Protein AF-0000000066376634 (afdb_homodimer)

pLDDT: mean 77.82, std 20.07, range [22.31, 98.0]

Nearest PDB structures (foldseek):
  7l1k-assembly1_B  TM=1.961E-01  e=8.638E+00  Schizosaccharomyces pombe 972h-
  8hmc-assembly1_C  TM=1.431E-01  e=2.488E+00  Tetrahymena thermophila

Organism: Candida albicans (strain SC5314 / ATCC MYA-2876) (NCBI:txid237561)

Secondary structure (DSSP, 8-state):
-HHHHHHHHHHHHHHHHHHHHHHGGGS----------------------GGG--HHHHHHHHHHHHHHHHHHHHHHHT-GGGHHHHHHHHHHHHHHHHHTTTTTS---HHHHHHHHHHHHHSSS--HHHHHHHHHHHHHTTTTS-TTTTS----HHHHHHHHHHHHHHHHHHHHHHHHTT---SS-GGG--PPPPPSEEEETTEEEE-HHHHHHHHHHHHHHHHHHHHHHHH-TT-SS--HHHHHHHHHHHHHHHHHHHHHHHHHHHHHHH-THHHHHHTT-HHHHHHHHHHHHHHHHHHHHHHHHHHHHHHHHSPP--SS--SHHHHHHHH-----------TT--TT-GGGGT----S-TTHHHHHHHHHS-GGGG--S--TT--TT-TTT-HHHHHHHHHHHHHHHT-HHHHGGGHHHHGGG--HHHHHHHHHHHHHHHHHT---HHHHHHHHHHHHHHHHHHHHHHTTSHHHHHHHHHHHHHHHHHHHHTTHHHHHHHH-SS-------S---S--HHHHHHHHHHHHH------TT--HHHHHHHHHHHHHHHHHH--/-HHHHHHHHHHHHHHHHHHHHHHHTTS-----S----------------GGG--HHHHHHHHHHHHHHHHHHHHHHHT-GGGHHHHHHHHHHHHHHHHHTTTTTS---HHHHHHHHHHHHHSSS--HHHHHHHHHHHHHTTTTS-TTTTS----HHHHHHHHHHHHHHHHHHHHHHHHTT---SS-GGG--PPPPPSEEEETTEEEE-HHHHHHHHHHHHHHHHHHHHHHHH-TT-SS--HHHHHHHHHHHHHHHHHHHHHHHHHHHHHHH-THHHHHTTT-HHHHHHHHHHHHHHHHHHHHHHHHHHHHHHHHSPP--SS--SHHHHHHHH-----------TT--TT-GGGGT----S-TTHHHHHHHHHS-GGGG-SS--TT--TT-TTT-HHHHHHHHHHHHHHHT-HHHHGGGHHHHGGG--HHHHHHHHHHHHHHHHHT---HHHHHHHHHHHHHHHHHHHHHHTTSHHHHHHHHHHHHHHHHHHHHTTHHHHHHHH-SS-------S---S--HHHHHHHHHHHHH-----STT--HHHHHHHHHHHHHHHHHH--

Radius of gyration: 34.03 Å; Cα contacts (8 Å, |Δi|>4): 1156; chains: 2; bounding box: 101×104×86 Å

Solvent-accessible surface area (backbone atoms only — not comparable to full-atom values): 63041 Å² total; per-residue (Å²): 106,69,58,55,50,54,52,50,52,49,50,51,52,52,51,51,50,53,55,57,54,62,68,63,55,84,59,90,71,81,69,70,87,60,83,82,72,77,88,82,79,82,85,71,72,78,68,85,64,79,88,72,65,60,60,66,63,48,47,34,46,49,27,29,51,50,28,43,52,47,48,34,49,27,50,43,64,70,42,74,78,49,51,60,56,38,49,50,24,50,52,52,39,51,51,47,37,56,74,44,39,64,86,67,36,78,86,52,64,53,57,52,48,23,52,50,44,46,40,68,56,39,79,69,38,53,55,56,56,44,36,33,50,53,51,53,37,46,73,58,41,44,40,30,18,41,49,82,70,38,60,51,76,53,64,69,51,40,40,49,46,27,45,53,38,49,51,51,53,34,51,35,23,50,22,14,46,39,47,61,31,43,44,73,69,58,80,84,52,32,51,51,56,81,57,74,38,63,41,78,56,94,88,37,82,40,79,39,64,67,48,47,49,46,50,51,50,46,54,46,28,55,50,46,28,53,52,31,30,55,61,42,25,39,65,34,78,56,81,47,70,68,56,51,50,50,52,47,49,51,52,52,52,48,50,52,49,50,50,50,52,52,49,50,52,49,53,50,54,66,68,40,66,45,48,59,58,56,32,66,76,47,32,66,57,54,51,46,49,54,51,44,44,57,48,53,53,52,37,47,52,31,48,53,52,51,52,51,49,50,49,60,29,41,22,80,72,81,59,87,82,64,75,71,46,68,75,45,39,65,68,61,50,68,65,67,69,70,75,71,72,62,69,78,85,60,52,75,80,50,55,53,83,65,54,76,46,76,44,72,76,49,52,54,27,34,58,52,35,58,67,68,43,59,68,58,50,68,56,81,82,66,66,86,73,62,41,94,81,40,81,56,56,29,56,53,58,32,49,53,49,34,51,52,38,52,59,62,60,60,33,64,81,81,35,20,79,48,38,50,65,51,63,70,66,65,60,60,65,54,49,51,50,49,52,51,51,50,52,49,30,56,74,69,68,73,67,49,58,68,55,51,49,52,50,52,52,49,51,51,54,50,49,48,53,50,47,71,71,39,44,84,39,77,83,38,28,61,61,52,51,52,50,50,51,50,51,52,38,49,39,58,73,64,39,43,66,56,56,36,45,73,71,44,79,77,78,86,76,82,80,77,76,68,72,78,59,88,59,48,64,68,55,45,50,52,48,52,52,48,54,63,70,60,63,75,75,81,51,83,75,56,46,43,40,54,53,50,49,49,51,34,50,53,43,48,52,51,53,70,67,53,126,107,68,58,53,50,52,50,50,51,50,50,50,53,51,50,52,50,49,54,55,48,61,66,58,54,82,60,71,82,75,72,72,86,66,85,81,76,79,78,87,82,76,80,70,70,78,68,84,63,79,88,74,63,59,60,67,66,47,45,35,45,48,28,28,52,51,28,42,53,47,47,33,48,27,50,42,64,69,44,73,78,48,53,61,54,39,51,50,25,50,52,52,38,52,50,47,38,57,73,44,40,65,84,68,36,79,84,52,67,55,56,51,49,23,53,49,43,47,41,67,55,38,78,68,38,54,56,57,57,43,35,33,49,52,51,52,38,46,72,59,41,42,40,29,18,40,50,82,69,39,60,51,78,56,63,68,52,40,40,50,47,28,44,51,37,50,52,52,51,34,50,35,24,50,21,15,47,39,48,61,32,44,44,72,70,58,80,84,52,32,50,51,57,80,56,75,38,64,41,77,55,94,86,36,81,38,80,39,64,68,48,46,50,46,51,53,50,46,55,44,28,55,50,46,29,53,52,31,31,54,62,41,26,41,66,32,79,56,81,49,71,68,57,52,49,49,52,46,49,51,51,52,52,48,51,51,49,50,50,51,52,52,50,50,51,49,50,51,55,65,68,38,64,44,49,59,58,59,31,66,76,48,34,66,57,53,51,46,48,53,52,45,44,57,50,53,53,53,37,48,52,31,48,54,51,50,52,51,49,49,48,61,30,41,20,80,71,82,59,87,81,64,76,71,45,67,75,48,38,66,69,60,52,68,68,66,70,68,76,68,71,62,67,77,86,57,52,77,78,51,54,54,86,67,50,78,44,73,47,75,76,50,51,54,27,34,57,52,35,59,67,67,43,61,67,58,50,69,55,83,81,62,67,87,74,60,42,94,82,41,80,55,55,29,56,51,59,31,50,53,48,34,51,51,38,51,60,62,59,63,34,67,82,80,36,20,80,48,38,52,65,51,63,71,66,66,62,60,66,56,51,52,50,50,51,50,52,51,52,49,30,58,74,70,68,72,67,51,57,69,56,49,50,52,51,50,53,48,51,50,53,50,49,48,53,49,47,72,72,40,43,84,39,77,83,39,28,60,62,49,50,52,50,50,50,50,51,51,39,51,39,59,73,65,39,43,67,57,54,37,46,72,69,46,80,76,80,86,77,80,80,77,76,66,74,77,61,87,58,48,64,69,54,44,50,51,49,52,53,48,52,63,70,60,62,72,74,80,50,80,75,56,46,43,40,53,52,52,50,49,51,34,50,53,43,48,53,50,51,71,68,51,125

Sequence (1126 aa):
MKEFLVQHKLYWEIKSRRDSTTADLNNPRVESPGSSHHSGDGGNEPMPSDSNFNYIQFYTLYLPILYASTISEFEEYDNLLLNQEIHKYLMGFKICKKYYNFPEGIKTIPLLLGNVIIQSTSPNPSTMEMAQIIRYAKFLHFHKDPWITLRIKDPEIIKFRRLLWWVIFGLDALSSHNFCLPPNCRSDDFNVLMPDEEEFIGGEKKLNVSIVSMNIKFGYDILLSEIVYHLHNGLCVNINCHQINQLKQSILSYQEQIKKYISKMDKYFQSKQIFADTLNHSPIQLLNVVNFVKIHSWSFLDRALMLLHKKILLGTPKNHNHNDEIENEIVQLGLKEPVMQIRANENPLSLCKFEDTYGQILEANIITNFNNSSISLLKFGDFENFSYGDLANNLIPSILHNFNDFLLYNDFIKFGKFNWFIKRTIPIDSVILLMIIISVKFKYQFITTEELSTYKNLINSVMYIINRKWFKNEKYKRMLSLTNMTWEYLLKKFDVNDVIAFDVKNSEGAKDLVSVNIMDTSQLKEKILYDLRHNFIDVVDYCSFYSSLENLLNELIKYIESKMKEFLVQHKLYWEIKSRRDSTTADLNNPRVESPGSSHHSGDGGNEPMPSDSNFNYIQFYTLYLPILYASTISEFEEYDNLLLNQEIHKYLMGFKICKKYYNFPEGIKTIPLLLGNVIIQSTSPNPSTMEMAQIIRYAKFLHFHKDPWITLRIKDPEIIKFRRLLWWVIFGLDALSSHNFCLPPNCRSDDFNVLMPDEEEFIGGEKKLNVSIVSMNIKFGYDILLSEIVYHLHNGLCVNINCHQINQLKQSILSYQEQIKKYISKMDKYFQSKQIFADTLNHSPIQLLNVVNFVKIHSWSFLDRALMLLHKKILLGTPKNHNHNDEIENEIVQLGLKEPVMQIRANENPLSLCKFEDTYGQILEANIITNFNNSSISLLKFGDFENFSYGDLANNLIPSILHNFNDFLLYNDFIKFGKFNWFIKRTIPIDSVILLMIIISVKFKYQFITTEELSTYKNLINSVMYIINRKWFKNEKYKRMLSLTNMTWEYLLKKFDVNDVIAFDVKNSEGAKDLVSVNIMDTSQLKEKILYDLRHNFIDVVDYCSFYSSLENLLNELIKYIESK

Foldseek 3Di:
DVVLVVLVVVVVVVVVVVVVVVVPPVPPPPDDPDDPDDDDDDDPPPDPDPVPRPVLLSLLQVLLVQLLVLLLVCLLPVDPVSVVVNVVSVVSNVVSCVVQVPPVGDQDVSNLVSLLSNQLLDLARDLVVLLRSLVSLVVVPLLEQCCPGVNDDDLVVNQVSLLSNLSSLLSQLLNCLLFLHQGPDAPVSGDYDQHDQWDQDPNDTDGNVVSLLVVLSSLLSNLSNLLSNLRRPPVHLADDPVNLLVSLVSLVVSVVVLVVSLVVVVVRCVPDCVCVVVVVPPSLLVVLVSVLSNLVSLLSSLVSLQSSVQRNQLHDDPDVPDPPVVVVCVVPPPVPPPPCPVPPPADPVPPVVVVPPPPDQSLLSNLVCLLVDDPQQLDDDPLVPEDSSDNSHNNVVSLLSSLVSLLVCLPSVRNSSCSSPCSSSQVLVSLLSVLSSVLSCVVVVNDDLVNLVSNVLSSQSSLVSCCVSPCVPPLCVLLSVLSLLLVVLSCQVSVSVCSNCVVCVDDPDRPPPRPPPPDHNVRSLVVSVVSLVPVPCPDDSNGNSSNSSSVNSVSSSVVSVVD/DVVLVVLVVVVVVVVVVVVVVVVPPVPPPVDDPPDPDPDDDDPPPPDPDPVPRDVLLSLLQVLLVQLLVLLLVCLLVVDPVSVVVNVVSVVSNVVSCVVQVPPVGDQDVSNLVSLLSNQLLDLARDLVVLLRSLVSLVVVPLLEQCCPGVNDDPLVVNQVSLLSNLSSLLSQLLNCLLFLHQGPDAPVSGDYDQHDQWDQDPNDTDGNVVSLLVVLSSLLSNLSNLLSNQRRPPVHLADDPVNLLVSLVSLVVSVVVLVVSLVVVVVRCVPDCVCVVVVVPPSLLVVLVNVLSNLVSLLSSLVSLLSSVQRNQLHDDPDVPDPPVVVVCVVPPPPPPPPCPVPPPDDPVPPVVVVPPPPDQSLLSNLVCLLVDDPQQLDDDPLVPEDSSDNSHHNVVSLLSSLVSLLVCLPSVRNSSCSSNCSSSQVLVSLLSVLSSVLSCVVVVNADLVNLVSNVLSSQSSLVSCCVSPCVPPLCVLLSVLSLLLVVLSCQVSVSVVSNCVVCVDDPDRPPPDPPPPDHNVRSLVVSVVSLVPVPCPDDSNGNNSNSSSVNSVSSSVVSPVD

Structure (mmCIF, N/CA/C/O backbone):
data_AF-0000000066376634-model_v1
#
loop_
_entity.id
_entity.type
_entity.pdbx_description
1 polymer 'Transcription factor domain-containing protein'
#
loop_
_atom_site.group_PDB
_atom_site.id
_atom_site.type_symbol
_atom_site.label_atom_id
_atom_site.label_alt_id
_atom_site.label_comp_id
_atom_site.label_asym_id
_atom_site.label_entity_id
_atom_site.label_seq_id
_atom_site.pdbx_PDB_ins_code
_atom_site.Cartn_x
_atom_site.Cartn_y
_atom_site.Cartn_z
_atom_site.occupancy
_atom_site.B_iso_or_equiv
_atom_site.auth_seq_id
_atom_site.auth_comp_id
_atom_site.auth_asym_id
_atom_site.auth_atom_id
_atom_site.pdbx_PDB_model_num
ATOM 1 N N . MET A 1 1 ? -26.656 -9.32 -9.172 1 67.06 1 MET A N 1
ATOM 2 C CA . MET A 1 1 ? -26.75 -9.875 -10.516 1 67.06 1 MET A CA 1
ATOM 3 C C . MET A 1 1 ? -28.156 -9.719 -11.078 1 67.06 1 MET A C 1
ATOM 5 O O . MET A 1 1 ? -28.344 -9.258 -12.203 1 67.06 1 MET A O 1
ATOM 9 N N . LYS A 1 2 ? -29.078 -9.922 -10.188 1 65.69 2 LYS A N 1
ATOM 10 C CA . LYS A 1 2 ? -30.453 -9.844 -10.664 1 65.69 2 LYS A CA 1
ATOM 11 C C . LYS A 1 2 ? -30.812 -8.414 -11.062 1 65.69 2 LYS A C 1
ATOM 13 O O . LYS A 1 2 ? -31.391 -8.195 -12.133 1 65.69 2 LYS A O 1
ATOM 18 N N . GLU A 1 3 ? -30.359 -7.488 -10.203 1 71.31 3 GLU A N 1
ATOM 19 C CA . GLU A 1 3 ? -30.656 -6.09 -10.492 1 71.31 3 GLU A CA 1
ATOM 20 C C . GLU A 1 3 ? -29.938 -5.617 -11.75 1 71.31 3 GLU A C 1
ATOM 22 O O . GLU A 1 3 ? -30.5 -4.863 -12.547 1 71.31 3 GLU A O 1
ATOM 27 N N . PHE A 1 4 ? -28.844 -6.125 -11.938 1 73.94 4 PHE A N 1
ATOM 28 C CA . PHE A 1 4 ? -28.078 -5.77 -13.125 1 73.94 4 PHE A CA 1
ATOM 29 C C . PHE A 1 4 ? -28.734 -6.328 -14.383 1 73.94 4 PHE A C 1
ATOM 31 O O . PHE A 1 4 ? -28.781 -5.656 -15.414 1 73.94 4 PHE A O 1
ATOM 38 N N . LEU A 1 5 ? -29.297 -7.492 -14.219 1 76.31 5 LEU A N 1
ATOM 39 C CA . LEU A 1 5 ? -29.922 -8.133 -15.367 1 76.31 5 LEU A CA 1
ATOM 40 C C . LEU A 1 5 ? -31.188 -7.371 -15.789 1 76.31 5 LEU A C 1
ATOM 42 O O . LEU A 1 5 ? -31.484 -7.293 -16.984 1 76.31 5 LEU A O 1
ATOM 46 N N . VAL A 1 6 ? -31.75 -6.828 -14.805 1 78.88 6 VAL A N 1
ATOM 47 C CA . VAL A 1 6 ? -32.938 -6.02 -15.109 1 78.88 6 VAL A CA 1
ATOM 48 C C . VAL A 1 6 ? -32.5 -4.773 -15.891 1 78.88 6 VAL A C 1
ATOM 50 O O . VAL A 1 6 ? -33.156 -4.414 -16.875 1 78.88 6 VAL A O 1
ATOM 53 N N . GLN A 1 7 ? -31.406 -4.195 -15.43 1 79.12 7 GLN A N 1
ATOM 54 C CA . GLN A 1 7 ? -30.906 -3.008 -16.109 1 79.12 7 GLN A CA 1
ATOM 55 C C . GLN A 1 7 ? -30.359 -3.355 -17.5 1 79.12 7 GLN A C 1
ATOM 57 O O . GLN A 1 7 ? -30.484 -2.559 -18.438 1 79.12 7 GLN A O 1
ATOM 62 N N . HIS A 1 8 ? -29.875 -4.48 -17.594 1 82.56 8 HIS A N 1
ATOM 63 C CA . HIS A 1 8 ? -29.391 -4.969 -18.875 1 82.56 8 HIS A CA 1
ATOM 64 C C . HIS A 1 8 ? -30.531 -5.121 -19.875 1 82.56 8 HIS A C 1
ATOM 66 O O . HIS A 1 8 ? -30.391 -4.711 -21.031 1 82.56 8 HIS A O 1
ATOM 72 N N . LYS A 1 9 ? -31.609 -5.645 -19.406 1 83.06 9 LYS A N 1
ATOM 73 C CA . LYS A 1 9 ? -32.781 -5.785 -20.266 1 83.06 9 LYS A CA 1
ATOM 74 C C . LYS A 1 9 ? -33.312 -4.426 -20.688 1 83.06 9 LYS A C 1
ATOM 76 O O . LYS A 1 9 ? -33.656 -4.23 -21.859 1 83.06 9 LYS A O 1
ATOM 81 N N . LEU A 1 10 ? -33.312 -3.598 -19.75 1 82.25 10 LEU A N 1
ATOM 82 C CA . LEU A 1 10 ? -33.781 -2.248 -20.031 1 82.25 10 LEU A CA 1
ATOM 83 C C . LEU A 1 10 ? -32.906 -1.566 -21.062 1 82.25 10 LEU A C 1
ATOM 85 O O . LEU A 1 10 ? -33.406 -0.879 -21.953 1 82.25 10 LEU A O 1
ATOM 89 N N . TYR A 1 11 ? -31.656 -1.751 -20.922 1 82.81 11 TYR A N 1
ATOM 90 C CA . TYR A 1 11 ? -30.688 -1.174 -21.859 1 82.81 11 TYR A CA 1
ATOM 91 C C . TYR A 1 11 ? -30.938 -1.661 -23.281 1 82.81 11 TYR A C 1
ATOM 93 O O . TYR A 1 11 ? -30.953 -0.867 -24.219 1 82.81 11 TYR A O 1
ATOM 101 N N . TRP A 1 12 ? -31.203 -2.867 -23.391 1 83 12 TRP A N 1
ATOM 102 C CA . TRP A 1 12 ? -31.391 -3.428 -24.719 1 83 12 TRP A CA 1
ATOM 103 C C . TRP A 1 12 ? -32.75 -3.041 -25.297 1 83 12 TRP A C 1
ATOM 105 O O . TRP A 1 12 ? -32.906 -2.887 -26.5 1 83 12 TRP A O 1
ATOM 115 N N . GLU A 1 13 ? -33.719 -2.867 -24.422 1 83.25 13 GLU A N 1
ATOM 116 C CA . GLU A 1 13 ? -35 -2.357 -24.859 1 83.25 13 GLU A CA 1
ATOM 117 C C . GLU A 1 13 ? -34.875 -0.93 -25.391 1 83.25 13 GLU A C 1
ATOM 119 O O . GLU A 1 13 ? -35.469 -0.597 -26.438 1 83.25 13 GLU A O 1
ATOM 124 N N . ILE A 1 14 ? -34.125 -0.195 -24.656 1 79.88 14 ILE A N 1
ATOM 125 C CA . ILE A 1 14 ? -33.906 1.19 -25.062 1 79.88 14 ILE A CA 1
ATOM 126 C C . ILE A 1 14 ? -33.125 1.231 -26.391 1 79.88 14 ILE A C 1
ATOM 128 O O . ILE A 1 14 ? -33.5 1.977 -27.297 1 79.88 14 ILE A O 1
ATOM 132 N N . LYS A 1 15 ? -32.125 0.464 -26.484 1 78.06 15 LYS A N 1
ATOM 133 C CA . LYS A 1 15 ? -31.297 0.432 -27.688 1 78.06 15 LYS A CA 1
ATOM 134 C C . LYS A 1 15 ? -32.094 -0.049 -28.906 1 78.06 15 LYS A C 1
ATOM 136 O O . LYS A 1 15 ? -31.969 0.506 -30 1 78.06 15 LYS A O 1
ATOM 141 N N . SER A 1 16 ? -32.938 -0.997 -28.75 1 79.56 16 SER A N 1
ATOM 142 C CA . SER A 1 16 ? -33.75 -1.521 -29.828 1 79.56 16 SER A CA 1
ATOM 143 C C . SER A 1 16 ? -34.781 -0.493 -30.297 1 79.56 16 SER A C 1
ATOM 145 O O . SER A 1 16 ? -35.062 -0.375 -31.5 1 79.56 16 SER A O 1
ATOM 147 N N . ARG A 1 17 ? -35.25 0.253 -29.438 1 75 17 ARG A N 1
ATOM 148 C CA . ARG A 1 17 ? -36.219 1.298 -29.766 1 75 17 ARG A CA 1
ATOM 149 C C . ARG A 1 17 ? -35.562 2.422 -30.547 1 75 17 ARG A C 1
ATOM 151 O O . ARG A 1 17 ? -36.125 2.936 -31.516 1 75 17 ARG A O 1
ATOM 158 N N . ARG A 1 18 ? -34.375 2.74 -30.094 1 71.44 18 ARG A N 1
ATOM 159 C CA . ARG A 1 18 ? -33.625 3.799 -30.766 1 71.44 18 ARG A CA 1
ATOM 160 C C . ARG A 1 18 ? -33.219 3.375 -32.188 1 71.44 18 ARG A C 1
ATOM 162 O O . ARG A 1 18 ? -33.281 4.172 -33.125 1 71.44 18 ARG A O 1
ATOM 169 N N . ASP A 1 19 ? -32.875 2.217 -32.312 1 68.38 19 ASP A N 1
ATOM 170 C CA . ASP A 1 19 ? -32.5 1.703 -33.625 1 68.38 19 ASP A CA 1
ATOM 171 C C . ASP A 1 19 ? -33.688 1.574 -34.531 1 68.38 19 ASP A C 1
ATOM 173 O O . ASP A 1 19 ? -33.594 1.804 -35.75 1 68.38 19 ASP A O 1
ATOM 177 N N . SER A 1 20 ? -34.781 1.311 -34.094 1 66.38 20 SER A N 1
ATOM 178 C CA . SER A 1 20 ? -36 1.213 -34.875 1 66.38 20 SER A CA 1
ATOM 179 C C . SER A 1 20 ? -36.5 2.592 -35.312 1 66.38 20 SER A C 1
ATOM 181 O O . SER A 1 20 ? -37 2.762 -36.406 1 66.38 20 SER A O 1
ATOM 183 N N . THR A 1 21 ? -36.281 3.533 -34.469 1 56.38 21 THR A N 1
ATOM 184 C CA . THR A 1 21 ? -36.688 4.883 -34.812 1 56.38 21 THR A CA 1
ATOM 185 C C . THR A 1 21 ? -35.75 5.488 -35.844 1 56.38 21 THR A C 1
ATOM 187 O O . THR A 1 21 ? -36.156 6.27 -36.688 1 56.38 21 THR A O 1
ATOM 190 N N . THR A 1 22 ? -34.531 5.277 -35.781 1 49.19 22 THR A N 1
ATOM 191 C CA . THR A 1 22 ? -33.594 5.828 -36.75 1 49.19 22 THR A CA 1
ATOM 192 C C . THR A 1 22 ? -33.719 5.125 -38.094 1 49.19 22 THR A C 1
ATOM 194 O O . THR A 1 22 ? -33.219 5.621 -39.094 1 49.19 22 THR A O 1
ATOM 197 N N . ALA A 1 23 ? -34.375 4.066 -38.375 1 46.25 23 ALA A N 1
ATOM 198 C CA . ALA A 1 23 ? -34.656 3.516 -39.719 1 46.25 23 ALA A CA 1
ATOM 199 C C . ALA A 1 23 ? -35.719 4.32 -40.438 1 46.25 23 ALA A C 1
ATOM 201 O O . ALA A 1 23 ? -35.719 4.41 -41.656 1 46.25 23 ALA A O 1
ATOM 202 N N . ASP A 1 24 ? -36.75 4.938 -39.844 1 38.94 24 ASP A N 1
ATOM 203 C CA . ASP A 1 24 ? -37.781 5.695 -40.531 1 38.94 24 ASP A CA 1
ATOM 204 C C . ASP A 1 24 ? -37.281 7.094 -40.906 1 38.94 24 ASP A C 1
ATOM 206 O O . ASP A 1 24 ? -38 7.867 -41.531 1 38.94 24 ASP A O 1
ATOM 210 N N . LEU A 1 25 ? -36.281 7.711 -40.281 1 36.47 25 LEU A N 1
ATOM 211 C CA . LEU A 1 25 ? -35.875 9.062 -40.625 1 36.47 25 LEU A CA 1
ATOM 212 C C . LEU A 1 25 ? -35.156 9.102 -41.969 1 36.47 25 LEU A C 1
ATOM 214 O O . LEU A 1 25 ? -34.562 10.109 -42.312 1 36.47 25 LEU A O 1
ATOM 218 N N . ASN A 1 26 ? -35.375 8.406 -42.969 1 36.31 26 ASN A N 1
ATOM 219 C CA . ASN A 1 26 ? -35.156 9 -44.25 1 36.31 26 ASN A CA 1
ATOM 220 C C . ASN A 1 26 ? -36.125 10.141 -44.562 1 36.31 26 ASN A C 1
ATOM 222 O O . ASN A 1 26 ? -36.094 10.734 -45.625 1 36.31 26 ASN A O 1
ATOM 226 N N . ASN A 1 27 ? -37.469 10.336 -44.094 1 31.19 27 ASN A N 1
ATOM 227 C CA . ASN A 1 27 ? -38.281 11.555 -44.094 1 31.19 27 ASN A CA 1
ATOM 228 C C . ASN A 1 27 ? -37.969 12.43 -42.875 1 31.19 27 ASN A C 1
ATOM 230 O O . ASN A 1 27 ? -37.938 11.938 -41.75 1 31.19 27 ASN A O 1
ATOM 234 N N . PRO A 1 28 ? -37.531 13.883 -42.969 1 30.42 28 PRO A N 1
ATOM 235 C CA . PRO A 1 28 ? -37.188 14.898 -41.969 1 30.42 28 PRO A CA 1
ATOM 236 C C . PRO A 1 28 ? -38.312 15.141 -40.969 1 30.42 28 PRO A C 1
ATOM 238 O O . PRO A 1 28 ? -39.438 15.531 -41.375 1 30.42 28 PRO A O 1
ATOM 241 N N . ARG A 1 29 ? -38.375 14.484 -39.844 1 28.27 29 ARG A N 1
ATOM 242 C CA . ARG A 1 29 ? -39.219 14.609 -38.656 1 28.27 29 ARG A CA 1
ATOM 243 C C . ARG A 1 29 ? -39.031 15.984 -38 1 28.27 29 ARG A C 1
ATOM 245 O O . ARG A 1 29 ? -39.5 16.219 -36.875 1 28.27 29 ARG A O 1
ATOM 252 N N . VAL A 1 30 ? -38.625 17.172 -38.594 1 28.95 30 VAL A N 1
ATOM 253 C CA . VAL A 1 30 ? -38.312 18.266 -37.688 1 28.95 30 VAL A CA 1
ATOM 254 C C . VAL A 1 30 ? -39.594 18.812 -37.062 1 28.95 30 VAL A C 1
ATOM 256 O O . VAL A 1 30 ? -40.438 19.406 -37.781 1 28.95 30 VAL A O 1
ATOM 259 N N . GLU A 1 31 ? -40.219 18.062 -36.25 1 24.77 31 GLU A N 1
ATOM 260 C CA . GLU A 1 31 ? -41.438 18.578 -35.625 1 24.77 31 GLU A CA 1
ATOM 261 C C . GLU A 1 31 ? -41.156 19.906 -34.906 1 24.77 31 GLU A C 1
ATOM 263 O O . GLU A 1 31 ? -40.062 20.109 -34.375 1 24.77 31 GLU A O 1
ATOM 268 N N . SER A 1 32 ? -41.844 20.797 -35.281 1 24.27 32 SER A N 1
ATOM 269 C CA . SER A 1 32 ? -42.062 22.125 -34.719 1 24.27 32 SER A CA 1
ATOM 270 C C . SER A 1 32 ? -42.438 22.031 -33.219 1 24.27 32 SER A C 1
ATOM 272 O O . SER A 1 32 ? -43.281 21.203 -32.844 1 24.27 32 SER A O 1
ATOM 274 N N . PRO A 1 33 ? -41.531 22.266 -32.281 1 24.59 33 PRO A N 1
ATOM 275 C CA . PRO A 1 33 ? -41.875 22.281 -30.859 1 24.59 33 PRO A CA 1
ATOM 276 C C . PRO A 1 33 ? -43.25 22.922 -30.594 1 24.59 33 PRO A C 1
ATOM 278 O O . PRO A 1 33 ? -43.5 23.406 -29.484 1 24.59 33 PRO A O 1
ATOM 281 N N . GLY A 1 34 ? -44.094 22.703 -31.609 1 22.42 34 GLY A N 1
ATOM 282 C CA . GLY A 1 34 ? -45.312 23.375 -31.219 1 22.42 34 GLY A CA 1
ATOM 283 C C . GLY A 1 34 ? -45.875 22.891 -29.891 1 22.42 34 GLY A C 1
ATOM 284 O O . GLY A 1 34 ? -45.344 21.969 -29.281 1 22.42 34 GLY A O 1
ATOM 285 N N . SER A 1 35 ? -47.25 22.891 -29.766 1 22.39 35 SER A N 1
ATOM 286 C CA . SER A 1 35 ? -48.281 23.109 -28.766 1 22.39 35 SER A CA 1
ATOM 287 C C . SER A 1 35 ? -48.594 21.828 -28 1 22.39 35 SER A C 1
ATOM 289 O O . SER A 1 35 ? -49.188 20.906 -28.562 1 22.39 35 SER A O 1
ATOM 291 N N . SER A 1 36 ? -47.656 21.297 -27.188 1 24.22 36 SER A N 1
ATOM 292 C CA . SER A 1 36 ? -48 20.25 -26.234 1 24.22 36 SER A CA 1
ATOM 293 C C . SER A 1 36 ? -49.25 20.625 -25.438 1 24.22 36 SER A C 1
ATOM 295 O O . SER A 1 36 ? -49.156 21.406 -24.484 1 24.22 36 SER A O 1
ATOM 297 N N . HIS A 1 37 ? -50.406 20.656 -26.016 1 22.31 37 HIS A N 1
ATOM 298 C CA . HIS A 1 37 ? -51.562 20.656 -25.156 1 22.31 37 HIS A CA 1
ATOM 299 C C . HIS A 1 37 ? -51.688 19.359 -24.375 1 22.31 37 HIS A C 1
ATOM 301 O O . HIS A 1 37 ? -51.25 18.312 -24.828 1 22.31 37 HIS A O 1
ATOM 307 N N . HIS A 1 38 ? -52.156 19.359 -23.031 1 23.55 38 HIS A N 1
ATOM 308 C CA . HIS A 1 38 ? -52.438 18.688 -21.766 1 23.55 38 HIS A CA 1
ATOM 309 C C . HIS A 1 38 ? -53.438 17.547 -21.953 1 23.55 38 HIS A C 1
ATOM 311 O O . HIS A 1 38 ? -53.969 17.031 -20.969 1 23.55 38 HIS A O 1
ATOM 317 N N . SER A 1 39 ? -53.688 16.969 -23.109 1 24.22 39 SER A N 1
ATOM 318 C CA . SER A 1 39 ? -54.938 16.266 -22.828 1 24.22 39 SER A CA 1
ATOM 319 C C . SER A 1 39 ? -54.719 15.125 -21.844 1 24.22 39 SER A C 1
ATOM 321 O O . SER A 1 39 ? -53.656 14.5 -21.828 1 24.22 39 SER A O 1
ATOM 323 N N . GLY A 1 40 ? -55.594 14.844 -20.828 1 24.86 40 GLY A N 1
ATOM 324 C CA . GLY A 1 40 ? -55.938 14.195 -19.562 1 24.86 40 GLY A CA 1
ATOM 325 C C . GLY A 1 40 ? -55.719 12.695 -19.594 1 24.86 40 GLY A C 1
ATOM 326 O O . GLY A 1 40 ? -55.125 12.133 -18.672 1 24.86 40 GLY A O 1
ATOM 327 N N . ASP A 1 41 ? -56.625 11.781 -20.062 1 26.2 41 ASP A N 1
ATOM 328 C CA . ASP A 1 41 ? -57.344 10.734 -19.359 1 26.2 41 ASP A CA 1
ATOM 329 C C . ASP A 1 41 ? -56.562 9.414 -19.375 1 26.2 41 ASP A C 1
ATOM 331 O O . ASP A 1 41 ? -56.719 8.594 -18.469 1 26.2 41 ASP A O 1
ATOM 335 N N . GLY A 1 42 ? -56.375 8.688 -20.516 1 28.84 42 GLY A N 1
ATOM 336 C CA . GLY A 1 42 ? -56.312 7.234 -20.5 1 28.84 42 GLY A CA 1
ATOM 337 C C . GLY A 1 42 ? -55.031 6.695 -19.891 1 28.84 42 GLY A C 1
ATOM 338 O O . GLY A 1 42 ? -54.062 7.43 -19.734 1 28.84 42 GLY A O 1
ATOM 339 N N . GLY A 1 43 ? -55 5.469 -19.156 1 32.38 43 GLY A N 1
ATOM 340 C CA . GLY A 1 43 ? -54.25 4.668 -18.203 1 32.38 43 GLY A CA 1
ATOM 341 C C . GLY A 1 43 ? -52.812 4.387 -18.656 1 32.38 43 GLY A C 1
ATOM 342 O O . GLY A 1 43 ? -52.188 3.438 -18.188 1 32.38 43 GLY A O 1
ATOM 343 N N . ASN A 1 44 ? -52.344 4.891 -19.75 1 30.75 44 ASN A N 1
ATOM 344 C CA . ASN A 1 44 ? -51.062 4.418 -20.266 1 30.75 44 ASN A CA 1
ATOM 345 C C . ASN A 1 44 ? -49.938 4.656 -19.25 1 30.75 44 ASN A C 1
ATOM 347 O O . ASN A 1 44 ? -49.719 5.789 -18.828 1 30.75 44 ASN A O 1
ATOM 351 N N . GLU A 1 45 ? -49.656 3.566 -18.406 1 35.81 45 GLU A N 1
ATOM 352 C CA . GLU A 1 45 ? -48.5 3.605 -17.516 1 35.81 45 GLU A CA 1
ATOM 353 C C . GLU A 1 45 ? -47.344 4.344 -18.172 1 35.81 45 GLU A C 1
ATOM 355 O O . GLU A 1 45 ? -47.062 4.137 -19.359 1 35.81 45 GLU A O 1
ATOM 360 N N . PRO A 1 46 ? -46.969 5.512 -17.797 1 37.56 46 PRO A N 1
ATOM 361 C CA . PRO A 1 46 ? -45.875 6.297 -18.359 1 37.56 46 PRO A CA 1
ATOM 362 C C . PRO A 1 46 ? -44.625 5.445 -18.688 1 37.56 46 PRO A C 1
ATOM 364 O O . PRO A 1 46 ? -44.219 4.605 -17.875 1 37.56 46 PRO A O 1
ATOM 367 N N . MET A 1 47 ? -44.406 4.949 -19.922 1 40.19 47 MET A N 1
ATOM 368 C CA . MET A 1 47 ? -43.219 4.363 -20.516 1 40.19 47 MET A CA 1
ATOM 369 C C . MET A 1 47 ? -41.969 4.926 -19.875 1 40.19 47 MET A C 1
ATOM 371 O O . MET A 1 47 ? -41.844 6.137 -19.688 1 40.19 47 MET A O 1
ATOM 375 N N . PRO A 1 48 ? -41.219 4.141 -18.984 1 43.16 48 PRO A N 1
ATOM 376 C CA . PRO A 1 48 ? -40 4.668 -18.422 1 43.16 48 PRO A CA 1
ATOM 377 C C . PRO A 1 48 ? -39.219 5.535 -19.406 1 43.16 48 PRO A C 1
ATOM 379 O O . PRO A 1 48 ? -38.906 5.102 -20.516 1 43.16 48 PRO A O 1
ATOM 382 N N . SER A 1 49 ? -39.375 6.707 -19.641 1 44.44 49 SER A N 1
ATOM 383 C CA . SER A 1 49 ? -38.688 7.734 -20.422 1 44.44 49 SER A CA 1
ATOM 384 C C . SER A 1 49 ? -37.188 7.539 -20.406 1 44.44 49 SER A C 1
ATOM 386 O O . SER A 1 49 ? -36.625 7.094 -19.406 1 44.44 49 SER A O 1
ATOM 388 N N . ASP A 1 50 ? -36.406 7.258 -21.656 1 51.66 50 ASP A N 1
ATOM 389 C CA . ASP A 1 50 ? -35 7.285 -22.031 1 51.66 50 ASP A CA 1
ATOM 390 C C . ASP A 1 50 ? -34.188 8.164 -21.078 1 51.66 50 ASP A C 1
ATOM 392 O O . ASP A 1 50 ? -33.031 7.871 -20.797 1 51.66 50 ASP A O 1
ATOM 396 N N . SER A 1 51 ? -34.719 9.281 -20.688 1 53.81 51 SER A N 1
ATOM 397 C CA . SER A 1 51 ? -34 10.422 -20.125 1 53.81 51 SER A CA 1
ATOM 398 C C . SER A 1 51 ? -33.375 10.07 -18.781 1 53.81 51 SER A C 1
ATOM 400 O O . SER A 1 51 ? -32.438 10.727 -18.344 1 53.81 51 SER A O 1
ATOM 402 N N . ASN A 1 52 ? -33.688 8.867 -18.188 1 60.69 52 ASN A N 1
ATOM 403 C CA . ASN A 1 52 ? -33.25 8.734 -16.812 1 60.69 52 ASN A CA 1
ATOM 404 C C . ASN A 1 52 ? -32.25 7.578 -16.656 1 60.69 52 ASN A C 1
ATOM 406 O O . ASN A 1 52 ? -31.969 7.148 -15.539 1 60.69 52 ASN A O 1
ATOM 410 N N . PHE A 1 53 ? -31.844 7.02 -17.859 1 73.81 53 PHE A N 1
ATOM 411 C CA . PHE A 1 53 ? -30.953 5.883 -17.703 1 73.81 53 PHE A CA 1
ATOM 412 C C . PHE A 1 53 ? -29.516 6.359 -17.484 1 73.81 53 PHE A C 1
ATOM 414 O O . PHE A 1 53 ? -29 7.152 -18.266 1 73.81 53 PHE A O 1
ATOM 421 N N . ASN A 1 54 ? -28.891 5.957 -16.469 1 78.62 54 ASN A N 1
ATOM 422 C CA . ASN A 1 54 ? -27.516 6.332 -16.172 1 78.62 54 ASN A CA 1
ATOM 423 C C . ASN A 1 54 ? -26.516 5.441 -16.922 1 78.62 54 ASN A C 1
ATOM 425 O O . ASN A 1 54 ? -25.984 4.488 -16.344 1 78.62 54 ASN A O 1
ATOM 429 N N . TYR A 1 55 ? -26.266 5.812 -18.172 1 81.94 55 TYR A N 1
ATOM 430 C CA . TYR A 1 55 ? -25.438 5.035 -19.078 1 81.94 55 TYR A CA 1
ATOM 431 C C . TYR A 1 55 ? -24.047 4.816 -18.5 1 81.94 55 TYR A C 1
ATOM 433 O O . TYR A 1 55 ? -23.5 3.713 -18.562 1 81.94 55 TYR A O 1
ATOM 441 N N . ILE A 1 56 ? -23.531 5.766 -17.922 1 83.31 56 ILE A N 1
ATOM 442 C CA . ILE A 1 56 ? -22.156 5.676 -17.438 1 83.31 56 ILE A CA 1
ATOM 443 C C . ILE A 1 56 ? -22.078 4.68 -16.297 1 83.31 56 ILE A C 1
ATOM 445 O O . ILE A 1 56 ? -21.141 3.875 -16.219 1 83.31 56 ILE A O 1
ATOM 449 N N . GLN A 1 57 ? -22.984 4.742 -15.516 1 82.69 57 GLN A N 1
ATOM 450 C CA . GLN A 1 57 ? -23.016 3.805 -14.398 1 82.69 57 GLN A CA 1
ATOM 451 C C . GLN A 1 57 ? -23.234 2.373 -14.883 1 82.69 57 GLN A C 1
ATOM 453 O O . GLN A 1 57 ? -22.609 1.438 -14.367 1 82.69 57 GLN A O 1
ATOM 458 N N . PHE A 1 58 ? -24.047 2.264 -15.805 1 86.38 58 PHE A N 1
ATOM 459 C CA . PHE A 1 58 ? -24.312 0.943 -16.359 1 86.38 58 PHE A CA 1
ATOM 460 C C . PHE A 1 58 ? -23.062 0.37 -17 1 86.38 58 PHE A C 1
ATOM 462 O O . PHE A 1 58 ? -22.688 -0.773 -16.734 1 86.38 58 PHE A O 1
ATOM 469 N N . TYR A 1 59 ? -22.406 1.182 -17.797 1 89.88 59 TYR A N 1
ATOM 470 C CA . TYR A 1 59 ? -21.234 0.711 -18.531 1 89.88 59 TYR A CA 1
ATOM 471 C C . TYR A 1 59 ? -20.109 0.37 -17.562 1 89.88 59 TYR A C 1
ATOM 473 O O . TYR A 1 59 ? -19.297 -0.529 -17.828 1 89.88 59 TYR A O 1
ATOM 481 N N . THR A 1 60 ? -20.047 0.963 -16.453 1 90.44 60 THR A N 1
ATOM 482 C CA . THR A 1 60 ? -19 0.76 -15.461 1 90.44 60 THR A CA 1
ATOM 483 C C . THR A 1 60 ? -19.031 -0.67 -14.93 1 90.44 60 THR A C 1
ATOM 485 O O . THR A 1 60 ? -18 -1.228 -14.578 1 90.44 60 THR A O 1
ATOM 488 N N . LEU A 1 61 ? -20.172 -1.296 -15.023 1 90.56 61 LEU A N 1
ATOM 489 C CA . LEU A 1 61 ? -20.266 -2.68 -14.578 1 90.56 61 LEU A CA 1
ATOM 490 C C . LEU A 1 61 ? -20.406 -3.627 -15.766 1 90.56 61 LEU A C 1
ATOM 492 O O . LEU A 1 61 ? -19.859 -4.727 -15.75 1 90.56 61 LEU A O 1
ATOM 496 N N . TYR A 1 62 ? -21.078 -3.148 -16.703 1 91.5 62 TYR A N 1
ATOM 497 C CA . TYR A 1 62 ? -21.406 -3.973 -17.859 1 91.5 62 TYR A CA 1
ATOM 498 C C . TYR A 1 62 ? -20.125 -4.426 -18.562 1 91.5 62 TYR A C 1
ATOM 500 O O . TYR A 1 62 ? -19.969 -5.613 -18.875 1 91.5 62 TYR A O 1
ATOM 508 N N . LEU A 1 63 ? -19.25 -3.541 -18.812 1 94.56 63 LEU A N 1
ATOM 509 C CA . LEU A 1 63 ? -18.078 -3.834 -19.609 1 94.56 63 LEU A CA 1
ATOM 510 C C . LEU A 1 63 ? -17.141 -4.801 -18.875 1 94.56 63 LEU A C 1
ATOM 512 O O . LEU A 1 63 ? -16.703 -5.793 -19.453 1 94.56 63 LEU A O 1
ATOM 516 N N . PRO A 1 64 ? -16.875 -4.625 -17.625 1 94.75 64 PRO A N 1
ATOM 517 C CA . PRO A 1 64 ? -16.062 -5.609 -16.906 1 94.75 64 PRO A CA 1
ATOM 518 C C . PRO A 1 64 ? -16.719 -6.984 -16.844 1 94.75 64 PRO A C 1
ATOM 520 O O . PRO A 1 64 ? -16.031 -8.008 -16.922 1 94.75 64 PRO A O 1
ATOM 523 N N . ILE A 1 65 ? -17.969 -7 -16.688 1 93 65 ILE A N 1
ATOM 524 C CA . ILE A 1 65 ? -18.672 -8.281 -16.625 1 93 65 ILE A CA 1
ATOM 525 C C . ILE A 1 65 ? -18.547 -9 -17.969 1 93 65 ILE A C 1
ATOM 527 O O . ILE A 1 65 ? -18.281 -10.203 -18 1 93 65 ILE A O 1
ATOM 531 N N . LEU A 1 66 ? -18.734 -8.25 -19 1 93.38 66 LEU A N 1
ATOM 532 C CA . LEU A 1 66 ? -18.562 -8.852 -20.328 1 93.38 66 LEU A CA 1
ATOM 533 C C . LEU A 1 66 ? -17.125 -9.297 -20.531 1 93.38 66 LEU A C 1
ATOM 535 O O . LEU A 1 66 ? -16.875 -10.344 -21.141 1 93.38 66 LEU A O 1
ATOM 539 N N . TYR A 1 67 ? -16.219 -8.5 -20.125 1 94.31 67 TYR A N 1
ATOM 540 C CA . TYR A 1 67 ? -14.812 -8.859 -20.203 1 94.31 67 TYR A CA 1
ATOM 541 C C . TYR A 1 67 ? -14.555 -10.188 -19.5 1 94.31 67 TYR A C 1
ATOM 543 O O . TYR A 1 67 ? -13.969 -11.102 -20.078 1 94.31 67 TYR A O 1
ATOM 551 N N . ALA A 1 68 ? -15.055 -10.328 -18.297 1 93.12 68 ALA A N 1
ATOM 552 C CA . ALA A 1 68 ? -14.844 -11.531 -17.5 1 93.12 68 ALA A CA 1
ATOM 553 C C . ALA A 1 68 ? -15.516 -12.742 -18.141 1 93.12 68 ALA A C 1
ATOM 555 O O . ALA A 1 68 ? -14.953 -13.836 -18.156 1 93.12 68 ALA A O 1
ATOM 556 N N . SER A 1 69 ? -16.688 -12.5 -18.625 1 91.31 69 SER A N 1
ATOM 557 C CA . SER A 1 69 ? -17.406 -13.578 -19.281 1 91.31 69 SER A CA 1
ATOM 558 C C . SER A 1 69 ? -16.672 -14.07 -20.531 1 91.31 69 SER A C 1
ATOM 560 O O . SER A 1 69 ? -16.609 -15.273 -20.781 1 91.31 69 SER A O 1
ATOM 562 N N . THR A 1 70 ? -16.156 -13.141 -21.25 1 91.94 70 THR A N 1
ATOM 563 C CA . THR A 1 70 ? -15.438 -13.492 -22.469 1 91.94 70 THR A CA 1
ATOM 564 C C . THR A 1 70 ? -14.133 -14.211 -22.156 1 91.94 70 THR A C 1
ATOM 566 O O . THR A 1 70 ? -13.75 -15.156 -22.844 1 91.94 70 THR A O 1
ATOM 569 N N . ILE A 1 71 ? -13.453 -13.82 -21.156 1 89.62 71 ILE A N 1
ATOM 570 C CA . ILE A 1 71 ? -12.219 -14.477 -20.734 1 89.62 71 ILE A CA 1
ATOM 571 C C . ILE A 1 71 ? -12.523 -15.906 -20.297 1 89.62 71 ILE A C 1
ATOM 573 O O . ILE A 1 71 ? -11.766 -16.828 -20.594 1 89.62 71 ILE A O 1
ATOM 577 N N . SER A 1 72 ? -13.57 -16.062 -19.547 1 87.25 72 SER A N 1
ATOM 578 C CA . SER A 1 72 ? -13.961 -17.391 -19.109 1 87.25 72 SER A CA 1
ATOM 579 C C . SER A 1 72 ? -14.211 -18.312 -20.312 1 87.25 72 SER A C 1
ATOM 581 O O . SER A 1 72 ? -13.773 -19.469 -20.312 1 87.25 72 SER A O 1
ATOM 583 N N . GLU A 1 73 ? -14.859 -17.734 -21.266 1 87.75 73 GLU A N 1
ATOM 584 C CA . GLU A 1 73 ? -15.125 -18.516 -22.469 1 87.75 73 GLU A CA 1
ATOM 585 C C . GLU A 1 73 ? -13.836 -18.797 -23.25 1 87.75 73 GLU A C 1
ATOM 587 O O . GLU A 1 73 ? -13.656 -19.891 -23.781 1 87.75 73 GLU A O 1
ATOM 592 N N . PHE A 1 74 ? -13.031 -17.828 -23.312 1 85.62 74 PHE A N 1
ATOM 593 C CA . PHE A 1 74 ? -11.742 -17.969 -23.984 1 85.62 74 PHE A CA 1
ATOM 594 C C . PHE A 1 74 ? -10.93 -19.094 -23.359 1 85.62 74 PHE A C 1
ATOM 596 O O . PHE A 1 74 ? -10.375 -19.938 -24.078 1 85.62 74 PHE A O 1
ATOM 603 N N . GLU A 1 75 ? -10.883 -19.172 -22.062 1 82.38 75 GLU A N 1
ATOM 604 C CA . GLU A 1 75 ? -10.078 -20.172 -21.359 1 82.38 75 GLU A CA 1
ATOM 605 C C . GLU A 1 75 ? -10.727 -21.547 -21.422 1 82.38 75 GLU A C 1
ATOM 607 O O . GLU A 1 75 ? -10.031 -22.578 -21.406 1 82.38 75 GLU A O 1
ATOM 612 N N . GLU A 1 76 ? -12.008 -21.516 -21.5 1 82.31 76 GLU A N 1
ATOM 613 C CA . GLU A 1 76 ? -12.719 -22.781 -21.562 1 82.31 76 GLU A CA 1
ATOM 614 C C . GLU A 1 76 ? -12.539 -23.438 -22.938 1 82.31 76 GLU A C 1
ATOM 616 O O . GLU A 1 76 ? -12.312 -24.656 -23.016 1 82.31 76 GLU A O 1
ATOM 621 N N . TYR A 1 77 ? -12.539 -22.625 -23.953 1 79.25 77 TYR A N 1
ATOM 622 C CA . TYR A 1 77 ? -12.578 -23.203 -25.297 1 79.25 77 TYR A CA 1
ATOM 623 C C . TYR A 1 77 ? -11.328 -22.828 -26.094 1 79.25 77 TYR A C 1
ATOM 625 O O . TYR A 1 77 ? -11.164 -23.266 -27.234 1 79.25 77 TYR A O 1
ATOM 633 N N . ASP A 1 78 ? -10.398 -22.125 -25.531 1 76.88 78 ASP A N 1
ATOM 634 C CA . ASP A 1 78 ? -9.188 -21.672 -26.203 1 76.88 78 ASP A CA 1
ATOM 635 C C . ASP A 1 78 ? -9.508 -21.016 -27.547 1 76.88 78 ASP A C 1
ATOM 637 O O . ASP A 1 78 ? -8.945 -21.375 -28.578 1 76.88 78 ASP A O 1
ATOM 641 N N . ASN A 1 79 ? -10.5 -20.156 -27.531 1 79.06 79 ASN A N 1
ATOM 642 C CA . ASN A 1 79 ? -10.969 -19.484 -28.734 1 79.06 79 ASN A CA 1
ATOM 643 C C . ASN A 1 79 ? -10.25 -18.156 -28.953 1 79.06 79 ASN A C 1
ATOM 645 O O . ASN A 1 79 ? -10.688 -17.125 -28.438 1 79.06 79 ASN A O 1
ATOM 649 N N . LEU A 1 80 ? -9.352 -18.047 -29.828 1 78.62 80 LEU A N 1
ATOM 650 C CA . LEU A 1 80 ? -8.5 -16.875 -30.062 1 78.62 80 LEU A CA 1
ATOM 651 C C . LEU A 1 80 ? -9.297 -15.75 -30.703 1 78.62 80 LEU A C 1
ATOM 653 O O . LEU A 1 80 ? -8.875 -14.594 -30.656 1 78.62 80 LEU A O 1
ATOM 657 N N . LEU A 1 81 ? -10.422 -16.078 -31.234 1 82.31 81 LEU A N 1
ATOM 658 C CA . LEU A 1 81 ? -11.242 -15.062 -31.891 1 82.31 81 LEU A CA 1
ATOM 659 C C . LEU A 1 81 ? -11.812 -14.07 -30.891 1 82.31 81 LEU A C 1
ATOM 661 O O . LEU A 1 81 ? -12.172 -12.945 -31.25 1 82.31 81 LEU A O 1
ATOM 665 N N . LEU A 1 82 ? -11.781 -14.5 -29.672 1 89.31 82 LEU A N 1
ATOM 666 C CA . LEU A 1 82 ? -12.398 -13.68 -28.625 1 89.31 82 LEU A CA 1
ATOM 667 C C . LEU A 1 82 ? -11.438 -12.602 -28.141 1 89.31 82 LEU A C 1
ATOM 669 O O . LEU A 1 82 ? -11.812 -11.727 -27.359 1 89.31 82 LEU A O 1
ATOM 673 N N . ASN A 1 83 ? -10.25 -12.539 -28.656 1 86.44 83 ASN A N 1
ATOM 674 C CA . ASN A 1 83 ? -9.25 -11.562 -28.234 1 86.44 83 ASN A CA 1
ATOM 675 C C . ASN A 1 83 ? -9.68 -10.141 -28.562 1 86.44 83 ASN A C 1
ATOM 677 O O . ASN A 1 83 ? -9.422 -9.211 -27.797 1 86.44 83 ASN A O 1
ATOM 681 N N . GLN A 1 84 ? -10.289 -10.039 -29.672 1 90.75 84 GLN A N 1
ATOM 682 C CA . GLN A 1 84 ? -10.742 -8.711 -30.078 1 90.75 84 GLN A CA 1
ATOM 683 C C . GLN A 1 84 ? -11.82 -8.188 -29.141 1 90.75 84 GLN A C 1
ATOM 685 O O . GLN A 1 84 ? -11.82 -7.008 -28.781 1 90.75 84 GLN A O 1
ATOM 690 N N . GLU A 1 85 ? -12.719 -9.086 -28.828 1 92.06 85 GLU A N 1
ATOM 691 C CA . GLU A 1 85 ? -13.773 -8.695 -27.906 1 92.06 85 GLU A CA 1
ATOM 692 C C . GLU A 1 85 ? -13.211 -8.359 -26.516 1 92.06 85 GLU A C 1
ATOM 694 O O . GLU A 1 85 ? -13.648 -7.406 -25.875 1 92.06 85 GLU A O 1
ATOM 699 N N . ILE A 1 86 ? -12.328 -9.141 -26.125 1 91.69 86 ILE A N 1
ATOM 700 C CA . ILE A 1 86 ? -11.68 -8.906 -24.844 1 91.69 86 ILE A CA 1
ATOM 701 C C . ILE A 1 86 ? -11.062 -7.504 -24.828 1 91.69 86 ILE A C 1
ATOM 703 O O . ILE A 1 86 ? -11.281 -6.734 -23.891 1 91.69 86 ILE A O 1
ATOM 707 N N . HIS A 1 87 ? -10.398 -7.215 -25.875 1 91.56 87 HIS A N 1
ATOM 708 C CA . HIS A 1 87 ? -9.758 -5.91 -25.984 1 91.56 87 HIS A CA 1
ATOM 709 C C . HIS A 1 87 ? -10.789 -4.789 -26.031 1 91.56 87 HIS A C 1
ATOM 711 O O . HIS A 1 87 ? -10.586 -3.729 -25.438 1 91.56 87 HIS A O 1
ATOM 717 N N . LYS A 1 88 ? -11.844 -5.035 -26.703 1 94.44 88 LYS A N 1
ATOM 718 C CA . LYS A 1 88 ? -12.914 -4.047 -26.828 1 94.44 88 LYS A CA 1
ATOM 719 C C . LYS A 1 88 ? -13.508 -3.703 -25.453 1 94.44 88 LYS A C 1
ATOM 721 O O . LYS A 1 88 ? -13.688 -2.527 -25.141 1 94.44 88 LYS A O 1
ATOM 726 N N . TYR A 1 89 ? -13.797 -4.684 -24.719 1 94.69 89 TYR A N 1
ATOM 727 C CA . TYR A 1 89 ? -14.406 -4.461 -23.406 1 94.69 89 TYR A CA 1
ATOM 728 C C . TYR A 1 89 ? -13.43 -3.803 -22.453 1 94.69 89 TYR A C 1
ATOM 730 O O . TYR A 1 89 ? -13.805 -2.93 -21.672 1 94.69 89 TYR A O 1
ATOM 738 N N . LEU A 1 90 ? -12.195 -4.16 -22.547 1 93.69 90 LEU A N 1
ATOM 739 C CA . LEU A 1 90 ? -11.172 -3.555 -21.703 1 93.69 90 LEU A CA 1
ATOM 740 C C . LEU A 1 90 ? -11 -2.076 -22.031 1 93.69 90 LEU A C 1
ATOM 742 O O . LEU A 1 90 ? -10.922 -1.239 -21.125 1 93.69 90 LEU A O 1
ATOM 746 N N . MET A 1 91 ? -10.984 -1.758 -23.281 1 94.06 91 MET A N 1
ATOM 747 C CA . MET A 1 91 ? -10.844 -0.372 -23.703 1 94.06 91 MET A CA 1
ATOM 748 C C . MET A 1 91 ? -12.062 0.45 -23.312 1 94.06 91 MET A C 1
ATOM 750 O O . MET A 1 91 ? -11.938 1.616 -22.938 1 94.06 91 MET A O 1
ATOM 754 N N . GLY A 1 92 ? -13.195 -0.173 -23.516 1 94.5 92 GLY A N 1
ATOM 755 C CA . GLY A 1 92 ? -14.406 0.498 -23.062 1 94.5 92 GLY A CA 1
ATOM 756 C C . GLY A 1 92 ? -14.375 0.866 -21.594 1 94.5 92 GLY A C 1
ATOM 757 O O . GLY A 1 92 ? -14.758 1.977 -21.219 1 94.5 92 GLY A O 1
ATOM 758 N N . PHE A 1 93 ? -13.875 -0.029 -20.797 1 94.62 93 PHE A N 1
ATOM 759 C CA . PHE A 1 93 ? -13.805 0.244 -19.375 1 94.62 93 PHE A CA 1
ATOM 760 C C . PHE A 1 93 ? -12.766 1.323 -19.078 1 94.62 93 PHE A C 1
ATOM 762 O O . PHE A 1 93 ? -12.953 2.137 -18.172 1 94.62 93 PHE A O 1
ATOM 769 N N . LYS A 1 94 ? -11.742 1.322 -19.781 1 92.19 94 LYS A N 1
ATOM 770 C CA . LYS A 1 94 ? -10.734 2.367 -19.625 1 92.19 94 LYS A CA 1
ATOM 771 C C . LYS A 1 94 ? -11.328 3.748 -19.891 1 92.19 94 LYS A C 1
ATOM 773 O O . LYS A 1 94 ? -10.961 4.723 -19.219 1 92.19 94 LYS A O 1
ATOM 778 N N . ILE A 1 95 ? -12.188 3.807 -20.781 1 92.75 95 ILE A N 1
ATOM 779 C CA . ILE A 1 95 ? -12.875 5.062 -21.078 1 92.75 95 ILE A CA 1
ATOM 780 C C . ILE A 1 95 ? -13.75 5.465 -19.891 1 92.75 95 ILE A C 1
ATOM 782 O O . ILE A 1 95 ? -13.812 6.641 -19.516 1 92.75 95 ILE A O 1
ATOM 786 N N . CYS A 1 96 ? -14.43 4.492 -19.297 1 92.06 96 CYS A N 1
ATOM 787 C CA . CYS A 1 96 ? -15.219 4.766 -18.094 1 92.06 96 CYS A CA 1
ATOM 788 C C . CYS A 1 96 ? -14.344 5.305 -16.984 1 92.06 96 CYS A C 1
ATOM 790 O O . CYS A 1 96 ? -14.719 6.258 -16.297 1 92.06 96 CYS A O 1
ATOM 792 N N . LYS A 1 97 ? -13.195 4.715 -16.797 1 91.75 97 LYS A N 1
ATOM 793 C CA . LYS A 1 97 ? -12.258 5.16 -15.773 1 91.75 97 LYS A CA 1
ATOM 794 C C . LYS A 1 97 ? -11.844 6.613 -16 1 91.75 97 LYS A C 1
ATOM 796 O O . LYS A 1 97 ? -11.773 7.402 -15.055 1 91.75 97 LYS A O 1
ATOM 801 N N . LYS A 1 98 ? -11.617 6.918 -17.234 1 87.81 98 LYS A N 1
ATOM 802 C CA . LYS A 1 98 ? -11.219 8.281 -17.578 1 87.81 98 LYS A CA 1
ATOM 803 C C . LYS A 1 98 ? -12.336 9.273 -17.281 1 87.81 98 LYS A C 1
ATOM 805 O O . LYS A 1 98 ? -12.078 10.391 -16.828 1 87.81 98 LYS A O 1
ATOM 810 N N . TYR A 1 99 ? -13.531 8.836 -17.578 1 87.44 99 TYR A N 1
ATOM 811 C CA . TYR A 1 99 ? -14.688 9.68 -17.312 1 87.44 99 TYR A CA 1
ATOM 812 C C . TYR A 1 99 ? -14.773 10.047 -15.844 1 87.44 99 TYR A C 1
ATOM 814 O O . TYR A 1 99 ? -15.078 11.195 -15.5 1 87.44 99 TYR A O 1
ATOM 822 N N . TYR A 1 100 ? -14.492 9.094 -15.008 1 85.75 100 TYR A N 1
ATOM 823 C CA . TYR A 1 100 ? -14.562 9.32 -13.57 1 85.75 100 TYR A CA 1
ATOM 824 C C . TYR A 1 100 ? -13.25 9.898 -13.047 1 85.75 100 TYR A C 1
ATOM 826 O O . TYR A 1 100 ? -13.094 10.102 -11.836 1 85.75 100 TYR A O 1
ATOM 834 N N . ASN A 1 101 ? -12.242 10.109 -13.867 1 84.06 101 ASN A N 1
ATOM 835 C CA . ASN A 1 101 ? -10.914 10.562 -13.469 1 84.06 101 ASN A CA 1
ATOM 836 C C . ASN A 1 101 ? -10.297 9.633 -12.43 1 84.06 101 ASN A C 1
ATOM 838 O O . ASN A 1 101 ? -9.805 10.086 -11.391 1 84.06 101 ASN A O 1
ATOM 842 N N . PHE A 1 102 ? -10.516 8.344 -12.742 1 84.06 102 PHE A N 1
ATOM 843 C CA . PHE A 1 102 ? -9.938 7.344 -11.852 1 84.06 102 PHE A CA 1
ATOM 844 C C . PHE A 1 102 ? -8.422 7.469 -11.812 1 84.06 102 PHE A C 1
ATOM 846 O O . PHE A 1 102 ? -7.773 7.594 -12.852 1 84.06 102 PHE A O 1
ATOM 853 N N . PRO A 1 103 ? -7.781 7.48 -10.578 1 81.75 103 PRO A N 1
ATOM 854 C CA . PRO A 1 103 ? -8.359 7.207 -9.258 1 81.75 103 PRO A CA 1
ATOM 855 C C . PRO A 1 103 ? -8.57 8.477 -8.438 1 81.75 103 PRO A C 1
ATOM 857 O O . PRO A 1 103 ? -8.992 8.398 -7.281 1 81.75 103 PRO A O 1
ATOM 860 N N . GLU A 1 104 ? -8.32 9.578 -9.008 1 77.81 104 GLU A N 1
ATOM 861 C CA . GLU A 1 104 ? -8.312 10.82 -8.234 1 77.81 104 GLU A CA 1
ATOM 862 C C . GLU A 1 104 ? -9.727 11.383 -8.102 1 77.81 104 GLU A C 1
ATOM 864 O O . GLU A 1 104 ? -10.016 12.125 -7.156 1 77.81 104 GLU A O 1
ATOM 869 N N . GLY A 1 105 ? -10.594 10.977 -9.016 1 77.88 105 GLY A N 1
ATOM 870 C CA . GLY A 1 105 ? -11.93 11.547 -9.023 1 77.88 105 GLY A CA 1
ATOM 871 C C . GLY A 1 105 ? -12.82 10.992 -7.926 1 77.88 105 GLY A C 1
ATOM 872 O O . GLY A 1 105 ? -12.336 10.57 -6.875 1 77.88 105 GLY A O 1
ATOM 873 N N . ILE A 1 106 ? -14.031 11.125 -8.18 1 75.44 106 ILE A N 1
ATOM 874 C CA . ILE A 1 106 ? -15.016 10.648 -7.207 1 75.44 106 ILE A CA 1
ATOM 875 C C . ILE A 1 106 ? -14.898 9.141 -7.047 1 75.44 106 ILE A C 1
ATOM 877 O O . ILE A 1 106 ? -14.828 8.406 -8.039 1 75.44 106 ILE A O 1
ATOM 881 N N . LYS A 1 107 ? -14.859 8.82 -5.832 1 81.06 107 LYS A N 1
ATOM 882 C CA . LYS A 1 107 ? -14.719 7.395 -5.539 1 81.06 107 LYS A CA 1
ATOM 883 C C . LYS A 1 107 ? -16.094 6.727 -5.406 1 81.06 107 LYS A C 1
ATOM 885 O O . LYS A 1 107 ? -16.938 7.195 -4.645 1 81.06 107 LYS A O 1
ATOM 890 N N . THR A 1 108 ? -16.297 5.676 -6.246 1 83.5 108 THR A N 1
ATOM 891 C CA . THR A 1 108 ? -17.562 4.957 -6.234 1 83.5 108 THR A CA 1
ATOM 892 C C . THR A 1 108 ? -17.328 3.449 -6.168 1 83.5 108 THR A C 1
ATOM 894 O O . THR A 1 108 ? -16.312 2.951 -6.652 1 83.5 108 THR A O 1
ATOM 897 N N . ILE A 1 109 ? -18.234 2.736 -5.613 1 88.81 109 ILE A N 1
ATOM 898 C CA . ILE A 1 109 ? -18.109 1.297 -5.414 1 88.81 109 ILE A CA 1
ATOM 899 C C . ILE A 1 109 ? -18.172 0.582 -6.762 1 88.81 109 ILE A C 1
ATOM 901 O O . ILE A 1 109 ? -17.422 -0.365 -7.008 1 88.81 109 ILE A O 1
ATOM 905 N N . PRO A 1 110 ? -19.062 1.043 -7.746 1 87.44 110 PRO A N 1
ATOM 906 C CA . PRO A 1 110 ? -19.078 0.364 -9.039 1 87.44 110 PRO A CA 1
ATOM 907 C C . PRO A 1 110 ? -17.75 0.439 -9.773 1 87.44 110 PRO A C 1
ATOM 909 O O . PRO A 1 110 ? -17.328 -0.529 -10.422 1 87.44 110 PRO A O 1
ATOM 912 N N . LEU A 1 111 ? -17.156 1.523 -9.641 1 90.44 111 LEU A N 1
ATOM 913 C CA . LEU A 1 111 ? -15.859 1.677 -10.281 1 90.44 111 LEU A CA 1
ATOM 914 C C . LEU A 1 111 ? -14.828 0.758 -9.633 1 90.44 111 LEU A C 1
ATOM 916 O O . LEU A 1 111 ? -14.008 0.147 -10.328 1 90.44 111 LEU A O 1
ATOM 920 N N . LEU A 1 112 ? -14.828 0.685 -8.328 1 93.38 112 LEU A N 1
ATOM 921 C CA . LEU A 1 112 ? -13.961 -0.245 -7.617 1 93.38 112 LEU A CA 1
ATOM 922 C C . LEU A 1 112 ? -14.234 -1.683 -8.047 1 93.38 112 LEU A C 1
ATOM 924 O O . LEU A 1 112 ? -13.305 -2.422 -8.375 1 93.38 112 LEU A O 1
ATOM 928 N N . LEU A 1 113 ? -15.484 -2.021 -8.062 1 93.69 113 LEU A N 1
ATOM 929 C CA . LEU A 1 113 ? -15.883 -3.379 -8.422 1 93.69 113 LEU A CA 1
ATOM 930 C C . LEU A 1 113 ? -15.453 -3.719 -9.844 1 93.69 113 LEU A C 1
ATOM 932 O O . LEU A 1 113 ? -14.953 -4.816 -10.102 1 93.69 113 LEU A O 1
ATOM 936 N N . GLY A 1 114 ? -15.703 -2.785 -10.727 1 93.81 114 GLY A N 1
ATOM 937 C CA . GLY A 1 114 ? -15.273 -3.008 -12.094 1 93.81 114 GLY A CA 1
ATOM 938 C C . GLY A 1 114 ? -13.789 -3.305 -12.211 1 93.81 114 GLY A C 1
ATOM 939 O O . GLY A 1 114 ? -13.383 -4.227 -12.922 1 93.81 114 GLY A O 1
ATOM 940 N N . ASN A 1 115 ? -12.969 -2.547 -11.523 1 95.38 115 ASN A N 1
ATOM 941 C CA . ASN A 1 115 ? -11.531 -2.77 -11.531 1 95.38 115 ASN A CA 1
ATOM 942 C C . ASN A 1 115 ? -11.172 -4.137 -10.953 1 95.38 115 ASN A C 1
ATOM 944 O O . ASN A 1 115 ? -10.289 -4.824 -11.477 1 95.38 115 ASN A O 1
ATOM 948 N N . VAL A 1 116 ? -11.82 -4.531 -9.93 1 96.56 116 VAL A N 1
ATOM 949 C CA . VAL A 1 116 ? -11.539 -5.797 -9.258 1 96.56 116 VAL A CA 1
ATOM 950 C C . VAL A 1 116 ? -11.906 -6.961 -10.172 1 96.56 116 VAL A C 1
ATOM 952 O O . VAL A 1 116 ? -11.18 -7.957 -10.242 1 96.56 116 VAL A O 1
ATOM 955 N N . ILE A 1 117 ? -13 -6.809 -10.867 1 95.31 117 ILE A N 1
ATOM 956 C CA . ILE A 1 117 ? -13.422 -7.855 -11.789 1 95.31 117 ILE A CA 1
ATOM 957 C C . ILE A 1 117 ? -12.367 -8.039 -12.883 1 95.31 117 ILE A C 1
ATOM 959 O O . ILE A 1 117 ? -11.984 -9.172 -13.195 1 95.31 117 ILE A O 1
ATOM 963 N N . ILE A 1 118 ? -11.891 -7.004 -13.367 1 94.56 118 ILE A N 1
ATOM 964 C CA . ILE A 1 118 ? -10.891 -7.07 -14.422 1 94.56 118 ILE A CA 1
ATOM 965 C C . ILE A 1 118 ? -9.625 -7.742 -13.891 1 94.56 118 ILE A C 1
ATOM 967 O O . ILE A 1 118 ? -9.086 -8.656 -14.523 1 94.56 118 ILE A O 1
ATOM 971 N N . GLN A 1 119 ? -9.164 -7.344 -12.758 1 93.5 119 GLN A N 1
ATOM 972 C CA . GLN A 1 119 ? -7.941 -7.895 -12.188 1 93.5 119 GLN A CA 1
ATOM 973 C C . GLN A 1 119 ? -8.133 -9.352 -11.781 1 93.5 119 GLN A C 1
ATOM 975 O O . GLN A 1 119 ? -7.191 -10.148 -11.844 1 93.5 119 GLN A O 1
ATOM 980 N N . SER A 1 120 ? -9.305 -9.688 -11.398 1 92.5 120 SER A N 1
ATOM 981 C CA . SER A 1 120 ? -9.602 -11.047 -10.969 1 92.5 120 SER A CA 1
ATOM 982 C C . SER A 1 120 ? -9.523 -12.031 -12.133 1 92.5 120 SER A C 1
ATOM 984 O O . SER A 1 120 ? -9.328 -13.227 -11.93 1 92.5 120 SER A O 1
ATOM 986 N N . THR A 1 121 ? -9.703 -11.516 -13.273 1 89 121 THR A N 1
ATOM 987 C CA . THR A 1 121 ? -9.734 -12.414 -14.43 1 89 121 THR A CA 1
ATOM 988 C C . THR A 1 121 ? -8.406 -12.367 -15.188 1 89 121 THR A C 1
ATOM 990 O O . THR A 1 121 ? -8.172 -13.18 -16.078 1 89 121 THR A O 1
ATOM 993 N N . SER A 1 122 ? -7.566 -11.445 -14.797 1 79.75 122 SER A N 1
ATOM 994 C CA . SER A 1 122 ? -6.242 -11.367 -15.406 1 79.75 122 SER A CA 1
ATOM 995 C C . SER A 1 122 ? -5.32 -12.453 -14.867 1 79.75 122 SER A C 1
ATOM 997 O O . SER A 1 122 ? -5.352 -12.773 -13.68 1 79.75 122 SER A O 1
ATOM 999 N N . PRO A 1 123 ? -4.605 -13.062 -15.797 1 72.88 123 PRO A N 1
ATOM 1000 C CA . PRO A 1 123 ? -3.646 -14.062 -15.32 1 72.88 123 PRO A CA 1
ATOM 1001 C C . PRO A 1 123 ? -2.6 -13.469 -14.375 1 72.88 123 PRO A C 1
ATOM 1003 O O . PRO A 1 123 ? -2.143 -14.141 -13.453 1 72.88 123 PRO A O 1
ATOM 1006 N N . ASN A 1 124 ? -2.248 -12.25 -14.695 1 78.62 124 ASN A N 1
ATOM 1007 C CA . ASN A 1 124 ? -1.287 -11.531 -13.867 1 78.62 124 ASN A CA 1
ATOM 1008 C C . ASN A 1 124 ? -1.808 -10.148 -13.469 1 78.62 124 ASN A C 1
ATOM 1010 O O . ASN A 1 124 ? -1.499 -9.156 -14.125 1 78.62 124 ASN A O 1
ATOM 1014 N N . PRO A 1 125 ? -2.484 -10.188 -12.414 1 87.12 125 PRO A N 1
ATOM 1015 C CA . PRO A 1 125 ? -2.963 -8.875 -11.977 1 87.12 125 PRO A CA 1
ATOM 1016 C C . PRO A 1 125 ? -1.837 -7.852 -11.828 1 87.12 125 PRO A C 1
ATOM 1018 O O . PRO A 1 125 ? -0.742 -8.195 -11.383 1 87.12 125 PRO A O 1
ATOM 1021 N N . SER A 1 126 ? -2.062 -6.672 -12.242 1 87.62 126 SER A N 1
ATOM 1022 C CA . SER A 1 126 ? -1.071 -5.605 -12.172 1 87.62 126 SER A CA 1
ATOM 1023 C C . SER A 1 126 ? -0.782 -5.215 -10.727 1 87.62 126 SER A C 1
ATOM 1025 O O . SER A 1 126 ? -1.694 -4.844 -9.984 1 87.62 126 SER A O 1
ATOM 1027 N N . THR A 1 127 ? 0.442 -5.273 -10.445 1 88.69 127 THR A N 1
ATOM 1028 C CA . THR A 1 127 ? 0.806 -4.945 -9.07 1 88.69 127 THR A CA 1
ATOM 1029 C C . THR A 1 127 ? 0.594 -3.459 -8.797 1 88.69 127 THR A C 1
ATOM 1031 O O . THR A 1 127 ? 0.23 -3.072 -7.684 1 88.69 127 THR A O 1
ATOM 1034 N N . MET A 1 128 ? 0.818 -2.605 -9.812 1 91.19 128 MET A N 1
ATOM 1035 C CA . MET A 1 128 ? 0.644 -1.164 -9.648 1 91.19 128 MET A CA 1
ATOM 1036 C C . MET A 1 128 ? -0.832 -0.809 -9.5 1 91.19 128 MET A C 1
ATOM 1038 O O . MET A 1 128 ? -1.194 0.023 -8.672 1 91.19 128 MET A O 1
ATOM 1042 N N . GLU A 1 129 ? -1.635 -1.449 -10.266 1 91.5 129 GLU A N 1
ATOM 1043 C CA . GLU A 1 129 ? -3.07 -1.195 -10.164 1 91.5 129 GLU A CA 1
ATOM 1044 C C . GLU A 1 129 ? -3.625 -1.684 -8.828 1 91.5 129 GLU A C 1
ATOM 1046 O O . GLU A 1 129 ? -4.531 -1.065 -8.266 1 91.5 129 GLU A O 1
ATOM 1051 N N . MET A 1 130 ? -3.066 -2.795 -8.445 1 94.94 130 MET A N 1
ATOM 1052 C CA . MET A 1 130 ? -3.549 -3.336 -7.176 1 94.94 130 MET A CA 1
ATOM 1053 C C . MET A 1 130 ? -3.25 -2.377 -6.027 1 94.94 130 MET A C 1
ATOM 1055 O O . MET A 1 130 ? -4.035 -2.268 -5.086 1 94.94 130 MET A O 1
ATOM 1059 N N . ALA A 1 131 ? -2.102 -1.716 -6.086 1 95.31 131 ALA A N 1
ATOM 1060 C CA . ALA A 1 131 ? -1.794 -0.721 -5.062 1 95.31 131 ALA A CA 1
ATOM 1061 C C . ALA A 1 131 ? -2.863 0.366 -5.012 1 95.31 131 ALA A C 1
ATOM 1063 O O . ALA A 1 131 ? -3.291 0.777 -3.932 1 95.31 131 ALA A O 1
ATOM 1064 N N . GLN A 1 132 ? -3.311 0.756 -6.102 1 94.44 132 GLN A N 1
ATOM 1065 C CA . GLN A 1 132 ? -4.344 1.784 -6.184 1 94.44 132 GLN A CA 1
ATOM 1066 C C . GLN A 1 132 ? -5.695 1.243 -5.73 1 94.44 132 GLN A C 1
ATOM 1068 O O . GLN A 1 132 ? -6.445 1.935 -5.039 1 94.44 132 GLN A O 1
ATOM 1073 N N . ILE A 1 133 ? -5.984 0.07 -6.184 1 96.25 133 ILE A N 1
ATOM 1074 C CA . ILE A 1 133 ? -7.266 -0.544 -5.848 1 96.25 133 ILE A CA 1
ATOM 1075 C C . ILE A 1 133 ? -7.387 -0.689 -4.332 1 96.25 133 ILE A C 1
ATOM 1077 O O . ILE A 1 133 ? -8.43 -0.384 -3.754 1 96.25 133 ILE A O 1
ATOM 1081 N N . ILE A 1 134 ? -6.344 -1.11 -3.705 1 96.38 134 ILE A N 1
ATOM 1082 C CA . ILE A 1 134 ? -6.375 -1.306 -2.26 1 96.38 134 ILE A CA 1
ATOM 1083 C C . ILE A 1 134 ? -6.559 0.039 -1.562 1 96.38 134 ILE A C 1
ATOM 1085 O O . ILE A 1 134 ? -7.336 0.15 -0.61 1 96.38 134 ILE A O 1
ATOM 1089 N N . ARG A 1 135 ? -5.809 1.026 -2.035 1 94.75 135 ARG A N 1
ATOM 1090 C CA . ARG A 1 135 ? -5.941 2.355 -1.448 1 94.75 135 ARG A CA 1
ATOM 1091 C C . ARG A 1 135 ? -7.352 2.904 -1.647 1 94.75 135 ARG A C 1
ATOM 1093 O O . ARG A 1 135 ? -7.926 3.5 -0.734 1 94.75 135 ARG A O 1
ATOM 1100 N N . TYR A 1 136 ? -7.883 2.699 -2.822 1 93.19 136 TYR A N 1
ATOM 1101 C CA . TYR A 1 136 ? -9.25 3.092 -3.158 1 93.19 136 TYR A CA 1
ATOM 1102 C C . TYR A 1 136 ? -10.258 2.398 -2.248 1 93.19 136 TYR A C 1
ATOM 1104 O O . TYR A 1 136 ? -11.18 3.033 -1.739 1 93.19 136 TYR A O 1
ATOM 1112 N N . ALA A 1 137 ? -10.07 1.141 -2.055 1 94.31 137 ALA A N 1
ATOM 1113 C CA . ALA A 1 137 ? -10.945 0.365 -1.184 1 94.31 137 ALA A CA 1
ATOM 1114 C C . ALA A 1 137 ? -10.891 0.875 0.254 1 94.31 137 ALA A C 1
ATOM 1116 O O . ALA A 1 137 ? -11.914 0.964 0.932 1 94.31 137 ALA A O 1
ATOM 1117 N N . LYS A 1 138 ? -9.688 1.211 0.765 1 91.56 138 LYS A N 1
ATOM 1118 C CA . LYS A 1 138 ? -9.547 1.743 2.117 1 91.56 138 LYS A CA 1
ATOM 1119 C C . LYS A 1 138 ? -10.234 3.1 2.252 1 91.56 138 LYS A C 1
ATOM 1121 O O . LYS A 1 138 ? -10.797 3.412 3.301 1 91.56 138 LYS A O 1
ATOM 1126 N N . PHE A 1 139 ? -10.125 3.84 1.185 1 88.5 139 PHE A N 1
ATOM 1127 C CA . PHE A 1 139 ? -10.805 5.129 1.187 1 88.5 139 PHE A CA 1
ATOM 1128 C C . PHE A 1 139 ? -12.305 4.949 1.375 1 88.5 139 PHE A C 1
ATOM 1130 O O . PHE A 1 139 ? -12.953 5.75 2.053 1 88.5 139 PHE A O 1
ATOM 1137 N N . LEU A 1 140 ? -12.828 3.918 0.796 1 87.38 140 LEU A N 1
ATOM 1138 C CA . LEU A 1 140 ? -14.25 3.609 0.911 1 87.38 140 LEU A CA 1
ATOM 1139 C C . LEU A 1 140 ? -14.523 2.762 2.148 1 87.38 140 LEU A C 1
ATOM 1141 O O . LEU A 1 140 ? -15.602 2.178 2.281 1 87.38 140 LEU A O 1
ATOM 1145 N N . HIS A 1 141 ? -13.555 2.488 2.998 1 88.19 141 HIS A N 1
ATOM 1146 C CA . HIS A 1 141 ? -13.633 1.873 4.32 1 88.19 141 HIS A CA 1
ATOM 1147 C C . HIS A 1 141 ? -13.898 0.376 4.215 1 88.19 141 HIS A C 1
ATOM 1149 O O . HIS A 1 141 ? -14.562 -0.199 5.082 1 88.19 141 HIS A O 1
ATOM 1155 N N . PHE A 1 142 ? -13.453 -0.193 3.141 1 92.25 142 PHE A N 1
ATOM 1156 C CA . PHE A 1 142 ? -13.641 -1.629 2.979 1 92.25 142 PHE A CA 1
ATOM 1157 C C . PHE A 1 142 ? -12.742 -2.408 3.926 1 92.25 142 PHE A C 1
ATOM 1159 O O . PHE A 1 142 ? -12.961 -3.6 4.16 1 92.25 142 PHE A O 1
ATOM 1166 N N . HIS A 1 143 ? -11.703 -1.796 4.496 1 91.62 143 HIS A N 1
ATOM 1167 C CA . HIS A 1 143 ? -10.773 -2.465 5.406 1 91.62 143 HIS A CA 1
ATOM 1168 C C . HIS A 1 143 ? -11.359 -2.549 6.812 1 91.62 143 HIS A C 1
ATOM 1170 O O . HIS A 1 143 ? -10.742 -3.133 7.707 1 91.62 143 HIS A O 1
ATOM 1176 N N . LYS A 1 144 ? -12.477 -1.981 6.977 1 88.69 144 LYS A N 1
ATOM 1177 C CA . LYS A 1 144 ? -13.227 -2.045 8.234 1 88.69 144 LYS A CA 1
ATOM 1178 C C . LYS A 1 144 ? -14.438 -2.959 8.102 1 88.69 144 LYS A C 1
ATOM 1180 O O . LYS A 1 144 ? -15.203 -2.854 7.145 1 88.69 144 LYS A O 1
ATOM 1185 N N . ASP A 1 145 ? -14.609 -3.818 9.086 1 90.31 145 ASP A N 1
ATOM 1186 C CA . ASP A 1 145 ? -15.742 -4.73 9.008 1 90.31 145 ASP A CA 1
ATOM 1187 C C . ASP A 1 145 ? -17.062 -3.959 9.016 1 90.31 145 ASP A C 1
ATOM 1189 O O . ASP A 1 145 ? -17.266 -3.08 9.859 1 90.31 145 ASP A O 1
ATOM 1193 N N . PRO A 1 146 ? -17.875 -4.258 8.102 1 87.75 146 PRO A N 1
ATOM 1194 C CA . PRO A 1 146 ? -19.109 -3.488 7.973 1 87.75 146 PRO A CA 1
ATOM 1195 C C . PRO A 1 146 ? -20.016 -3.623 9.195 1 87.75 146 PRO A C 1
ATOM 1197 O O . PRO A 1 146 ? -20.703 -2.668 9.562 1 87.75 146 PRO A O 1
ATOM 1200 N N . TRP A 1 147 ? -20.016 -4.742 9.812 1 84.94 147 TRP A N 1
ATOM 1201 C CA . TRP A 1 147 ? -20.891 -4.965 10.953 1 84.94 147 TRP A CA 1
ATOM 1202 C C . TRP A 1 147 ? -20.234 -4.5 12.25 1 84.94 147 TRP A C 1
ATOM 1204 O O . TRP A 1 147 ? -20.844 -3.762 13.031 1 84.94 147 TRP A O 1
ATOM 1214 N N . ILE A 1 148 ? -19.062 -4.84 12.469 1 80.75 148 ILE A N 1
ATOM 1215 C CA . ILE A 1 148 ? -18.375 -4.637 13.742 1 80.75 148 ILE A CA 1
ATOM 1216 C C . ILE A 1 148 ? -17.969 -3.17 13.875 1 80.75 148 ILE A C 1
ATOM 1218 O O . ILE A 1 148 ? -18.25 -2.535 14.898 1 80.75 148 ILE A O 1
ATOM 1222 N N . THR A 1 149 ? -17.375 -2.652 12.875 1 78.44 149 THR A N 1
ATOM 1223 C CA . THR A 1 149 ? -16.766 -1.327 12.977 1 78.44 149 THR A CA 1
ATOM 1224 C C . THR A 1 149 ? -17.703 -0.264 12.406 1 78.44 149 THR A C 1
ATOM 1226 O O . THR A 1 149 ? -17.906 0.787 13.023 1 78.44 149 THR A O 1
ATOM 1229 N N . LEU A 1 150 ? -18.266 -0.566 11.234 1 78.38 150 LEU A N 1
ATOM 1230 C CA . LEU A 1 150 ? -19.078 0.446 10.57 1 78.38 150 LEU A CA 1
ATOM 1231 C C . LEU A 1 150 ? -20.531 0.381 11.047 1 78.38 150 LEU A C 1
ATOM 1233 O O . LEU A 1 150 ? -21.312 1.289 10.773 1 78.38 150 LEU A O 1
ATOM 1237 N N . ARG A 1 151 ? -20.953 -0.756 11.633 1 77.75 151 ARG A N 1
ATOM 1238 C CA . ARG A 1 151 ? -22.266 -0.945 12.25 1 77.75 151 ARG A CA 1
ATOM 1239 C C . ARG A 1 151 ? -23.359 -0.954 11.203 1 77.75 151 ARG A C 1
ATOM 1241 O O . ARG A 1 151 ? -24.422 -0.365 11.406 1 77.75 151 ARG A O 1
ATOM 1248 N N . ILE A 1 152 ? -23.016 -1.527 10.117 1 79.69 152 ILE A N 1
ATOM 1249 C CA . ILE A 1 152 ? -24 -1.774 9.07 1 79.69 152 ILE A CA 1
ATOM 1250 C C . ILE A 1 152 ? -24.859 -2.99 9.445 1 79.69 152 ILE A C 1
ATOM 1252 O O . ILE A 1 152 ? -24.328 -3.994 9.93 1 79.69 152 ILE A O 1
ATOM 1256 N N . LYS A 1 153 ? -26.141 -2.877 9.195 1 78.19 153 LYS A N 1
ATOM 1257 C CA . LYS A 1 153 ? -27.031 -3.941 9.664 1 78.19 153 LYS A CA 1
ATOM 1258 C C . LYS A 1 153 ? -27.562 -4.766 8.492 1 78.19 153 LYS A C 1
ATOM 1260 O O . LYS A 1 153 ? -27.969 -5.914 8.664 1 78.19 153 LYS A O 1
ATOM 1265 N N . ASP A 1 154 ? -27.609 -4.219 7.344 1 81.44 154 ASP A N 1
ATOM 1266 C CA . ASP A 1 154 ? -28.125 -4.941 6.184 1 81.44 154 ASP A CA 1
ATOM 1267 C C . ASP A 1 154 ? -27.203 -6.109 5.812 1 81.44 154 ASP A C 1
ATOM 1269 O O . ASP A 1 154 ? -26.062 -5.902 5.387 1 81.44 154 ASP A O 1
ATOM 1273 N N . PRO A 1 155 ? -27.688 -7.328 5.926 1 82.94 155 PRO A N 1
ATOM 1274 C CA . PRO A 1 155 ? -26.844 -8.508 5.684 1 82.94 155 PRO A CA 1
ATOM 1275 C C . PRO A 1 155 ? -26.312 -8.562 4.254 1 82.94 155 PRO A C 1
ATOM 1277 O O . PRO A 1 155 ? -25.219 -9.078 4.02 1 82.94 155 PRO A O 1
ATOM 1280 N N . GLU A 1 156 ? -27.078 -8.102 3.324 1 82.25 156 GLU A N 1
ATOM 1281 C CA . GLU A 1 156 ? -26.625 -8.117 1.936 1 82.25 156 GLU A CA 1
ATOM 1282 C C . GLU A 1 156 ? -25.422 -7.195 1.731 1 82.25 156 GLU A C 1
ATOM 1284 O O . GLU A 1 156 ? -24.484 -7.535 1.007 1 82.25 156 GLU A O 1
ATOM 1289 N N . ILE A 1 157 ? -25.5 -6.07 2.402 1 85.38 157 ILE A N 1
ATOM 1290 C CA . ILE A 1 157 ? -24.406 -5.113 2.311 1 85.38 157 ILE A CA 1
ATOM 1291 C C . ILE A 1 157 ? -23.172 -5.672 3.023 1 85.38 157 ILE A C 1
ATOM 1293 O O . ILE A 1 157 ? -22.047 -5.551 2.527 1 85.38 157 ILE A O 1
ATOM 1297 N N . ILE A 1 158 ? -23.391 -6.281 4.164 1 88.5 158 ILE A N 1
ATOM 1298 C CA . ILE A 1 158 ? -22.312 -6.871 4.938 1 88.5 158 ILE A CA 1
ATOM 1299 C C . ILE A 1 158 ? -21.609 -7.938 4.102 1 88.5 158 ILE A C 1
ATOM 1301 O O . ILE A 1 158 ? -20.375 -7.926 3.98 1 88.5 158 ILE A O 1
ATOM 1305 N N . LYS A 1 159 ? -22.406 -8.773 3.479 1 89.75 159 LYS A N 1
ATOM 1306 C CA . LYS A 1 159 ? -21.859 -9.859 2.67 1 89.75 159 LYS A CA 1
ATOM 1307 C C . LYS A 1 159 ? -21.094 -9.32 1.473 1 89.75 159 LYS A C 1
ATOM 1309 O O . LYS A 1 159 ? -19.984 -9.781 1.178 1 89.75 159 LYS A O 1
ATOM 1314 N N . PHE A 1 160 ? -21.641 -8.383 0.843 1 90.25 160 PHE A N 1
ATOM 1315 C CA . PHE A 1 160 ? -21.031 -7.805 -0.342 1 90.25 160 PHE A CA 1
ATOM 1316 C C . PHE A 1 160 ? -19.688 -7.176 0.005 1 90.25 160 PHE A C 1
ATOM 1318 O O . PHE A 1 160 ? -18.688 -7.414 -0.679 1 90.25 160 PHE A O 1
ATOM 1325 N N . ARG A 1 161 ? -19.656 -6.375 1.032 1 92.88 161 ARG A N 1
ATOM 1326 C CA . ARG A 1 161 ? -18.453 -5.652 1.412 1 92.88 161 ARG A CA 1
ATOM 1327 C C . ARG A 1 161 ? -17.359 -6.617 1.867 1 92.88 161 ARG A C 1
ATOM 1329 O O . ARG A 1 161 ? -16.188 -6.441 1.52 1 92.88 161 ARG A O 1
ATOM 1336 N N . ARG A 1 162 ? -17.766 -7.594 2.619 1 94.88 162 ARG A N 1
ATOM 1337 C CA . ARG A 1 162 ? -16.781 -8.578 3.061 1 94.88 162 ARG A CA 1
ATOM 1338 C C . ARG A 1 162 ? -16.188 -9.336 1.874 1 94.88 162 ARG A C 1
ATOM 1340 O O . ARG A 1 162 ? -14.977 -9.492 1.774 1 94.88 162 ARG A O 1
ATOM 1347 N N . LEU A 1 163 ? -17.062 -9.734 0.955 1 96.38 163 LEU A N 1
ATOM 1348 C CA . LEU A 1 163 ? -16.609 -10.5 -0.207 1 96.38 163 LEU A CA 1
ATOM 1349 C C . LEU A 1 163 ? -15.656 -9.68 -1.063 1 96.38 163 LEU A C 1
ATOM 1351 O O . LEU A 1 163 ? -14.594 -10.172 -1.457 1 96.38 163 LEU A O 1
ATOM 1355 N N . LEU A 1 164 ? -16.016 -8.508 -1.304 1 95.88 164 LEU A N 1
ATOM 1356 C CA . LEU A 1 164 ? -15.203 -7.664 -2.162 1 95.88 164 LEU A CA 1
ATOM 1357 C C . LEU A 1 164 ? -13.844 -7.398 -1.526 1 95.88 164 LEU A C 1
ATOM 1359 O O . LEU A 1 164 ? -12.812 -7.457 -2.205 1 95.88 164 LEU A O 1
ATOM 1363 N N . TRP A 1 165 ? -13.797 -7.117 -0.25 1 96.75 165 TRP A N 1
ATOM 1364 C CA . TRP A 1 165 ? -12.539 -6.855 0.431 1 96.75 165 TRP A CA 1
ATOM 1365 C C . TRP A 1 165 ? -11.617 -8.07 0.35 1 96.75 165 TRP A C 1
ATOM 1367 O O . TRP A 1 165 ? -10.43 -7.938 0.027 1 96.75 165 TRP A O 1
ATOM 1377 N N . TRP A 1 166 ? -12.156 -9.18 0.611 1 97.94 166 TRP A N 1
ATOM 1378 C CA . TRP A 1 166 ? -11.328 -10.383 0.65 1 97.94 166 TRP A CA 1
ATOM 1379 C C . TRP A 1 166 ? -10.812 -10.727 -0.74 1 97.94 166 TRP A C 1
ATOM 1381 O O . TRP A 1 166 ? -9.695 -11.25 -0.884 1 97.94 166 TRP A O 1
ATOM 1391 N N . VAL A 1 167 ? -11.617 -10.477 -1.756 1 97.5 167 VAL A N 1
ATOM 1392 C CA . VAL A 1 167 ? -11.133 -10.672 -3.119 1 97.5 167 VAL A CA 1
ATOM 1393 C C . VAL A 1 167 ? -9.969 -9.727 -3.398 1 97.5 167 VAL A C 1
ATOM 1395 O O . VAL A 1 167 ? -8.953 -10.133 -3.967 1 97.5 167 VAL A O 1
ATOM 1398 N N . ILE A 1 168 ? -10.094 -8.531 -2.969 1 98 168 ILE A N 1
ATOM 1399 C CA . ILE A 1 168 ? -9.039 -7.543 -3.16 1 98 168 ILE A CA 1
ATOM 1400 C C . ILE A 1 168 ? -7.777 -7.98 -2.422 1 98 168 ILE A C 1
ATOM 1402 O O . ILE A 1 168 ? -6.676 -7.926 -2.975 1 98 168 ILE A O 1
ATOM 1406 N N . PHE A 1 169 ? -7.965 -8.469 -1.175 1 97.62 169 PHE A N 1
ATOM 1407 C CA . PHE A 1 169 ? -6.848 -8.945 -0.371 1 97.62 169 PHE A CA 1
ATOM 1408 C C . PHE A 1 169 ? -6.145 -10.109 -1.058 1 97.62 169 PHE A C 1
ATOM 1410 O O . PHE A 1 169 ? -4.91 -10.156 -1.099 1 97.62 169 PHE A O 1
ATOM 1417 N N . GLY A 1 170 ? -6.91 -10.945 -1.61 1 96.5 170 GLY A N 1
ATOM 1418 C CA . GLY A 1 170 ? -6.348 -12.086 -2.316 1 96.5 170 GLY A CA 1
ATOM 1419 C C . GLY A 1 170 ? -5.578 -11.688 -3.566 1 96.5 170 GLY A C 1
ATOM 1420 O O . GLY A 1 170 ? -4.512 -12.242 -3.844 1 96.5 170 GLY A O 1
ATOM 1421 N N . LEU A 1 171 ? -6.109 -10.812 -4.293 1 96.44 171 LEU A N 1
ATOM 1422 C CA . LEU A 1 171 ? -5.441 -10.328 -5.5 1 96.44 171 LEU A CA 1
ATOM 1423 C C . LEU A 1 171 ? -4.125 -9.641 -5.156 1 96.44 171 LEU A C 1
ATOM 1425 O O . LEU A 1 171 ? -3.152 -9.742 -5.906 1 96.44 171 LEU A O 1
ATOM 1429 N N . ASP A 1 172 ? -4.102 -8.977 -4.059 1 96.38 172 ASP A N 1
ATOM 1430 C CA . ASP A 1 172 ? -2.873 -8.328 -3.602 1 96.38 172 ASP A CA 1
ATOM 1431 C C . ASP A 1 172 ? -1.793 -9.359 -3.289 1 96.38 172 ASP A C 1
ATOM 1433 O O . ASP A 1 172 ? -0.632 -9.188 -3.664 1 96.38 172 ASP A O 1
ATOM 1437 N N . ALA A 1 173 ? -2.176 -10.352 -2.578 1 95 173 ALA A N 1
ATOM 1438 C CA . ALA A 1 173 ? -1.231 -11.414 -2.246 1 95 173 ALA A CA 1
ATOM 1439 C C . ALA A 1 173 ? -0.682 -12.07 -3.51 1 95 173 ALA A C 1
ATOM 1441 O O . ALA A 1 173 ? 0.526 -12.289 -3.627 1 95 173 ALA A O 1
ATOM 1442 N N . LEU A 1 174 ? -1.57 -12.297 -4.406 1 93.94 174 LEU A N 1
ATOM 1443 C CA . LEU A 1 174 ? -1.191 -12.961 -5.648 1 93.94 174 LEU A CA 1
ATOM 1444 C C . LEU A 1 174 ? -0.256 -12.086 -6.473 1 93.94 174 LEU A C 1
ATOM 1446 O O . LEU A 1 174 ? 0.777 -12.555 -6.957 1 93.94 174 LEU A O 1
ATOM 1450 N N . SER A 1 175 ? -0.641 -10.867 -6.684 1 93.25 175 SER A N 1
ATOM 1451 C CA . SER A 1 175 ? 0.187 -9.969 -7.48 1 93.25 175 SER A CA 1
ATOM 1452 C C . SER A 1 175 ? 1.544 -9.734 -6.82 1 93.25 175 SER A C 1
ATOM 1454 O O . SER A 1 175 ? 2.562 -9.625 -7.508 1 93.25 175 SER A O 1
ATOM 1456 N N . SER A 1 176 ? 1.535 -9.625 -5.547 1 93.12 176 SER A N 1
ATOM 1457 C CA . SER A 1 176 ? 2.789 -9.461 -4.816 1 93.12 176 SER A CA 1
ATOM 1458 C C . SER A 1 176 ? 3.697 -10.672 -4.996 1 93.12 176 SER A C 1
ATOM 1460 O O . SER A 1 176 ? 4.906 -10.531 -5.176 1 93.12 176 SER A O 1
ATOM 1462 N N . HIS A 1 177 ? 3.168 -11.812 -4.938 1 91.25 177 HIS A N 1
ATOM 1463 C CA . HIS A 1 177 ? 3.932 -13.031 -5.195 1 91.25 177 HIS A CA 1
ATOM 1464 C C . HIS A 1 177 ? 4.504 -13.031 -6.609 1 91.25 177 HIS A C 1
ATOM 1466 O O . HIS A 1 177 ? 5.691 -13.297 -6.801 1 91.25 177 HIS A O 1
ATOM 1472 N N . ASN A 1 178 ? 3.633 -12.742 -7.555 1 88.94 178 ASN A N 1
ATOM 1473 C CA . ASN A 1 178 ? 4.016 -12.805 -8.961 1 88.94 178 ASN A CA 1
ATOM 1474 C C . ASN A 1 178 ? 5.125 -11.805 -9.281 1 88.94 178 ASN A C 1
ATOM 1476 O O . ASN A 1 178 ? 5.945 -12.055 -10.172 1 88.94 178 ASN A O 1
ATOM 1480 N N . PHE A 1 179 ? 5.172 -10.797 -8.547 1 88.62 179 PHE A N 1
ATOM 1481 C CA . PHE A 1 179 ? 6.152 -9.766 -8.867 1 88.62 179 PHE A CA 1
ATOM 1482 C C . PHE A 1 179 ? 7.234 -9.695 -7.797 1 88.62 179 PHE A C 1
ATOM 1484 O O . PHE A 1 179 ? 8.039 -8.758 -7.785 1 88.62 179 PHE A O 1
ATOM 1491 N N . CYS A 1 180 ? 7.211 -10.617 -6.922 1 88.38 180 CYS A N 1
ATOM 1492 C CA . CYS A 1 180 ? 8.227 -10.758 -5.883 1 88.38 180 CYS A CA 1
ATOM 1493 C C . CYS A 1 180 ? 8.328 -9.484 -5.055 1 88.38 180 CYS A C 1
ATOM 1495 O O . CYS A 1 180 ? 9.422 -8.938 -4.883 1 88.38 180 CYS A O 1
ATOM 1497 N N . LEU A 1 181 ? 7.219 -9.047 -4.602 1 90.44 181 LEU A N 1
ATOM 1498 C CA . LEU A 1 181 ? 7.117 -7.848 -3.777 1 90.44 181 LEU A CA 1
ATOM 1499 C C . LEU A 1 181 ? 6.379 -8.141 -2.475 1 90.44 181 LEU A C 1
ATOM 1501 O O . LEU A 1 181 ? 5.617 -9.109 -2.395 1 90.44 181 LEU A O 1
ATOM 1505 N N . PRO A 1 182 ? 6.695 -7.395 -1.428 1 91.44 182 PRO A N 1
ATOM 1506 C CA . PRO A 1 182 ? 5.852 -7.551 -0.239 1 91.44 182 PRO A CA 1
ATOM 1507 C C . PRO A 1 182 ? 4.406 -7.129 -0.483 1 91.44 182 PRO A C 1
ATOM 1509 O O . PRO A 1 182 ? 4.141 -6.277 -1.335 1 91.44 182 PRO A O 1
ATOM 1512 N N . PRO A 1 183 ? 3.496 -7.719 0.227 1 94 183 PRO A N 1
ATOM 1513 C CA . PRO A 1 183 ? 2.096 -7.324 0.05 1 94 183 PRO A CA 1
ATOM 1514 C C . PRO A 1 183 ? 1.834 -5.879 0.46 1 94 183 PRO A C 1
ATOM 1516 O O . PRO A 1 183 ? 2.557 -5.328 1.296 1 94 183 PRO A O 1
ATOM 1519 N N . ASN A 1 184 ? 0.82 -5.266 -0.168 1 93.12 184 ASN A N 1
ATOM 1520 C CA . ASN A 1 184 ? 0.404 -3.916 0.195 1 93.12 184 ASN A CA 1
ATOM 1521 C C . ASN A 1 184 ? -0.387 -3.904 1.5 1 93.12 184 ASN A C 1
ATOM 1523 O O . ASN A 1 184 ? -0.414 -2.896 2.207 1 93.12 184 ASN A O 1
ATOM 1527 N N . CYS A 1 185 ? -1.058 -4.941 1.707 1 93.19 185 CYS A N 1
ATOM 1528 C CA . CYS A 1 185 ? -1.906 -5.066 2.887 1 93.19 185 CYS A CA 1
ATOM 1529 C C . CYS A 1 185 ? -1.658 -6.391 3.602 1 93.19 185 CYS A C 1
ATOM 1531 O O . CYS A 1 185 ? -1.623 -7.445 2.967 1 93.19 185 CYS A O 1
ATOM 1533 N N . ARG A 1 186 ? -1.496 -6.289 4.945 1 89.38 186 ARG A N 1
ATOM 1534 C CA . ARG A 1 186 ? -1.32 -7.488 5.754 1 89.38 186 ARG A CA 1
ATOM 1535 C C . ARG A 1 186 ? -2.592 -7.82 6.527 1 89.38 186 ARG A C 1
ATOM 1537 O O . ARG A 1 186 ? -3.49 -6.98 6.641 1 89.38 186 ARG A O 1
ATOM 1544 N N . SER A 1 187 ? -2.598 -8.992 7.027 1 87.44 187 SER A N 1
ATOM 1545 C CA . SER A 1 187 ? -3.803 -9.461 7.703 1 87.44 187 SER A CA 1
ATOM 1546 C C . SER A 1 187 ? -4.047 -8.688 8.992 1 87.44 187 SER A C 1
ATOM 1548 O O . SER A 1 187 ? -5.184 -8.602 9.469 1 87.44 187 SER A O 1
ATOM 1550 N N . ASP A 1 188 ? -3.051 -8.086 9.492 1 81.31 188 ASP A N 1
ATOM 1551 C CA . ASP A 1 188 ? -3.199 -7.328 10.734 1 81.31 188 ASP A CA 1
ATOM 1552 C C . ASP A 1 188 ? -3.58 -5.879 10.453 1 81.31 188 ASP A C 1
ATOM 1554 O O . ASP A 1 188 ? -3.719 -5.078 11.375 1 81.31 188 ASP A O 1
ATOM 1558 N N . ASP A 1 189 ? -3.836 -5.566 9.25 1 86.25 189 ASP A N 1
ATOM 1559 C CA . ASP A 1 189 ? -4.145 -4.191 8.883 1 86.25 189 ASP A CA 1
ATOM 1560 C C . ASP A 1 189 ? -5.652 -3.959 8.828 1 86.25 189 ASP A C 1
ATOM 1562 O O . ASP A 1 189 ? -6.105 -2.826 8.648 1 86.25 189 ASP A O 1
ATOM 1566 N N . PHE A 1 190 ? -6.422 -5.008 8.914 1 90.38 190 PHE A N 1
ATOM 1567 C CA . PHE A 1 190 ? -7.871 -4.871 8.805 1 90.38 190 PHE A CA 1
ATOM 1568 C C . PHE A 1 190 ? -8.578 -5.852 9.734 1 90.38 190 PHE A C 1
ATOM 1570 O O . PHE A 1 190 ? -7.953 -6.777 10.258 1 90.38 190 PHE A O 1
ATOM 1577 N N . ASN A 1 191 ? -9.828 -5.676 9.969 1 89.38 191 ASN A N 1
ATOM 1578 C CA . ASN A 1 191 ? -10.578 -6.555 10.859 1 89.38 191 ASN A CA 1
ATOM 1579 C C . ASN A 1 191 ? -11.805 -7.137 10.164 1 89.38 191 ASN A C 1
ATOM 1581 O O . ASN A 1 191 ? -12.789 -7.484 10.82 1 89.38 191 ASN A O 1
ATOM 1585 N N . VAL A 1 192 ? -11.82 -7.156 8.898 1 94.38 192 VAL A N 1
ATOM 1586 C CA . VAL A 1 192 ? -12.961 -7.637 8.125 1 94.38 192 VAL A CA 1
ATOM 1587 C C . VAL A 1 192 ? -13.062 -9.156 8.242 1 94.38 192 VAL A C 1
ATOM 1589 O O . VAL A 1 192 ? -12.109 -9.875 7.926 1 94.38 192 VAL A O 1
ATOM 1592 N N . LEU A 1 193 ? -14.18 -9.602 8.656 1 94.19 193 LEU A N 1
ATOM 1593 C CA . LEU A 1 193 ? -14.406 -11.039 8.766 1 94.19 193 LEU A CA 1
ATOM 1594 C C . LEU A 1 193 ? -14.688 -11.648 7.398 1 94.19 193 LEU A C 1
ATOM 1596 O O . LEU A 1 193 ? -15.117 -10.953 6.477 1 94.19 193 LEU A O 1
ATOM 1600 N N . MET A 1 194 ? -14.406 -12.969 7.297 1 95.62 194 MET A N 1
ATOM 1601 C CA . MET A 1 194 ? -14.781 -13.672 6.078 1 95.62 194 MET A CA 1
ATOM 1602 C C . MET A 1 194 ? -16.297 -13.734 5.93 1 95.62 194 MET A C 1
ATOM 1604 O O . MET A 1 194 ? -17.031 -13.711 6.922 1 95.62 194 MET A O 1
ATOM 1608 N N . PRO A 1 195 ? -16.734 -13.742 4.691 1 94.5 195 PRO A N 1
ATOM 1609 C CA . PRO A 1 195 ? -18.188 -13.812 4.488 1 94.5 195 PRO A CA 1
ATOM 1610 C C . PRO A 1 195 ? -18.797 -15.094 5.043 1 94.5 195 PRO A C 1
ATOM 1612 O O . PRO A 1 195 ? -18.172 -16.156 5.008 1 94.5 195 PRO A O 1
ATOM 1615 N N . ASP A 1 196 ? -20.047 -14.922 5.453 1 91.19 196 ASP A N 1
ATOM 1616 C CA . ASP A 1 196 ? -20.781 -16.078 5.965 1 91.19 196 ASP A CA 1
ATOM 1617 C C . ASP A 1 196 ? -21.188 -17.016 4.828 1 91.19 196 ASP A C 1
ATOM 1619 O O . ASP A 1 196 ? -21.688 -16.562 3.797 1 91.19 196 ASP A O 1
ATOM 1623 N N . GLU A 1 197 ? -20.969 -18.266 5.055 1 91.19 197 GLU A N 1
ATOM 1624 C CA . GLU A 1 197 ? -21.25 -19.25 4.008 1 91.19 197 GLU A CA 1
ATOM 1625 C C . GLU A 1 197 ? -22.703 -19.734 4.055 1 91.19 197 GLU A C 1
ATOM 1627 O O . GLU A 1 197 ? -23.188 -20.344 3.107 1 91.19 197 GLU A O 1
ATOM 1632 N N . GLU A 1 198 ? -23.312 -19.422 5.137 1 88 198 GLU A N 1
ATOM 1633 C CA . GLU A 1 198 ? -24.719 -19.812 5.242 1 88 198 GLU A CA 1
ATOM 1634 C C . GLU A 1 198 ? -25.641 -18.625 4.977 1 88 198 GLU A C 1
ATOM 1636 O O . GLU A 1 198 ? -25.375 -17.5 5.43 1 88 198 GLU A O 1
ATOM 1641 N N . GLU A 1 199 ? -26.562 -18.875 4.133 1 80.12 199 GLU A N 1
ATOM 1642 C CA . GLU A 1 199 ? -27.531 -17.844 3.785 1 80.12 199 GLU A CA 1
ATOM 1643 C C . GLU A 1 199 ? -28.953 -18.297 4.125 1 80.12 199 GLU A C 1
ATOM 1645 O O . GLU A 1 199 ? -29.266 -19.484 4.051 1 80.12 199 GLU A O 1
ATOM 1650 N N . PHE A 1 200 ? -29.672 -17.312 4.578 1 76.62 200 PHE A N 1
ATOM 1651 C CA . PHE A 1 200 ? -31.062 -17.609 4.848 1 76.62 200 PHE A CA 1
ATOM 1652 C C . PHE A 1 200 ? -31.922 -17.391 3.6 1 76.62 200 PHE A C 1
ATOM 1654 O O . PHE A 1 200 ? -32.094 -16.25 3.154 1 76.62 200 PHE A O 1
ATOM 1661 N N . ILE A 1 201 ? -32.25 -18.375 2.99 1 67.44 201 ILE A N 1
ATOM 1662 C CA . ILE A 1 201 ? -33.125 -18.297 1.831 1 67.44 201 ILE A CA 1
ATOM 1663 C C . ILE A 1 201 ? -34.469 -18.953 2.16 1 67.44 201 ILE A C 1
ATOM 1665 O O . ILE A 1 201 ? -34.5 -20.156 2.457 1 67.44 201 ILE A O 1
ATOM 1669 N N . GLY A 1 202 ? -35.594 -18.219 2.01 1 65.81 202 GLY A N 1
ATOM 1670 C CA . GLY A 1 202 ? -36.906 -18.766 2.242 1 65.81 202 GLY A CA 1
ATOM 1671 C C . GLY A 1 202 ? -37.094 -19.328 3.639 1 65.81 202 GLY A C 1
ATOM 1672 O O . GLY A 1 202 ? -37.75 -20.344 3.822 1 65.81 202 GLY A O 1
ATOM 1673 N N . GLY A 1 203 ? -36.344 -18.734 4.566 1 69.69 203 GLY A N 1
ATOM 1674 C CA . GLY A 1 203 ? -36.531 -19.156 5.949 1 69.69 203 GLY A CA 1
ATOM 1675 C C . GLY A 1 203 ? -35.625 -20.297 6.352 1 69.69 203 GLY A C 1
ATOM 1676 O O . GLY A 1 203 ? -35.562 -20.656 7.527 1 69.69 203 GLY A O 1
ATOM 1677 N N . GLU A 1 204 ? -34.969 -20.906 5.375 1 76 204 GLU A N 1
ATOM 1678 C CA . GLU A 1 204 ? -34.062 -22.016 5.684 1 76 204 GLU A CA 1
ATOM 1679 C C . GLU A 1 204 ? -32.594 -21.625 5.484 1 76 204 GLU A C 1
ATOM 1681 O O . GLU A 1 204 ? -32.281 -20.812 4.605 1 76 204 GLU A O 1
ATOM 1686 N N . LYS A 1 205 ? -31.844 -22.203 6.301 1 80.44 205 LYS A N 1
ATOM 1687 C CA . LYS A 1 205 ? -30.406 -21.984 6.191 1 80.44 205 LYS A CA 1
ATOM 1688 C C . LYS A 1 205 ? -29.797 -22.875 5.121 1 80.44 205 LYS A C 1
ATOM 1690 O O . LYS A 1 205 ? -29.938 -24.094 5.168 1 80.44 205 LYS A O 1
ATOM 1695 N N . LYS A 1 206 ? -29.312 -22.312 4.098 1 83.81 206 LYS A N 1
ATOM 1696 C CA . LYS A 1 206 ? -28.688 -23.047 3.008 1 83.81 206 LYS A CA 1
ATOM 1697 C C . LYS A 1 206 ? -27.203 -22.703 2.908 1 83.81 206 LYS A C 1
ATOM 1699 O O . LYS A 1 206 ? -26.797 -21.562 3.135 1 83.81 206 LYS A O 1
ATOM 1704 N N . LEU A 1 207 ? -26.469 -23.781 2.561 1 88.44 207 LEU A N 1
ATOM 1705 C CA . LEU A 1 207 ? -25.031 -23.609 2.398 1 88.44 207 LEU A CA 1
ATOM 1706 C C . LEU A 1 207 ? -24.703 -23.125 0.996 1 88.44 207 LEU A C 1
ATOM 1708 O O . LEU A 1 207 ? -25.172 -23.688 0.005 1 88.44 207 LEU A O 1
ATOM 1712 N N . ASN A 1 208 ? -24.016 -22.047 0.897 1 88.94 208 ASN A N 1
ATOM 1713 C CA . ASN A 1 208 ? -23.531 -21.531 -0.377 1 88.94 208 ASN A CA 1
ATOM 1714 C C . ASN A 1 208 ? -22.141 -22.062 -0.705 1 88.94 208 ASN A C 1
ATOM 1716 O O . ASN A 1 208 ? -21.141 -21.562 -0.198 1 88.94 208 ASN A O 1
ATOM 1720 N N . VAL A 1 209 ? -22.047 -22.984 -1.609 1 87.19 209 VAL A N 1
ATOM 1721 C CA . VAL A 1 209 ? -20.812 -23.688 -1.935 1 87.19 209 VAL A CA 1
ATOM 1722 C C . VAL A 1 209 ? -19.797 -22.719 -2.523 1 87.19 209 VAL A C 1
ATOM 1724 O O . VAL A 1 209 ? -18.594 -22.875 -2.301 1 87.19 209 VAL A O 1
ATOM 1727 N N . SER A 1 210 ? -20.25 -21.781 -3.277 1 87.5 210 SER A N 1
ATOM 1728 C CA . SER A 1 210 ? -19.344 -20.797 -3.863 1 87.5 210 SER A CA 1
ATOM 1729 C C . SER A 1 210 ? -18.625 -20 -2.783 1 87.5 210 SER A C 1
ATOM 1731 O O . SER A 1 210 ? -17.438 -19.719 -2.902 1 87.5 210 SER A O 1
ATOM 1733 N N . ILE A 1 211 ? -19.328 -19.688 -1.749 1 92.56 211 ILE A N 1
ATOM 1734 C CA . ILE A 1 211 ? -18.734 -18.906 -0.671 1 92.56 211 ILE A CA 1
ATOM 1735 C C . ILE A 1 211 ? -17.766 -19.781 0.123 1 92.56 211 ILE A C 1
ATOM 1737 O O . ILE A 1 211 ? -16.719 -19.312 0.563 1 92.56 211 ILE A O 1
ATOM 1741 N N . VAL A 1 212 ? -18.188 -21.016 0.269 1 93.56 212 VAL A N 1
ATOM 1742 C CA . VAL A 1 212 ? -17.297 -21.953 0.938 1 93.56 212 VAL A CA 1
ATOM 1743 C C . VAL A 1 212 ? -15.977 -22.047 0.171 1 93.56 212 VAL A C 1
ATOM 1745 O O . VAL A 1 212 ? -14.898 -21.984 0.768 1 93.56 212 VAL A O 1
ATOM 1748 N N . SER A 1 213 ? -16.094 -22.219 -1.161 1 92.88 213 SER A N 1
ATOM 1749 C CA . SER A 1 213 ? -14.906 -22.281 -2.004 1 92.88 213 SER A CA 1
ATOM 1750 C C . SER A 1 213 ? -14.055 -21.031 -1.87 1 92.88 213 SER A C 1
ATOM 1752 O O . SER A 1 213 ? -12.828 -21.109 -1.771 1 92.88 213 SER A O 1
ATOM 1754 N N . MET A 1 214 ? -14.703 -19.938 -1.827 1 94.69 214 MET A N 1
ATOM 1755 C CA . MET A 1 214 ? -13.992 -18.672 -1.713 1 94.69 214 MET A CA 1
ATOM 1756 C C . MET A 1 214 ? -13.328 -18.547 -0.346 1 94.69 214 MET A C 1
ATOM 1758 O O . MET A 1 214 ? -12.203 -18.047 -0.241 1 94.69 214 MET A O 1
ATOM 1762 N N . ASN A 1 215 ? -14 -18.938 0.667 1 96.38 215 ASN A N 1
ATOM 1763 C CA . ASN A 1 215 ? -13.422 -18.859 2.006 1 96.38 215 ASN A CA 1
ATOM 1764 C C . ASN A 1 215 ? -12.18 -19.734 2.131 1 96.38 215 ASN A C 1
ATOM 1766 O O . ASN A 1 215 ? -11.219 -19.375 2.816 1 96.38 215 ASN A O 1
ATOM 1770 N N . ILE A 1 216 ? -12.219 -20.875 1.491 1 95.81 216 ILE A N 1
ATOM 1771 C CA . ILE A 1 216 ? -11.031 -21.719 1.459 1 95.81 216 ILE A CA 1
ATOM 1772 C C . ILE A 1 216 ? -9.891 -20.984 0.762 1 95.81 216 ILE A C 1
ATOM 1774 O O . ILE A 1 216 ? -8.766 -20.953 1.264 1 95.81 216 ILE A O 1
ATOM 1778 N N . LYS A 1 217 ? -10.227 -20.422 -0.331 1 95.62 217 LYS A N 1
ATOM 1779 C CA . LYS A 1 217 ? -9.227 -19.641 -1.062 1 95.62 217 LYS A CA 1
ATOM 1780 C C . LYS A 1 217 ? -8.727 -18.469 -0.229 1 95.62 217 LYS A C 1
ATOM 1782 O O . LYS A 1 217 ? -7.535 -18.156 -0.232 1 95.62 217 LYS A O 1
ATOM 1787 N N . PHE A 1 218 ? -9.625 -17.812 0.492 1 97.06 218 PHE A N 1
ATOM 1788 C CA . PHE A 1 218 ? -9.242 -16.672 1.331 1 97.06 218 PHE A CA 1
ATOM 1789 C C . PHE A 1 218 ? -8.281 -17.125 2.432 1 97.06 218 PHE A C 1
ATOM 1791 O O . PHE A 1 218 ? -7.367 -16.391 2.801 1 97.06 218 PHE A O 1
ATOM 1798 N N . GLY A 1 219 ? -8.523 -18.312 2.949 1 96.44 219 GLY A N 1
ATOM 1799 C CA . GLY A 1 219 ? -7.566 -18.859 3.898 1 96.44 219 GLY A CA 1
ATOM 1800 C C . GLY A 1 219 ? -6.172 -19.016 3.322 1 96.44 219 GLY A C 1
ATOM 1801 O O . GLY A 1 219 ? -5.184 -18.703 3.988 1 96.44 219 GLY A O 1
ATOM 1802 N N . TYR A 1 220 ? -6.102 -19.5 2.119 1 96.12 220 TYR A N 1
ATOM 1803 C CA . TYR A 1 220 ? -4.82 -19.609 1.431 1 96.12 220 TYR A CA 1
ATOM 1804 C C . TYR A 1 220 ? -4.211 -18.234 1.2 1 96.12 220 TYR A C 1
ATOM 1806 O O . TYR A 1 220 ? -2.996 -18.047 1.328 1 96.12 220 TYR A O 1
ATOM 1814 N N . ASP A 1 221 ? -5.09 -17.281 0.839 1 96.56 221 ASP A N 1
ATOM 1815 C CA . ASP A 1 221 ? -4.605 -15.938 0.562 1 96.56 221 ASP A CA 1
ATOM 1816 C C . ASP A 1 221 ? -3.939 -15.328 1.794 1 96.56 221 ASP A C 1
ATOM 1818 O O . ASP A 1 221 ? -2.963 -14.586 1.674 1 96.56 221 ASP A O 1
ATOM 1822 N N . ILE A 1 222 ? -4.418 -15.602 2.953 1 96.94 222 ILE A N 1
ATOM 1823 C CA . ILE A 1 222 ? -3.811 -15.133 4.191 1 96.94 222 ILE A CA 1
ATOM 1824 C C . ILE A 1 222 ? -2.408 -15.719 4.336 1 96.94 222 ILE A C 1
ATOM 1826 O O . ILE A 1 222 ? -1.454 -15 4.637 1 96.94 222 ILE A O 1
ATOM 1830 N N . LEU A 1 223 ? -2.293 -16.938 4.066 1 95.62 223 LEU A N 1
ATOM 1831 C CA . LEU A 1 223 ? -1.009 -17.625 4.164 1 95.62 223 LEU A CA 1
ATOM 1832 C C . LEU A 1 223 ? -0.029 -17.094 3.123 1 95.62 223 LEU A C 1
ATOM 1834 O O . LEU A 1 223 ? 1.141 -16.859 3.43 1 95.62 223 LEU A O 1
ATOM 1838 N N . LEU A 1 224 ? -0.575 -17.031 1.953 1 95.69 224 LEU A N 1
ATOM 1839 C CA . LEU A 1 224 ? 0.26 -16.531 0.866 1 95.69 224 LEU A CA 1
ATOM 1840 C C . LEU A 1 224 ? 0.802 -15.141 1.19 1 95.69 224 LEU A C 1
ATOM 1842 O O . LEU A 1 224 ? 1.988 -14.867 0.991 1 95.69 224 LEU A O 1
ATOM 1846 N N . SER A 1 225 ? -0.066 -14.312 1.66 1 95.62 225 SER A N 1
ATOM 1847 C CA . SER A 1 225 ? 0.339 -12.961 2.02 1 95.62 225 SER A CA 1
ATOM 1848 C C . SER A 1 225 ? 1.438 -12.977 3.076 1 95.62 225 SER A C 1
ATOM 1850 O O . SER A 1 225 ? 2.41 -12.227 2.979 1 95.62 225 SER A O 1
ATOM 1852 N N . GLU A 1 226 ? 1.355 -13.789 4.027 1 93.56 226 GLU A N 1
ATOM 1853 C CA . GLU A 1 226 ? 2.338 -13.883 5.102 1 93.56 226 GLU A CA 1
ATOM 1854 C C . GLU A 1 226 ? 3.674 -14.414 4.582 1 93.56 226 GLU A C 1
ATOM 1856 O O . GLU A 1 226 ? 4.734 -13.891 4.93 1 93.56 226 GLU A O 1
ATOM 1861 N N . ILE A 1 227 ? 3.615 -15.414 3.816 1 92.81 227 ILE A N 1
ATOM 1862 C CA . ILE A 1 227 ? 4.836 -16.031 3.303 1 92.81 227 ILE A CA 1
ATOM 1863 C C . ILE A 1 227 ? 5.551 -15.047 2.375 1 92.81 227 ILE A C 1
ATOM 1865 O O . ILE A 1 227 ? 6.77 -14.875 2.463 1 92.81 227 ILE A O 1
ATOM 1869 N N . VAL A 1 228 ? 4.762 -14.453 1.503 1 91.5 228 VAL A N 1
ATOM 1870 C CA . VAL A 1 228 ? 5.328 -13.508 0.55 1 91.5 228 VAL A CA 1
ATOM 1871 C C . VAL A 1 228 ? 5.949 -12.328 1.301 1 91.5 228 VAL A C 1
ATOM 1873 O O . VAL A 1 228 ? 6.973 -11.789 0.879 1 91.5 228 VAL A O 1
ATOM 1876 N N . TYR A 1 229 ? 5.316 -11.945 2.389 1 91.19 229 TYR A N 1
ATOM 1877 C CA . TYR A 1 229 ? 5.883 -10.906 3.234 1 91.19 229 TYR A CA 1
ATOM 1878 C C . TYR A 1 229 ? 7.277 -11.289 3.711 1 91.19 229 TYR A C 1
ATOM 1880 O O . TYR A 1 229 ? 8.211 -10.484 3.643 1 91.19 229 TYR A O 1
ATOM 1888 N N . HIS A 1 230 ? 7.48 -12.461 4.109 1 86.44 230 HIS A N 1
ATOM 1889 C CA . HIS A 1 230 ? 8.766 -12.914 4.621 1 86.44 230 HIS A CA 1
ATOM 1890 C C . HIS A 1 230 ? 9.773 -13.109 3.492 1 86.44 230 HIS A C 1
ATOM 1892 O O . HIS A 1 230 ? 10.984 -12.992 3.705 1 86.44 230 HIS A O 1
ATOM 1898 N N . LEU A 1 231 ? 9.25 -13.375 2.373 1 82.88 231 LEU A N 1
ATOM 1899 C CA . LEU A 1 231 ? 10.117 -13.609 1.226 1 82.88 231 LEU A CA 1
ATOM 1900 C C . LEU A 1 231 ? 10.703 -12.305 0.706 1 82.88 231 LEU A C 1
ATOM 1902 O O . LEU A 1 231 ? 11.859 -12.266 0.274 1 82.88 231 LEU A O 1
ATOM 1906 N N . HIS A 1 232 ? 9.93 -11.25 0.818 1 80.56 232 HIS A N 1
ATOM 1907 C CA . HIS A 1 232 ? 10.32 -10.109 -0.009 1 80.56 232 HIS A CA 1
ATOM 1908 C C . HIS A 1 232 ? 10.43 -8.836 0.821 1 80.56 232 HIS A C 1
ATOM 1910 O O . HIS A 1 232 ? 10.859 -7.797 0.317 1 80.56 232 HIS A O 1
ATOM 1916 N N . ASN A 1 233 ? 10.109 -9 2.1 1 81.12 233 ASN A N 1
ATOM 1917 C CA . ASN A 1 233 ? 10.273 -7.832 2.957 1 81.12 233 ASN A CA 1
ATOM 1918 C C . ASN A 1 233 ? 11.75 -7.508 3.186 1 81.12 233 ASN A C 1
ATOM 1920 O O . ASN A 1 233 ? 12.594 -8.398 3.15 1 81.12 233 ASN A O 1
ATOM 1924 N N . GLY A 1 234 ? 12.047 -6.312 3.289 1 66.56 234 GLY A N 1
ATOM 1925 C CA . GLY A 1 234 ? 13.43 -5.867 3.439 1 66.56 234 GLY A CA 1
ATOM 1926 C C . GLY A 1 234 ? 14.062 -6.336 4.734 1 66.56 234 GLY A C 1
ATOM 1927 O O . GLY A 1 234 ? 15.289 -6.375 4.852 1 66.56 234 GLY A O 1
ATOM 1928 N N . LEU A 1 235 ? 13.297 -6.609 5.664 1 60.38 235 LEU A N 1
ATOM 1929 C CA . LEU A 1 235 ? 13.812 -6.922 6.992 1 60.38 235 LEU A CA 1
ATOM 1930 C C . LEU A 1 235 ? 14.406 -8.328 7.027 1 60.38 235 LEU A C 1
ATOM 1932 O O . LEU A 1 235 ? 15.273 -8.617 7.855 1 60.38 235 LEU A O 1
ATOM 1936 N N . CYS A 1 236 ? 13.883 -9.094 6.156 1 63.81 236 CYS A N 1
ATOM 1937 C CA . CYS A 1 236 ? 14.195 -10.484 6.441 1 63.81 236 CYS A CA 1
ATOM 1938 C C . CYS A 1 236 ? 15.062 -11.086 5.34 1 63.81 236 CYS A C 1
ATOM 1940 O O . CYS A 1 236 ? 14.57 -11.383 4.25 1 63.81 236 CYS A O 1
ATOM 1942 N N . VAL A 1 237 ? 16.312 -10.969 5.625 1 63.56 237 VAL A N 1
ATOM 1943 C CA . VAL A 1 237 ? 17.156 -11.719 4.699 1 63.56 237 VAL A CA 1
ATOM 1944 C C . VAL A 1 237 ? 17 -13.211 4.957 1 63.56 237 VAL A C 1
ATOM 1946 O O . VAL A 1 237 ? 16.75 -13.984 4.027 1 63.56 237 VAL A O 1
ATOM 1949 N N . ASN A 1 238 ? 17.031 -13.539 6.27 1 72 238 ASN A N 1
ATOM 1950 C CA . ASN A 1 238 ? 16.844 -14.93 6.656 1 72 238 ASN A CA 1
ATOM 1951 C C . ASN A 1 238 ? 15.641 -15.094 7.586 1 72 238 ASN A C 1
ATOM 1953 O O . ASN A 1 238 ? 15.336 -14.203 8.383 1 72 238 ASN A O 1
ATOM 1957 N N . ILE A 1 239 ? 14.969 -16.156 7.328 1 81.94 239 ILE A N 1
ATOM 1958 C CA . ILE A 1 239 ? 13.836 -16.469 8.188 1 81.94 239 ILE A CA 1
ATOM 1959 C C . ILE A 1 239 ? 14.32 -17.219 9.422 1 81.94 239 ILE A C 1
ATOM 1961 O O . ILE A 1 239 ? 15.141 -18.141 9.32 1 81.94 239 ILE A O 1
ATOM 1965 N N . ASN A 1 240 ? 13.906 -16.766 10.555 1 83.5 240 ASN A N 1
ATOM 1966 C CA . ASN A 1 240 ? 14.352 -17.422 11.789 1 83.5 240 ASN A CA 1
ATOM 1967 C C . ASN A 1 240 ? 13.461 -18.609 12.148 1 83.5 240 ASN A C 1
ATOM 1969 O O . ASN A 1 240 ? 12.422 -18.812 11.523 1 83.5 240 ASN A O 1
ATOM 1973 N N . CYS A 1 241 ? 13.938 -19.391 13.062 1 86.81 241 CYS A N 1
ATOM 1974 C CA . CYS A 1 241 ? 13.258 -20.609 13.453 1 86.81 241 CYS A CA 1
ATOM 1975 C C . CYS A 1 241 ? 11.875 -20.312 14.023 1 86.81 241 CYS A C 1
ATOM 1977 O O . CYS A 1 241 ? 10.922 -21.062 13.797 1 86.81 241 CYS A O 1
ATOM 1979 N N . HIS A 1 242 ? 11.797 -19.25 14.727 1 89.5 242 HIS A N 1
ATOM 1980 C CA . HIS A 1 242 ? 10.508 -18.875 15.297 1 89.5 242 HIS A CA 1
ATOM 1981 C C . HIS A 1 242 ? 9.492 -18.531 14.203 1 89.5 242 HIS A C 1
ATOM 1983 O O . HIS A 1 242 ? 8.336 -18.953 14.273 1 89.5 242 HIS A O 1
ATOM 1989 N N . GLN A 1 243 ? 9.992 -17.844 13.266 1 88.06 243 GLN A N 1
ATOM 1990 C CA . GLN A 1 243 ? 9.125 -17.484 12.148 1 88.06 243 GLN A CA 1
ATOM 1991 C C . GLN A 1 243 ? 8.719 -18.703 11.344 1 88.06 243 GLN A C 1
ATOM 1993 O O . GLN A 1 243 ? 7.578 -18.797 10.875 1 88.06 243 GLN A O 1
ATOM 1998 N N . ILE A 1 244 ? 9.617 -19.594 11.148 1 91.94 244 ILE A N 1
ATOM 1999 C CA . ILE A 1 244 ? 9.336 -20.844 10.445 1 91.94 244 ILE A CA 1
ATOM 2000 C C . ILE A 1 244 ? 8.25 -21.625 11.188 1 91.94 244 ILE A C 1
ATOM 2002 O O . ILE A 1 244 ? 7.305 -22.125 10.57 1 91.94 244 ILE A O 1
ATOM 2006 N N . ASN A 1 245 ? 8.406 -21.641 12.445 1 92.94 245 ASN A N 1
ATOM 2007 C CA . ASN A 1 245 ? 7.426 -22.375 13.25 1 92.94 245 ASN A CA 1
ATOM 2008 C C . ASN A 1 245 ? 6.059 -21.703 13.211 1 92.94 245 ASN A C 1
ATOM 2010 O O . ASN A 1 245 ? 5.027 -22.375 13.211 1 92.94 245 ASN A O 1
ATOM 2014 N N . GLN A 1 246 ? 6.094 -20.453 13.211 1 93 246 GLN A N 1
ATOM 2015 C CA . GLN A 1 246 ? 4.832 -19.719 13.117 1 93 246 GLN A CA 1
ATOM 2016 C C . GLN A 1 246 ? 4.137 -20 11.781 1 93 246 GLN A C 1
ATOM 2018 O O . GLN A 1 246 ? 2.922 -20.219 11.742 1 93 246 GLN A O 1
ATOM 2023 N N . LEU A 1 247 ? 4.875 -20 10.734 1 93.38 247 LEU A N 1
ATOM 2024 C CA . LEU A 1 247 ? 4.309 -20.266 9.414 1 93.38 247 LEU A CA 1
ATOM 2025 C C . LEU A 1 247 ? 3.83 -21.719 9.32 1 93.38 247 LEU A C 1
ATOM 2027 O O . LEU A 1 247 ? 2.783 -21.984 8.727 1 93.38 247 LEU A O 1
ATOM 2031 N N . LYS A 1 248 ? 4.605 -22.578 9.922 1 95.19 248 LYS A N 1
ATOM 2032 C CA . LYS A 1 248 ? 4.199 -23.984 9.969 1 95.19 248 LYS A CA 1
ATOM 2033 C C . LYS A 1 248 ? 2.871 -24.141 10.703 1 95.19 248 LYS A C 1
ATOM 2035 O O . LYS A 1 248 ? 1.981 -24.859 10.242 1 95.19 248 LYS A O 1
ATOM 2040 N N . GLN A 1 249 ? 2.779 -23.469 11.781 1 94.62 249 GLN A N 1
ATOM 2041 C CA . GLN A 1 249 ? 1.539 -23.531 12.547 1 94.62 249 GLN A CA 1
ATOM 2042 C C . GLN A 1 249 ? 0.371 -22.953 11.758 1 94.62 249 GLN A C 1
ATOM 2044 O O . GLN A 1 249 ? -0.749 -23.453 11.828 1 94.62 249 GLN A O 1
ATOM 2049 N N . SER A 1 250 ? 0.629 -21.922 11.062 1 95.81 250 SER A N 1
ATOM 2050 C CA . SER A 1 250 ? -0.41 -21.312 10.227 1 95.81 250 SER A CA 1
ATOM 2051 C C . SER A 1 250 ? -0.856 -22.281 9.133 1 95.81 250 SER A C 1
ATOM 2053 O O . SER A 1 250 ? -2.041 -22.344 8.797 1 95.81 250 SER A O 1
ATOM 2055 N N . ILE A 1 251 ? 0.032 -23.016 8.555 1 96.56 251 ILE A N 1
ATOM 2056 C CA . ILE A 1 251 ? -0.284 -23.984 7.516 1 96.56 251 ILE A CA 1
ATOM 2057 C C . ILE A 1 251 ? -1.119 -25.125 8.109 1 96.56 251 ILE A C 1
ATOM 2059 O O . ILE A 1 251 ? -2.107 -25.547 7.508 1 96.56 251 ILE A O 1
ATOM 2063 N N . LEU A 1 252 ? -0.753 -25.516 9.32 1 96.75 252 LEU A N 1
ATOM 2064 C CA . LEU A 1 252 ? -1.507 -26.578 9.984 1 96.75 252 LEU A CA 1
ATOM 2065 C C . LEU A 1 252 ? -2.912 -26.109 10.336 1 96.75 252 LEU A C 1
ATOM 2067 O O . LEU A 1 252 ? -3.877 -26.859 10.211 1 96.75 252 LEU A O 1
ATOM 2071 N N . SER A 1 253 ? -2.969 -24.891 10.805 1 96.44 253 SER A N 1
ATOM 2072 C CA . SER A 1 253 ? -4.281 -24.328 11.094 1 96.44 253 SER A CA 1
ATOM 2073 C C . SER A 1 253 ? -5.137 -24.25 9.828 1 96.44 253 SER A C 1
ATOM 2075 O O . SER A 1 253 ? -6.344 -24.5 9.875 1 96.44 253 SER A O 1
ATOM 2077 N N . TYR A 1 254 ? -4.582 -23.906 8.766 1 96.75 254 TYR A N 1
ATOM 2078 C CA . TYR A 1 254 ? -5.277 -23.844 7.488 1 96.75 254 TYR A CA 1
ATOM 2079 C C . TYR A 1 254 ? -5.727 -25.219 7.039 1 96.75 254 TYR A C 1
ATOM 2081 O O . TYR A 1 254 ? -6.82 -25.391 6.492 1 96.75 254 TYR A O 1
ATOM 2089 N N . GLN A 1 255 ? -4.922 -26.188 7.262 1 96.88 255 GLN A N 1
ATOM 2090 C CA . GLN A 1 255 ? -5.301 -27.562 6.961 1 96.88 255 GLN A CA 1
ATOM 2091 C C . GLN A 1 255 ? -6.57 -27.969 7.711 1 96.88 255 GLN A C 1
ATOM 2093 O O . GLN A 1 255 ? -7.473 -28.578 7.133 1 96.88 255 GLN A O 1
ATOM 2098 N N . GLU A 1 256 ? -6.547 -27.609 8.953 1 96.62 256 GLU A N 1
ATOM 2099 C CA . GLU A 1 256 ? -7.727 -27.922 9.766 1 96.62 256 GLU A CA 1
ATOM 2100 C C . GLU A 1 256 ? -8.961 -27.188 9.242 1 96.62 256 GLU A C 1
ATOM 2102 O O . GLU A 1 256 ? -10.062 -27.719 9.266 1 96.62 256 GLU A O 1
ATOM 2107 N N . GLN A 1 257 ? -8.766 -25.984 8.836 1 95.88 257 GLN A N 1
ATOM 2108 C CA . GLN A 1 257 ? -9.859 -25.203 8.281 1 95.88 257 GLN A CA 1
ATOM 2109 C C . GLN A 1 257 ? -10.414 -25.859 7.012 1 95.88 257 GLN A C 1
ATOM 2111 O O . GLN A 1 257 ? -11.625 -25.906 6.809 1 95.88 257 GLN A O 1
ATOM 2116 N N . ILE A 1 258 ? -9.562 -26.312 6.145 1 96.44 258 ILE A N 1
ATOM 2117 C CA . ILE A 1 258 ? -9.977 -26.969 4.918 1 96.44 258 ILE A CA 1
ATOM 2118 C C . ILE A 1 258 ? -10.805 -28.219 5.262 1 96.44 258 ILE A C 1
ATOM 2120 O O . ILE A 1 258 ? -11.875 -28.422 4.688 1 96.44 258 ILE A O 1
ATOM 2124 N N . LYS A 1 259 ? -10.328 -28.984 6.25 1 96.12 259 LYS A N 1
ATOM 2125 C CA . LYS A 1 259 ? -11.047 -30.188 6.664 1 96.12 259 LYS A CA 1
ATOM 2126 C C . LYS A 1 259 ? -12.438 -29.844 7.18 1 96.12 259 LYS A C 1
ATOM 2128 O O . LYS A 1 259 ? -13.406 -30.547 6.879 1 96.12 259 LYS A O 1
ATOM 2133 N N . LYS A 1 260 ? -12.492 -28.828 7.902 1 95.81 260 LYS A N 1
ATOM 2134 C CA . LYS A 1 260 ? -13.773 -28.391 8.445 1 95.81 260 LYS A CA 1
ATOM 2135 C C . LYS A 1 260 ? -14.734 -28 7.328 1 95.81 260 LYS A C 1
ATOM 2137 O O . LYS A 1 260 ? -15.914 -28.359 7.363 1 95.81 260 LYS A O 1
ATOM 2142 N N . TYR A 1 261 ? -14.305 -27.266 6.336 1 94.88 261 TYR A N 1
ATOM 2143 C CA . TYR A 1 261 ? -15.148 -26.844 5.227 1 94.88 261 TYR A CA 1
ATOM 2144 C C . TYR A 1 261 ? -15.586 -28.031 4.383 1 94.88 261 TYR A C 1
ATOM 2146 O O . TYR A 1 261 ? -16.734 -28.094 3.939 1 94.88 261 TYR A O 1
ATOM 2154 N N . ILE A 1 262 ? -14.656 -28.922 4.141 1 94 262 ILE A N 1
ATOM 2155 C CA . ILE A 1 262 ? -14.984 -30.094 3.35 1 94 262 ILE A CA 1
ATOM 2156 C C . ILE A 1 262 ? -16.016 -30.953 4.09 1 94 262 ILE A C 1
ATOM 2158 O O . ILE A 1 262 ? -16.969 -31.438 3.49 1 94 262 ILE A O 1
ATOM 2162 N N . SER A 1 263 ? -15.789 -31.094 5.422 1 93.44 263 SER A N 1
ATOM 2163 C CA . SER A 1 263 ? -16.75 -31.844 6.23 1 93.44 263 SER A CA 1
ATOM 2164 C C . SER A 1 263 ? -18.125 -31.188 6.207 1 93.44 263 SER A C 1
ATOM 2166 O O . SER A 1 263 ? -19.141 -31.875 6.164 1 93.44 263 SER A O 1
ATOM 2168 N N . LYS A 1 264 ? -18.125 -29.938 6.301 1 90.75 264 LYS A N 1
ATOM 2169 C CA . LYS A 1 264 ? -19.375 -29.188 6.25 1 90.75 264 LYS A CA 1
ATOM 2170 C C . LYS A 1 264 ? -20.094 -29.391 4.918 1 90.75 264 LYS A C 1
ATOM 2172 O O . LYS A 1 264 ? -21.312 -29.547 4.883 1 90.75 264 LYS A O 1
ATOM 2177 N N . MET A 1 265 ? -19.359 -29.359 3.836 1 89.25 265 MET A N 1
ATOM 2178 C CA . MET A 1 265 ? -19.922 -29.578 2.508 1 89.25 265 MET A CA 1
ATOM 2179 C C . MET A 1 265 ? -20.469 -31 2.375 1 89.25 265 MET A C 1
ATOM 2181 O O . MET A 1 265 ? -21.562 -31.203 1.842 1 89.25 265 MET A O 1
ATOM 2185 N N . ASP A 1 266 ? -19.688 -31.953 2.943 1 87.88 266 ASP A N 1
ATOM 2186 C CA . ASP A 1 266 ? -20.109 -33.344 2.859 1 87.88 266 ASP A CA 1
ATOM 2187 C C . ASP A 1 266 ? -21.391 -33.594 3.66 1 87.88 266 ASP A C 1
ATOM 2189 O O . ASP A 1 266 ? -22.297 -34.25 3.189 1 87.88 266 ASP A O 1
ATOM 2193 N N . LYS A 1 267 ? -21.422 -33.062 4.848 1 86.88 267 LYS A N 1
ATOM 2194 C CA . LYS A 1 267 ? -22.625 -33.188 5.684 1 86.88 267 LYS A CA 1
ATOM 2195 C C . LYS A 1 267 ? -23.828 -32.531 5.02 1 86.88 267 LYS A C 1
ATOM 2197 O O . LYS A 1 267 ? -24.938 -33.062 5.094 1 86.88 267 LYS A O 1
ATOM 2202 N N . TYR A 1 268 ? -23.609 -31.406 4.441 1 84.62 268 TYR A N 1
ATOM 2203 C CA . TYR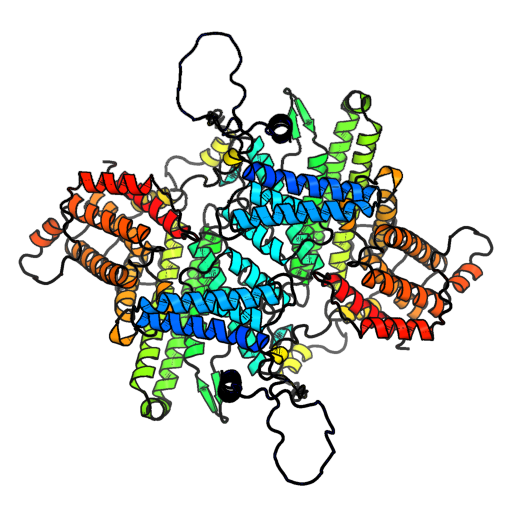 A 1 268 ? -24.672 -30.688 3.766 1 84.62 268 TYR A CA 1
ATOM 2204 C C . TYR A 1 268 ? -25.234 -31.5 2.602 1 84.62 268 TYR A C 1
ATOM 2206 O O . TYR A 1 268 ? -26.438 -31.578 2.42 1 84.62 268 TYR A O 1
ATOM 2214 N N . PHE A 1 269 ? -24.453 -32.156 1.826 1 81.88 269 PHE A N 1
ATOM 2215 C CA . PHE A 1 269 ? -24.906 -32.844 0.633 1 81.88 269 PHE A CA 1
ATOM 2216 C C . PHE A 1 269 ? -25.344 -34.281 0.979 1 81.88 269 PHE A C 1
ATOM 2218 O O . PHE A 1 269 ? -26.078 -34.906 0.219 1 81.88 269 PHE A O 1
ATOM 2225 N N . GLN A 1 270 ? -24.859 -34.781 2.172 1 77 270 GLN A N 1
ATOM 2226 C CA . GLN A 1 270 ? -25.375 -36.062 2.625 1 77 270 GLN A CA 1
ATOM 2227 C C . GLN A 1 270 ? -26.781 -35.938 3.191 1 77 270 GLN A C 1
ATOM 2229 O O . GLN A 1 270 ? -27.609 -36.844 3.051 1 77 270 GLN A O 1
ATOM 2234 N N . SER A 1 271 ? -26.891 -35.062 4.168 1 65.62 271 SER A N 1
ATOM 2235 C CA . SER A 1 271 ? -28.203 -34.906 4.797 1 65.62 271 SER A CA 1
ATOM 2236 C C . SER A 1 271 ? -29.25 -34.438 3.787 1 65.62 271 SER A C 1
ATOM 2238 O O . SER A 1 271 ? -30.422 -34.781 3.902 1 65.62 271 SER A O 1
ATOM 2240 N N . LYS A 1 272 ? -29 -33.281 3.199 1 53.59 272 LYS A N 1
ATOM 2241 C CA . LYS A 1 272 ? -30.062 -32.594 2.477 1 53.59 272 LYS A CA 1
ATOM 2242 C C . LYS A 1 272 ? -30.5 -33.375 1.252 1 53.59 272 LYS A C 1
ATOM 2244 O O . LYS A 1 272 ? -29.672 -33.906 0.52 1 53.59 272 LYS A O 1
ATOM 2249 N N . GLN A 1 273 ? -31.688 -33.75 1.206 1 51.78 273 GLN A N 1
ATOM 2250 C CA . GLN A 1 273 ? -32.594 -33.938 0.085 1 51.78 273 GLN A CA 1
ATOM 2251 C C . GLN A 1 273 ? -32.219 -33.031 -1.085 1 51.78 273 GLN A C 1
ATOM 2253 O O . GLN A 1 273 ? -32.875 -33.094 -2.137 1 51.78 273 GLN A O 1
ATOM 2258 N N . ILE A 1 274 ? -31.562 -32.156 -0.847 1 51.5 274 ILE A N 1
ATOM 2259 C CA . ILE A 1 274 ? -31.172 -31.062 -1.751 1 51.5 274 ILE A CA 1
ATOM 2260 C C . ILE A 1 274 ? -30.391 -31.625 -2.936 1 51.5 274 ILE A C 1
ATOM 2262 O O . ILE A 1 274 ? -30.516 -31.141 -4.059 1 51.5 274 ILE A O 1
ATOM 2266 N N . PHE A 1 275 ? -29.391 -32.688 -2.596 1 50.06 275 PHE A N 1
ATOM 2267 C CA . PHE A 1 275 ? -28.812 -33.375 -3.742 1 50.06 275 PHE A CA 1
ATOM 2268 C C . PHE A 1 275 ? -29.906 -33.812 -4.703 1 50.06 275 PHE A C 1
ATOM 2270 O O . PHE A 1 275 ? -29.766 -33.719 -5.922 1 50.06 275 PHE A O 1
ATOM 2277 N N . ALA A 1 276 ? -30.844 -34.344 -4.066 1 49.16 276 ALA A N 1
ATOM 2278 C CA . ALA A 1 276 ? -31.969 -34.781 -4.887 1 49.16 276 ALA A CA 1
ATOM 2279 C C . ALA A 1 276 ? -32.594 -33.594 -5.617 1 49.16 276 ALA A C 1
ATOM 2281 O O . ALA A 1 276 ? -32.938 -33.688 -6.805 1 49.16 276 ALA A O 1
ATOM 2282 N N . ASP A 1 277 ? -32.906 -32.594 -4.918 1 49.09 277 ASP A N 1
ATOM 2283 C CA . ASP A 1 277 ? -33.594 -31.469 -5.531 1 49.09 277 ASP A CA 1
ATOM 2284 C C . ASP A 1 277 ? -32.656 -30.641 -6.418 1 49.09 277 ASP A C 1
ATOM 2286 O O . ASP A 1 277 ? -33.062 -30.203 -7.496 1 49.09 277 ASP A O 1
ATOM 2290 N N . THR A 1 278 ? -31.5 -30.297 -5.922 1 51.16 278 THR A N 1
ATOM 2291 C CA . THR A 1 278 ? -30.516 -29.578 -6.727 1 51.16 278 THR A CA 1
ATOM 2292 C C . THR A 1 278 ? -30 -30.453 -7.859 1 51.16 278 THR A C 1
ATOM 2294 O O . THR A 1 278 ? -29.641 -29.969 -8.93 1 51.16 278 THR A O 1
ATOM 2297 N N . LEU A 1 279 ? -29.969 -31.844 -7.57 1 48.91 279 LEU A N 1
ATOM 2298 C CA . LEU A 1 279 ? -29.656 -32.875 -8.555 1 48.91 279 LEU A CA 1
ATOM 2299 C C . LEU A 1 279 ? -30.688 -32.906 -9.672 1 48.91 279 LEU A C 1
ATOM 2301 O O . LEU A 1 279 ? -30.438 -33.438 -10.75 1 48.91 279 LEU A O 1
ATOM 2305 N N . ASN A 1 280 ? -31.797 -32.562 -9.297 1 50.28 280 ASN A N 1
ATOM 2306 C CA . ASN A 1 280 ? -32.812 -32.688 -10.352 1 50.28 280 ASN A CA 1
ATOM 2307 C C . ASN A 1 280 ? -32.5 -31.734 -11.516 1 50.28 280 ASN A C 1
ATOM 2309 O O . ASN A 1 280 ? -32.969 -31.969 -12.633 1 50.28 280 ASN A O 1
ATOM 2313 N N . HIS A 1 281 ? -31.797 -30.625 -11.359 1 52.28 281 HIS A N 1
ATOM 2314 C CA . HIS A 1 281 ? -31.672 -29.844 -12.586 1 52.28 281 HIS A CA 1
ATOM 2315 C C . HIS A 1 281 ? -30.266 -29.969 -13.18 1 52.28 281 HIS A C 1
ATOM 2317 O O . HIS A 1 281 ? -30.109 -30.078 -14.398 1 52.28 281 HIS A O 1
ATOM 2323 N N . SER A 1 282 ? -29.172 -30.031 -12.453 1 61 282 SER A N 1
ATOM 2324 C CA . SER A 1 282 ? -27.844 -30.25 -13.023 1 61 282 SER A CA 1
ATOM 2325 C C . SER A 1 282 ? -26.891 -30.844 -11.992 1 61 282 SER A C 1
ATOM 2327 O O . SER A 1 282 ? -25.891 -30.203 -11.625 1 61 282 SER A O 1
ATOM 2329 N N . PRO A 1 283 ? -27.344 -32 -11.523 1 63.81 283 PRO A N 1
ATOM 2330 C CA . PRO A 1 283 ? -26.625 -32.625 -10.422 1 63.81 283 PRO A CA 1
ATOM 2331 C C . PRO A 1 283 ? -25.141 -32.875 -10.758 1 63.81 283 PRO A C 1
ATOM 2333 O O . PRO A 1 283 ? -24.281 -32.688 -9.906 1 63.81 283 PRO A O 1
ATOM 2336 N N . ILE A 1 284 ? -24.953 -33.125 -11.961 1 73.31 284 ILE A N 1
ATOM 2337 C CA . ILE A 1 284 ? -23.594 -33.5 -12.352 1 73.31 284 ILE A CA 1
ATOM 2338 C C . ILE A 1 284 ? -22.688 -32.281 -12.258 1 73.31 284 ILE A C 1
ATOM 2340 O O . ILE A 1 284 ? -21.547 -32.375 -11.82 1 73.31 284 ILE A O 1
ATOM 2344 N N . GLN A 1 285 ? -23.312 -31.172 -12.5 1 76.31 285 GLN A N 1
ATOM 2345 C CA . GLN A 1 285 ? -22.516 -29.953 -12.477 1 76.31 285 GLN A CA 1
ATOM 2346 C C . GLN A 1 285 ? -22.141 -29.578 -11.047 1 76.31 285 GLN A C 1
ATOM 2348 O O . GLN A 1 285 ? -21.016 -29.156 -10.781 1 76.31 285 GLN A O 1
ATOM 2353 N N . LEU A 1 286 ? -23.062 -29.719 -10.227 1 77.62 286 LEU A N 1
ATOM 2354 C CA . LEU A 1 286 ? -22.797 -29.391 -8.836 1 77.62 286 LEU A CA 1
ATOM 2355 C C . LEU A 1 286 ? -21.781 -30.344 -8.234 1 77.62 286 LEU A C 1
ATOM 2357 O O . LEU A 1 286 ? -20.906 -29.938 -7.457 1 77.62 286 LEU A O 1
ATOM 2361 N N . LEU A 1 287 ? -21.938 -31.609 -8.617 1 78.25 287 LEU A N 1
ATOM 2362 C CA . LEU A 1 287 ? -20.984 -32.594 -8.125 1 78.25 287 LEU A CA 1
ATOM 2363 C C . LEU A 1 287 ? -19.578 -32.281 -8.641 1 78.25 287 LEU A C 1
ATOM 2365 O O . LEU A 1 287 ? -18.594 -32.469 -7.918 1 78.25 287 LEU A O 1
ATOM 2369 N N . ASN A 1 288 ? -19.547 -31.828 -9.82 1 81.81 288 ASN A N 1
ATOM 2370 C CA . ASN A 1 288 ? -18.266 -31.453 -10.391 1 81.81 288 ASN A CA 1
ATOM 2371 C C . ASN A 1 288 ? -17.641 -30.266 -9.648 1 81.81 288 ASN A C 1
ATOM 2373 O O . ASN A 1 288 ? -16.438 -30.219 -9.422 1 81.81 288 ASN A O 1
ATOM 2377 N N . VAL A 1 289 ? -18.5 -29.406 -9.289 1 83.44 289 VAL A N 1
ATOM 2378 C CA . VAL A 1 289 ? -18.016 -28.219 -8.578 1 83.44 289 VAL A CA 1
ATOM 2379 C C . VAL A 1 289 ? -17.5 -28.625 -7.203 1 83.44 289 VAL A C 1
ATOM 2381 O O . VAL A 1 289 ? -16.438 -28.172 -6.777 1 83.44 289 VAL A O 1
ATOM 2384 N N . VAL A 1 290 ? -18.234 -29.453 -6.559 1 85.75 290 VAL A N 1
ATOM 2385 C CA . VAL A 1 290 ? -17.844 -29.891 -5.219 1 85.75 290 VAL A CA 1
ATOM 2386 C C . VAL A 1 290 ? -16.531 -30.656 -5.285 1 85.75 290 VAL A C 1
ATOM 2388 O O . VAL A 1 290 ? -15.641 -30.438 -4.461 1 85.75 290 VAL A O 1
ATOM 2391 N N . ASN A 1 291 ? -16.438 -31.516 -6.25 1 85.56 291 ASN A N 1
ATOM 2392 C CA . ASN A 1 291 ? -15.211 -32.281 -6.418 1 85.56 291 ASN A CA 1
ATOM 2393 C C . ASN A 1 291 ? -14.031 -31.375 -6.762 1 85.56 291 ASN A C 1
ATOM 2395 O O . ASN A 1 291 ? -12.922 -31.578 -6.27 1 85.56 291 ASN A O 1
ATOM 2399 N N . PHE A 1 292 ? -14.305 -30.453 -7.605 1 89 292 PHE A N 1
ATOM 2400 C CA . PHE A 1 292 ? -13.266 -29.484 -7.957 1 89 292 PHE A CA 1
ATOM 2401 C C . PHE A 1 292 ? -12.781 -28.734 -6.723 1 89 292 PHE A C 1
ATOM 2403 O O . PHE A 1 292 ? -11.57 -28.594 -6.516 1 89 292 PHE A O 1
ATOM 2410 N N . VAL A 1 293 ? -13.711 -28.328 -5.922 1 89.75 293 VAL A N 1
ATOM 2411 C CA . VAL A 1 293 ? -13.375 -27.562 -4.73 1 89.75 293 VAL A CA 1
ATOM 2412 C C . VAL A 1 293 ? -12.547 -28.422 -3.773 1 89.75 293 VAL A C 1
ATOM 2414 O O . VAL A 1 293 ? -11.562 -27.953 -3.203 1 89.75 293 VAL A O 1
ATOM 2417 N N . LYS A 1 294 ? -12.906 -29.625 -3.633 1 89.69 294 LYS A N 1
ATOM 2418 C CA . LYS A 1 294 ? -12.195 -30.516 -2.721 1 89.69 294 LYS A CA 1
ATOM 2419 C C . LYS A 1 294 ? -10.75 -30.734 -3.172 1 89.69 294 LYS A C 1
ATOM 2421 O O . LYS A 1 294 ? -9.82 -30.562 -2.383 1 89.69 294 LYS A O 1
ATOM 2426 N N . ILE A 1 295 ? -10.562 -31 -4.414 1 88.12 295 ILE A N 1
ATOM 2427 C CA . ILE A 1 295 ? -9.234 -31.281 -4.945 1 88.12 295 ILE A CA 1
ATOM 2428 C C . ILE A 1 295 ? -8.383 -30.016 -4.922 1 88.12 295 ILE A C 1
ATOM 2430 O O . ILE A 1 295 ? -7.227 -30.047 -4.504 1 88.12 295 ILE A O 1
ATOM 2434 N N . HIS A 1 296 ? -8.969 -29 -5.324 1 89.88 296 HIS A N 1
ATOM 2435 C CA . HIS A 1 296 ? -8.227 -27.75 -5.438 1 89.88 296 HIS A CA 1
ATOM 2436 C C . HIS A 1 296 ? -7.852 -27.203 -4.062 1 89.88 296 HIS A C 1
ATOM 2438 O O . HIS A 1 296 ? -6.828 -26.531 -3.914 1 89.88 296 HIS A O 1
ATOM 2444 N N . SER A 1 297 ? -8.625 -27.469 -3.043 1 92.25 297 SER A N 1
ATOM 2445 C CA . SER A 1 297 ? -8.344 -27.016 -1.687 1 92.25 297 SER A CA 1
ATOM 2446 C C . SER A 1 297 ? -7.027 -27.578 -1.172 1 92.25 297 SER A C 1
ATOM 2448 O O . SER A 1 297 ? -6.23 -26.859 -0.566 1 92.25 297 SER A O 1
ATOM 2450 N N . TRP A 1 298 ? -6.766 -28.766 -1.5 1 91.5 298 TRP A N 1
ATOM 2451 C CA . TRP A 1 298 ? -5.543 -29.406 -1.031 1 91.5 298 TRP A CA 1
ATOM 2452 C C . TRP A 1 298 ? -4.328 -28.859 -1.778 1 91.5 298 TRP A C 1
ATOM 2454 O O . TRP A 1 298 ? -3.232 -28.781 -1.218 1 91.5 298 TRP A O 1
ATOM 2464 N N . SER A 1 299 ? -4.551 -28.547 -2.988 1 92.38 299 SER A N 1
ATOM 2465 C CA . SER A 1 299 ? -3.453 -27.984 -3.775 1 92.38 299 SER A CA 1
ATOM 2466 C C . SER A 1 299 ? -2.949 -26.688 -3.174 1 92.38 299 SER A C 1
ATOM 2468 O O . SER A 1 299 ? -1.756 -26.375 -3.248 1 92.38 299 SER A O 1
ATOM 2470 N N . PHE A 1 300 ? -3.846 -25.922 -2.539 1 93.62 300 PHE A N 1
ATOM 2471 C CA . PHE A 1 300 ? -3.447 -24.672 -1.885 1 93.62 300 PHE A CA 1
ATOM 2472 C C . PHE A 1 300 ? -2.504 -24.953 -0.722 1 93.62 300 PHE A C 1
ATOM 2474 O O . PHE A 1 300 ? -1.548 -24.219 -0.497 1 93.62 300 PHE A O 1
ATOM 2481 N N . LEU A 1 301 ? -2.822 -25.984 -0.071 1 93.88 301 LEU A N 1
ATOM 2482 C CA . LEU A 1 301 ? -2.002 -26.375 1.073 1 93.88 301 LEU A CA 1
ATOM 2483 C C . LEU A 1 301 ? -0.603 -26.781 0.627 1 93.88 301 LEU A C 1
ATOM 2485 O O . LEU A 1 301 ? 0.39 -26.375 1.231 1 93.88 301 LEU A O 1
ATOM 2489 N N . ASP A 1 302 ? -0.543 -27.562 -0.356 1 93.75 302 ASP A N 1
ATOM 2490 C CA . ASP A 1 302 ? 0.745 -27.969 -0.904 1 93.75 302 ASP A CA 1
ATOM 2491 C C . ASP A 1 302 ? 1.555 -26.766 -1.377 1 93.75 302 ASP A C 1
ATOM 2493 O O . ASP A 1 302 ? 2.764 -26.703 -1.148 1 93.75 302 ASP A O 1
ATOM 2497 N N . ARG A 1 303 ? 0.876 -25.906 -2.004 1 93.12 303 ARG A N 1
ATOM 2498 C CA . ARG A 1 303 ? 1.558 -24.719 -2.51 1 93.12 303 ARG A CA 1
ATOM 2499 C C . ARG A 1 303 ? 2.123 -23.875 -1.366 1 93.12 303 ARG A C 1
ATOM 2501 O O . ARG A 1 303 ? 3.244 -23.375 -1.455 1 93.12 303 ARG A O 1
ATOM 2508 N N . ALA A 1 304 ? 1.37 -23.688 -0.37 1 94.31 304 ALA A N 1
ATOM 2509 C CA . ALA A 1 304 ? 1.848 -22.938 0.791 1 94.31 304 ALA A CA 1
ATOM 2510 C C . ALA A 1 304 ? 3.092 -23.594 1.389 1 94.31 304 ALA A C 1
ATOM 2512 O O . ALA A 1 304 ? 4.051 -22.906 1.744 1 94.31 304 ALA A O 1
ATOM 2513 N N . LEU A 1 305 ? 3.057 -24.859 1.464 1 94.25 305 LEU A N 1
ATOM 2514 C CA . LEU A 1 305 ? 4.191 -25.609 2.012 1 94.25 305 LEU A CA 1
ATOM 2515 C C . LEU A 1 305 ? 5.422 -25.438 1.125 1 94.25 305 LEU A C 1
ATOM 2517 O O . LEU A 1 305 ? 6.531 -25.234 1.624 1 94.25 305 LEU A O 1
ATOM 2521 N N . MET A 1 306 ? 5.234 -25.547 -0.097 1 91.81 306 MET A N 1
ATOM 2522 C CA . MET A 1 306 ? 6.34 -25.406 -1.04 1 91.81 306 MET A CA 1
ATOM 2523 C C . MET A 1 306 ? 6.957 -24.016 -0.954 1 91.81 306 MET A C 1
ATOM 2525 O O . MET A 1 306 ? 8.18 -23.859 -1.018 1 91.81 306 MET A O 1
ATOM 2529 N N . LEU A 1 307 ? 6.145 -23.031 -0.804 1 91.88 307 LEU A N 1
ATOM 2530 C CA . LEU A 1 307 ? 6.641 -21.656 -0.689 1 91.88 307 LEU A CA 1
ATOM 2531 C C . LEU A 1 307 ? 7.434 -21.469 0.603 1 91.88 307 LEU A C 1
ATOM 2533 O O . LEU A 1 307 ? 8.422 -20.734 0.631 1 91.88 307 LEU A O 1
ATOM 2537 N N . LEU A 1 308 ? 6.973 -22.094 1.614 1 92.81 308 LEU A N 1
ATOM 2538 C CA . LEU A 1 308 ? 7.734 -22.062 2.859 1 92.81 308 LEU A CA 1
ATOM 2539 C C . LEU A 1 308 ? 9.109 -22.688 2.674 1 92.81 308 LEU A C 1
ATOM 2541 O O . LEU A 1 308 ? 10.117 -22.109 3.094 1 92.81 308 LEU A O 1
ATOM 2545 N N . HIS A 1 309 ? 9.156 -23.812 2.039 1 90.44 309 HIS A N 1
ATOM 2546 C CA . HIS A 1 309 ? 10.438 -24.469 1.767 1 90.44 309 HIS A CA 1
ATOM 2547 C C . HIS A 1 309 ? 11.336 -23.578 0.907 1 90.44 309 HIS A C 1
ATOM 2549 O O . HIS A 1 309 ? 12.539 -23.5 1.135 1 90.44 309 HIS A O 1
ATOM 2555 N N . LYS A 1 310 ? 10.703 -23 -0.049 1 87.75 310 LYS A N 1
ATOM 2556 C CA . LYS A 1 310 ? 11.477 -22.094 -0.888 1 87.75 310 LYS A CA 1
ATOM 2557 C C . LYS A 1 310 ? 12.133 -21 -0.051 1 87.75 310 LYS A C 1
ATOM 2559 O O . LYS A 1 310 ? 13.297 -20.672 -0.266 1 87.75 310 LYS A O 1
ATOM 2564 N N . LYS A 1 311 ? 11.383 -20.453 0.831 1 87.94 311 LYS A N 1
ATOM 2565 C CA . LYS A 1 311 ? 11.938 -19.406 1.69 1 87.94 311 LYS A CA 1
ATOM 2566 C C . LYS A 1 311 ? 13.094 -19.938 2.531 1 87.94 311 LYS A C 1
ATOM 2568 O O . LYS A 1 311 ? 14.117 -19.266 2.693 1 87.94 311 LYS A O 1
ATOM 2573 N N . ILE A 1 312 ? 12.938 -21.109 3.047 1 85.12 312 ILE A N 1
ATOM 2574 C CA . ILE A 1 312 ? 13.977 -21.719 3.869 1 85.12 312 ILE A CA 1
ATOM 2575 C C . ILE A 1 312 ? 15.227 -21.953 3.025 1 85.12 312 ILE A C 1
ATOM 2577 O O . ILE A 1 312 ? 16.344 -21.625 3.447 1 85.12 312 ILE A O 1
ATOM 2581 N N . LEU A 1 313 ? 15.008 -22.359 1.852 1 85.5 313 LEU A N 1
ATOM 2582 C CA . LEU A 1 313 ? 16.109 -22.719 0.97 1 85.5 313 LEU A CA 1
ATOM 2583 C C . LEU A 1 313 ? 16.812 -21.484 0.419 1 85.5 313 LEU A C 1
ATOM 2585 O O . LEU A 1 313 ? 17.969 -21.547 0.01 1 85.5 313 LEU A O 1
ATOM 2589 N N . LEU A 1 314 ? 16.156 -20.438 0.416 1 83.62 314 LEU A N 1
ATOM 2590 C CA . LEU A 1 314 ? 16.719 -19.188 -0.054 1 83.62 314 LEU A CA 1
ATOM 2591 C C . LEU A 1 314 ? 17.688 -18.609 0.974 1 83.62 314 LEU A C 1
ATOM 2593 O O . LEU A 1 314 ? 18.5 -17.734 0.652 1 83.62 314 LEU A O 1
ATOM 2597 N N . GLY A 1 315 ? 17.609 -19.125 2.168 1 80.5 315 GLY A N 1
ATOM 2598 C CA . GLY A 1 315 ? 18.453 -18.609 3.229 1 80.5 315 GLY A CA 1
ATOM 2599 C C . GLY A 1 315 ? 19.938 -18.859 2.973 1 80.5 315 GLY A C 1
ATOM 2600 O O . GLY A 1 315 ? 20.297 -19.734 2.184 1 80.5 315 GLY A O 1
ATOM 2601 N N . THR A 1 316 ? 20.75 -18.125 3.59 1 77.62 316 THR A N 1
ATOM 2602 C CA . THR A 1 316 ? 22.188 -18.266 3.459 1 77.62 316 THR A CA 1
ATOM 2603 C C . THR A 1 316 ? 22.656 -19.609 4.016 1 77.62 316 THR A C 1
ATOM 2605 O O . THR A 1 316 ? 22.266 -20 5.121 1 77.62 316 THR A O 1
ATOM 2608 N N . PRO A 1 317 ? 23.375 -20.375 3.168 1 77.06 317 PRO A N 1
ATOM 2609 C CA . PRO A 1 317 ? 23.844 -21.688 3.621 1 77.06 317 PRO A CA 1
ATOM 2610 C C . PRO A 1 317 ? 24.766 -21.609 4.844 1 77.06 317 PRO A C 1
ATOM 2612 O O . PRO A 1 317 ? 25.547 -20.656 4.965 1 77.06 317 PRO A O 1
ATOM 2615 N N . LYS A 1 318 ? 24.594 -22.266 6.055 1 61.72 318 LYS A N 1
ATOM 2616 C CA . LYS A 1 318 ? 25.422 -22.312 7.254 1 61.72 318 LYS A CA 1
ATOM 2617 C C . LYS A 1 318 ? 26.75 -22.984 6.98 1 61.72 318 LYS A C 1
ATOM 2619 O O . LYS A 1 318 ? 26.781 -24.141 6.523 1 61.72 318 LYS A O 1
ATOM 2624 N N . ASN A 1 319 ? 27.797 -22.484 6.496 1 51.34 319 ASN A N 1
ATOM 2625 C CA . ASN A 1 319 ? 29.094 -23.156 6.477 1 51.34 319 ASN A CA 1
ATOM 2626 C C . ASN A 1 319 ? 29.469 -23.703 7.852 1 51.34 319 ASN A C 1
ATOM 2628 O O . ASN A 1 319 ? 29.422 -22.969 8.844 1 51.34 319 ASN A O 1
ATOM 2632 N N . HIS A 1 320 ? 29.484 -25.031 8.227 1 42.34 320 HIS A N 1
ATOM 2633 C CA . HIS A 1 320 ? 30.078 -25.609 9.43 1 42.34 320 HIS A CA 1
ATOM 2634 C C . HIS A 1 320 ? 31.328 -24.828 9.859 1 42.34 320 HIS A C 1
ATOM 2636 O O . HIS A 1 320 ? 31.781 -24.969 11 1 42.34 320 HIS A O 1
ATOM 2642 N N . ASN A 1 321 ? 32.562 -24.766 9.164 1 37.06 321 ASN A N 1
ATOM 2643 C CA . ASN A 1 321 ? 33.75 -24.141 9.734 1 37.06 321 ASN A CA 1
ATOM 2644 C C . ASN A 1 321 ? 33.531 -22.656 10.023 1 37.06 321 ASN A C 1
ATOM 2646 O O . ASN A 1 321 ? 34.406 -22 10.578 1 37.06 321 ASN A O 1
ATOM 2650 N N . HIS A 1 322 ? 33.094 -21.891 9.07 1 35.69 322 HIS A N 1
ATOM 2651 C CA . HIS A 1 322 ? 33.281 -20.453 9.227 1 35.69 322 HIS A CA 1
ATOM 2652 C C . HIS A 1 322 ? 32.219 -19.859 10.156 1 35.69 322 HIS A C 1
ATOM 2654 O O . HIS A 1 322 ? 31.016 -19.938 9.859 1 35.69 322 HIS A O 1
ATOM 2660 N N . ASN A 1 323 ? 32.406 -19.891 11.516 1 33.06 323 ASN A N 1
ATOM 2661 C CA . ASN A 1 323 ? 31.797 -19.094 12.578 1 33.06 323 ASN A CA 1
ATOM 2662 C C . ASN A 1 323 ? 31.203 -17.797 12.047 1 33.06 323 ASN A C 1
ATOM 2664 O O . ASN A 1 323 ? 31.359 -17.484 10.867 1 33.06 323 ASN A O 1
ATOM 2668 N N . ASP A 1 324 ? 31.625 -16.547 12.945 1 35 324 ASP A N 1
ATOM 2669 C CA . ASP A 1 324 ? 31.438 -15.156 13.359 1 35 324 ASP A CA 1
ATOM 2670 C C . ASP A 1 324 ? 31.734 -14.195 12.203 1 35 324 ASP A C 1
ATOM 2672 O O . ASP A 1 324 ? 31.688 -12.977 12.383 1 35 324 ASP A O 1
ATOM 2676 N N . GLU A 1 325 ? 32.438 -14.586 11.188 1 32.69 325 GLU A N 1
ATOM 2677 C CA . GLU A 1 325 ? 33.156 -13.578 10.406 1 32.69 325 GLU A CA 1
ATOM 2678 C C . GLU A 1 325 ? 32.188 -12.781 9.516 1 32.69 325 GLU A C 1
ATOM 2680 O O . GLU A 1 325 ? 32.594 -11.773 8.93 1 32.69 325 GLU A O 1
ATOM 2685 N N . ILE A 1 326 ? 31.156 -13.312 9.234 1 35.66 326 ILE A N 1
ATOM 2686 C CA . ILE A 1 326 ? 30.391 -12.461 8.32 1 35.66 326 ILE A CA 1
ATOM 2687 C C . ILE A 1 326 ? 29.812 -11.273 9.086 1 35.66 326 ILE A C 1
ATOM 2689 O O . ILE A 1 326 ? 29.547 -10.227 8.5 1 35.66 326 ILE A O 1
ATOM 2693 N N . GLU A 1 327 ? 29.516 -11.477 10.367 1 35.91 327 GLU A N 1
ATOM 2694 C CA . GLU A 1 327 ? 29.25 -10.25 11.109 1 35.91 327 GLU A CA 1
ATOM 2695 C C . GLU A 1 327 ? 30.484 -9.352 11.156 1 35.91 327 GLU A C 1
ATOM 2697 O O . GLU A 1 327 ? 30.375 -8.133 11.102 1 35.91 327 GLU A O 1
ATOM 2702 N N . ASN A 1 328 ? 31.734 -9.922 11.375 1 33.47 328 ASN A N 1
ATOM 2703 C CA . ASN A 1 328 ? 33.031 -9.227 11.461 1 33.47 328 ASN A CA 1
ATOM 2704 C C . ASN A 1 328 ? 33.562 -8.859 10.078 1 33.47 328 ASN A C 1
ATOM 2706 O O . ASN A 1 328 ? 34.375 -7.957 9.945 1 33.47 328 ASN A O 1
ATOM 2710 N N . GLU A 1 329 ? 33.562 -9.719 9.117 1 32.69 329 GLU A N 1
ATOM 2711 C CA . GLU A 1 329 ? 34.062 -9.328 7.801 1 32.69 329 GLU A CA 1
ATOM 2712 C C . GLU A 1 329 ? 33.188 -8.234 7.191 1 32.69 329 GLU A C 1
ATOM 2714 O O . GLU A 1 329 ? 33.656 -7.465 6.348 1 32.69 329 GLU A O 1
ATOM 2719 N N . ILE A 1 330 ? 32.031 -8.133 7.508 1 33 330 ILE A N 1
ATOM 2720 C CA . ILE A 1 330 ? 31.359 -6.922 7.078 1 33 330 ILE A CA 1
ATOM 2721 C C . ILE A 1 330 ? 32.031 -5.699 7.684 1 33 330 ILE A C 1
ATOM 2723 O O . ILE A 1 330 ? 32.125 -4.652 7.039 1 33 330 ILE A O 1
ATOM 2727 N N . VAL A 1 331 ? 32.562 -5.734 8.93 1 31.2 331 VAL A N 1
ATOM 2728 C CA . VAL A 1 331 ? 33.375 -4.668 9.477 1 31.2 331 VAL A CA 1
ATOM 2729 C C . VAL A 1 331 ? 34.75 -4.668 8.766 1 31.2 331 VAL A C 1
ATOM 2731 O O . VAL A 1 331 ? 35.281 -3.605 8.453 1 31.2 331 VAL A O 1
ATOM 2734 N N . GLN A 1 332 ? 35.594 -5.797 8.812 1 29.25 332 GLN A N 1
ATOM 2735 C CA . GLN A 1 332 ? 37 -5.77 8.367 1 29.25 332 GLN A CA 1
ATOM 2736 C C . GLN A 1 332 ? 37.062 -5.867 6.848 1 29.25 332 GLN A C 1
ATOM 2738 O O . GLN A 1 332 ? 38.156 -5.859 6.281 1 29.25 332 GLN A O 1
ATOM 2743 N N . LEU A 1 333 ? 36.344 -6.73 6.199 1 27.3 333 LEU A N 1
ATOM 2744 C CA . LEU A 1 333 ? 36.688 -6.586 4.789 1 27.3 333 LEU A CA 1
ATOM 2745 C C . LEU A 1 333 ? 36.656 -5.117 4.375 1 27.3 333 LEU A C 1
ATOM 2747 O O . LEU A 1 333 ? 35.688 -4.418 4.57 1 27.3 333 LEU A O 1
ATOM 2751 N N . GLY A 1 334 ? 37.719 -4.434 4.609 1 25.58 334 GLY A N 1
ATOM 2752 C CA . GLY A 1 334 ? 38.25 -3.404 3.734 1 25.58 334 GLY A CA 1
ATOM 2753 C C . GLY A 1 334 ? 37.719 -3.484 2.316 1 25.58 334 GLY A C 1
ATOM 2754 O O . GLY A 1 334 ? 38.344 -4.062 1.437 1 25.58 334 GLY A O 1
ATOM 2755 N N . LEU A 1 335 ? 36.625 -3.947 2.277 1 27.52 335 LEU A N 1
ATOM 2756 C CA . LEU A 1 335 ? 36.094 -4.098 0.933 1 27.52 335 LEU A CA 1
ATOM 2757 C C . LEU A 1 335 ? 36.781 -3.168 -0.047 1 27.52 335 LEU A C 1
ATOM 2759 O O . LEU A 1 335 ? 36.812 -1.951 0.153 1 27.52 335 LEU A O 1
ATOM 2763 N N . LYS A 1 336 ? 37.781 -3.721 -0.599 1 27 336 LYS A N 1
ATOM 2764 C CA . LYS A 1 336 ? 38.375 -3.09 -1.789 1 27 336 LYS A CA 1
ATOM 2765 C C . LYS A 1 336 ? 37.281 -2.381 -2.6 1 27 336 LYS A C 1
ATOM 2767 O O . LYS A 1 336 ? 36.125 -2.779 -2.57 1 27 336 LYS A O 1
ATOM 2772 N N . GLU A 1 337 ? 37.562 -1.279 -2.963 1 25.38 337 GLU A N 1
ATOM 2773 C CA . GLU A 1 337 ? 36.875 -0.294 -3.789 1 25.38 337 GLU A CA 1
ATOM 2774 C C . GLU A 1 337 ? 36.125 -0.966 -4.926 1 25.38 337 GLU A C 1
ATOM 2776 O O . GLU A 1 337 ? 36.719 -1.695 -5.73 1 25.38 337 GLU A O 1
ATOM 2781 N N . PRO A 1 338 ? 35.094 -1.693 -4.57 1 28.77 338 PRO A N 1
ATOM 2782 C CA . PRO A 1 338 ? 34.625 -2.209 -5.859 1 28.77 338 PRO A CA 1
ATOM 2783 C C . PRO A 1 338 ? 35 -1.304 -7.027 1 28.77 338 PRO A C 1
ATOM 2785 O O . PRO A 1 338 ? 35.031 -0.079 -6.887 1 28.77 338 PRO A O 1
ATOM 2788 N N . VAL A 1 339 ? 35.812 -1.788 -7.801 1 25.78 339 VAL A N 1
ATOM 2789 C CA . VAL A 1 339 ? 36.156 -1.092 -9.039 1 25.78 339 VAL A CA 1
ATOM 2790 C C . VAL A 1 339 ? 34.875 -0.522 -9.672 1 25.78 339 VAL A C 1
ATOM 2792 O O . VAL A 1 339 ? 33.906 -1.25 -9.898 1 25.78 339 VAL A O 1
ATOM 2795 N N . MET A 1 340 ? 34.656 0.647 -9.367 1 28.73 340 MET A N 1
ATOM 2796 C CA . MET A 1 340 ? 33.781 1.556 -10.125 1 28.73 340 MET A CA 1
ATOM 2797 C C . MET A 1 340 ? 33.75 1.175 -11.602 1 28.73 340 MET A C 1
ATOM 2799 O O . MET A 1 340 ? 34.719 1.439 -12.328 1 28.73 340 MET A O 1
ATOM 2803 N N . GLN A 1 341 ? 33.531 -0.018 -11.922 1 28.17 341 GLN A N 1
ATOM 2804 C CA . GLN A 1 341 ? 33.469 0.045 -13.383 1 28.17 341 GLN A CA 1
ATOM 2805 C C . GLN A 1 341 ? 32.5 1.139 -13.836 1 28.17 341 GLN A C 1
ATOM 2807 O O . GLN A 1 341 ? 31.297 1.045 -13.609 1 28.17 341 GLN A O 1
ATOM 2812 N N . ILE A 1 342 ? 32.938 2.23 -13.727 1 29.58 342 ILE A N 1
ATOM 2813 C CA . ILE A 1 342 ? 32.438 3.365 -14.484 1 29.58 342 ILE A CA 1
ATOM 2814 C C . ILE A 1 342 ? 31.922 2.891 -15.836 1 29.58 342 ILE A C 1
ATOM 2816 O O . ILE A 1 342 ? 32.688 2.424 -16.672 1 29.58 342 ILE A O 1
ATOM 2820 N N . ARG A 1 343 ? 30.859 2.258 -15.883 1 34.72 343 ARG A N 1
ATOM 2821 C CA . ARG A 1 343 ? 30.391 2.18 -17.266 1 34.72 343 ARG A CA 1
ATOM 2822 C C . ARG A 1 343 ? 30.656 3.484 -18 1 34.72 343 ARG A C 1
ATOM 2824 O O . ARG A 1 343 ? 30.219 4.551 -17.562 1 34.72 343 ARG A O 1
ATOM 2831 N N . ALA A 1 344 ? 31.547 3.627 -18.641 1 34.16 344 ALA A N 1
ATOM 2832 C CA . ALA A 1 344 ? 32.125 4.668 -19.484 1 34.16 344 ALA A CA 1
ATOM 2833 C C . ALA A 1 344 ? 31.031 5.57 -20.062 1 34.16 344 ALA A C 1
ATOM 2835 O O . ALA A 1 344 ? 31.203 6.789 -20.141 1 34.16 344 ALA A O 1
ATOM 2836 N N . ASN A 1 345 ? 30.172 5.008 -20.875 1 36.38 345 ASN A N 1
ATOM 2837 C CA . ASN A 1 345 ? 29.438 5.855 -21.812 1 36.38 345 ASN A CA 1
ATOM 2838 C C . ASN A 1 345 ? 28.141 6.352 -21.203 1 36.38 345 ASN A C 1
ATOM 2840 O O . ASN A 1 345 ? 27.094 6.305 -21.859 1 36.38 345 ASN A O 1
ATOM 2844 N N . GLU A 1 346 ? 28.031 6.348 -19.859 1 43.31 346 GLU A N 1
ATOM 2845 C CA . GLU A 1 346 ? 26.734 6.5 -19.219 1 43.31 346 GLU A CA 1
ATOM 2846 C C . GLU A 1 346 ? 26.203 7.93 -19.344 1 43.31 346 GLU A C 1
ATOM 2848 O O . GLU A 1 346 ? 26.953 8.891 -19.156 1 43.31 346 GLU A O 1
ATOM 2853 N N . ASN A 1 347 ? 25.219 8.086 -20.078 1 47.5 347 ASN A N 1
ATOM 2854 C CA . ASN A 1 347 ? 24.5 9.352 -20.156 1 47.5 347 ASN A CA 1
ATOM 2855 C C . ASN A 1 347 ? 24.312 9.969 -18.766 1 47.5 347 ASN A C 1
ATOM 2857 O O . ASN A 1 347 ? 23.906 9.289 -17.828 1 47.5 347 ASN A O 1
ATOM 2861 N N . PRO A 1 348 ? 25.125 11 -18.531 1 47.81 348 PRO A N 1
ATOM 2862 C CA . PRO A 1 348 ? 25.125 11.695 -17.234 1 47.81 348 PRO A CA 1
ATOM 2863 C C . PRO A 1 348 ? 23.734 11.781 -16.625 1 47.81 348 PRO A C 1
ATOM 2865 O O . PRO A 1 348 ? 23.594 11.945 -15.406 1 47.81 348 PRO A O 1
ATOM 2868 N N . LEU A 1 349 ? 22.812 11.688 -17.562 1 49.44 349 LEU A N 1
ATOM 2869 C CA . LEU A 1 349 ? 21.453 11.773 -17.031 1 49.44 349 LEU A CA 1
ATOM 2870 C C . LEU A 1 349 ? 20.969 10.406 -16.562 1 49.44 349 LEU A C 1
ATOM 2872 O O . LEU A 1 349 ? 19.969 10.312 -15.852 1 49.44 349 LEU A O 1
ATOM 2876 N N . SER A 1 350 ? 21.781 9.445 -16.969 1 53 350 SER A N 1
ATOM 2877 C CA . SER A 1 350 ? 21.344 8.094 -16.672 1 53 350 SER A CA 1
ATOM 2878 C C . SER A 1 350 ? 21.547 7.766 -15.188 1 53 350 SER A C 1
ATOM 2880 O O . SER A 1 350 ? 22.609 8.016 -14.633 1 53 350 SER A O 1
ATOM 2882 N N . LEU A 1 351 ? 20.578 7.941 -14.492 1 54.47 351 LEU A N 1
ATOM 2883 C CA . LEU A 1 351 ? 20.672 7.469 -13.109 1 54.47 351 LEU A CA 1
ATOM 2884 C C . LEU A 1 351 ? 20.828 5.953 -13.07 1 54.47 351 LEU A C 1
ATOM 2886 O O . LEU A 1 351 ? 20.469 5.312 -12.078 1 54.47 351 LEU A O 1
ATOM 2890 N N . CYS A 1 352 ? 21.359 5.441 -14.227 1 54.66 352 CYS A N 1
ATOM 2891 C CA . CYS A 1 352 ? 21.5 4 -14.406 1 54.66 352 CYS A CA 1
ATOM 2892 C C . CYS A 1 352 ? 22.328 3.393 -13.281 1 54.66 352 CYS A C 1
ATOM 2894 O O . CYS A 1 352 ? 22.078 2.256 -12.867 1 54.66 352 CYS A O 1
ATOM 2896 N N . LYS A 1 353 ? 23.312 4.262 -12.906 1 58.59 353 LYS A N 1
ATOM 2897 C CA . LYS A 1 353 ? 24.156 3.736 -11.836 1 58.59 353 LYS A CA 1
ATOM 2898 C C . LYS A 1 353 ? 23.344 3.414 -10.594 1 58.59 353 LYS A C 1
ATOM 2900 O O . LYS A 1 353 ? 23.734 2.568 -9.781 1 58.59 353 LYS A O 1
ATOM 2905 N N . PHE A 1 354 ? 22.281 4.121 -10.562 1 56.94 354 PHE A N 1
ATOM 2906 C CA . PHE A 1 354 ? 21.453 3.932 -9.391 1 56.94 354 PHE A CA 1
ATOM 2907 C C . PHE A 1 354 ? 20.438 2.807 -9.609 1 56.94 354 PHE A C 1
ATOM 2909 O O . PHE A 1 354 ? 19.75 2.398 -8.688 1 56.94 354 PHE A O 1
ATOM 2916 N N . GLU A 1 355 ? 20.359 2.348 -10.891 1 55.91 355 GLU A N 1
ATOM 2917 C CA . GLU A 1 355 ? 19.375 1.329 -11.273 1 55.91 355 GLU A CA 1
ATOM 2918 C C . GLU A 1 355 ? 19.859 -0.068 -10.898 1 55.91 355 GLU A C 1
ATOM 2920 O O . GLU A 1 355 ? 19.062 -0.983 -10.711 1 55.91 355 GLU A O 1
ATOM 2925 N N . ASP A 1 356 ? 21.125 -0.428 -10.875 1 51.66 356 ASP A N 1
ATOM 2926 C CA . ASP A 1 356 ? 21.625 -1.786 -10.695 1 51.66 356 ASP A CA 1
ATOM 2927 C C . ASP A 1 356 ? 21.109 -2.391 -9.391 1 51.66 356 ASP A C 1
ATOM 2929 O O . ASP A 1 356 ? 21.859 -2.473 -8.406 1 51.66 356 ASP A O 1
ATOM 2933 N N . THR A 1 357 ? 19.922 -2.225 -9.273 1 50.47 357 THR A N 1
ATOM 2934 C CA . THR A 1 357 ? 19.312 -2.422 -7.965 1 50.47 357 THR A CA 1
ATOM 2935 C C . THR A 1 357 ? 19.125 -3.908 -7.672 1 50.47 357 THR A C 1
ATOM 2937 O O . THR A 1 357 ? 18.562 -4.277 -6.641 1 50.47 357 THR A O 1
ATOM 2940 N N . TYR A 1 358 ? 19.328 -4.859 -8.664 1 50.72 358 TYR A N 1
ATOM 2941 C CA . TYR A 1 358 ? 18.781 -6.152 -8.273 1 50.72 358 TYR A CA 1
ATOM 2942 C C . TYR A 1 358 ? 19.75 -6.902 -7.371 1 50.72 358 TYR A C 1
ATOM 2944 O O . TYR A 1 358 ? 19.422 -7.973 -6.848 1 50.72 358 TYR A O 1
ATOM 2952 N N . GLY A 1 359 ? 20.594 -6.258 -6.773 1 52.19 359 GLY A N 1
ATOM 2953 C CA . GLY A 1 359 ? 21.453 -6.867 -5.777 1 52.19 359 GLY A CA 1
ATOM 2954 C C . GLY A 1 359 ? 21.859 -8.289 -6.133 1 52.19 359 GLY A C 1
ATOM 2955 O O . GLY A 1 359 ? 21.891 -8.656 -7.309 1 52.19 359 GLY A O 1
ATOM 2956 N N . GLN A 1 360 ? 22.297 -9.094 -5.16 1 58.44 360 GLN A N 1
ATOM 2957 C CA . GLN A 1 360 ? 22.75 -10.477 -5.254 1 58.44 360 GLN A CA 1
ATOM 2958 C C . GLN A 1 360 ? 21.594 -11.422 -5.52 1 58.44 360 GLN A C 1
ATOM 2960 O O . GLN A 1 360 ? 20.484 -11.227 -4.992 1 58.44 360 GLN A O 1
ATOM 2965 N N . ILE A 1 361 ? 21.812 -12.297 -6.469 1 63.12 361 ILE A N 1
ATOM 2966 C CA . ILE A 1 361 ? 20.859 -13.336 -6.828 1 63.12 361 ILE A CA 1
ATOM 2967 C C . ILE A 1 361 ? 20.812 -14.383 -5.715 1 63.12 361 ILE A C 1
ATOM 2969 O O . ILE A 1 361 ? 21.766 -15.133 -5.504 1 63.12 361 ILE A O 1
ATOM 2973 N N . LEU A 1 362 ? 19.75 -14.453 -5.02 1 73.62 362 LEU A N 1
ATOM 2974 C CA . LEU A 1 362 ? 19.609 -15.344 -3.869 1 73.62 362 LEU A CA 1
ATOM 2975 C C . LEU A 1 362 ? 19.172 -16.734 -4.309 1 73.62 362 LEU A C 1
ATOM 2977 O O . LEU A 1 362 ? 19.281 -17.688 -3.537 1 73.62 362 LEU A O 1
ATOM 2981 N N . GLU A 1 363 ? 18.891 -16.859 -5.535 1 80.5 363 GLU A N 1
ATOM 2982 C CA . GLU A 1 363 ? 18.359 -18.125 -6.016 1 80.5 363 GLU A CA 1
ATOM 2983 C C . GLU A 1 363 ? 19.453 -19.203 -6.059 1 80.5 363 GLU A C 1
ATOM 2985 O O . GLU A 1 363 ? 19.156 -20.391 -6.016 1 80.5 363 GLU A O 1
ATOM 2990 N N . ALA A 1 364 ? 20.625 -18.75 -6.07 1 79.81 364 ALA A N 1
ATOM 2991 C CA . ALA A 1 364 ? 21.75 -19.70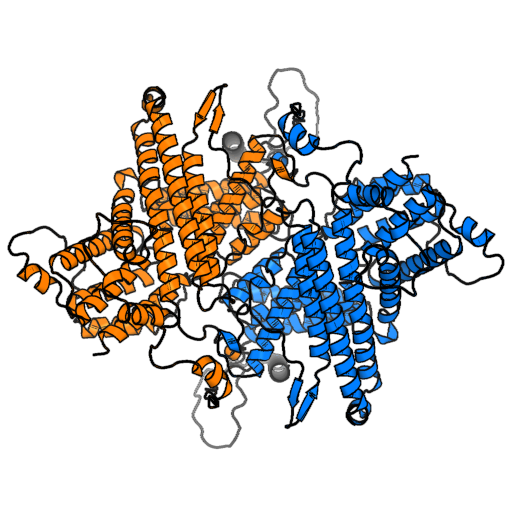3 -6.039 1 79.81 364 ALA A CA 1
ATOM 2992 C C . ALA A 1 364 ? 21.781 -20.453 -4.715 1 79.81 364 ALA A C 1
ATOM 2994 O O . ALA A 1 364 ? 22.234 -21.609 -4.664 1 79.81 364 ALA A O 1
ATOM 2995 N N . ASN A 1 365 ? 21.266 -19.891 -3.736 1 84.69 365 ASN A N 1
ATOM 2996 C CA . ASN A 1 365 ? 21.25 -20.5 -2.412 1 84.69 365 ASN A CA 1
ATOM 2997 C C . ASN A 1 365 ? 20.359 -21.734 -2.375 1 84.69 365 ASN A C 1
ATOM 2999 O O . ASN A 1 365 ? 20.609 -22.656 -1.601 1 84.69 365 ASN A O 1
ATOM 3003 N N . ILE A 1 366 ? 19.406 -21.734 -3.176 1 86.44 366 ILE A N 1
ATOM 3004 C CA . ILE A 1 366 ? 18.484 -22.859 -3.184 1 86.44 366 ILE A CA 1
ATOM 3005 C C . ILE A 1 366 ? 19.219 -24.141 -3.584 1 86.44 366 ILE A C 1
ATOM 3007 O O . ILE A 1 366 ? 19.109 -25.156 -2.908 1 86.44 366 ILE A O 1
ATOM 3011 N N . ILE A 1 367 ? 19.969 -24.031 -4.547 1 87.31 367 ILE A N 1
ATOM 3012 C CA . ILE A 1 367 ? 20.703 -25.203 -5.039 1 87.31 367 ILE A CA 1
ATOM 3013 C C . ILE A 1 367 ? 21.766 -25.609 -4.031 1 87.31 367 ILE A C 1
ATOM 3015 O O . ILE A 1 367 ? 21.938 -26.797 -3.729 1 87.31 367 ILE A O 1
ATOM 3019 N N . THR A 1 368 ? 22.406 -24.594 -3.494 1 86.31 368 THR A N 1
ATOM 3020 C CA . THR A 1 368 ? 23.453 -24.875 -2.512 1 86.31 368 THR A CA 1
ATOM 3021 C C . THR A 1 368 ? 22.859 -25.531 -1.271 1 86.31 368 THR A C 1
ATOM 3023 O O . THR A 1 368 ? 23.453 -26.469 -0.721 1 86.31 368 THR A O 1
ATOM 3026 N N . ASN A 1 369 ? 21.797 -25.109 -0.917 1 87.19 369 ASN A N 1
ATOM 3027 C CA . ASN A 1 369 ? 21.156 -25.641 0.282 1 87.19 369 ASN A CA 1
ATOM 3028 C C . ASN A 1 369 ? 20.609 -27.047 0.036 1 87.19 369 ASN A C 1
ATOM 3030 O O . ASN A 1 369 ? 20.609 -27.891 0.938 1 87.19 369 ASN A O 1
ATOM 3034 N N . PHE A 1 370 ? 20.156 -27.328 -1.112 1 86.25 370 PHE A N 1
ATOM 3035 C CA . PHE A 1 370 ? 19.766 -28.688 -1.455 1 86.25 370 PHE A CA 1
ATOM 3036 C C . PHE A 1 370 ? 20.969 -29.609 -1.467 1 86.25 370 PHE A C 1
ATOM 3038 O O . PHE A 1 370 ? 20.891 -30.75 -0.998 1 86.25 370 PHE A O 1
ATOM 3045 N N . ASN A 1 371 ? 21.969 -29.047 -1.978 1 81.75 371 ASN A N 1
ATOM 3046 C CA . ASN A 1 371 ? 23.203 -29.828 -2.053 1 81.75 371 ASN A CA 1
ATOM 3047 C C . ASN A 1 371 ? 23.734 -30.188 -0.666 1 81.75 371 ASN A C 1
ATOM 3049 O O . ASN A 1 371 ? 24.281 -31.266 -0.468 1 81.75 371 ASN A O 1
ATOM 3053 N N . ASN A 1 372 ? 23.453 -29.234 0.237 1 80.38 372 ASN A N 1
ATOM 3054 C CA . ASN A 1 372 ? 23.969 -29.438 1.59 1 80.38 372 ASN A CA 1
ATOM 3055 C C . ASN A 1 372 ? 22.938 -30.141 2.473 1 80.38 372 ASN A C 1
ATOM 3057 O O . ASN A 1 372 ? 23.234 -30.5 3.615 1 80.38 372 ASN A O 1
ATOM 3061 N N . SER A 1 373 ? 21.812 -30.25 1.978 1 75.44 373 SER A N 1
ATOM 3062 C CA . SER A 1 373 ? 20.734 -30.797 2.789 1 75.44 373 SER A CA 1
ATOM 3063 C C . SER A 1 373 ? 20.938 -32.281 3.066 1 75.44 373 SER A C 1
ATOM 3065 O O . SER A 1 373 ? 21.688 -32.938 2.357 1 75.44 373 SER A O 1
ATOM 3067 N N . SER A 1 374 ? 20.359 -32.562 4.164 1 64.25 374 SER A N 1
ATOM 3068 C CA . SER A 1 374 ? 20.375 -33.969 4.551 1 64.25 374 SER A CA 1
ATOM 3069 C C . SER A 1 374 ? 19.578 -34.812 3.572 1 64.25 374 SER A C 1
ATOM 3071 O O . SER A 1 374 ? 18.625 -34.344 2.945 1 64.25 374 SER A O 1
ATOM 3073 N N . ILE A 1 375 ? 20.016 -35.906 3.447 1 64.88 375 ILE A N 1
ATOM 3074 C CA . ILE A 1 375 ? 19.406 -36.906 2.574 1 64.88 375 ILE A CA 1
ATOM 3075 C C . ILE A 1 375 ? 17.938 -37.094 2.936 1 64.88 375 ILE A C 1
ATOM 3077 O O . ILE A 1 375 ? 17.109 -37.375 2.072 1 64.88 375 ILE A O 1
ATOM 3081 N N . SER A 1 376 ? 17.641 -36.719 4.133 1 64.62 376 SER A N 1
ATOM 3082 C CA . SER A 1 376 ? 16.281 -36.938 4.598 1 64.62 376 SER A CA 1
ATOM 3083 C C . SER A 1 376 ? 15.281 -36.031 3.881 1 64.62 376 SER A C 1
ATOM 3085 O O . SER A 1 376 ? 14.156 -36.438 3.586 1 64.62 376 SER A O 1
ATOM 3087 N N . LEU A 1 377 ? 15.617 -34.906 3.438 1 75.44 377 LEU A N 1
ATOM 3088 C CA . LEU A 1 377 ? 14.75 -33.969 2.748 1 75.44 377 LEU A CA 1
ATOM 3089 C C . LEU A 1 377 ? 14.438 -34.438 1.333 1 75.44 377 LEU A C 1
ATOM 3091 O O . LEU A 1 377 ? 13.398 -34.094 0.765 1 75.44 377 LEU A O 1
ATOM 3095 N N . LEU A 1 378 ? 15.289 -35.375 0.931 1 78.12 378 LEU A N 1
ATOM 3096 C CA . LEU A 1 378 ? 15.188 -35.75 -0.469 1 78.12 378 LEU A CA 1
ATOM 3097 C C . LEU A 1 378 ? 14.734 -37.219 -0.592 1 78.12 378 LEU A C 1
ATOM 3099 O O . LEU A 1 378 ? 14.797 -37.781 -1.675 1 78.12 378 LEU A O 1
ATOM 3103 N N . LYS A 1 379 ? 14.266 -37.688 0.516 1 76.56 379 LYS A N 1
ATOM 3104 C CA . LYS A 1 379 ? 13.891 -39.094 0.529 1 76.56 379 LYS A CA 1
ATOM 3105 C C . LYS A 1 379 ? 12.594 -39.312 -0.237 1 76.56 379 LYS A C 1
ATOM 3107 O O . LYS A 1 379 ? 11.633 -38.562 -0.078 1 76.56 379 LYS A O 1
ATOM 3112 N N . PHE A 1 380 ? 12.727 -40.375 -1.173 1 78.88 380 PHE A N 1
ATOM 3113 C CA . PHE A 1 380 ? 11.562 -40.875 -1.911 1 78.88 380 PHE A CA 1
ATOM 3114 C C . PHE A 1 380 ? 10.875 -42 -1.17 1 78.88 380 PHE A C 1
ATOM 3116 O O . PHE A 1 380 ? 11.547 -42.938 -0.691 1 78.88 380 PHE A O 1
ATOM 3123 N N . GLY A 1 381 ? 9.648 -42.219 -0.842 1 65.75 381 GLY A N 1
ATOM 3124 C CA . GLY A 1 381 ? 8.984 -43.469 -0.446 1 65.75 381 GLY A CA 1
ATOM 3125 C C . GLY A 1 381 ? 8.375 -43.375 0.941 1 65.75 381 GLY A C 1
ATOM 3126 O O . GLY A 1 381 ? 7.734 -44.344 1.394 1 65.75 381 GLY A O 1
ATOM 3127 N N . ASP A 1 382 ? 8.516 -42.438 1.698 1 64.38 382 ASP A N 1
ATOM 3128 C CA . ASP A 1 382 ? 7.914 -42.438 3.027 1 64.38 382 ASP A CA 1
ATOM 3129 C C . ASP A 1 382 ? 6.637 -41.594 3.047 1 64.38 382 ASP A C 1
ATOM 3131 O O . ASP A 1 382 ? 6.5 -40.688 3.855 1 64.38 382 ASP A O 1
ATOM 3135 N N . PHE A 1 383 ? 5.703 -42.188 2.197 1 70.69 383 PHE A N 1
ATOM 3136 C CA . PHE A 1 383 ? 4.484 -41.406 1.971 1 70.69 383 PHE A CA 1
ATOM 3137 C C . PHE A 1 383 ? 3.455 -41.688 3.059 1 70.69 383 PHE A C 1
ATOM 3139 O O . PHE A 1 383 ? 2.555 -40.875 3.297 1 70.69 383 PHE A O 1
ATOM 3146 N N . GLU A 1 384 ? 3.674 -42.844 3.707 1 68.69 384 GLU A N 1
ATOM 3147 C CA . GLU A 1 384 ? 2.723 -43.25 4.742 1 68.69 384 GLU A CA 1
ATOM 3148 C C . GLU A 1 384 ? 2.824 -42.344 5.965 1 68.69 384 GLU A C 1
ATOM 3150 O O . GLU A 1 384 ? 1.827 -42.094 6.645 1 68.69 384 GLU A O 1
ATOM 3155 N N . ASN A 1 385 ? 3.914 -41.844 6.133 1 75.94 385 ASN A N 1
ATOM 3156 C CA . ASN A 1 385 ? 4.094 -41 7.312 1 75.94 385 ASN A CA 1
ATOM 3157 C C . ASN A 1 385 ? 4.133 -39.531 6.945 1 75.94 385 ASN A C 1
ATOM 3159 O O . ASN A 1 385 ? 4.816 -38.719 7.598 1 75.94 385 ASN A O 1
ATOM 3163 N N . PHE A 1 386 ? 3.307 -39.219 6.027 1 84.25 386 PHE A N 1
ATOM 3164 C CA . PHE A 1 386 ? 3.311 -37.812 5.562 1 84.25 386 PHE A CA 1
ATOM 3165 C C . PHE A 1 386 ? 2.527 -36.938 6.52 1 84.25 386 PHE A C 1
ATOM 3167 O O . PHE A 1 386 ? 1.451 -37.312 6.988 1 84.25 386 PHE A O 1
ATOM 3174 N N . SER A 1 387 ? 3.178 -35.906 6.949 1 87.38 387 SER A N 1
ATOM 3175 C CA . SER A 1 387 ? 2.521 -34.844 7.707 1 87.38 387 SER A CA 1
ATOM 3176 C C . SER A 1 387 ? 2.957 -33.469 7.219 1 87.38 387 SER A C 1
ATOM 3178 O O . SER A 1 387 ? 4.129 -33.25 6.898 1 87.38 387 SER A O 1
ATOM 3180 N N . TYR A 1 388 ? 1.997 -32.594 7.164 1 90.31 388 TYR A N 1
ATOM 3181 C CA . TYR A 1 388 ? 2.32 -31.219 6.746 1 90.31 388 TYR A CA 1
ATOM 3182 C C . TYR A 1 388 ? 3.168 -30.516 7.797 1 90.31 388 TYR A C 1
ATOM 3184 O O . TYR A 1 388 ? 3.807 -29.5 7.504 1 90.31 388 TYR A O 1
ATOM 3192 N N . GLY A 1 389 ? 3.221 -31.062 8.992 1 89.06 389 GLY A N 1
ATOM 3193 C CA . GLY A 1 389 ? 3.969 -30.453 10.07 1 89.06 389 GLY A CA 1
ATOM 3194 C C . GLY A 1 389 ? 5.422 -30.891 10.125 1 89.06 389 GLY A C 1
ATOM 3195 O O . GLY A 1 389 ? 6.242 -30.25 10.789 1 89.06 389 GLY A O 1
ATOM 3196 N N . ASP A 1 390 ? 5.746 -31.891 9.344 1 88.75 390 ASP A N 1
ATOM 3197 C CA . ASP A 1 390 ? 7.113 -32.375 9.359 1 88.75 390 ASP A CA 1
ATOM 3198 C C . ASP A 1 390 ? 7.914 -31.828 8.18 1 88.75 390 ASP A C 1
ATOM 3200 O O . ASP A 1 390 ? 7.961 -32.438 7.113 1 88.75 390 ASP A O 1
ATOM 3204 N N . LEU A 1 391 ? 8.68 -30.859 8.414 1 89 391 LEU A N 1
ATOM 3205 C CA . LEU A 1 391 ? 9.391 -30.141 7.359 1 89 391 LEU A CA 1
ATOM 3206 C C . LEU A 1 391 ? 10.578 -30.953 6.855 1 89 391 LEU A C 1
ATOM 3208 O O . LEU A 1 391 ? 11.141 -30.656 5.801 1 89 391 LEU A O 1
ATOM 3212 N N . ALA A 1 392 ? 10.898 -31.969 7.5 1 83.31 392 ALA A N 1
ATOM 3213 C CA . ALA A 1 392 ? 12.055 -32.781 7.105 1 83.31 392 ALA A CA 1
ATOM 3214 C C . ALA A 1 392 ? 11.688 -33.75 5.992 1 83.31 392 ALA A C 1
ATOM 3216 O O . ALA A 1 392 ? 12.562 -34.188 5.234 1 83.31 392 ALA A O 1
ATOM 3217 N N . ASN A 1 393 ? 10.391 -34 5.863 1 85.44 393 ASN A N 1
ATOM 3218 C CA . ASN A 1 393 ? 10.055 -35.062 4.934 1 85.44 393 ASN A CA 1
ATOM 3219 C C . ASN A 1 393 ? 8.844 -34.719 4.082 1 85.44 393 ASN A C 1
ATOM 3221 O O . ASN A 1 393 ? 8.312 -35.562 3.363 1 85.44 393 ASN A O 1
ATOM 3225 N N . ASN A 1 394 ? 8.469 -33.562 4.078 1 89.25 394 ASN A N 1
ATOM 3226 C CA . ASN A 1 394 ? 7.184 -33.312 3.439 1 89.25 394 ASN A CA 1
ATOM 3227 C C . ASN A 1 394 ? 7.352 -32.562 2.117 1 89.25 394 ASN A C 1
ATOM 3229 O O . ASN A 1 394 ? 6.375 -32.312 1.408 1 89.25 394 ASN A O 1
ATOM 3233 N N . LEU A 1 395 ? 8.539 -32.25 1.717 1 89 395 LEU A N 1
ATOM 3234 C CA . LEU A 1 395 ? 8.742 -31.469 0.505 1 89 395 LEU A CA 1
ATOM 3235 C C . LEU A 1 395 ? 8.367 -32.281 -0.735 1 89 395 LEU A C 1
ATOM 3237 O O . LEU A 1 395 ? 7.504 -31.859 -1.512 1 89 395 LEU A O 1
ATOM 3241 N N . ILE A 1 396 ? 8.977 -33.438 -0.931 1 89.69 396 ILE A N 1
ATOM 3242 C CA . ILE A 1 396 ? 8.789 -34.219 -2.141 1 89.69 396 ILE A CA 1
ATOM 3243 C C . ILE A 1 396 ? 7.352 -34.719 -2.203 1 89.69 396 ILE A C 1
ATOM 3245 O O . ILE A 1 396 ? 6.672 -34.562 -3.221 1 89.69 396 ILE A O 1
ATOM 3249 N N . PRO A 1 397 ? 6.887 -35.281 -1.083 1 90.25 397 PRO A N 1
ATOM 3250 C CA . PRO A 1 397 ? 5.488 -35.719 -1.143 1 90.25 397 PRO A CA 1
ATOM 3251 C C . PRO A 1 397 ? 4.535 -34.562 -1.499 1 90.25 397 PRO A C 1
ATOM 3253 O O . PRO A 1 397 ? 3.559 -34.781 -2.223 1 90.25 397 PRO A O 1
ATOM 3256 N N . SER A 1 398 ? 4.777 -33.438 -1.012 1 91.5 398 SER A N 1
ATOM 3257 C CA . SER A 1 398 ? 3.908 -32.312 -1.311 1 91.5 398 SER A CA 1
ATOM 3258 C C . SER A 1 398 ? 3.994 -31.922 -2.783 1 91.5 398 SER A C 1
ATOM 3260 O O . SER A 1 398 ? 2.99 -31.531 -3.389 1 91.5 398 SER A O 1
ATOM 3262 N N . ILE A 1 399 ? 5.145 -31.969 -3.344 1 92.31 399 ILE A N 1
ATOM 3263 C CA . ILE A 1 399 ? 5.324 -31.656 -4.762 1 92.31 399 ILE A CA 1
ATOM 3264 C C . ILE A 1 399 ? 4.551 -32.688 -5.605 1 92.31 399 ILE A C 1
ATOM 3266 O O . ILE A 1 399 ? 3.832 -32.281 -6.531 1 92.31 399 ILE A O 1
ATOM 3270 N N . LEU A 1 400 ? 4.695 -33.906 -5.227 1 92.38 400 LEU A N 1
ATOM 3271 C CA . LEU A 1 400 ? 4.031 -34.969 -5.98 1 92.38 400 LEU A CA 1
ATOM 3272 C C . LEU A 1 400 ? 2.518 -34.875 -5.852 1 92.38 400 LEU A C 1
ATOM 3274 O O . LEU A 1 400 ? 1.793 -35.031 -6.836 1 92.38 400 LEU A O 1
ATOM 3278 N N . HIS A 1 401 ? 2.135 -34.625 -4.668 1 91.81 401 HIS A N 1
ATOM 3279 C CA . HIS A 1 401 ? 0.705 -34.438 -4.445 1 91.81 401 HIS A CA 1
ATOM 3280 C C . HIS A 1 401 ? 0.177 -33.219 -5.23 1 91.81 401 HIS A C 1
ATOM 3282 O O . HIS A 1 401 ? -0.914 -33.281 -5.801 1 91.81 401 HIS A O 1
ATOM 3288 N N . ASN A 1 402 ? 0.878 -32.188 -5.238 1 92.5 402 ASN A N 1
ATOM 3289 C CA . ASN A 1 402 ? 0.501 -31 -5.996 1 92.5 402 ASN A CA 1
ATOM 3290 C C . ASN A 1 402 ? 0.376 -31.297 -7.488 1 92.5 402 ASN A C 1
ATOM 3292 O O . ASN A 1 402 ? -0.55 -30.812 -8.148 1 92.5 402 ASN A O 1
ATOM 3296 N N . PHE A 1 403 ? 1.291 -32.062 -8.008 1 93.94 403 PHE A N 1
ATOM 3297 C CA . PHE A 1 403 ? 1.247 -32.469 -9.414 1 93.94 403 PHE A CA 1
ATOM 3298 C C . PHE A 1 403 ? 0.019 -33.312 -9.703 1 93.94 403 PHE A C 1
ATOM 3300 O O . PHE A 1 403 ? -0.669 -33.094 -10.703 1 93.94 403 PHE A O 1
ATOM 3307 N N . ASN A 1 404 ? -0.162 -34.219 -8.805 1 91.62 404 ASN A N 1
ATOM 3308 C CA . ASN A 1 404 ? -1.322 -35.062 -8.977 1 91.62 404 ASN A CA 1
ATOM 3309 C C . ASN A 1 404 ? -2.623 -34.281 -8.977 1 91.62 404 ASN A C 1
ATOM 3311 O O . ASN A 1 404 ? -3.494 -34.5 -9.82 1 91.62 404 ASN A O 1
ATOM 3315 N N . ASP A 1 405 ? -2.752 -33.438 -8.047 1 91 405 ASP A N 1
ATOM 3316 C CA . ASP A 1 405 ? -3.951 -32.594 -7.969 1 91 405 ASP A CA 1
ATOM 3317 C C . ASP A 1 405 ? -4.094 -31.734 -9.211 1 91 405 ASP A C 1
ATOM 3319 O O . ASP A 1 405 ? -5.199 -31.562 -9.727 1 91 405 ASP A O 1
ATOM 3323 N N . PHE A 1 406 ? -3.029 -31.188 -9.648 1 91.5 406 PHE A N 1
ATOM 3324 C CA . PHE A 1 406 ? -3.043 -30.359 -10.852 1 91.5 406 PHE A CA 1
ATOM 3325 C C . PHE A 1 406 ? -3.57 -31.156 -12.039 1 91.5 406 PHE A C 1
ATOM 3327 O O . PHE A 1 406 ? -4.359 -30.625 -12.836 1 91.5 406 PHE A O 1
ATOM 3334 N N . LEU A 1 407 ? -3.158 -32.375 -12.172 1 89.94 407 LEU A N 1
ATOM 3335 C CA . LEU A 1 407 ? -3.605 -33.219 -13.273 1 89.94 407 LEU A CA 1
ATOM 3336 C C . LEU A 1 407 ? -5.086 -33.562 -13.141 1 89.94 407 LEU A C 1
ATOM 3338 O O . LEU A 1 407 ? -5.805 -33.625 -14.141 1 89.94 407 LEU A O 1
ATOM 3342 N N . LEU A 1 408 ? -5.523 -33.656 -11.93 1 87.88 408 LEU A N 1
ATOM 3343 C CA . LEU A 1 408 ? -6.91 -34.031 -11.688 1 87.88 408 LEU A CA 1
ATOM 3344 C C . LEU A 1 408 ? -7.852 -32.875 -12 1 87.88 408 LEU A C 1
ATOM 3346 O O . LEU A 1 408 ? -8.898 -33.062 -12.633 1 87.88 408 LEU A O 1
ATOM 3350 N N . TYR A 1 409 ? -7.48 -31.672 -11.609 1 84.19 409 TYR A N 1
ATOM 3351 C CA . TYR A 1 409 ? -8.445 -30.594 -11.797 1 84.19 409 TYR A CA 1
ATOM 3352 C C . TYR A 1 409 ? -8.25 -29.906 -13.141 1 84.19 409 TYR A C 1
ATOM 3354 O O . TYR A 1 409 ? -8.961 -28.969 -13.469 1 84.19 409 TYR A O 1
ATOM 3362 N N . ASN A 1 410 ? -7.359 -30.297 -13.883 1 81.94 410 ASN A N 1
ATOM 3363 C CA . ASN A 1 410 ? -7.203 -29.75 -15.234 1 81.94 410 ASN A CA 1
ATOM 3364 C C . ASN A 1 410 ? -7.715 -30.719 -16.297 1 81.94 410 ASN A C 1
ATOM 3366 O O . ASN A 1 410 ? -7.188 -30.766 -17.406 1 81.94 410 ASN A O 1
ATOM 3370 N N . ASP A 1 411 ? -8.68 -31.406 -15.859 1 77.25 411 ASP A N 1
ATOM 3371 C CA . ASP A 1 411 ? -9.445 -32.188 -16.828 1 77.25 411 ASP A CA 1
ATOM 3372 C C . ASP A 1 411 ? -10.266 -31.281 -17.75 1 77.25 411 ASP A C 1
ATOM 3374 O O . ASP A 1 411 ? -11.18 -30.594 -17.281 1 77.25 411 ASP A O 1
ATOM 3378 N N . PHE A 1 412 ? -10 -31.266 -18.969 1 70.19 412 PHE A N 1
ATOM 3379 C CA . PHE A 1 412 ? -10.539 -30.328 -19.938 1 70.19 412 PHE A CA 1
ATOM 3380 C C . PHE A 1 412 ? -12.055 -30.453 -20.047 1 70.19 412 PHE A C 1
ATOM 3382 O O . PHE A 1 412 ? -12.758 -29.469 -20.25 1 70.19 412 PHE A O 1
ATOM 3389 N N . ILE A 1 413 ? -12.531 -31.562 -19.891 1 72.94 413 ILE A N 1
ATOM 3390 C CA . ILE A 1 413 ? -13.945 -31.828 -20.109 1 72.94 413 ILE A CA 1
ATOM 3391 C C . ILE A 1 413 ? -14.734 -31.5 -18.859 1 72.94 413 ILE A C 1
ATOM 3393 O O . ILE A 1 413 ? -15.734 -30.781 -18.906 1 72.94 413 ILE A O 1
ATOM 3397 N N . LYS A 1 414 ? -14.211 -31.844 -17.828 1 75.62 414 LYS A N 1
ATOM 3398 C CA . LYS A 1 414 ? -14.984 -31.75 -16.594 1 75.62 414 LYS A CA 1
ATOM 3399 C C . LYS A 1 414 ? -14.867 -30.359 -15.977 1 75.62 414 LYS A C 1
ATOM 3401 O O . LYS A 1 414 ? -15.836 -29.828 -15.438 1 75.62 414 LYS A O 1
ATOM 3406 N N . PHE A 1 415 ? -13.68 -29.781 -16.125 1 79.88 415 PHE A N 1
ATOM 3407 C CA . PHE A 1 415 ? -13.453 -28.594 -15.312 1 79.88 415 PHE A CA 1
ATOM 3408 C C . PHE A 1 415 ? -13.031 -27.406 -16.188 1 79.88 415 PHE A C 1
ATOM 3410 O O . PHE A 1 415 ? -12.461 -26.438 -15.688 1 79.88 415 PHE A O 1
ATOM 3417 N N . GLY A 1 416 ? -13.328 -27.422 -17.422 1 76.38 416 GLY A N 1
ATOM 3418 C CA . GLY A 1 416 ? -12.938 -26.359 -18.344 1 76.38 416 GLY A CA 1
ATOM 3419 C C . GLY A 1 416 ? -13.469 -25 -17.953 1 76.38 416 GLY A C 1
ATOM 3420 O O . GLY A 1 416 ? -12.812 -23.984 -18.188 1 76.38 416 GLY A O 1
ATOM 3421 N N . LYS A 1 417 ? -14.594 -25 -17.281 1 78.5 417 LYS A N 1
ATOM 3422 C CA . LYS A 1 417 ? -15.242 -23.75 -16.891 1 78.5 417 LYS A CA 1
ATOM 3423 C C . LYS A 1 417 ? -14.43 -23.016 -15.82 1 78.5 417 LYS A C 1
ATOM 3425 O O . LYS A 1 417 ? -14.602 -21.812 -15.617 1 78.5 417 LYS A O 1
ATOM 3430 N N . PHE A 1 418 ? -13.555 -23.734 -15.195 1 80.88 418 PHE A N 1
ATOM 3431 C CA . PHE A 1 418 ? -12.805 -23.141 -14.094 1 80.88 418 PHE A CA 1
ATOM 3432 C C . PHE A 1 418 ? -11.391 -22.781 -14.523 1 80.88 418 PHE A C 1
ATOM 3434 O O . PHE A 1 418 ? -10.586 -22.328 -13.719 1 80.88 418 PHE A O 1
ATOM 3441 N N . ASN A 1 419 ? -11.117 -22.859 -15.805 1 78.12 419 ASN A N 1
ATOM 3442 C CA . ASN A 1 419 ? -9.766 -22.641 -16.297 1 78.12 419 ASN A CA 1
ATOM 3443 C C . ASN A 1 419 ? -9.297 -21.219 -16.062 1 78.12 419 ASN A C 1
ATOM 3445 O O . ASN A 1 419 ? -8.109 -20.969 -15.852 1 78.12 419 ASN A O 1
ATOM 3449 N N . TRP A 1 420 ? -10.219 -20.344 -16.062 1 79.25 420 TRP A N 1
ATOM 3450 C CA . TRP A 1 420 ? -9.844 -18.938 -15.844 1 79.25 420 TRP A CA 1
ATOM 3451 C C . TRP A 1 420 ? -9.289 -18.734 -14.445 1 79.25 420 TRP A C 1
ATOM 3453 O O . TRP A 1 420 ? -8.484 -17.828 -14.219 1 79.25 420 TRP A O 1
ATOM 3463 N N . PHE A 1 421 ? -9.617 -19.547 -13.594 1 79.62 421 PHE A N 1
ATOM 3464 C CA . PHE A 1 421 ? -9.219 -19.438 -12.195 1 79.62 421 PHE A CA 1
ATOM 3465 C C . PHE A 1 421 ? -7.953 -20.234 -11.922 1 79.62 421 PHE A C 1
ATOM 3467 O O . PHE A 1 421 ? -7.094 -19.797 -11.156 1 79.62 421 PHE A O 1
ATOM 3474 N N . ILE A 1 422 ? -7.738 -21.297 -12.609 1 79.56 422 ILE A N 1
ATOM 3475 C CA . ILE A 1 422 ? -6.668 -22.25 -12.328 1 79.56 422 ILE A CA 1
ATOM 3476 C C . ILE A 1 422 ? -5.348 -21.719 -12.875 1 79.56 422 ILE A C 1
ATOM 3478 O O . ILE A 1 422 ? -4.273 -22.125 -12.43 1 79.56 422 ILE A O 1
ATOM 3482 N N . LYS A 1 423 ? -5.363 -20.812 -13.773 1 76.94 423 LYS A N 1
ATOM 3483 C CA . LYS A 1 423 ? -4.152 -20.297 -14.398 1 76.94 423 LYS A CA 1
ATOM 3484 C C . LYS A 1 423 ? -3.264 -19.594 -13.375 1 76.94 423 LYS A C 1
ATOM 3486 O O . LYS A 1 423 ? -2.066 -19.422 -13.609 1 76.94 423 LYS A O 1
ATOM 3491 N N . ARG A 1 424 ? -3.729 -19.375 -12.258 1 77.06 424 ARG A N 1
ATOM 3492 C CA . ARG A 1 424 ? -3.002 -18.656 -11.211 1 77.06 424 ARG A CA 1
ATOM 3493 C C . ARG A 1 424 ? -2.203 -19.625 -10.344 1 77.06 424 ARG A C 1
ATOM 3495 O O . ARG A 1 424 ? -1.369 -19.203 -9.539 1 77.06 424 ARG A O 1
ATOM 3502 N N . THR A 1 425 ? -2.406 -20.875 -10.516 1 77 425 THR A N 1
ATOM 3503 C CA . THR A 1 425 ? -1.769 -21.875 -9.656 1 77 425 THR A CA 1
ATOM 3504 C C . THR A 1 425 ? -0.957 -22.859 -10.484 1 77 425 THR A C 1
ATOM 3506 O O . THR A 1 425 ? -0.862 -24.047 -10.133 1 77 425 THR A O 1
ATOM 3509 N N . ILE A 1 426 ? -0.389 -22.328 -11.594 1 84.38 426 ILE A N 1
ATOM 3510 C CA . ILE A 1 426 ? 0.453 -23.203 -12.406 1 84.38 426 ILE A CA 1
ATOM 3511 C C . ILE A 1 426 ? 1.715 -23.562 -11.633 1 84.38 426 ILE A C 1
ATOM 3513 O O . ILE A 1 426 ? 2.428 -22.688 -11.141 1 84.38 426 ILE A O 1
ATOM 3517 N N . PRO A 1 427 ? 2 -24.797 -11.531 1 91.38 427 PRO A N 1
ATOM 3518 C CA . PRO A 1 427 ? 3.104 -25.219 -10.656 1 91.38 427 PRO A CA 1
ATOM 3519 C C . PRO A 1 427 ? 4.445 -25.266 -11.383 1 91.38 427 PRO A C 1
ATOM 3521 O O . PRO A 1 427 ? 5.203 -26.219 -11.227 1 91.38 427 PRO A O 1
ATOM 3524 N N . ILE A 1 428 ? 4.836 -24.297 -12.094 1 91.12 428 ILE A N 1
ATOM 3525 C CA . ILE A 1 428 ? 6.102 -24.266 -12.812 1 91.12 428 ILE A CA 1
ATOM 3526 C C . ILE A 1 428 ? 7.262 -24.25 -11.82 1 91.12 428 ILE A C 1
ATOM 3528 O O . ILE A 1 428 ? 8.312 -24.828 -12.07 1 91.12 428 ILE A O 1
ATOM 3532 N N . ASP A 1 429 ? 7.086 -23.609 -10.789 1 91.75 429 ASP A N 1
ATOM 3533 C CA . ASP A 1 429 ? 8.117 -23.547 -9.758 1 91.75 429 ASP A CA 1
ATOM 3534 C C . ASP A 1 429 ? 8.391 -24.922 -9.156 1 91.75 429 ASP A C 1
ATOM 3536 O O . ASP A 1 429 ? 9.539 -25.281 -8.922 1 91.75 429 ASP A O 1
ATOM 3540 N N . SER A 1 430 ? 7.34 -25.672 -8.984 1 92.88 430 SER A N 1
ATOM 3541 C CA . SER A 1 430 ? 7.496 -27.031 -8.453 1 92.88 430 SER A CA 1
ATOM 3542 C C . SER A 1 430 ? 8.219 -27.922 -9.445 1 92.88 430 SER A C 1
ATOM 3544 O O . SER A 1 430 ? 8.992 -28.797 -9.047 1 92.88 430 SER A O 1
ATOM 3546 N N . VAL A 1 431 ? 7.957 -27.703 -10.648 1 95.62 431 VAL A N 1
ATOM 3547 C CA . VAL A 1 431 ? 8.641 -28.469 -11.688 1 95.62 431 VAL A CA 1
ATOM 3548 C C . VAL A 1 431 ? 10.141 -28.172 -11.633 1 95.62 431 VAL A C 1
ATOM 3550 O O . VAL A 1 431 ? 10.953 -29.109 -11.648 1 95.62 431 VAL A O 1
ATOM 3553 N N . ILE A 1 432 ? 10.422 -26.984 -11.547 1 94.81 432 ILE A N 1
ATOM 3554 C CA . ILE A 1 432 ? 11.828 -26.578 -11.531 1 94.81 432 ILE A CA 1
ATOM 3555 C C . ILE A 1 432 ? 12.492 -27.078 -10.25 1 94.81 432 ILE A C 1
ATOM 3557 O O . ILE A 1 432 ? 13.641 -27.531 -10.273 1 94.81 432 ILE A O 1
ATOM 3561 N N . LEU A 1 433 ? 11.805 -27.031 -9.211 1 92.94 433 LEU A N 1
ATOM 3562 C CA . LEU A 1 433 ? 12.344 -27.562 -7.961 1 92.94 433 LEU A CA 1
ATOM 3563 C C . LEU A 1 433 ? 12.625 -29.047 -8.07 1 92.94 433 LEU A C 1
ATOM 3565 O O . LEU A 1 433 ? 13.633 -29.531 -7.559 1 92.94 433 LEU A O 1
ATOM 3569 N N . LEU A 1 434 ? 11.719 -29.734 -8.664 1 94 434 LEU A N 1
ATOM 3570 C CA . LEU A 1 434 ? 11.922 -31.172 -8.836 1 94 434 LEU A CA 1
ATOM 3571 C C . LEU A 1 434 ? 13.109 -31.438 -9.758 1 94 434 LEU A C 1
ATOM 3573 O O . LEU A 1 434 ? 13.852 -32.406 -9.555 1 94 434 LEU A O 1
ATOM 3577 N N . MET A 1 435 ? 13.359 -30.594 -10.734 1 94.81 435 MET A N 1
ATOM 3578 C CA . MET A 1 435 ? 14.539 -30.703 -11.594 1 94.81 435 MET A CA 1
ATOM 3579 C C . MET A 1 435 ? 15.82 -30.547 -10.781 1 94.81 435 MET A C 1
ATOM 3581 O O . MET A 1 435 ? 16.797 -31.266 -11.016 1 94.81 435 MET A O 1
ATOM 3585 N N . ILE A 1 436 ? 15.758 -29.625 -9.891 1 93.06 436 ILE A N 1
ATOM 3586 C CA . ILE A 1 436 ? 16.922 -29.391 -9.031 1 93.06 436 ILE A CA 1
ATOM 3587 C C . ILE A 1 436 ? 17.156 -30.625 -8.156 1 93.06 436 ILE A C 1
ATOM 3589 O O . ILE A 1 436 ? 18.297 -31.094 -8.023 1 93.06 436 ILE A O 1
ATOM 3593 N N . ILE A 1 437 ? 16.125 -31.141 -7.574 1 91.88 437 ILE A N 1
ATOM 3594 C CA . ILE A 1 437 ? 16.219 -32.312 -6.707 1 91.88 437 ILE A CA 1
ATOM 3595 C C . ILE A 1 437 ? 16.781 -33.5 -7.492 1 91.88 437 ILE A C 1
ATOM 3597 O O . ILE A 1 437 ? 17.688 -34.188 -7.012 1 91.88 437 ILE A O 1
ATOM 3601 N N . ILE A 1 438 ? 16.328 -33.656 -8.688 1 92.94 438 ILE A N 1
ATOM 3602 C CA . ILE A 1 438 ? 16.812 -34.75 -9.547 1 92.94 438 ILE A CA 1
ATOM 3603 C C . ILE A 1 438 ? 18.312 -34.562 -9.82 1 92.94 438 ILE A C 1
ATOM 3605 O O . ILE A 1 438 ? 19.094 -35.5 -9.711 1 92.94 438 ILE A O 1
ATOM 3609 N N . SER A 1 439 ? 18.719 -33.375 -10.109 1 92.56 439 SER A N 1
ATOM 3610 C CA . SER A 1 439 ? 20.109 -33.094 -10.414 1 92.56 439 SER A CA 1
ATOM 3611 C C . SER A 1 439 ? 21.016 -33.344 -9.211 1 92.56 439 SER A C 1
ATOM 3613 O O . SER A 1 439 ? 22.109 -33.906 -9.352 1 92.56 439 SER A O 1
ATOM 3615 N N . VAL A 1 440 ? 20.516 -33 -8.094 1 90.38 440 VAL A N 1
ATOM 3616 C CA . VAL A 1 440 ? 21.297 -33.219 -6.871 1 90.38 440 VAL A CA 1
ATOM 3617 C C . VAL A 1 440 ? 21.391 -34.719 -6.586 1 90.38 440 VAL A C 1
ATOM 3619 O O . VAL A 1 440 ? 22.469 -35.188 -6.219 1 90.38 440 VAL A O 1
ATOM 3622 N N . LYS A 1 441 ? 20.359 -35.375 -6.762 1 89.81 441 LYS A N 1
ATOM 3623 C CA . LYS A 1 441 ? 20.344 -36.812 -6.492 1 89.81 441 LYS A CA 1
ATOM 3624 C C . LYS A 1 441 ? 21.234 -37.562 -7.488 1 89.81 441 LYS A C 1
ATOM 3626 O O . LYS A 1 441 ? 21.844 -38.594 -7.145 1 89.81 441 LYS A O 1
ATOM 3631 N N . PHE A 1 442 ? 21.297 -37.188 -8.672 1 89.56 442 PHE A N 1
ATOM 3632 C CA . PHE A 1 442 ? 22.203 -37.781 -9.656 1 89.56 442 PHE A CA 1
ATOM 3633 C C . PHE A 1 442 ? 23.656 -37.531 -9.281 1 89.56 442 PHE A C 1
ATOM 3635 O O . PHE A 1 442 ? 24.5 -38.406 -9.461 1 89.56 442 PHE A O 1
ATOM 3642 N N . LYS A 1 443 ? 23.875 -36.344 -8.828 1 86.38 443 LYS A N 1
ATOM 3643 C CA . LYS A 1 443 ? 25.25 -36.031 -8.438 1 86.38 443 LYS A CA 1
ATOM 3644 C C . LYS A 1 443 ? 25.734 -36.938 -7.328 1 86.38 443 LYS A C 1
ATOM 3646 O O . LYS A 1 443 ? 26.891 -37.375 -7.324 1 86.38 443 LYS A O 1
ATOM 3651 N N . TYR A 1 444 ? 24.828 -37.312 -6.406 1 85.69 444 TYR A N 1
ATOM 3652 C CA . TYR A 1 444 ? 25.219 -38.125 -5.273 1 85.69 444 TYR A CA 1
ATOM 3653 C C . TYR A 1 444 ? 24.859 -39.594 -5.52 1 85.69 444 TYR A C 1
ATOM 3655 O O . TYR A 1 444 ? 25.062 -40.438 -4.648 1 85.69 444 TYR A O 1
ATOM 3663 N N . GLN A 1 445 ? 24.297 -39.969 -6.617 1 84.62 445 GLN A N 1
ATOM 3664 C CA . GLN A 1 445 ? 24.031 -41.312 -7.098 1 84.62 445 GLN A CA 1
ATOM 3665 C C . GLN A 1 445 ? 23.094 -42.062 -6.148 1 84.62 445 GLN A C 1
ATOM 3667 O O . GLN A 1 445 ? 23.344 -43.219 -5.797 1 84.62 445 GLN A O 1
ATOM 3672 N N . PHE A 1 446 ? 22 -41.406 -5.703 1 83.19 446 PHE A N 1
ATOM 3673 C CA . PHE A 1 446 ? 21.078 -42.125 -4.828 1 83.19 446 PHE A CA 1
ATOM 3674 C C . PHE A 1 446 ? 19.656 -42.062 -5.379 1 83.19 446 PHE A C 1
ATOM 3676 O O . PHE A 1 446 ? 18.703 -42.312 -4.645 1 83.19 446 PHE A O 1
ATOM 3683 N N . ILE A 1 447 ? 19.516 -41.812 -6.648 1 88.75 447 ILE A N 1
ATOM 3684 C CA . ILE A 1 447 ? 18.188 -41.844 -7.273 1 88.75 447 ILE A CA 1
ATOM 3685 C C . ILE A 1 447 ? 17.891 -43.219 -7.812 1 88.75 447 ILE A C 1
ATOM 3687 O O . ILE A 1 447 ? 18.734 -43.844 -8.477 1 88.75 447 ILE A O 1
ATOM 3691 N N . THR A 1 448 ? 16.766 -43.75 -7.41 1 87.62 448 THR A N 1
ATOM 3692 C CA . THR A 1 448 ? 16.359 -45.062 -7.891 1 87.62 448 THR A CA 1
ATOM 3693 C C . THR A 1 448 ? 15.633 -44.969 -9.234 1 87.62 448 THR A C 1
ATOM 3695 O O . THR A 1 448 ? 15.109 -43.906 -9.57 1 87.62 448 THR A O 1
ATOM 3698 N N . THR A 1 449 ? 15.625 -46.031 -9.938 1 88.19 449 THR A N 1
ATOM 3699 C CA . THR A 1 449 ? 14.984 -46.062 -11.25 1 88.19 449 THR A CA 1
ATOM 3700 C C . THR A 1 449 ? 13.484 -45.844 -11.117 1 88.19 449 THR A C 1
ATOM 3702 O O . THR A 1 449 ? 12.867 -45.188 -11.969 1 88.19 449 THR A O 1
ATOM 3705 N N . GLU A 1 450 ? 12.883 -46.406 -10.102 1 87 450 GLU A N 1
ATOM 3706 C CA . GLU A 1 450 ? 11.453 -46.219 -9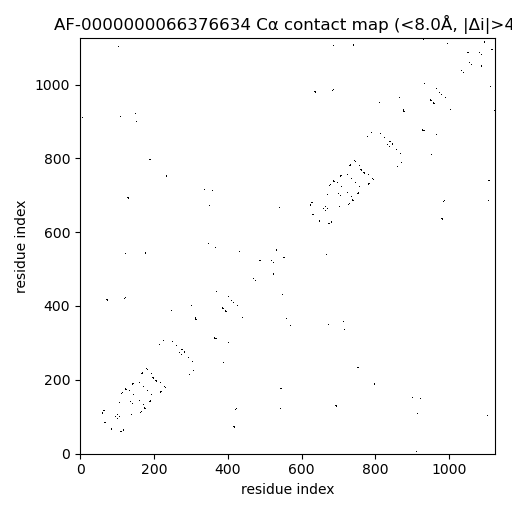.875 1 87 450 GLU A CA 1
ATOM 3707 C C . GLU A 1 450 ? 11.117 -44.781 -9.602 1 87 450 GLU A C 1
ATOM 3709 O O . GLU A 1 450 ? 10.148 -44.219 -10.141 1 87 450 GLU A O 1
ATOM 3714 N N . GLU A 1 451 ? 11.922 -44.25 -8.797 1 90.25 451 GLU A N 1
ATOM 3715 C CA . GLU A 1 451 ? 11.758 -42.812 -8.461 1 90.25 451 GLU A CA 1
ATOM 3716 C C . GLU A 1 451 ? 11.906 -41.938 -9.695 1 90.25 451 GLU A C 1
ATOM 3718 O O . GLU A 1 451 ? 11.086 -41.062 -9.93 1 90.25 451 GLU A O 1
ATOM 3723 N N . LEU A 1 452 ? 12.906 -42.188 -10.422 1 91.81 452 LEU A N 1
ATOM 3724 C CA . LEU A 1 452 ? 13.188 -41.375 -11.617 1 91.81 452 LEU A CA 1
ATOM 3725 C C . LEU A 1 452 ? 12.062 -41.531 -12.641 1 91.81 452 LEU A C 1
ATOM 3727 O O . LEU A 1 452 ? 11.68 -40.562 -13.289 1 91.81 452 LEU A O 1
ATOM 3731 N N . SER A 1 453 ? 11.578 -42.75 -12.766 1 91.31 453 SER A N 1
ATOM 3732 C CA . SER A 1 453 ? 10.477 -42.969 -13.695 1 91.31 453 SER A CA 1
ATOM 3733 C C . SER A 1 453 ? 9.227 -42.219 -13.266 1 91.31 453 SER A C 1
ATOM 3735 O O . SER A 1 453 ? 8.539 -41.625 -14.109 1 91.31 453 SER A O 1
ATOM 3737 N N . THR A 1 454 ? 8.953 -42.219 -12.016 1 91.44 454 THR A N 1
ATOM 3738 C CA . THR A 1 454 ? 7.793 -41.5 -11.484 1 91.44 454 THR A CA 1
ATOM 3739 C C . THR A 1 454 ? 7.938 -40 -11.719 1 91.44 454 THR A C 1
ATOM 3741 O O . THR A 1 454 ? 7 -39.344 -12.172 1 91.44 454 THR A O 1
ATOM 3744 N N . TYR A 1 455 ? 9.141 -39.469 -11.383 1 93.69 455 TYR A N 1
ATOM 3745 C CA . TYR A 1 455 ? 9.383 -38.031 -11.57 1 93.69 455 TYR A CA 1
ATOM 3746 C C . TYR A 1 455 ? 9.227 -37.656 -13.039 1 93.69 455 TYR A C 1
ATOM 3748 O O . TYR A 1 455 ? 8.555 -36.656 -13.352 1 93.69 455 TYR A O 1
ATOM 3756 N N . LYS A 1 456 ? 9.805 -38.375 -13.859 1 93.94 456 LYS A N 1
ATOM 3757 C CA . LYS A 1 456 ? 9.766 -38.094 -15.289 1 93.94 456 LYS A CA 1
ATOM 3758 C C . LYS A 1 456 ? 8.328 -38.094 -15.805 1 93.94 456 LYS A C 1
ATOM 3760 O O . LYS A 1 456 ? 7.926 -37.156 -16.516 1 93.94 456 LYS A O 1
ATOM 3765 N N . ASN A 1 457 ? 7.582 -39.125 -15.445 1 92.88 457 ASN A N 1
ATOM 3766 C CA . ASN A 1 457 ? 6.203 -39.219 -15.914 1 92.88 457 ASN A CA 1
ATOM 3767 C C . ASN A 1 457 ? 5.355 -38.062 -15.422 1 92.88 457 ASN A C 1
ATOM 3769 O O . ASN A 1 457 ? 4.543 -37.531 -16.172 1 92.88 457 ASN A O 1
ATOM 3773 N N . LEU A 1 458 ? 5.562 -37.719 -14.242 1 93.44 458 LEU A N 1
ATOM 3774 C CA . LEU A 1 458 ? 4.781 -36.656 -13.664 1 93.44 458 LEU A CA 1
ATOM 3775 C C . LEU A 1 458 ? 5.156 -35.312 -14.289 1 93.44 458 LEU A C 1
ATOM 3777 O O . LEU A 1 458 ? 4.277 -34.5 -14.633 1 93.44 458 LEU A O 1
ATOM 3781 N N . ILE A 1 459 ? 6.426 -35 -14.398 1 95 459 ILE A N 1
ATOM 3782 C CA . ILE A 1 459 ? 6.863 -33.75 -15.008 1 95 459 ILE A CA 1
ATOM 3783 C C . ILE A 1 459 ? 6.344 -33.656 -16.438 1 95 459 ILE A C 1
ATOM 3785 O O . ILE A 1 459 ? 5.816 -32.625 -16.859 1 95 459 ILE A O 1
ATOM 3789 N N . ASN A 1 460 ? 6.441 -34.75 -17.156 1 94.75 460 ASN A N 1
ATOM 3790 C CA . ASN A 1 460 ? 5.977 -34.781 -18.531 1 94.75 460 ASN A CA 1
ATOM 3791 C C . ASN A 1 460 ? 4.473 -34.5 -18.625 1 94.75 460 ASN A C 1
ATOM 3793 O O . ASN A 1 460 ? 4.023 -33.75 -19.484 1 94.75 460 ASN A O 1
ATOM 3797 N N . SER A 1 461 ? 3.773 -35.188 -17.766 1 94.19 461 SER A N 1
ATOM 3798 C CA . SER A 1 461 ? 2.324 -35.031 -17.781 1 94.19 461 SER A CA 1
ATOM 3799 C C . SER A 1 461 ? 1.938 -33.594 -17.422 1 94.19 461 SER A C 1
ATOM 3801 O O . SER A 1 461 ? 1.063 -33 -18.062 1 94.19 461 SER A O 1
ATOM 3803 N N . VAL A 1 462 ? 2.555 -33.031 -16.438 1 94.25 462 VAL A N 1
ATOM 3804 C CA . VAL A 1 462 ? 2.264 -31.688 -15.984 1 94.25 462 VAL A CA 1
ATOM 3805 C C . VAL A 1 462 ? 2.66 -30.688 -17.078 1 94.25 462 VAL A C 1
ATOM 3807 O O . VAL A 1 462 ? 1.88 -29.797 -17.422 1 94.25 462 VAL A O 1
ATOM 3810 N N . MET A 1 463 ? 3.826 -30.797 -17.609 1 94.5 463 MET A N 1
ATOM 3811 C CA . MET A 1 463 ? 4.309 -29.891 -18.641 1 94.5 463 MET A CA 1
ATOM 3812 C C . MET A 1 463 ? 3.451 -29.969 -19.906 1 94.5 463 MET A C 1
ATOM 3814 O O . MET A 1 463 ? 3.246 -28.969 -20.594 1 94.5 463 MET A O 1
ATOM 3818 N N . TYR A 1 464 ? 2.953 -31.172 -20.141 1 92.69 464 TYR A N 1
ATOM 3819 C CA . TYR A 1 464 ? 2.068 -31.328 -21.281 1 92.69 464 TYR A CA 1
ATOM 3820 C C . TYR A 1 464 ? 0.828 -30.453 -21.141 1 92.69 464 TYR A C 1
ATOM 3822 O O . TYR A 1 464 ? 0.46 -29.734 -22.078 1 92.69 464 TYR A O 1
ATOM 3830 N N . ILE A 1 465 ? 0.238 -30.547 -20.016 1 89.56 465 ILE A N 1
ATOM 3831 C CA . ILE A 1 465 ? -0.975 -29.781 -19.766 1 89.56 465 ILE A CA 1
ATOM 3832 C C . ILE A 1 465 ? -0.652 -28.281 -19.781 1 89.56 465 ILE A C 1
ATOM 3834 O O . ILE A 1 465 ? -1.377 -27.484 -20.391 1 89.56 465 ILE A O 1
ATOM 3838 N N . ILE A 1 466 ? 0.419 -27.859 -19.188 1 90.38 466 ILE A N 1
ATOM 3839 C CA . ILE A 1 466 ? 0.795 -26.453 -19.078 1 90.38 466 ILE A CA 1
ATOM 3840 C C . ILE A 1 466 ? 1.075 -25.891 -20.484 1 90.38 466 ILE A C 1
ATOM 3842 O O . ILE A 1 466 ? 0.608 -24.812 -20.828 1 90.38 466 ILE A O 1
ATOM 3846 N N . ASN A 1 467 ? 1.775 -26.641 -21.25 1 90.12 467 ASN A N 1
ATOM 3847 C CA . ASN A 1 467 ? 2.123 -26.188 -22.594 1 90.12 467 ASN A CA 1
ATOM 3848 C C . ASN A 1 467 ? 0.894 -26.109 -23.484 1 90.12 467 ASN A C 1
ATOM 3850 O O . ASN A 1 467 ? 0.764 -25.172 -24.297 1 90.12 467 ASN A O 1
ATOM 3854 N N . ARG A 1 468 ? 0.074 -27.031 -23.344 1 85.12 468 ARG A N 1
ATOM 3855 C CA . ARG A 1 468 ? -1.13 -27.062 -24.172 1 85.12 468 ARG A CA 1
ATOM 3856 C C . ARG A 1 468 ? -2.023 -25.859 -23.859 1 85.12 468 ARG A C 1
ATOM 3858 O O . ARG A 1 468 ? -2.584 -25.25 -24.766 1 85.12 468 ARG A O 1
ATOM 3865 N N . LYS A 1 469 ? -2.08 -25.547 -22.719 1 81.75 469 LYS A N 1
ATOM 3866 C CA . LYS A 1 469 ? -3.045 -24.531 -22.297 1 81.75 469 LYS A CA 1
ATOM 3867 C C . LYS A 1 469 ? -2.434 -23.141 -22.359 1 81.75 469 LYS A C 1
ATOM 3869 O O . LYS A 1 469 ? -3.111 -22.172 -22.719 1 81.75 469 LYS A O 1
ATOM 3874 N N . TRP A 1 470 ? -1.14 -22.953 -22.047 1 81.88 470 TRP A N 1
ATOM 3875 C CA . TRP A 1 470 ? -0.678 -21.609 -21.75 1 81.88 470 TRP A CA 1
ATOM 3876 C C . TRP A 1 470 ? 0.551 -21.25 -22.578 1 81.88 470 TRP A C 1
ATOM 3878 O O . TRP A 1 470 ? 1.035 -20.125 -22.531 1 81.88 470 TRP A O 1
ATOM 3888 N N . PHE A 1 471 ? 1.012 -22.078 -23.406 1 84.75 471 PHE A N 1
ATOM 3889 C CA . PHE A 1 471 ? 2.205 -21.781 -24.188 1 84.75 471 PHE A CA 1
ATOM 3890 C C . PHE A 1 471 ? 1.929 -20.688 -25.203 1 84.75 471 PHE A C 1
ATOM 3892 O O . PHE A 1 471 ? 2.84 -19.969 -25.609 1 84.75 471 PHE A O 1
ATOM 3899 N N . LYS A 1 472 ? 0.728 -20.547 -25.562 1 77.19 472 LYS A N 1
ATOM 3900 C CA . LYS A 1 472 ? 0.38 -19.562 -26.578 1 77.19 472 LYS A CA 1
ATOM 3901 C C . LYS A 1 472 ? 0.35 -18.156 -26 1 77.19 472 LYS A C 1
ATOM 3903 O O . LYS A 1 472 ? 0.399 -17.172 -26.75 1 77.19 472 LYS A O 1
ATOM 3908 N N . ASN A 1 473 ? 0.277 -18.094 -24.734 1 76.75 473 ASN A N 1
ATOM 3909 C CA . ASN A 1 473 ? 0.257 -16.797 -24.062 1 76.75 473 ASN A CA 1
ATOM 3910 C C . ASN A 1 473 ? 1.661 -16.219 -23.922 1 76.75 473 ASN A C 1
ATOM 3912 O O . ASN A 1 473 ? 2.543 -16.844 -23.344 1 76.75 473 ASN A O 1
ATOM 3916 N N . GLU A 1 474 ? 1.835 -15.031 -24.438 1 74.12 474 GLU A N 1
ATOM 3917 C CA . GLU A 1 474 ? 3.148 -14.398 -24.5 1 74.12 474 GLU A CA 1
ATOM 3918 C C . GLU A 1 474 ? 3.721 -14.188 -23.094 1 74.12 474 GLU A C 1
ATOM 3920 O O . GLU A 1 474 ? 4.941 -14.219 -22.906 1 74.12 474 GLU A O 1
ATOM 3925 N N . LYS A 1 475 ? 2.928 -14.156 -22.188 1 75.44 475 LYS A N 1
ATOM 3926 C CA . LYS A 1 475 ? 3.381 -13.891 -20.828 1 75.44 475 LYS A CA 1
ATOM 3927 C C . LYS A 1 475 ? 4.031 -15.125 -20.219 1 75.44 475 LYS A C 1
ATOM 3929 O O . LYS A 1 475 ? 4.809 -15.016 -19.266 1 75.44 475 LYS A O 1
ATOM 3934 N N . TYR A 1 476 ? 3.736 -16.312 -20.781 1 81.44 476 TYR A N 1
ATOM 3935 C CA . TYR A 1 476 ? 4.254 -17.547 -20.234 1 81.44 476 TYR A CA 1
ATOM 3936 C C . TYR A 1 476 ? 5.254 -18.203 -21.172 1 81.44 476 TYR A C 1
ATOM 3938 O O . TYR A 1 476 ? 6.035 -19.062 -20.781 1 81.44 476 TYR A O 1
ATOM 3946 N N . LYS A 1 477 ? 5.227 -17.781 -22.344 1 84.69 477 LYS A N 1
ATOM 3947 C CA . LYS A 1 477 ? 5.922 -18.484 -23.422 1 84.69 477 LYS A CA 1
ATOM 3948 C C . LYS A 1 477 ? 7.414 -18.594 -23.125 1 84.69 477 LYS A C 1
ATOM 3950 O O . LYS A 1 477 ? 8.016 -19.656 -23.297 1 84.69 477 LYS A O 1
ATOM 3955 N N . ARG A 1 478 ? 7.957 -17.594 -22.719 1 87.31 478 ARG A N 1
ATOM 3956 C CA . ARG A 1 478 ? 9.398 -17.609 -22.484 1 87.31 478 ARG A CA 1
ATOM 3957 C C . ARG A 1 478 ? 9.766 -18.562 -21.359 1 87.31 478 ARG A C 1
ATOM 3959 O O . ARG A 1 478 ? 10.641 -19.422 -21.516 1 87.31 478 ARG A O 1
ATOM 3966 N N . MET A 1 479 ? 9.125 -18.406 -20.297 1 89.25 479 MET A N 1
ATOM 3967 C CA . MET A 1 479 ? 9.422 -19.234 -19.141 1 89.25 479 MET A CA 1
ATOM 3968 C C . MET A 1 479 ? 9.141 -20.703 -19.438 1 89.25 479 MET A C 1
ATOM 3970 O O . MET A 1 479 ? 9.906 -21.594 -19.031 1 89.25 479 MET A O 1
ATOM 3974 N N . LEU A 1 480 ? 8.109 -20.938 -20.156 1 91.31 480 LEU A N 1
ATOM 3975 C CA . LEU A 1 480 ? 7.762 -22.312 -20.5 1 91.31 480 LEU A CA 1
ATOM 3976 C C . LEU A 1 480 ? 8.758 -22.906 -21.484 1 91.31 480 LEU A C 1
ATOM 3978 O O . LEU A 1 480 ? 9.141 -24.078 -21.375 1 91.31 480 LEU A O 1
ATOM 3982 N N . SER A 1 481 ? 9.172 -22.078 -22.391 1 91.75 481 SER A N 1
ATOM 3983 C CA . SER A 1 481 ? 10.18 -22.531 -23.344 1 91.75 481 SER A CA 1
ATOM 3984 C C . SER A 1 481 ? 11.484 -22.891 -22.641 1 91.75 481 SER A C 1
ATOM 3986 O O . SER A 1 481 ? 12.078 -23.938 -22.922 1 91.75 481 SER A O 1
ATOM 3988 N N . LEU A 1 482 ? 11.883 -22.031 -21.781 1 92.62 482 LEU A N 1
ATOM 3989 C CA . LEU A 1 482 ? 13.117 -22.266 -21.047 1 92.62 482 LEU A CA 1
ATOM 3990 C C . LEU A 1 482 ? 13.008 -23.5 -20.172 1 92.62 482 LEU A C 1
ATOM 3992 O O . LEU A 1 482 ? 13.953 -24.297 -20.062 1 92.62 482 LEU A O 1
ATOM 3996 N N . THR A 1 483 ? 11.891 -23.672 -19.562 1 94.88 483 THR A N 1
ATOM 3997 C CA . THR A 1 483 ? 11.672 -24.828 -18.703 1 94.88 483 THR A CA 1
ATOM 3998 C C . THR A 1 483 ? 11.672 -26.125 -19.516 1 94.88 483 THR A C 1
ATOM 4000 O O . THR A 1 483 ? 12.266 -27.125 -19.109 1 94.88 483 THR A O 1
ATOM 4003 N N . ASN A 1 484 ? 11.016 -26.062 -20.625 1 94.94 484 ASN A N 1
ATOM 4004 C CA . ASN A 1 484 ? 10.992 -27.219 -21.516 1 94.94 484 ASN A CA 1
ATOM 4005 C C . ASN A 1 484 ? 12.391 -27.594 -22 1 94.94 484 ASN A C 1
ATOM 4007 O O . ASN A 1 484 ? 12.758 -28.781 -21.969 1 94.94 484 ASN A O 1
ATOM 4011 N N . MET A 1 485 ? 13.109 -26.641 -22.406 1 94.69 485 MET A N 1
ATOM 4012 C CA . MET A 1 485 ? 14.453 -26.891 -22.906 1 94.69 485 MET A CA 1
ATOM 4013 C C . MET A 1 485 ? 15.352 -27.422 -21.797 1 94.69 485 MET A C 1
ATOM 4015 O O . MET A 1 485 ? 16.172 -28.297 -22.016 1 94.69 485 MET A O 1
ATOM 4019 N N . THR A 1 486 ? 15.211 -26.859 -20.688 1 96 486 THR A N 1
ATOM 4020 C CA . THR A 1 486 ? 16.016 -27.312 -19.562 1 96 486 THR A CA 1
ATOM 4021 C C . THR A 1 486 ? 15.68 -28.75 -19.203 1 96 486 THR A C 1
ATOM 4023 O O . THR A 1 486 ? 16.562 -29.547 -18.891 1 96 486 THR A O 1
ATOM 4026 N N . TRP A 1 487 ? 14.438 -29.078 -19.219 1 95.44 487 TRP A N 1
ATOM 4027 C CA . TRP A 1 487 ? 14.016 -30.453 -18.922 1 95.44 487 TRP A CA 1
ATOM 4028 C C . TRP A 1 487 ? 14.578 -31.422 -19.969 1 95.44 487 TRP A C 1
ATOM 4030 O O . TRP A 1 487 ? 15.078 -32.5 -19.609 1 95.44 487 TRP A O 1
ATOM 4040 N N . GLU A 1 488 ? 14.516 -31.031 -21.188 1 94.44 488 GLU A N 1
ATOM 4041 C CA . GLU A 1 488 ? 15.102 -31.844 -22.25 1 94.44 488 GLU A CA 1
ATOM 4042 C C . GLU A 1 488 ? 16.609 -32 -22.047 1 94.44 488 GLU A C 1
ATOM 4044 O O . GLU A 1 488 ? 17.141 -33.094 -22.25 1 94.44 488 GLU A O 1
ATOM 4049 N N . TYR A 1 489 ? 17.203 -31 -21.719 1 94.31 489 TYR A N 1
ATOM 4050 C CA . TYR A 1 489 ? 18.641 -31.031 -21.438 1 94.31 489 TYR A CA 1
ATOM 4051 C C . TYR A 1 489 ? 18.953 -32.031 -20.328 1 94.31 489 TYR A C 1
ATOM 4053 O O . TYR A 1 489 ? 19.891 -32.812 -20.438 1 94.31 489 TYR A O 1
ATOM 4061 N N . LEU A 1 490 ? 18.172 -32 -19.297 1 94 490 LEU A N 1
ATOM 4062 C CA . LEU A 1 490 ? 18.391 -32.906 -18.156 1 94 490 LEU A CA 1
ATOM 4063 C C . LEU A 1 490 ? 18.172 -34.344 -18.562 1 94 490 LEU A C 1
ATOM 4065 O O . LEU A 1 490 ? 18.938 -35.219 -18.141 1 94 490 LEU A O 1
ATOM 4069 N N . LEU A 1 491 ? 17.203 -34.594 -19.375 1 93.06 491 LEU A N 1
ATOM 4070 C CA . LEU A 1 491 ? 16.922 -35.969 -19.828 1 93.06 491 LEU A CA 1
ATOM 4071 C C . LEU A 1 491 ? 18.078 -36.5 -20.641 1 93.06 491 LEU A C 1
ATOM 4073 O O . LEU A 1 491 ? 18.453 -37.688 -20.5 1 93.06 491 LEU A O 1
ATOM 4077 N N . LYS A 1 492 ? 18.656 -35.656 -21.422 1 90.69 492 LYS A N 1
ATOM 4078 C CA . LYS A 1 492 ? 19.766 -36.062 -22.281 1 90.69 492 LYS A CA 1
ATOM 4079 C C . LYS A 1 492 ? 21.062 -36.188 -21.484 1 90.69 492 LYS A C 1
ATOM 4081 O O . LYS A 1 492 ? 21.828 -37.125 -21.672 1 90.69 492 LYS A O 1
ATOM 4086 N N . LYS A 1 493 ? 21.266 -35.219 -20.672 1 90.5 493 LYS A N 1
ATOM 4087 C CA . LYS A 1 493 ? 22.5 -35.156 -19.906 1 90.5 493 LYS A CA 1
ATOM 4088 C C . LYS A 1 493 ? 22.641 -36.375 -19 1 90.5 493 LYS A C 1
ATOM 4090 O O . LYS A 1 493 ? 23.734 -36.906 -18.859 1 90.5 493 LYS A O 1
ATOM 4095 N N . PHE A 1 494 ? 21.578 -36.812 -18.391 1 88.94 494 PHE A N 1
ATOM 4096 C CA . PHE A 1 494 ? 21.641 -37.906 -17.438 1 88.94 494 PHE A CA 1
ATOM 4097 C C . PHE A 1 494 ? 21.188 -39.219 -18.078 1 88.94 494 PHE A C 1
ATOM 4099 O O . PHE A 1 494 ? 21.031 -40.219 -17.391 1 88.94 494 PHE A O 1
ATOM 4106 N N . ASP A 1 495 ? 20.953 -39.188 -19.375 1 85.5 495 ASP A N 1
ATOM 4107 C CA . ASP A 1 495 ? 20.516 -40.344 -20.125 1 85.5 495 ASP A CA 1
ATOM 4108 C C . ASP A 1 495 ? 19.344 -41.031 -19.422 1 85.5 495 ASP A C 1
ATOM 4110 O O . ASP A 1 495 ? 19.406 -42.25 -19.156 1 85.5 495 ASP A O 1
ATOM 4114 N N . VAL A 1 496 ? 18.422 -40.312 -19.047 1 83.69 496 VAL A N 1
ATOM 4115 C CA . VAL A 1 496 ? 17.328 -40.781 -18.203 1 83.69 496 VAL A CA 1
ATOM 4116 C C . VAL A 1 496 ? 16.547 -41.875 -18.922 1 83.69 496 VAL A C 1
ATOM 4118 O O . VAL A 1 496 ? 16.109 -42.844 -18.297 1 83.69 496 VAL A O 1
ATOM 4121 N N . ASN A 1 497 ? 16.328 -41.781 -20.219 1 80.12 497 ASN A N 1
ATOM 4122 C CA . ASN A 1 497 ? 15.602 -42.781 -20.953 1 80.12 497 ASN A CA 1
ATOM 4123 C C . ASN A 1 497 ? 16.328 -44.125 -20.938 1 80.12 497 ASN A C 1
ATOM 4125 O O . ASN A 1 497 ? 15.711 -45.188 -20.812 1 80.12 497 ASN A O 1
ATOM 4129 N N . ASP A 1 498 ? 17.578 -44 -20.953 1 73.25 498 ASP A N 1
ATOM 4130 C CA . ASP A 1 498 ? 18.375 -45.219 -20.938 1 73.25 498 ASP A CA 1
ATOM 4131 C C . ASP A 1 498 ? 18.422 -45.844 -19.531 1 73.25 498 ASP A C 1
ATOM 4133 O O . ASP A 1 498 ? 18.391 -47.062 -19.391 1 73.25 498 ASP A O 1
ATOM 4137 N N . VAL A 1 499 ? 18.406 -45 -18.641 1 73.44 499 VAL A N 1
ATOM 4138 C CA . VAL A 1 499 ? 18.453 -45.438 -17.266 1 73.44 499 VAL A CA 1
ATOM 4139 C C . VAL A 1 499 ? 17.156 -46.156 -16.906 1 73.44 499 VAL A C 1
ATOM 4141 O O . VAL A 1 499 ? 17.172 -47.188 -16.234 1 73.44 499 VAL A O 1
ATOM 4144 N N . ILE A 1 500 ? 16.078 -45.656 -17.422 1 75.56 500 ILE A N 1
ATOM 4145 C CA . ILE A 1 500 ? 14.773 -46.25 -17.125 1 75.56 500 ILE A CA 1
ATOM 4146 C C . ILE A 1 500 ? 14.57 -47.5 -17.953 1 75.56 500 ILE A C 1
ATOM 4148 O O . ILE A 1 500 ? 14.023 -48.5 -17.453 1 75.56 500 ILE A O 1
ATOM 4152 N N . ALA A 1 501 ? 14.859 -47.469 -19.266 1 67.06 501 ALA A N 1
ATOM 4153 C CA . ALA A 1 501 ? 14.711 -48.594 -20.156 1 67.06 501 ALA A CA 1
ATOM 4154 C C . ALA A 1 501 ? 15.547 -49.781 -19.656 1 67.06 501 ALA A C 1
ATOM 4156 O O . ALA A 1 501 ? 15.141 -50.938 -19.781 1 67.06 501 ALA A O 1
ATOM 4157 N N . PHE A 1 502 ? 16.641 -49.469 -19.188 1 53.19 502 PHE A N 1
ATOM 4158 C CA . PHE A 1 502 ? 17.484 -50.562 -18.719 1 53.19 502 PHE A CA 1
ATOM 4159 C C . PHE A 1 502 ? 16.797 -51.344 -17.609 1 53.19 502 PHE A C 1
ATOM 4161 O O . PHE A 1 502 ? 16.953 -52.562 -17.516 1 53.19 502 PHE A O 1
ATOM 4168 N N . ASP A 1 503 ? 16 -50.531 -16.891 1 51.78 503 ASP A N 1
ATOM 4169 C CA . ASP A 1 503 ? 15.32 -51.25 -15.812 1 51.78 503 ASP A CA 1
ATOM 4170 C C . ASP A 1 503 ? 13.938 -51.719 -16.25 1 51.78 503 ASP A C 1
ATOM 4172 O O . ASP A 1 503 ? 13.344 -52.594 -15.617 1 51.78 503 ASP A O 1
ATOM 4176 N N . VAL A 1 504 ? 13.25 -50.844 -17.125 1 48.28 504 VAL A N 1
ATOM 4177 C CA . VAL A 1 504 ? 11.906 -51.219 -17.562 1 48.28 504 VAL A CA 1
ATOM 4178 C C . VAL A 1 504 ? 12 -52.125 -18.797 1 48.28 504 VAL A C 1
ATOM 4180 O O . VAL A 1 504 ? 12.203 -51.656 -19.906 1 48.28 504 VAL A O 1
ATOM 4183 N N . LYS A 1 505 ? 12.57 -53.156 -19.125 1 45.25 505 LYS A N 1
ATOM 4184 C CA . LYS A 1 505 ? 12.203 -54.094 -20.203 1 45.25 505 LYS A CA 1
ATOM 4185 C C . LYS A 1 505 ? 10.688 -54.125 -20.391 1 45.25 505 LYS A C 1
ATOM 4187 O O . LYS A 1 505 ? 10.203 -54.562 -21.438 1 45.25 505 LYS A O 1
ATOM 4192 N N . ASN A 1 506 ? 9.766 -54.219 -19.438 1 33.81 506 ASN A N 1
ATOM 4193 C CA . ASN A 1 506 ? 8.391 -54.594 -19.734 1 33.81 506 ASN A CA 1
ATOM 4194 C C . ASN A 1 506 ? 7.527 -53.375 -20.047 1 33.81 506 ASN A C 1
ATOM 4196 O O . ASN A 1 506 ? 6.328 -53.5 -20.281 1 33.81 506 ASN A O 1
ATOM 4200 N N . SER A 1 507 ? 7.461 -52.156 -19.406 1 34.22 507 SER A N 1
ATOM 4201 C CA . SER A 1 507 ? 6.219 -51.375 -19.469 1 34.22 507 SER A CA 1
ATOM 4202 C C . SER A 1 507 ? 6.258 -50.375 -20.609 1 34.22 507 SER A C 1
ATOM 4204 O O . SER A 1 507 ? 7.238 -49.625 -20.75 1 34.22 507 SER A O 1
ATOM 4206 N N . GLU A 1 508 ? 5.516 -50.406 -21.797 1 35.69 508 GLU A N 1
ATOM 4207 C CA . GLU A 1 508 ? 5.25 -49.781 -23.094 1 35.69 508 GLU A CA 1
ATOM 4208 C C . GLU A 1 508 ? 5.094 -48.281 -22.953 1 35.69 508 GLU A C 1
ATOM 4210 O O . GLU A 1 508 ? 5.379 -47.531 -23.891 1 35.69 508 GLU A O 1
ATOM 4215 N N . GLY A 1 509 ? 4.094 -47.594 -22.188 1 35.41 509 GLY A N 1
ATOM 4216 C CA . GLY A 1 509 ? 3.121 -46.594 -22.594 1 35.41 509 GLY A CA 1
ATOM 4217 C C . GLY A 1 509 ? 3.66 -45.188 -22.547 1 35.41 509 GLY A C 1
ATOM 4218 O O . GLY A 1 509 ? 2.898 -44.219 -22.641 1 35.41 509 GLY A O 1
ATOM 4219 N N . ALA A 1 510 ? 4.652 -44.688 -21.844 1 39.69 510 ALA A N 1
ATOM 4220 C CA . ALA A 1 510 ? 4.535 -43.25 -21.562 1 39.69 510 ALA A CA 1
ATOM 4221 C C . ALA A 1 510 ? 4.957 -42.406 -22.75 1 39.69 510 ALA A C 1
ATOM 4223 O O . ALA A 1 510 ? 6.016 -42.625 -23.344 1 39.69 510 ALA A O 1
ATOM 4224 N N . LYS A 1 511 ? 4.066 -41.719 -23.516 1 43.06 511 LYS A N 1
ATOM 4225 C CA . LYS A 1 511 ? 4.188 -40.781 -24.641 1 43.06 511 LYS A CA 1
ATOM 4226 C C . LYS A 1 511 ? 5.207 -39.688 -24.344 1 43.06 511 LYS A C 1
ATOM 4228 O O . LYS A 1 511 ? 5.094 -38.969 -23.344 1 43.06 511 LYS A O 1
ATOM 4233 N N . ASP A 1 512 ? 6.398 -39.656 -24.797 1 46.44 512 ASP A N 1
ATOM 4234 C CA . ASP A 1 512 ? 7.5 -38.688 -24.719 1 46.44 512 ASP A CA 1
ATOM 4235 C C . ASP A 1 512 ? 7.137 -37.375 -25.375 1 46.44 512 ASP A C 1
ATOM 4237 O O . ASP A 1 512 ? 6.785 -37.344 -26.562 1 46.44 512 ASP A O 1
ATOM 4241 N N . LEU A 1 513 ? 6.504 -36.531 -24.641 1 41.56 513 LEU A N 1
ATOM 4242 C CA . LEU A 1 513 ? 6.117 -35.188 -25.109 1 41.56 513 LEU A CA 1
ATOM 4243 C C . LEU A 1 513 ? 7.266 -34.5 -25.844 1 41.56 513 LEU A C 1
ATOM 4245 O O . LEU A 1 513 ? 7.082 -33.438 -26.438 1 41.56 513 LEU A O 1
ATOM 4249 N N . VAL A 1 514 ? 8.539 -34.625 -25.453 1 44.53 514 VAL A N 1
ATOM 4250 C CA . VAL A 1 514 ? 9.539 -33.688 -25.906 1 44.53 514 VAL A CA 1
ATOM 4251 C C . VAL A 1 514 ? 9.859 -33.906 -27.391 1 44.53 514 VAL A C 1
ATOM 4253 O O . VAL A 1 514 ? 10.211 -35.031 -27.781 1 44.53 514 VAL A O 1
ATOM 4256 N N . SER A 1 515 ? 9.25 -33.281 -28.156 1 42.91 515 SER A N 1
ATOM 4257 C CA . SER A 1 515 ? 9.82 -33.219 -29.5 1 42.91 515 SER A CA 1
ATOM 4258 C C . SER A 1 515 ? 11.344 -33.281 -29.453 1 42.91 515 SER A C 1
ATOM 4260 O O . SER A 1 515 ? 11.984 -32.562 -28.688 1 42.91 515 SER A O 1
ATOM 4262 N N . VAL A 1 516 ? 11.891 -34.375 -29.766 1 43.94 516 VAL A N 1
ATOM 4263 C CA . VAL A 1 516 ? 13.312 -34.656 -29.875 1 43.94 516 VAL A CA 1
ATOM 4264 C C . VAL A 1 516 ? 14 -33.531 -30.641 1 43.94 516 VAL A C 1
ATOM 4266 O O . VAL A 1 516 ? 13.828 -33.375 -31.844 1 43.94 516 VAL A O 1
ATOM 4269 N N . ASN A 1 517 ? 13.992 -32.375 -30.031 1 53.19 517 ASN A N 1
ATOM 4270 C CA . ASN A 1 517 ? 14.93 -31.422 -30.609 1 53.19 517 ASN A CA 1
ATOM 4271 C C . ASN A 1 517 ? 16.234 -32.094 -31.016 1 53.19 517 ASN A C 1
ATOM 4273 O O . ASN A 1 517 ? 16.812 -32.844 -30.234 1 53.19 517 ASN A O 1
ATOM 4277 N N . ILE A 1 518 ? 16.391 -32.062 -32.219 1 67.06 518 ILE A N 1
ATOM 4278 C CA . ILE A 1 518 ? 17.547 -32.594 -32.938 1 67.06 518 ILE A CA 1
ATOM 4279 C C . ILE A 1 518 ? 18.828 -32 -32.344 1 67.06 518 ILE A C 1
ATOM 4281 O O . ILE A 1 518 ? 19.922 -32.5 -32.594 1 67.06 518 ILE A O 1
ATOM 4285 N N . MET A 1 519 ? 18.547 -31.125 -31.312 1 73.62 519 MET A N 1
ATOM 4286 C CA . MET A 1 519 ? 19.75 -30.484 -30.781 1 73.62 519 MET A CA 1
ATOM 4287 C C . MET A 1 519 ? 20.453 -31.422 -29.797 1 73.62 519 MET A C 1
ATOM 4289 O O . MET A 1 519 ? 19.812 -32.125 -29.016 1 73.62 519 MET A O 1
ATOM 4293 N N . ASP A 1 520 ? 21.703 -31.406 -29.969 1 84.88 520 ASP A N 1
ATOM 4294 C CA . ASP A 1 520 ? 22.516 -32.156 -29.016 1 84.88 520 ASP A CA 1
ATOM 4295 C C . ASP A 1 520 ? 22.609 -31.438 -27.672 1 84.88 520 ASP A C 1
ATOM 4297 O O . ASP A 1 520 ? 22.094 -30.328 -27.531 1 84.88 520 ASP A O 1
ATOM 4301 N N . THR A 1 521 ? 23.094 -32.062 -26.734 1 89.12 521 THR A N 1
ATOM 4302 C CA . THR A 1 521 ? 23.203 -31.562 -25.359 1 89.12 521 THR A CA 1
ATOM 4303 C C . THR A 1 521 ? 23.953 -30.234 -25.312 1 89.12 521 THR A C 1
ATOM 4305 O O . THR A 1 521 ? 23.562 -29.312 -24.609 1 89.12 521 THR A O 1
ATOM 4308 N N . SER A 1 522 ? 24.969 -30.172 -26.062 1 88.94 522 SER A N 1
ATOM 4309 C CA . SER A 1 522 ? 25.781 -28.953 -26.062 1 88.94 522 SER A CA 1
ATOM 4310 C C . SER A 1 522 ? 25.016 -27.781 -26.703 1 88.94 522 SER A C 1
ATOM 4312 O O . SER A 1 522 ? 25.109 -26.656 -26.219 1 88.94 522 SER A O 1
ATOM 4314 N N . GLN A 1 523 ? 24.312 -28.109 -27.719 1 89.5 523 GLN A N 1
ATOM 4315 C CA . GLN A 1 523 ? 23.531 -27.078 -28.391 1 89.5 523 GLN A CA 1
ATOM 4316 C C . GLN A 1 523 ? 22.406 -26.562 -27.5 1 89.5 523 GLN A C 1
ATOM 4318 O O . GLN A 1 523 ? 22.125 -25.375 -27.469 1 89.5 523 GLN A O 1
ATOM 4323 N N . LEU A 1 524 ? 21.828 -27.484 -26.797 1 91.31 524 LEU A N 1
ATOM 4324 C CA . LEU A 1 524 ? 20.75 -27.125 -25.891 1 91.31 524 LEU A CA 1
ATOM 4325 C C . LEU A 1 524 ? 21.266 -26.203 -24.781 1 91.31 524 LEU A C 1
ATOM 4327 O O . LEU A 1 524 ? 20.625 -25.203 -24.453 1 91.31 524 LEU A O 1
ATOM 4331 N N . LYS A 1 525 ? 22.344 -26.594 -24.266 1 92 525 LYS A N 1
ATOM 4332 C CA . LYS A 1 525 ? 22.953 -25.797 -23.219 1 92 525 LYS A CA 1
ATOM 4333 C C . LYS A 1 525 ? 23.25 -24.375 -23.703 1 92 525 LYS A C 1
ATOM 4335 O O . LYS A 1 525 ? 22.922 -23.406 -23.016 1 92 525 LYS A O 1
ATOM 4340 N N . GLU A 1 526 ? 23.812 -24.25 -24.859 1 89.88 526 GLU A N 1
ATOM 4341 C CA . GLU A 1 526 ? 24.156 -22.938 -25.406 1 89.88 526 GLU A CA 1
ATOM 4342 C C . GLU A 1 526 ? 22.922 -22.109 -25.688 1 89.88 526 GLU A C 1
ATOM 4344 O O . GLU A 1 526 ? 22.906 -20.891 -25.453 1 89.88 526 GLU A O 1
ATOM 4349 N N . LYS A 1 527 ? 21.984 -22.781 -26.109 1 90.06 527 LYS A N 1
ATOM 4350 C CA . LYS A 1 527 ? 20.75 -22.078 -26.422 1 90.06 527 LYS A CA 1
ATOM 4351 C C . LYS A 1 527 ? 20.078 -21.562 -25.141 1 90.06 527 LYS A C 1
ATOM 4353 O O . LYS A 1 527 ? 19.609 -20.422 -25.094 1 90.06 527 LYS A O 1
ATOM 4358 N N . ILE A 1 528 ? 20 -22.391 -24.141 1 91.12 528 ILE A N 1
ATOM 4359 C CA . ILE A 1 528 ? 19.406 -22 -22.859 1 91.12 528 ILE A CA 1
ATOM 4360 C C . ILE A 1 528 ? 20.156 -20.797 -22.281 1 91.12 528 ILE A C 1
ATOM 4362 O O . ILE A 1 528 ? 19.547 -19.797 -21.891 1 91.12 528 ILE A O 1
ATOM 4366 N N . LEU A 1 529 ? 21.469 -20.922 -22.297 1 88 529 LEU A N 1
ATOM 4367 C CA . LEU A 1 529 ? 22.297 -19.859 -21.719 1 88 529 LEU A CA 1
ATOM 4368 C C . LEU A 1 529 ? 22.156 -18.578 -22.531 1 88 529 LEU A C 1
ATOM 4370 O O . LEU A 1 529 ? 22.141 -17.469 -21.969 1 88 529 LEU A O 1
ATOM 4374 N N . TYR A 1 530 ? 22.031 -18.734 -23.828 1 85.31 530 TYR A N 1
ATOM 4375 C CA . TYR A 1 530 ? 21.812 -17.578 -24.688 1 85.31 530 TYR A CA 1
ATOM 4376 C C . TYR A 1 530 ? 20.484 -16.906 -24.375 1 85.31 530 TYR A C 1
ATOM 4378 O O . TYR A 1 530 ? 20.422 -15.68 -24.234 1 85.31 530 TYR A O 1
ATOM 4386 N N . ASP A 1 531 ? 19.484 -17.656 -24.203 1 85.06 531 ASP A N 1
ATOM 4387 C CA . ASP A 1 531 ? 18.156 -17.109 -23.938 1 85.06 531 ASP A CA 1
ATOM 4388 C C . ASP A 1 531 ? 18.094 -16.484 -22.547 1 85.06 531 ASP A C 1
ATOM 4390 O O . ASP A 1 531 ? 17.375 -15.5 -22.344 1 85.06 531 ASP A O 1
ATOM 4394 N N . LEU A 1 532 ? 18.828 -17.016 -21.672 1 83.62 532 LEU A N 1
ATOM 4395 C CA . LEU A 1 532 ? 18.844 -16.484 -20.312 1 83.62 532 LEU A CA 1
ATOM 4396 C C . LEU A 1 532 ? 19.594 -15.164 -20.266 1 83.62 532 LEU A C 1
ATOM 4398 O O . LEU A 1 532 ? 19.266 -14.289 -19.469 1 83.62 532 LEU A O 1
ATOM 4402 N N . ARG A 1 533 ? 20.688 -15.008 -21.016 1 74.62 533 ARG A N 1
ATOM 4403 C CA . ARG A 1 533 ? 21.484 -13.781 -21.047 1 74.62 533 ARG A CA 1
ATOM 4404 C C . ARG A 1 533 ? 20.734 -12.664 -21.766 1 74.62 533 ARG A C 1
ATOM 4406 O O . ARG A 1 533 ? 20.906 -11.492 -21.453 1 74.62 533 ARG A O 1
ATOM 4413 N N . HIS A 1 534 ? 20.078 -12.984 -22.766 1 63.28 534 HIS A N 1
ATOM 4414 C CA . HIS A 1 534 ? 19.422 -11.961 -23.562 1 63.28 534 HIS A CA 1
ATOM 4415 C C . HIS A 1 534 ? 17.969 -11.781 -23.141 1 63.28 534 HIS A C 1
ATOM 4417 O O . HIS A 1 534 ? 17.062 -12.328 -23.781 1 63.28 534 HIS A O 1
ATOM 4423 N N . ASN A 1 535 ? 17.906 -11.523 -21.859 1 56.59 535 ASN A N 1
ATOM 4424 C CA . ASN A 1 535 ? 16.656 -11.328 -21.156 1 56.59 535 ASN A CA 1
ATOM 4425 C C . ASN A 1 535 ? 15.914 -10.086 -21.656 1 56.59 535 ASN A C 1
ATOM 4427 O O . ASN A 1 535 ? 15.977 -9.023 -21.031 1 56.59 535 ASN A O 1
ATOM 4431 N N . PHE A 1 536 ? 15.727 -9.812 -23 1 50.31 536 PHE A N 1
ATOM 4432 C CA . PHE A 1 536 ? 14.992 -8.617 -23.391 1 50.31 536 PHE A CA 1
ATOM 4433 C C . PHE A 1 536 ? 13.523 -8.734 -23 1 50.31 536 PHE A C 1
ATOM 4435 O O . PHE A 1 536 ? 12.727 -9.32 -23.734 1 50.31 536 PHE A O 1
ATOM 4442 N N . ILE A 1 537 ? 13.18 -8.961 -21.797 1 51.88 537 ILE A N 1
ATOM 4443 C CA . ILE A 1 537 ? 11.766 -9.055 -21.469 1 51.88 537 ILE A CA 1
ATOM 4444 C C . ILE A 1 537 ? 11.055 -7.758 -21.859 1 51.88 537 ILE A C 1
ATOM 4446 O O . ILE A 1 537 ? 11.18 -6.738 -21.172 1 51.88 537 ILE A O 1
ATOM 4450 N N . ASP A 1 538 ? 10.953 -7.531 -23.141 1 51.31 538 ASP A N 1
ATOM 4451 C CA . ASP A 1 538 ? 10.125 -6.426 -23.609 1 51.31 538 ASP A CA 1
ATOM 4452 C C . ASP A 1 538 ? 8.648 -6.691 -23.312 1 51.31 538 ASP A C 1
ATOM 4454 O O . ASP A 1 538 ? 7.77 -6.188 -24.016 1 51.31 538 ASP A O 1
ATOM 4458 N N . VAL A 1 539 ? 8.32 -7.668 -22.5 1 55.38 539 VAL A N 1
ATOM 4459 C CA . VAL A 1 539 ? 6.914 -7.941 -22.234 1 55.38 539 VAL A CA 1
ATOM 4460 C C . VAL A 1 539 ? 6.426 -7.09 -21.062 1 55.38 539 VAL A C 1
ATOM 4462 O O . VAL A 1 539 ? 7.016 -7.113 -19.984 1 55.38 539 VAL A O 1
ATOM 4465 N N . VAL A 1 540 ? 5.57 -6.301 -21.484 1 58.41 540 VAL A N 1
ATOM 4466 C CA . VAL A 1 540 ? 4.875 -5.5 -20.484 1 58.41 540 VAL A CA 1
ATOM 4467 C C . VAL A 1 540 ? 4.281 -6.418 -19.422 1 58.41 540 VAL A C 1
ATOM 4469 O O . VAL A 1 540 ? 3.637 -7.418 -19.734 1 58.41 540 VAL A O 1
ATOM 4472 N N . ASP A 1 541 ? 4.691 -6.34 -18.188 1 60.22 541 ASP A N 1
ATOM 4473 C CA . ASP A 1 541 ? 4.148 -7.012 -17.016 1 60.22 541 ASP A CA 1
ATOM 4474 C C . ASP A 1 541 ? 4.684 -8.438 -16.906 1 60.22 541 ASP A C 1
ATOM 4476 O O . ASP A 1 541 ? 3.947 -9.352 -16.531 1 60.22 541 ASP A O 1
ATOM 4480 N N . TYR A 1 542 ? 5.852 -8.609 -17.469 1 69.06 542 TYR A N 1
ATOM 4481 C CA . TYR A 1 542 ? 6.48 -9.898 -17.203 1 69.06 542 TYR A CA 1
ATOM 4482 C C . TYR A 1 542 ? 6.68 -10.102 -15.703 1 69.06 542 TYR A C 1
ATOM 4484 O O . TYR A 1 542 ? 7.203 -9.227 -15.016 1 69.06 542 TYR A O 1
ATOM 4492 N N . CYS A 1 543 ? 6.168 -11.219 -15.25 1 79.38 543 CYS A N 1
ATOM 4493 C CA . CYS A 1 543 ? 6.184 -11.5 -13.82 1 79.38 543 CYS A CA 1
ATOM 4494 C C . CYS A 1 543 ? 7.609 -11.641 -13.305 1 79.38 543 CYS A C 1
ATOM 4496 O O . CYS A 1 543 ? 8.414 -12.367 -13.883 1 79.38 543 CYS A O 1
ATOM 4498 N N . SER A 1 544 ? 7.973 -10.859 -12.297 1 78.94 544 SER A N 1
ATOM 4499 C CA . SER A 1 544 ? 9.281 -10.961 -11.664 1 78.94 544 SER A CA 1
ATOM 4500 C C . SER A 1 544 ? 9.523 -12.359 -11.109 1 78.94 544 SER A C 1
ATOM 4502 O O . SER A 1 544 ? 10.664 -12.82 -11.055 1 78.94 544 SER A O 1
ATOM 4504 N N . PHE A 1 545 ? 8.531 -13.016 -10.828 1 84.5 545 PHE A N 1
ATOM 4505 C CA . PHE A 1 545 ? 8.625 -14.391 -10.344 1 84.5 545 PHE A CA 1
ATOM 4506 C C . PHE A 1 545 ? 9.227 -15.297 -11.406 1 84.5 545 PHE A C 1
ATOM 4508 O O . PHE A 1 545 ? 10.039 -16.172 -11.094 1 84.5 545 PHE A O 1
ATOM 4515 N N . TYR A 1 546 ? 8.852 -15.055 -12.57 1 84.81 546 TYR A N 1
ATOM 4516 C CA . TYR A 1 546 ? 9.414 -15.844 -13.664 1 84.81 546 TYR A CA 1
ATOM 4517 C C . TYR A 1 546 ? 10.883 -15.508 -13.883 1 84.81 546 TYR A C 1
ATOM 4519 O O . TYR A 1 546 ? 11.688 -16.391 -14.188 1 84.81 546 TYR A O 1
ATOM 4527 N N . SER A 1 547 ? 11.164 -14.289 -13.695 1 83 547 SER A N 1
ATOM 4528 C CA . SER A 1 547 ? 12.578 -13.922 -13.766 1 83 547 SER A CA 1
ATOM 4529 C C . SER A 1 547 ? 13.383 -14.625 -12.68 1 83 547 SER A C 1
ATOM 4531 O O . SER A 1 547 ? 14.523 -15.023 -12.906 1 83 547 SER A O 1
ATOM 4533 N N . SER A 1 548 ? 12.797 -14.727 -11.562 1 85.5 548 SER A N 1
ATOM 4534 C CA . SER A 1 548 ? 13.438 -15.453 -10.477 1 85.5 548 SER A CA 1
ATOM 4535 C C . SER A 1 548 ? 13.633 -16.922 -10.836 1 85.5 548 SER A C 1
ATOM 4537 O O . SER A 1 548 ? 14.672 -17.516 -10.523 1 85.5 548 SER A O 1
ATOM 4539 N N . LEU A 1 549 ? 12.68 -17.469 -11.484 1 88.56 549 LEU A N 1
ATOM 4540 C CA . LEU A 1 549 ? 12.781 -18.859 -11.914 1 88.56 549 LEU A CA 1
ATOM 4541 C C . LEU A 1 549 ? 13.836 -19.016 -13 1 88.56 549 LEU A C 1
ATOM 4543 O O . LEU A 1 549 ? 14.539 -20.031 -13.039 1 88.56 549 LEU A O 1
ATOM 4547 N N . GLU A 1 550 ? 13.922 -18 -13.797 1 88.44 550 GLU A N 1
ATOM 4548 C CA . GLU A 1 550 ? 14.961 -18.031 -14.82 1 88.44 550 GLU A CA 1
ATOM 4549 C C . GLU A 1 550 ? 16.359 -18 -14.188 1 88.44 550 GLU A C 1
ATOM 4551 O O . GLU A 1 550 ? 17.266 -18.688 -14.656 1 88.44 550 GLU A O 1
ATOM 4556 N N . ASN A 1 551 ? 16.469 -17.234 -13.219 1 86.12 551 ASN A N 1
ATOM 4557 C CA . ASN A 1 551 ? 17.734 -17.219 -12.484 1 86.12 551 ASN A CA 1
ATOM 4558 C C . ASN A 1 551 ? 18.047 -18.578 -11.883 1 86.12 551 ASN A C 1
ATOM 4560 O O . ASN A 1 551 ? 19.203 -19 -11.859 1 86.12 551 ASN A O 1
ATOM 4564 N N . LEU A 1 552 ? 17.078 -19.219 -11.445 1 90.31 552 LEU A N 1
ATOM 4565 C CA . LEU A 1 552 ? 17.25 -20.547 -10.867 1 90.31 552 LEU A CA 1
ATOM 4566 C C . LEU A 1 552 ? 17.688 -21.547 -11.938 1 90.31 552 LEU A C 1
ATOM 4568 O O . LEU A 1 552 ? 18.547 -22.391 -11.68 1 90.31 552 LEU A O 1
ATOM 4572 N N . LEU A 1 553 ? 17.094 -21.406 -13.047 1 92.38 553 LEU A N 1
ATOM 4573 C CA . LEU A 1 553 ? 17.484 -22.297 -14.148 1 92.38 553 LEU A CA 1
ATOM 4574 C C . LEU A 1 553 ? 18.922 -22.047 -14.562 1 92.38 553 LEU A C 1
ATOM 4576 O O . LEU A 1 553 ? 19.656 -22.984 -14.859 1 92.38 553 LEU A O 1
ATOM 4580 N N . ASN A 1 554 ? 19.266 -20.812 -14.555 1 90 554 ASN A N 1
ATOM 4581 C CA . ASN A 1 554 ? 20.656 -20.469 -14.852 1 90 554 ASN A CA 1
ATOM 4582 C C . ASN A 1 554 ? 21.625 -21.109 -13.852 1 90 554 ASN A C 1
ATOM 4584 O O . ASN A 1 554 ? 22.641 -21.672 -14.242 1 90 554 ASN A O 1
ATOM 4588 N N . GLU A 1 555 ? 21.297 -21.047 -12.664 1 90.12 555 GLU A N 1
ATOM 4589 C CA . GLU A 1 555 ? 22.141 -21.609 -11.617 1 90.12 555 GLU A CA 1
ATOM 4590 C C . GLU A 1 555 ? 22.141 -23.141 -11.688 1 90.12 555 GLU A C 1
ATOM 4592 O O . GLU A 1 555 ? 23.141 -23.781 -11.367 1 90.12 555 GLU A O 1
ATOM 4597 N N . LEU A 1 556 ? 21.047 -23.672 -12.039 1 93.19 556 LEU A N 1
ATOM 4598 C CA . LEU A 1 556 ? 20.953 -25.125 -12.172 1 93.19 556 LEU A CA 1
ATOM 4599 C C . LEU A 1 556 ? 21.891 -25.641 -13.266 1 93.19 556 LEU A C 1
ATOM 4601 O O . LEU A 1 556 ? 22.594 -26.641 -13.07 1 93.19 556 LEU A O 1
ATOM 4605 N N . ILE A 1 557 ? 21.922 -24.938 -14.367 1 92.75 557 ILE A N 1
ATOM 4606 C CA . ILE A 1 557 ? 22.781 -25.359 -15.461 1 92.75 557 ILE A CA 1
ATOM 4607 C C . ILE A 1 557 ? 24.25 -25.25 -15.031 1 92.75 557 ILE A C 1
ATOM 4609 O O . ILE A 1 557 ? 25.047 -26.141 -15.312 1 92.75 557 ILE A O 1
ATOM 4613 N N . LYS A 1 558 ? 24.531 -24.188 -14.359 1 88.88 558 LYS A N 1
ATOM 4614 C CA . LYS A 1 558 ? 25.891 -24.031 -13.852 1 88.88 558 LYS A CA 1
ATOM 4615 C C . LYS A 1 558 ? 26.25 -25.141 -12.875 1 88.88 558 LYS A C 1
ATOM 4617 O O . LYS A 1 558 ? 27.375 -25.625 -12.875 1 88.88 558 LYS A O 1
ATOM 4622 N N . TYR A 1 559 ? 25.312 -25.484 -12.102 1 91.19 559 TYR A N 1
ATOM 4623 C CA . TYR A 1 559 ? 25.516 -26.531 -11.117 1 91.19 559 TYR A CA 1
ATOM 4624 C C . TYR A 1 559 ? 25.781 -27.875 -11.797 1 91.19 559 TYR A C 1
ATOM 4626 O O . TYR A 1 559 ? 26.672 -28.625 -11.383 1 91.19 559 TYR A O 1
ATOM 4634 N N . ILE A 1 560 ? 25.031 -28.156 -12.797 1 91.94 560 ILE A N 1
ATOM 4635 C CA . ILE A 1 560 ? 25.156 -29.438 -13.492 1 91.94 560 ILE A CA 1
ATOM 4636 C C . ILE A 1 560 ? 26.5 -29.5 -14.227 1 91.94 560 ILE A C 1
ATOM 4638 O O . ILE A 1 560 ? 27.109 -30.562 -14.297 1 91.94 560 ILE A O 1
ATOM 4642 N N . GLU A 1 561 ? 26.906 -28.344 -14.664 1 89.19 561 GLU A N 1
ATOM 4643 C CA . GLU A 1 561 ? 28.156 -28.297 -15.422 1 89.19 561 GLU A CA 1
ATOM 4644 C C . GLU A 1 561 ? 29.359 -28.266 -14.484 1 89.19 561 GLU A C 1
ATOM 4646 O O . GLU A 1 561 ? 30.484 -28.609 -14.891 1 89.19 561 GLU A O 1
ATOM 4651 N N . SER A 1 562 ? 29.109 -27.719 -13.234 1 82.38 562 SER A N 1
ATOM 4652 C CA . SER A 1 562 ? 30.219 -27.672 -12.281 1 82.38 562 SER A CA 1
ATOM 4653 C C . SER A 1 562 ? 30.531 -29.062 -11.742 1 82.38 562 SER A C 1
ATOM 4655 O O . SER A 1 562 ? 29.641 -29.812 -11.375 1 82.38 562 SER A O 1
ATOM 4657 N N . LYS A 1 563 ? 31.422 -29.984 -12.266 1 59.03 563 LYS A N 1
ATOM 4658 C CA . LYS A 1 563 ? 31.891 -31.312 -11.891 1 59.03 563 LYS A CA 1
ATOM 4659 C C . LYS A 1 563 ? 32.125 -31.422 -10.391 1 59.03 563 LYS A C 1
ATOM 4661 O O . LYS A 1 563 ? 32.75 -30.562 -9.789 1 59.03 563 LYS A O 1
ATOM 4666 N N . MET B 1 1 ? 22.797 17.188 -8.75 1 65.88 1 MET B N 1
ATOM 4667 C CA . MET B 1 1 ? 22.484 18.547 -9.18 1 65.88 1 MET B CA 1
ATOM 4668 C C . MET B 1 1 ? 23.531 19.062 -10.141 1 65.88 1 MET B C 1
ATOM 4670 O O . MET B 1 1 ? 23.219 19.594 -11.203 1 65.88 1 MET B O 1
ATOM 4674 N N . LYS B 1 2 ? 24.719 18.688 -9.828 1 64.62 2 LYS B N 1
ATOM 4675 C CA . LYS B 1 2 ? 25.797 19.203 -10.672 1 64.62 2 LYS B CA 1
ATOM 4676 C C . LYS B 1 2 ? 25.734 18.578 -12.07 1 64.62 2 LYS B C 1
ATOM 4678 O O . LYS B 1 2 ? 25.828 19.297 -13.07 1 64.62 2 LYS B O 1
ATOM 4683 N N . GLU B 1 3 ? 25.484 17.266 -12.055 1 70 3 GLU B N 1
ATOM 4684 C CA . GLU B 1 3 ? 25.406 16.578 -13.344 1 70 3 GLU B CA 1
ATOM 4685 C C . GLU B 1 3 ? 24.188 17.047 -14.148 1 70 3 GLU B C 1
ATOM 4687 O O . GLU B 1 3 ? 24.281 17.203 -15.367 1 70 3 GLU B O 1
ATOM 4692 N N . PHE B 1 4 ? 23.219 17.328 -13.492 1 72.94 4 PHE B N 1
ATOM 4693 C CA . PHE B 1 4 ? 22.016 17.828 -14.164 1 72.94 4 PHE B CA 1
ATOM 4694 C C . PHE B 1 4 ? 22.266 19.219 -14.75 1 72.94 4 PHE B C 1
ATOM 4696 O O . PHE B 1 4 ? 21.812 19.516 -15.859 1 72.94 4 PHE B O 1
ATOM 4703 N N . LEU B 1 5 ? 23.031 19.984 -13.992 1 75.31 5 LEU B N 1
ATOM 4704 C CA . LEU B 1 5 ? 23.312 21.344 -14.445 1 75.31 5 LEU B CA 1
ATOM 4705 C C . LEU B 1 5 ? 24.172 21.328 -15.711 1 75.31 5 LEU B C 1
ATOM 4707 O O . LEU B 1 5 ? 24 22.172 -16.578 1 75.31 5 LEU B O 1
ATOM 4711 N N . VAL B 1 6 ? 24.938 20.328 -15.742 1 78 6 VAL B N 1
ATOM 4712 C CA . VAL B 1 6 ? 25.766 20.188 -16.938 1 78 6 VAL B CA 1
ATOM 4713 C C . VAL B 1 6 ? 24.875 19.844 -18.141 1 78 6 VAL B C 1
ATOM 4715 O O . VAL B 1 6 ? 25.031 20.422 -19.219 1 78 6 VAL B O 1
ATOM 4718 N N . GLN B 1 7 ? 23.938 18.953 -17.859 1 78.62 7 GLN B N 1
ATOM 4719 C CA . GLN B 1 7 ? 23.031 18.562 -18.922 1 78.62 7 GLN B CA 1
ATOM 4720 C C . GLN B 1 7 ? 22.094 19.703 -19.297 1 78.62 7 GLN B C 1
ATOM 4722 O O . GLN B 1 7 ? 21.719 19.859 -20.469 1 78.62 7 GLN B O 1
ATOM 4727 N N . HIS B 1 8 ? 21.812 20.453 -18.375 1 81.69 8 HIS B N 1
ATOM 4728 C CA . HIS B 1 8 ? 20.984 21.625 -18.594 1 81.69 8 HIS B CA 1
ATOM 4729 C C . HIS B 1 8 ? 21.672 22.641 -19.5 1 81.69 8 HIS B C 1
ATOM 4731 O O . HIS B 1 8 ? 21.062 23.172 -20.422 1 81.69 8 HIS B O 1
ATOM 4737 N N . LYS B 1 9 ? 22.906 22.812 -19.234 1 82.75 9 LYS B N 1
ATOM 4738 C CA . LYS B 1 9 ? 23.688 23.719 -20.062 1 82.75 9 LYS B CA 1
ATOM 4739 C C . LYS B 1 9 ? 23.781 23.203 -21.5 1 82.75 9 LYS B C 1
ATOM 4741 O O . LYS B 1 9 ? 23.641 23.969 -22.453 1 82.75 9 LYS B O 1
ATOM 4746 N N . LEU B 1 10 ? 24 21.953 -21.547 1 82.19 10 LEU B N 1
ATOM 4747 C CA . LEU B 1 10 ? 24.094 21.328 -22.859 1 82.19 10 LEU B CA 1
ATOM 4748 C C . LEU B 1 10 ? 22.781 21.453 -23.625 1 82.19 10 LEU B C 1
ATOM 4750 O O . LEU B 1 10 ? 22.781 21.719 -24.828 1 82.19 10 LEU B O 1
ATOM 4754 N N . TYR B 1 11 ? 21.719 21.281 -22.953 1 82 11 TYR B N 1
ATOM 4755 C CA . TYR B 1 11 ? 20.406 21.406 -23.547 1 82 11 TYR B CA 1
ATOM 4756 C C . TYR B 1 11 ? 20.188 22.797 -24.141 1 82 11 TYR B C 1
ATOM 4758 O O . TYR B 1 11 ? 19.703 22.938 -25.266 1 82 11 TYR B O 1
ATOM 4766 N N . TRP B 1 12 ? 20.594 23.734 -23.422 1 82.62 12 TRP B N 1
ATOM 4767 C CA . TRP B 1 12 ? 20.359 25.094 -23.875 1 82.62 12 TRP B CA 1
ATOM 4768 C C . TRP B 1 12 ? 21.328 25.469 -25 1 82.62 12 TRP B C 1
ATOM 4770 O O . TRP B 1 12 ? 20.984 26.266 -25.875 1 82.62 12 TRP B O 1
ATOM 4780 N N . GLU B 1 13 ? 22.484 24.891 -24.969 1 83.06 13 GLU B N 1
ATOM 4781 C CA . GLU B 1 13 ? 23.422 25.078 -26.078 1 83.06 13 GLU B CA 1
ATOM 4782 C C . GLU B 1 13 ? 22.875 24.469 -27.359 1 83.06 13 GLU B C 1
ATOM 4784 O O . GLU B 1 13 ? 22.953 25.078 -28.422 1 83.06 13 GLU B O 1
ATOM 4789 N N . ILE B 1 14 ? 22.297 23.297 -27.172 1 79.69 14 ILE B N 1
ATOM 4790 C CA . ILE B 1 14 ? 21.719 22.625 -28.328 1 79.69 14 ILE B CA 1
ATOM 4791 C C . ILE B 1 14 ? 20.531 23.422 -28.844 1 79.69 14 ILE B C 1
ATOM 4793 O O . ILE B 1 14 ? 20.391 23.625 -30.062 1 79.69 14 ILE B O 1
ATOM 4797 N N . LYS B 1 15 ? 19.719 23.844 -27.984 1 77.69 15 LYS B N 1
ATOM 4798 C CA . LYS B 1 15 ? 18.516 24.594 -28.359 1 77.69 15 LYS B CA 1
ATOM 4799 C C . LYS B 1 15 ? 18.875 25.922 -29.016 1 77.69 15 LYS B C 1
ATOM 4801 O O . LYS B 1 15 ? 18.266 26.297 -30.016 1 77.69 15 LYS B O 1
ATOM 4806 N N . SER B 1 16 ? 19.875 26.562 -28.562 1 79.25 16 SER B N 1
ATOM 4807 C CA . SER B 1 16 ? 20.312 27.828 -29.141 1 79.25 16 SER B CA 1
ATOM 4808 C C . SER B 1 16 ? 20.906 27.641 -30.531 1 79.25 16 SER B C 1
ATOM 4810 O O . SER B 1 16 ? 20.688 28.453 -31.422 1 79.25 16 SER B O 1
ATOM 4812 N N . ARG B 1 17 ? 21.547 26.562 -30.719 1 74.5 17 ARG B N 1
ATOM 4813 C CA . ARG B 1 17 ? 22.109 26.25 -32.031 1 74.5 17 ARG B CA 1
ATOM 4814 C C . ARG B 1 17 ? 21.016 25.953 -33.031 1 74.5 17 ARG B C 1
ATOM 4816 O O . ARG B 1 17 ? 21.094 26.375 -34.188 1 74.5 17 ARG B O 1
ATOM 4823 N N . ARG B 1 18 ? 20.062 25.188 -32.562 1 70.62 18 ARG B N 1
ATOM 4824 C CA . ARG B 1 18 ? 18.953 24.844 -33.438 1 70.62 18 ARG B CA 1
ATOM 4825 C C . ARG B 1 18 ? 18.141 26.062 -33.812 1 70.62 18 ARG B C 1
ATOM 4827 O O . ARG B 1 18 ? 17.719 26.203 -34.969 1 70.62 18 ARG B O 1
ATOM 4834 N N . ASP B 1 19 ? 17.953 26.828 -32.875 1 67.06 19 ASP B N 1
ATOM 4835 C CA . ASP B 1 19 ? 17.219 28.047 -33.156 1 67.06 19 ASP B CA 1
ATOM 4836 C C . ASP B 1 19 ? 18.016 28.984 -34.062 1 67.06 19 ASP B C 1
ATOM 4838 O O . ASP B 1 19 ? 17.438 29.672 -34.906 1 67.06 19 ASP B O 1
ATOM 4842 N N . SER B 1 20 ? 19.188 28.969 -34 1 65.19 20 SER B N 1
ATOM 4843 C CA . SER B 1 20 ? 20.031 29.781 -34.875 1 65.19 20 SER B CA 1
ATOM 4844 C C . SER B 1 20 ? 20.094 29.219 -36.281 1 65.19 20 SER B C 1
ATOM 4846 O O . SER B 1 20 ? 20.109 29.969 -37.25 1 65.19 20 SER B O 1
ATOM 4848 N N . THR B 1 21 ? 20.078 27.859 -36.281 1 55.81 21 THR B N 1
ATOM 4849 C CA . THR B 1 21 ? 20.078 27.266 -37.625 1 55.81 21 THR B CA 1
ATOM 4850 C C . THR B 1 21 ? 18.719 27.406 -38.281 1 55.81 21 THR B C 1
ATOM 4852 O O . THR B 1 21 ? 18.625 27.562 -39.5 1 55.81 21 THR B O 1
ATOM 4855 N N . THR B 1 22 ? 17.688 27.156 -37.562 1 48.56 22 THR B N 1
ATOM 4856 C CA . THR B 1 22 ? 16.375 27.297 -38.188 1 48.56 22 THR B CA 1
ATOM 4857 C C . THR B 1 22 ? 16.094 28.766 -38.531 1 48.56 22 THR B C 1
ATOM 4859 O O . THR B 1 22 ? 15.156 29.062 -39.25 1 48.56 22 THR B O 1
ATOM 4862 N N . ALA B 1 23 ? 16.75 29.719 -38.094 1 45.94 23 ALA B N 1
ATOM 4863 C CA . ALA B 1 23 ? 16.609 31.078 -38.625 1 45.94 23 ALA B CA 1
ATOM 4864 C C . ALA B 1 23 ? 17.172 31.172 -40.031 1 45.94 23 ALA B C 1
ATOM 4866 O O . ALA B 1 23 ? 16.688 31.953 -40.844 1 45.94 23 ALA B O 1
ATOM 4867 N N . ASP B 1 24 ? 18.219 30.359 -40.406 1 38.03 24 ASP B N 1
ATOM 4868 C CA . ASP B 1 24 ? 18.734 30.438 -41.75 1 38.03 24 ASP B CA 1
ATOM 4869 C C . ASP B 1 24 ? 17.922 29.578 -42.719 1 38.03 24 ASP B C 1
ATOM 4871 O O . ASP B 1 24 ? 18.188 29.562 -43.938 1 38.03 24 ASP B O 1
ATOM 4875 N N . LEU B 1 25 ? 17.266 28.516 -42.375 1 36.19 25 LEU B N 1
ATOM 4876 C CA . LEU B 1 25 ? 16.531 27.688 -43.312 1 36.19 25 LEU B CA 1
ATOM 4877 C C . LEU B 1 25 ? 15.336 28.438 -43.875 1 36.19 25 LEU B C 1
ATOM 4879 O O . LEU B 1 25 ? 14.484 27.844 -44.562 1 36.19 25 LEU B O 1
ATOM 4883 N N . ASN B 1 26 ? 15.156 29.703 -44.188 1 36.12 26 ASN B N 1
ATOM 4884 C CA . ASN B 1 26 ? 14.492 30.172 -45.406 1 36.12 26 ASN B CA 1
ATOM 4885 C C . ASN B 1 26 ? 15.172 29.625 -46.656 1 36.12 26 ASN B C 1
ATOM 4887 O O . ASN B 1 26 ? 14.719 29.891 -47.75 1 36.12 26 ASN B O 1
ATOM 4891 N N . ASN B 1 27 ? 16.469 29.375 -46.969 1 31.09 27 ASN B N 1
ATOM 4892 C CA . ASN B 1 27 ? 16.875 28.578 -48.125 1 31.09 27 ASN B CA 1
ATOM 4893 C C . ASN B 1 27 ? 16.953 27.094 -47.812 1 31.09 27 ASN B C 1
ATOM 4895 O O . ASN B 1 27 ? 17.594 26.703 -46.812 1 31.09 27 ASN B O 1
ATOM 4899 N N . PRO B 1 28 ? 16.125 26.188 -48.438 1 32.09 28 PRO B N 1
ATOM 4900 C CA . PRO B 1 28 ? 15.898 24.75 -48.312 1 32.09 28 PRO B CA 1
ATOM 4901 C C . PRO B 1 28 ? 17.172 23.938 -48.469 1 32.09 28 PRO B C 1
ATOM 4903 O O . PRO B 1 28 ? 17.125 22.719 -48.594 1 32.09 28 PRO B O 1
ATOM 4906 N N . ARG B 1 29 ? 18.484 24.266 -48.312 1 31.39 29 ARG B N 1
ATOM 4907 C CA . ARG B 1 29 ? 19.391 23.281 -48.906 1 31.39 29 ARG B CA 1
ATOM 4908 C C . ARG B 1 29 ? 19.156 21.906 -48.25 1 31.39 29 ARG B C 1
ATOM 4910 O O . ARG B 1 29 ? 19.469 21.703 -47.094 1 31.39 29 ARG B O 1
ATOM 4917 N N . VAL B 1 30 ? 18.016 21.328 -48.344 1 28.06 30 VAL B N 1
ATOM 4918 C CA . VAL B 1 30 ? 17.875 19.938 -47.906 1 28.06 30 VAL B CA 1
ATOM 4919 C C . VAL B 1 30 ? 18.984 19.094 -48.562 1 28.06 30 VAL B C 1
ATOM 4921 O O . VAL B 1 30 ? 19.016 18.938 -49.781 1 28.06 30 VAL B O 1
ATOM 4924 N N . GLU B 1 31 ? 20.203 19.172 -48.031 1 25.92 31 GLU B N 1
ATOM 4925 C CA . GLU B 1 31 ? 21.422 18.438 -48.375 1 25.92 31 GLU B CA 1
ATOM 4926 C C . GLU B 1 31 ? 21.141 16.953 -48.531 1 25.92 31 GLU B C 1
ATOM 4928 O O . GLU B 1 31 ? 20.344 16.375 -47.812 1 25.92 31 GLU B O 1
ATOM 4933 N N . SER B 1 32 ? 21.312 16.531 -49.75 1 25.2 32 SER B N 1
ATOM 4934 C CA . SER B 1 32 ? 21.391 15.148 -50.219 1 25.2 32 SER B CA 1
ATOM 4935 C C . SER B 1 32 ? 22.406 14.352 -49.406 1 25.2 32 SER B C 1
ATOM 4937 O O . SER B 1 32 ? 23.547 14.789 -49.219 1 25.2 32 SER B O 1
ATOM 4939 N N . PRO B 1 33 ? 22.062 13.648 -48.312 1 24.52 33 PRO B N 1
ATOM 4940 C CA . PRO B 1 33 ? 23.062 12.906 -47.531 1 24.52 33 PRO B CA 1
ATOM 4941 C C . PRO B 1 33 ? 24.047 12.141 -48.406 1 24.52 33 PRO B C 1
ATOM 4943 O O . PRO B 1 33 ? 24.672 11.18 -47.938 1 24.52 33 PRO B O 1
ATOM 4946 N N . GLY B 1 34 ? 24.344 12.664 -49.594 1 22.41 34 GLY B N 1
ATOM 4947 C CA . GLY B 1 34 ? 25.328 11.883 -50.312 1 22.41 34 GLY B CA 1
ATOM 4948 C C . GLY B 1 34 ? 26.625 11.711 -49.562 1 22.41 34 GLY B C 1
ATOM 4949 O O . GLY B 1 34 ? 26.906 10.641 -49 1 22.41 34 GLY B O 1
ATOM 4950 N N . SER B 1 35 ? 27.703 12.555 -49.875 1 22.53 35 SER B N 1
ATOM 4951 C CA . SER B 1 35 ? 29.109 12.195 -50.031 1 22.53 35 SER B CA 1
ATOM 4952 C C . SER B 1 35 ? 29.844 12.297 -48.688 1 22.53 35 SER B C 1
ATOM 4954 O O . SER B 1 35 ? 29.875 13.367 -48.094 1 22.53 35 SER B O 1
ATOM 4956 N N . SER B 1 36 ? 30.047 11.188 -47.938 1 24.94 36 SER B N 1
ATOM 4957 C CA . SER B 1 36 ? 30.859 10.922 -46.75 1 24.94 36 SER B CA 1
ATOM 4958 C C . SER B 1 36 ? 32.312 11.359 -46.938 1 24.94 36 SER B C 1
ATOM 4960 O O . SER B 1 36 ? 33.188 10.523 -47.156 1 24.94 36 SER B O 1
ATOM 4962 N N . HIS B 1 37 ? 32.688 12.414 -47.594 1 22.92 37 HIS B N 1
ATOM 4963 C CA . HIS B 1 37 ? 34.156 12.445 -47.75 1 22.92 37 HIS B CA 1
ATOM 4964 C C . HIS B 1 37 ? 34.844 12.742 -46.406 1 22.92 37 HIS B C 1
ATOM 4966 O O . HIS B 1 37 ? 34.281 13.461 -45.562 1 22.92 37 HIS B O 1
ATOM 4972 N N . HIS B 1 38 ? 36 11.977 -46.031 1 25.59 38 HIS B N 1
ATOM 4973 C CA . HIS B 1 38 ? 37.031 11.789 -45 1 25.59 38 HIS B CA 1
ATOM 4974 C C . HIS B 1 38 ? 37.812 13.078 -44.781 1 25.59 38 HIS B C 1
ATOM 4976 O O . HIS B 1 38 ? 38.875 13.055 -44.156 1 25.59 38 HIS B O 1
ATOM 4982 N N . SER B 1 39 ? 37.469 14.242 -45.125 1 24.56 39 SER B N 1
ATOM 4983 C CA . SER B 1 39 ? 38.625 15.109 -45.062 1 24.56 39 SER B CA 1
ATOM 4984 C C . SER B 1 39 ? 39.219 15.188 -43.656 1 24.56 39 SER B C 1
ATOM 4986 O O . SER B 1 39 ? 38.531 14.938 -42.688 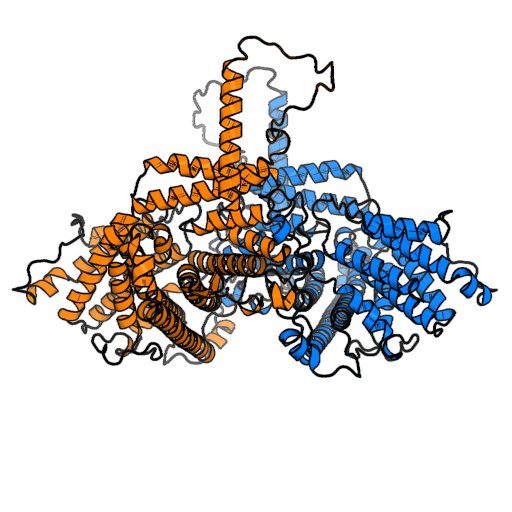1 24.56 39 SER B O 1
ATOM 4988 N N . GLY B 1 40 ? 40.5 15.797 -43.438 1 24.75 40 GLY B N 1
ATOM 4989 C CA . GLY B 1 40 ? 41.688 15.875 -42.594 1 24.75 40 GLY B CA 1
ATOM 4990 C C . GLY B 1 40 ? 41.406 16.297 -41.188 1 24.75 40 GLY B C 1
ATOM 4991 O O . GLY B 1 40 ? 40.312 16.75 -40.844 1 24.75 40 GLY B O 1
ATOM 4992 N N . ASP B 1 41 ? 42.594 16.656 -40.281 1 28.36 41 ASP B N 1
ATOM 4993 C CA . ASP B 1 41 ? 43.312 16.609 -39.031 1 28.36 41 ASP B CA 1
ATOM 4994 C C . ASP B 1 41 ? 42.812 17.672 -38.062 1 28.36 41 ASP B C 1
ATOM 4996 O O . ASP B 1 41 ? 43.375 17.859 -36.969 1 28.36 41 ASP B O 1
ATOM 5000 N N . GLY B 1 42 ? 42.375 18.859 -38.469 1 28.73 42 GLY B N 1
ATOM 5001 C CA . GLY B 1 42 ? 42.375 19.938 -37.5 1 28.73 42 GLY B CA 1
ATOM 5002 C C . GLY B 1 42 ? 41.562 19.656 -36.281 1 28.73 42 GLY B C 1
ATOM 5003 O O . GLY B 1 42 ? 40.688 18.766 -36.312 1 28.73 42 GLY B O 1
ATOM 5004 N N . GLY B 1 43 ? 42.031 19.969 -34.969 1 32.72 43 GLY B N 1
ATOM 5005 C CA . GLY B 1 43 ? 41.812 19.719 -33.562 1 32.72 43 GLY B CA 1
ATOM 5006 C C . GLY B 1 43 ? 40.375 19.922 -33.125 1 32.72 43 GLY B C 1
ATOM 5007 O O . GLY B 1 43 ? 40.094 20.156 -31.953 1 32.72 43 GLY B O 1
ATOM 5008 N N . ASN B 1 44 ? 39.562 20.328 -34.062 1 30.83 44 ASN B N 1
ATOM 5009 C CA . ASN B 1 44 ? 38.25 20.719 -33.562 1 30.83 44 ASN B CA 1
ATOM 5010 C C . ASN B 1 44 ? 37.562 19.594 -32.812 1 30.83 44 ASN B C 1
ATOM 5012 O O . ASN B 1 44 ? 37.375 18.5 -33.344 1 30.83 44 ASN B O 1
ATOM 5016 N N . GLU B 1 45 ? 37.75 19.609 -31.422 1 35.22 45 GLU B N 1
ATOM 5017 C CA . GLU B 1 45 ? 37.031 18.688 -30.547 1 35.22 45 GLU B CA 1
ATOM 5018 C C . GLU B 1 45 ? 35.656 18.375 -31.094 1 35.22 45 GLU B C 1
ATOM 5020 O O . GLU B 1 45 ? 34.938 19.266 -31.562 1 35.22 45 GLU B O 1
ATOM 5025 N N . PRO B 1 46 ? 35.406 17.234 -31.656 1 37.56 46 PRO B N 1
ATOM 5026 C CA . PRO B 1 46 ? 34.094 16.844 -32.188 1 37.56 46 PRO B CA 1
ATOM 5027 C C . PRO B 1 46 ? 32.938 17.391 -31.344 1 37.56 46 PRO B C 1
ATOM 5029 O O . PRO B 1 46 ? 33 17.328 -30.125 1 37.56 46 PRO B O 1
ATOM 5032 N N . MET B 1 47 ? 32.344 18.547 -31.719 1 39.94 47 MET B N 1
ATOM 5033 C CA . MET B 1 47 ? 31.094 19.109 -31.219 1 39.94 47 MET B CA 1
ATOM 5034 C C . MET B 1 47 ? 30.141 18.016 -30.766 1 39.94 47 MET B C 1
ATOM 5036 O O . MET B 1 47 ? 29.938 17.016 -31.469 1 39.94 47 MET B O 1
ATOM 5040 N N . PRO B 1 48 ? 29.938 17.766 -29.406 1 43.28 48 PRO B N 1
ATOM 5041 C CA . PRO B 1 48 ? 28.969 16.766 -28.984 1 43.28 48 PRO B CA 1
ATOM 5042 C C . PRO B 1 48 ? 27.75 16.672 -29.906 1 43.28 48 PRO B C 1
ATOM 5044 O O . PRO B 1 48 ? 27.094 17.688 -30.172 1 43.28 48 PRO B O 1
ATOM 5047 N N . SER B 1 49 ? 27.688 16.078 -30.969 1 44.16 49 SER B N 1
ATOM 5048 C CA . SER B 1 49 ? 26.641 15.773 -31.922 1 44.16 49 SER B CA 1
ATOM 5049 C C . SER B 1 49 ? 25.281 15.609 -31.234 1 44.16 49 SER B C 1
ATOM 5051 O O . SER B 1 49 ? 25.219 15.094 -30.109 1 44.16 49 SER B O 1
ATOM 5053 N N . ASP B 1 50 ? 24.156 16.531 -31.516 1 51.31 50 ASP B N 1
ATOM 5054 C CA . ASP B 1 50 ? 22.734 16.5 -31.234 1 51.31 50 ASP B CA 1
ATOM 5055 C C . ASP B 1 50 ? 22.25 15.07 -31 1 51.31 50 ASP B C 1
ATOM 5057 O O . ASP B 1 50 ? 21.344 14.836 -30.203 1 51.31 50 ASP B O 1
ATOM 5061 N N . SER B 1 51 ? 22.734 14.133 -31.797 1 53.72 51 SER B N 1
ATOM 5062 C CA . SER B 1 51 ? 22.125 12.828 -32 1 53.72 51 SER B CA 1
ATOM 5063 C C . SER B 1 51 ? 22.125 12 -30.734 1 53.72 51 SER B C 1
ATOM 5065 O O . SER B 1 51 ? 21.312 11.078 -30.578 1 53.72 51 SER B O 1
ATOM 5067 N N . ASN B 1 52 ? 22.844 12.453 -29.641 1 60.56 52 ASN B N 1
ATOM 5068 C CA . ASN B 1 52 ? 22.969 11.484 -28.547 1 60.56 52 ASN B CA 1
ATOM 5069 C C . ASN B 1 52 ? 22.312 12 -27.281 1 60.56 52 ASN B C 1
ATOM 5071 O O . ASN B 1 52 ? 22.531 11.453 -26.188 1 60.56 52 ASN B O 1
ATOM 5075 N N . PHE B 1 53 ? 21.578 13.172 -27.453 1 73.25 53 PHE B N 1
ATOM 5076 C CA . PHE B 1 53 ? 20.984 13.68 -26.219 1 73.25 53 PHE B CA 1
ATOM 5077 C C . PHE B 1 53 ? 19.672 12.969 -25.922 1 73.25 53 PHE B C 1
ATOM 5079 O O . PHE B 1 53 ? 18.781 12.914 -26.766 1 73.25 53 PHE B O 1
ATOM 5086 N N . ASN B 1 54 ? 19.547 12.422 -24.797 1 78.44 54 ASN B N 1
ATOM 5087 C CA . ASN B 1 54 ? 18.328 11.742 -24.391 1 78.44 54 ASN B CA 1
ATOM 5088 C C . ASN B 1 54 ? 17.297 12.719 -23.828 1 78.44 54 ASN B C 1
ATOM 5090 O O . ASN B 1 54 ? 17.172 12.867 -22.609 1 78.44 54 ASN B O 1
ATOM 5094 N N . TYR B 1 55 ? 16.547 13.305 -24.75 1 81.75 55 TYR B N 1
ATOM 5095 C CA . TYR B 1 55 ? 15.586 14.352 -24.422 1 81.75 55 TYR B CA 1
ATOM 5096 C C . TYR B 1 55 ? 14.562 13.852 -23.406 1 81.75 55 TYR B C 1
ATOM 5098 O O . TYR B 1 55 ? 14.219 14.562 -22.469 1 81.75 55 TYR B O 1
ATOM 5106 N N . ILE B 1 56 ? 14.133 12.719 -23.562 1 83.31 56 ILE B N 1
ATOM 5107 C CA . ILE B 1 56 ? 13.062 12.219 -22.719 1 83.31 56 ILE B CA 1
ATOM 5108 C C . ILE B 1 56 ? 13.578 12.047 -21.281 1 83.31 56 ILE B C 1
ATOM 5110 O O . ILE B 1 56 ? 12.891 12.398 -20.328 1 83.31 56 ILE B O 1
ATOM 5114 N N . GLN B 1 57 ? 14.711 11.594 -21.203 1 82.5 57 GLN B N 1
ATOM 5115 C CA . GLN B 1 57 ? 15.297 11.438 -19.875 1 82.5 57 GLN B CA 1
ATOM 5116 C C . GLN B 1 57 ? 15.555 12.789 -19.219 1 82.5 57 GLN B C 1
ATOM 5118 O O . GLN B 1 57 ? 15.344 12.953 -18.016 1 82.5 57 GLN B O 1
ATOM 5123 N N . PHE B 1 58 ? 15.984 13.656 -20 1 85.81 58 PHE B N 1
ATOM 5124 C CA . PHE B 1 58 ? 16.25 14.992 -19.484 1 85.81 58 PHE B CA 1
ATOM 5125 C C . PHE B 1 58 ? 14.961 15.641 -18.984 1 85.81 58 PHE B C 1
ATOM 5127 O O . PHE B 1 58 ? 14.906 16.156 -17.875 1 85.81 58 PHE B O 1
ATOM 5134 N N . TYR B 1 59 ? 13.945 15.562 -19.812 1 89.75 59 TYR B N 1
ATOM 5135 C CA . TYR B 1 59 ? 12.68 16.203 -19.469 1 89.75 59 TYR B CA 1
ATOM 5136 C C . TYR B 1 59 ? 12.062 15.547 -18.234 1 89.75 59 TYR B C 1
ATOM 5138 O O . TYR B 1 59 ? 11.391 16.203 -17.438 1 89.75 59 TYR B O 1
ATOM 5146 N N . THR B 1 60 ? 12.312 14.344 -17.984 1 90.31 60 THR B N 1
ATOM 5147 C CA . THR B 1 60 ? 11.75 13.594 -16.875 1 90.31 60 THR B CA 1
ATOM 5148 C C . THR B 1 60 ? 12.219 14.172 -15.547 1 90.31 60 THR B C 1
ATOM 5150 O O . THR B 1 60 ? 11.5 14.117 -14.547 1 90.31 60 THR B O 1
ATOM 5153 N N . LEU B 1 61 ? 13.352 14.859 -15.562 1 90.12 61 LEU B N 1
ATOM 5154 C CA . LEU B 1 61 ? 13.844 15.477 -14.336 1 90.12 61 LEU B CA 1
ATOM 5155 C C . LEU B 1 61 ? 13.695 17 -14.398 1 90.12 61 LEU B C 1
ATOM 5157 O O . LEU B 1 61 ? 13.383 17.641 -13.391 1 90.12 61 LEU B O 1
ATOM 5161 N N . TYR B 1 62 ? 13.867 17.469 -15.555 1 91.25 62 TYR B N 1
ATOM 5162 C CA . TYR B 1 62 ? 13.867 18.906 -15.766 1 91.25 62 TYR B CA 1
ATOM 5163 C C . TYR B 1 62 ? 12.523 19.516 -15.375 1 91.25 62 TYR B C 1
ATOM 5165 O O . TYR B 1 62 ? 12.469 20.5 -14.648 1 91.25 62 TYR B O 1
ATOM 5173 N N . LEU B 1 63 ? 11.5 18.938 -15.82 1 94.5 63 LEU B N 1
ATOM 5174 C CA . LEU B 1 63 ? 10.172 19.516 -15.641 1 94.5 63 LEU B CA 1
ATOM 5175 C C . LEU B 1 63 ? 9.766 19.484 -14.172 1 94.5 63 LEU B C 1
ATOM 5177 O O . LEU B 1 63 ? 9.305 20.484 -13.625 1 94.5 63 LEU B O 1
ATOM 5181 N N . PRO B 1 64 ? 9.945 18.406 -13.453 1 94.88 64 PRO B N 1
ATOM 5182 C CA . PRO B 1 64 ? 9.633 18.406 -12.016 1 94.88 64 PRO B CA 1
ATOM 5183 C C . PRO B 1 64 ? 10.492 19.406 -11.234 1 94.88 64 PRO B C 1
ATOM 5185 O O . PRO B 1 64 ? 10.016 20.016 -10.281 1 94.88 64 PRO B O 1
ATOM 5188 N N . ILE B 1 65 ? 11.703 19.516 -11.602 1 93 65 ILE B N 1
ATOM 5189 C CA . ILE B 1 65 ? 12.586 20.438 -10.906 1 93 65 ILE B CA 1
ATOM 5190 C C . ILE B 1 65 ? 12.094 21.875 -11.117 1 93 65 ILE B C 1
ATOM 5192 O O . ILE B 1 65 ? 12.039 22.656 -10.172 1 93 65 ILE B O 1
ATOM 5196 N N . LEU B 1 66 ? 11.758 22.172 -12.336 1 93.31 66 LEU B N 1
ATOM 5197 C CA . LEU B 1 66 ? 11.219 23.484 -12.609 1 93.31 66 LEU B CA 1
ATOM 5198 C C . LEU B 1 66 ? 9.898 23.703 -11.867 1 93.31 66 LEU B C 1
ATOM 5200 O O . LEU B 1 66 ? 9.633 24.797 -11.375 1 93.31 66 LEU B O 1
ATOM 5204 N N . TYR B 1 67 ? 9.086 22.703 -11.883 1 94.44 67 TYR B N 1
ATOM 5205 C CA . TYR B 1 67 ? 7.836 22.766 -11.133 1 94.44 67 TYR B CA 1
ATOM 5206 C C . TYR B 1 67 ? 8.086 23.109 -9.672 1 94.44 67 TYR B C 1
ATOM 5208 O O . TYR B 1 67 ? 7.488 24.047 -9.133 1 94.44 67 TYR B O 1
ATOM 5216 N N . ALA B 1 68 ? 9.008 22.422 -9.047 1 93.25 68 ALA B N 1
ATOM 5217 C CA . ALA B 1 68 ? 9.328 22.609 -7.633 1 93.25 68 ALA B CA 1
ATOM 5218 C C . ALA B 1 68 ? 9.906 24 -7.387 1 93.25 68 ALA B C 1
ATOM 5220 O O . ALA B 1 68 ? 9.57 24.656 -6.391 1 93.25 68 ALA B O 1
ATOM 5221 N N . SER B 1 69 ? 10.75 24.391 -8.281 1 91.62 69 SER B N 1
ATOM 5222 C CA . SER B 1 69 ? 11.359 25.703 -8.156 1 91.62 69 SER B CA 1
ATOM 5223 C C . SER B 1 69 ? 10.312 26.812 -8.25 1 91.62 69 SER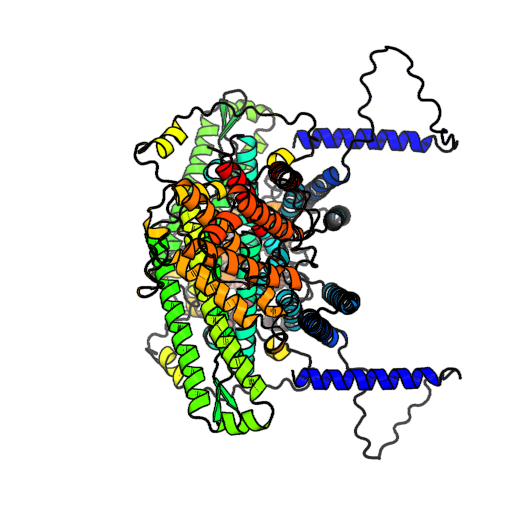 B C 1
ATOM 5225 O O . SER B 1 69 ? 10.359 27.797 -7.508 1 91.62 69 SER B O 1
ATOM 5227 N N . THR B 1 70 ? 9.406 26.625 -9.156 1 92.25 70 THR B N 1
ATOM 5228 C CA . THR B 1 70 ? 8.359 27.625 -9.352 1 92.25 70 THR B CA 1
ATOM 5229 C C . THR B 1 70 ? 7.414 27.656 -8.148 1 92.25 70 THR B C 1
ATOM 5231 O O . THR B 1 70 ? 6.969 28.719 -7.734 1 92.25 70 THR B O 1
ATOM 5234 N N . ILE B 1 71 ? 7.102 26.547 -7.602 1 90 71 ILE B N 1
ATOM 5235 C CA . ILE B 1 71 ? 6.25 26.484 -6.418 1 90 71 ILE B CA 1
ATOM 5236 C C . ILE B 1 71 ? 6.938 27.188 -5.25 1 90 71 ILE B C 1
ATOM 5238 O O . ILE B 1 71 ? 6.289 27.891 -4.477 1 90 71 ILE B O 1
ATOM 5242 N N . SER B 1 72 ? 8.195 26.922 -5.09 1 87.81 72 SER B N 1
ATOM 5243 C CA . SER B 1 72 ? 8.945 27.578 -4.023 1 87.81 72 SER B CA 1
ATOM 5244 C C . SER B 1 72 ? 8.883 29.094 -4.156 1 87.81 72 SER B C 1
ATOM 5246 O O . SER B 1 72 ? 8.672 29.797 -3.166 1 87.81 72 SER B O 1
ATOM 5248 N N . GLU B 1 73 ? 9.008 29.516 -5.371 1 88.31 73 GLU B N 1
ATOM 5249 C CA . GLU B 1 73 ? 8.938 30.953 -5.613 1 88.31 73 GLU B CA 1
ATOM 5250 C C . GLU B 1 73 ? 7.52 31.484 -5.379 1 88.31 73 GLU B C 1
ATOM 5252 O O . GLU B 1 73 ? 7.344 32.562 -4.84 1 88.31 73 GLU B O 1
ATOM 5257 N N . PHE B 1 74 ? 6.598 30.75 -5.812 1 86 74 PHE B N 1
ATOM 5258 C CA . PHE B 1 74 ? 5.199 31.094 -5.617 1 86 74 PHE B CA 1
ATOM 5259 C C . PHE B 1 74 ? 4.887 31.281 -4.137 1 86 74 PHE B C 1
ATOM 5261 O O . PHE B 1 74 ? 4.254 32.25 -3.74 1 86 74 PHE B O 1
ATOM 5268 N N . GLU B 1 75 ? 5.336 30.375 -3.312 1 82.81 75 GLU B N 1
ATOM 5269 C CA . GLU B 1 75 ? 5.043 30.391 -1.884 1 82.81 75 GLU B CA 1
ATOM 5270 C C . GLU B 1 75 ? 5.84 31.484 -1.173 1 82.81 75 GLU B C 1
ATOM 5272 O O . GLU B 1 75 ? 5.387 32.031 -0.167 1 82.81 75 GLU B O 1
ATOM 5277 N N . GLU B 1 76 ? 6.98 31.719 -1.706 1 83.06 76 GLU B N 1
ATOM 5278 C CA . GLU B 1 76 ? 7.824 32.75 -1.091 1 83.06 76 GLU B CA 1
ATOM 5279 C C . GLU B 1 76 ? 7.27 34.125 -1.344 1 83.06 76 GLU B C 1
ATOM 5281 O O . GLU B 1 76 ? 7.238 34.969 -0.438 1 83.06 76 GLU B O 1
ATOM 5286 N N . TYR B 1 77 ? 6.742 34.344 -2.541 1 79.81 77 TYR B N 1
ATOM 5287 C CA . TYR B 1 77 ? 6.383 35.688 -2.914 1 79.81 77 TYR B CA 1
ATOM 5288 C C . TYR B 1 77 ? 4.883 35.812 -3.178 1 79.81 77 TYR B C 1
ATOM 5290 O O . TYR B 1 77 ? 4.383 36.906 -3.473 1 79.81 77 TYR B O 1
ATOM 5298 N N . ASP B 1 78 ? 4.129 34.781 -3.01 1 77.25 78 ASP B N 1
ATOM 5299 C CA . ASP B 1 78 ? 2.691 34.781 -3.26 1 77.25 78 ASP B CA 1
ATOM 5300 C C . ASP B 1 78 ? 2.367 35.344 -4.637 1 77.25 78 ASP B C 1
ATOM 5302 O O . ASP B 1 78 ? 1.54 36.25 -4.754 1 77.25 78 ASP B O 1
ATOM 5306 N N . ASN B 1 79 ? 3.104 34.938 -5.621 1 79.5 79 ASN B N 1
ATOM 5307 C CA . ASN B 1 79 ? 2.961 35.438 -6.984 1 79.5 79 ASN B CA 1
ATOM 5308 C C . ASN B 1 79 ? 2.004 34.562 -7.801 1 79.5 79 ASN B C 1
ATOM 5310 O O . ASN B 1 79 ? 2.418 33.594 -8.398 1 79.5 79 ASN B O 1
ATOM 5314 N N . LEU B 1 80 ? 0.834 34.969 -8.039 1 79.06 80 LEU B N 1
ATOM 5315 C CA . LEU B 1 80 ? -0.224 34.219 -8.695 1 79.06 80 LEU B CA 1
ATOM 5316 C C . LEU B 1 80 ? 0.067 34.062 -10.188 1 79.06 80 LEU B C 1
ATOM 5318 O O . LEU B 1 80 ? -0.498 33.188 -10.844 1 79.06 80 LEU B O 1
ATOM 5322 N N . LEU B 1 81 ? 0.945 34.844 -10.68 1 82.69 81 LEU B N 1
ATOM 5323 C CA . LEU B 1 81 ? 1.27 34.781 -12.102 1 82.69 81 LEU B CA 1
ATOM 5324 C C . LEU B 1 81 ? 1.994 33.469 -12.445 1 82.69 81 LEU B C 1
ATOM 5326 O O . LEU B 1 81 ? 1.989 33.031 -13.602 1 82.69 81 LEU B O 1
ATOM 5330 N N . LEU B 1 82 ? 2.504 32.906 -11.414 1 89.5 82 LEU B N 1
ATOM 5331 C CA . LEU B 1 82 ? 3.311 31.703 -11.641 1 89.5 82 LEU B CA 1
ATOM 5332 C C . LEU B 1 82 ? 2.428 30.469 -11.773 1 89.5 82 LEU B C 1
ATOM 5334 O O . LEU B 1 82 ? 2.916 29.375 -12.094 1 89.5 82 LEU B O 1
ATOM 5338 N N . ASN B 1 83 ? 1.149 30.594 -11.672 1 86.62 83 ASN B N 1
ATOM 5339 C CA . ASN B 1 83 ? 0.227 29.469 -11.758 1 86.62 83 ASN B CA 1
ATOM 5340 C C . ASN B 1 83 ? 0.249 28.828 -13.141 1 86.62 83 ASN B C 1
ATOM 5342 O O . ASN B 1 83 ? 0.138 27.609 -13.266 1 86.62 83 ASN B O 1
ATOM 5346 N N . GLN B 1 84 ? 0.372 29.656 -14.094 1 90.88 84 GLN B N 1
ATOM 5347 C CA . GLN B 1 84 ? 0.4 29.141 -15.453 1 90.88 84 GLN B CA 1
ATOM 5348 C C . GLN B 1 84 ? 1.646 28.297 -15.695 1 90.88 84 GLN B C 1
ATOM 5350 O O . GLN B 1 84 ? 1.575 27.234 -16.328 1 90.88 84 GLN B O 1
ATOM 5355 N N . GLU B 1 85 ? 2.742 28.797 -15.195 1 92.19 85 GLU B N 1
ATOM 5356 C CA . GLU B 1 85 ? 3.984 28.047 -15.328 1 92.19 85 GLU B CA 1
ATOM 5357 C C . GLU B 1 85 ? 3.924 26.734 -14.562 1 92.19 85 GLU B C 1
ATOM 5359 O O . GLU B 1 85 ? 4.398 25.703 -15.039 1 92.19 85 GLU B O 1
ATOM 5364 N N . ILE B 1 86 ? 3.406 26.828 -13.422 1 91.75 86 ILE B N 1
ATOM 5365 C CA . ILE B 1 86 ? 3.248 25.625 -12.602 1 91.75 86 ILE B CA 1
ATOM 5366 C C . ILE B 1 86 ? 2.451 24.578 -13.375 1 91.75 86 ILE B C 1
ATOM 5368 O O . ILE B 1 86 ? 2.863 23.422 -13.469 1 91.75 86 ILE B O 1
ATOM 5372 N N . HIS B 1 87 ? 1.424 25.016 -13.961 1 91.62 87 HIS B N 1
ATOM 5373 C CA . HIS B 1 87 ? 0.571 24.125 -14.727 1 91.62 87 HIS B CA 1
ATOM 5374 C C . HIS B 1 87 ? 1.303 23.578 -15.953 1 91.62 87 HIS B C 1
ATOM 5376 O O . HIS B 1 87 ? 1.155 22.406 -16.297 1 91.62 87 HIS B O 1
ATOM 5382 N N . LYS B 1 88 ? 2.043 24.406 -16.562 1 94.69 88 LYS B N 1
ATOM 5383 C CA . LYS B 1 88 ? 2.801 24.016 -17.75 1 94.69 88 LYS B CA 1
ATOM 5384 C C . LYS B 1 88 ? 3.789 22.906 -17.422 1 94.69 88 LYS B C 1
ATOM 5386 O O . LYS B 1 88 ? 3.867 21.906 -18.141 1 94.69 88 LYS B O 1
ATOM 5391 N N . TYR B 1 89 ? 4.5 23.078 -16.375 1 94.81 89 TYR B N 1
ATOM 5392 C CA . TYR B 1 89 ? 5.508 22.078 -16.016 1 94.81 89 TYR B CA 1
ATOM 5393 C C . TYR B 1 89 ? 4.855 20.781 -15.555 1 94.81 89 TYR B C 1
ATOM 5395 O O . TYR B 1 89 ? 5.344 19.688 -15.875 1 94.81 89 TYR B O 1
ATOM 5403 N N . LEU B 1 90 ? 3.76 20.875 -14.891 1 93.75 90 LEU B N 1
ATOM 5404 C CA . LEU B 1 90 ? 3.041 19.688 -14.453 1 93.75 90 LEU B CA 1
ATOM 5405 C C . LEU B 1 90 ? 2.51 18.906 -15.656 1 93.75 90 LEU B C 1
ATOM 5407 O O . LEU B 1 90 ? 2.633 17.672 -15.703 1 93.75 90 LEU B O 1
ATOM 5411 N N . MET B 1 91 ? 1.977 19.594 -16.594 1 94.19 91 MET B N 1
ATOM 5412 C CA . MET B 1 91 ? 1.442 18.953 -17.797 1 94.19 91 MET B CA 1
ATOM 5413 C C . MET B 1 91 ? 2.561 18.328 -18.625 1 94.19 91 MET B C 1
ATOM 5415 O O . MET B 1 91 ? 2.387 17.25 -19.188 1 94.19 91 MET B O 1
ATOM 5419 N N . GLY B 1 92 ? 3.625 19.062 -18.719 1 94.62 92 GLY B N 1
ATOM 5420 C CA . GLY B 1 92 ? 4.781 18.5 -19.391 1 94.62 92 GLY B CA 1
ATOM 5421 C C . GLY B 1 92 ? 5.238 17.188 -18.797 1 94.62 92 GLY B C 1
ATOM 5422 O O . GLY B 1 92 ? 5.539 16.234 -19.516 1 94.62 92 GLY B O 1
ATOM 5423 N N . PHE B 1 93 ? 5.242 17.125 -17.5 1 94.62 93 PHE B N 1
ATOM 5424 C CA . PHE B 1 93 ? 5.664 15.906 -16.828 1 94.62 93 PHE B CA 1
ATOM 5425 C C . PHE B 1 93 ? 4.645 14.789 -17.047 1 94.62 93 PHE B C 1
ATOM 5427 O O . PHE B 1 93 ? 5.008 13.625 -17.172 1 94.62 93 PHE B O 1
ATOM 5434 N N . LYS B 1 94 ? 3.441 15.133 -17.078 1 92.19 94 LYS B N 1
ATOM 5435 C CA . LYS B 1 94 ? 2.406 14.141 -17.359 1 92.19 94 LYS B CA 1
ATOM 5436 C C . LYS B 1 94 ? 2.609 13.5 -18.734 1 92.19 94 LYS B C 1
ATOM 5438 O O . LYS B 1 94 ? 2.346 12.312 -18.922 1 92.19 94 LYS B O 1
ATOM 5443 N N . ILE B 1 95 ? 3.039 14.258 -19.625 1 92.88 95 ILE B N 1
ATOM 5444 C CA . ILE B 1 95 ? 3.336 13.734 -20.953 1 92.88 95 ILE B CA 1
ATOM 5445 C C . ILE B 1 95 ? 4.508 12.758 -20.875 1 92.88 95 ILE B C 1
ATOM 5447 O O . ILE B 1 95 ? 4.5 11.719 -21.531 1 92.88 95 ILE B O 1
ATOM 5451 N N . CYS B 1 96 ? 5.512 13.102 -20.094 1 91.94 96 CYS B N 1
ATOM 5452 C CA . CYS B 1 96 ? 6.629 12.188 -19.875 1 91.94 96 CYS B CA 1
ATOM 5453 C C . CYS B 1 96 ? 6.152 10.867 -19.281 1 91.94 96 CYS B C 1
ATOM 5455 O O . CYS B 1 96 ? 6.582 9.797 -19.719 1 91.94 96 CYS B O 1
ATOM 5457 N N . LYS B 1 97 ? 5.285 10.945 -18.312 1 91.56 97 LYS B N 1
ATOM 5458 C CA . LYS B 1 97 ? 4.734 9.742 -17.703 1 91.56 97 LYS B CA 1
ATOM 5459 C C . LYS B 1 97 ? 4.023 8.867 -18.719 1 91.56 97 LYS B C 1
ATOM 5461 O O . LYS B 1 97 ? 4.18 7.645 -18.719 1 91.56 97 LYS B O 1
ATOM 5466 N N . LYS B 1 98 ? 3.307 9.523 -19.594 1 87.88 98 LYS B N 1
ATOM 5467 C CA . LYS B 1 98 ? 2.582 8.797 -20.625 1 87.88 98 LYS B CA 1
ATOM 5468 C C . LYS B 1 98 ? 3.545 8.102 -21.578 1 87.88 98 LYS B C 1
ATOM 5470 O O . LYS B 1 98 ? 3.289 6.98 -22.031 1 87.88 98 LYS B O 1
ATOM 5475 N N . TYR B 1 99 ? 4.594 8.805 -21.891 1 87.25 99 TYR B N 1
ATOM 5476 C CA . TYR B 1 99 ? 5.602 8.242 -22.781 1 87.25 99 TYR B CA 1
ATOM 5477 C C . TYR B 1 99 ? 6.164 6.941 -22.219 1 87.25 99 TYR B C 1
ATOM 5479 O O . TYR B 1 99 ? 6.371 5.973 -22.953 1 87.25 99 TYR B O 1
ATOM 5487 N N . TYR B 1 100 ? 6.375 6.941 -20.922 1 85.88 100 TYR B N 1
ATOM 5488 C CA . TYR B 1 100 ? 6.93 5.758 -20.266 1 85.88 100 TYR B CA 1
ATOM 5489 C C . TYR B 1 100 ? 5.828 4.773 -19.891 1 85.88 100 TYR B C 1
ATOM 5491 O O . TYR B 1 100 ? 6.098 3.729 -19.297 1 85.88 100 TYR B O 1
ATOM 5499 N N . ASN B 1 101 ? 4.57 5.059 -20.156 1 83.94 101 ASN B N 1
ATOM 5500 C CA . ASN B 1 101 ? 3.43 4.242 -19.75 1 83.94 101 ASN B CA 1
ATOM 5501 C C . ASN B 1 101 ? 3.416 4.008 -18.25 1 83.94 101 ASN B C 1
ATOM 5503 O O . ASN B 1 101 ? 3.279 2.871 -17.797 1 83.94 101 ASN B O 1
ATOM 5507 N N . PHE B 1 102 ? 3.725 5.133 -17.578 1 84.25 102 PHE B N 1
ATOM 5508 C CA . PHE B 1 102 ? 3.703 5.051 -16.125 1 84.25 102 PHE B CA 1
ATOM 5509 C C . PHE B 1 102 ? 2.314 4.68 -15.625 1 84.25 102 PHE B C 1
ATOM 5511 O O . PHE B 1 102 ? 1.314 5.25 -16.062 1 84.25 102 PHE B O 1
ATOM 5518 N N . PRO B 1 103 ? 2.189 3.691 -14.688 1 81.69 103 PRO B N 1
ATOM 5519 C CA . PRO B 1 103 ? 3.246 3.014 -13.93 1 81.69 103 PRO B CA 1
ATOM 5520 C C . PRO B 1 103 ? 3.531 1.605 -14.445 1 81.69 103 PRO B C 1
ATOM 5522 O O . PRO B 1 103 ? 4.375 0.898 -13.883 1 81.69 103 PRO B O 1
ATOM 5525 N N . GLU B 1 104 ? 2.896 1.228 -15.461 1 77.94 104 GLU B N 1
ATOM 5526 C CA . GLU B 1 104 ? 2.971 -0.16 -15.906 1 77.94 104 GLU B CA 1
ATOM 5527 C C . GLU B 1 104 ? 4.207 -0.398 -16.766 1 77.94 104 GLU B C 1
ATOM 5529 O O . GLU B 1 104 ? 4.691 -1.526 -16.875 1 77.94 104 GLU B O 1
ATOM 5534 N N . GLY B 1 105 ? 4.719 0.679 -17.328 1 78.06 105 GLY B N 1
ATOM 5535 C CA . GLY B 1 105 ? 5.836 0.533 -18.25 1 78.06 105 GLY B CA 1
ATOM 5536 C C . GLY B 1 105 ? 7.156 0.271 -17.562 1 78.06 105 GLY B C 1
ATOM 5537 O O . GLY B 1 105 ? 7.184 -0.302 -16.469 1 78.06 105 GLY B O 1
ATOM 5538 N N . ILE B 1 106 ? 8.133 0.596 -18.25 1 75.12 106 ILE B N 1
ATOM 5539 C CA . ILE B 1 106 ? 9.477 0.381 -17.734 1 75.12 106 ILE B CA 1
ATOM 5540 C C . ILE B 1 106 ? 9.695 1.25 -16.5 1 75.12 106 ILE B C 1
ATOM 5542 O O . ILE B 1 106 ? 9.383 2.441 -16.5 1 75.12 106 ILE B O 1
ATOM 5546 N N . LYS B 1 107 ? 10.172 0.564 -15.539 1 80.94 107 LYS B N 1
ATOM 5547 C CA . LYS B 1 107 ? 10.406 1.275 -14.289 1 80.94 107 LYS B CA 1
ATOM 5548 C C . LYS B 1 107 ? 11.82 1.853 -14.242 1 80.94 107 LYS B C 1
ATOM 5550 O O . LYS B 1 107 ? 12.797 1.134 -14.461 1 80.94 107 LYS B O 1
ATOM 5555 N N . THR B 1 108 ? 11.875 3.203 -14.055 1 83.44 108 THR B N 1
ATOM 5556 C CA . THR B 1 108 ? 13.164 3.891 -14.008 1 83.44 108 THR B CA 1
ATOM 5557 C C . THR B 1 108 ? 13.234 4.812 -12.789 1 83.44 108 THR B C 1
ATOM 5559 O O . THR B 1 108 ? 12.211 5.324 -12.328 1 83.44 108 THR B O 1
ATOM 5562 N N . ILE B 1 109 ? 14.391 5.031 -12.281 1 88.44 109 ILE B N 1
ATOM 5563 C CA . ILE B 1 109 ? 14.602 5.832 -11.086 1 88.44 109 ILE B CA 1
ATOM 5564 C C . ILE B 1 109 ? 14.281 7.297 -11.383 1 88.44 109 ILE B C 1
ATOM 5566 O O . ILE B 1 109 ? 13.664 7.98 -10.562 1 88.44 109 ILE B O 1
ATOM 5570 N N . PRO B 1 110 ? 14.633 7.855 -12.609 1 87.06 110 PRO B N 1
ATOM 5571 C CA . PRO B 1 110 ? 14.281 9.25 -12.891 1 87.06 110 PRO B CA 1
ATOM 5572 C C . PRO B 1 110 ? 12.781 9.5 -12.867 1 87.06 110 PRO B C 1
ATOM 5574 O O . PRO B 1 110 ? 12.328 10.547 -12.391 1 87.06 110 PRO B O 1
ATOM 5577 N N . LEU B 1 111 ? 12.102 8.578 -13.352 1 90.44 111 LEU B N 1
ATOM 5578 C CA . LEU B 1 111 ? 10.656 8.711 -13.344 1 90.44 111 LEU B CA 1
ATOM 5579 C C . LEU B 1 111 ? 10.109 8.688 -11.914 1 90.44 111 LEU B C 1
ATOM 5581 O O . LEU B 1 111 ? 9.219 9.461 -11.57 1 90.44 111 LEU B O 1
ATOM 5585 N N . LEU B 1 112 ? 10.617 7.789 -11.109 1 93.44 112 LEU B N 1
ATOM 5586 C CA . LEU B 1 112 ? 10.258 7.75 -9.695 1 93.44 112 LEU B CA 1
ATOM 5587 C C . LEU B 1 112 ? 10.586 9.07 -9.008 1 93.44 112 LEU B C 1
ATOM 5589 O O . LEU B 1 112 ? 9.742 9.648 -8.32 1 93.44 112 LEU B O 1
ATOM 5593 N N . LEU B 1 113 ? 11.773 9.523 -9.234 1 93.62 113 LEU B N 1
ATOM 5594 C CA . LEU B 1 113 ? 12.234 10.766 -8.617 1 93.62 113 LEU B CA 1
ATOM 5595 C C . LEU B 1 113 ? 11.367 11.945 -9.039 1 93.62 113 LEU B C 1
ATOM 5597 O O . LEU B 1 113 ? 11.008 12.781 -8.203 1 93.62 113 LEU B O 1
ATOM 5601 N N . GLY B 1 114 ? 11.117 11.992 -10.328 1 93.81 114 GLY B N 1
ATOM 5602 C CA . GLY B 1 114 ? 10.25 13.055 -10.805 1 93.81 114 GLY B CA 1
ATOM 5603 C C . GLY B 1 114 ? 8.906 13.086 -10.102 1 93.81 114 GLY B C 1
ATOM 5604 O O . GLY B 1 114 ? 8.43 14.156 -9.695 1 93.81 114 GLY B O 1
ATOM 5605 N N . ASN B 1 115 ? 8.297 11.945 -9.938 1 95.38 115 ASN B N 1
ATOM 5606 C CA . ASN B 1 115 ? 7.02 11.852 -9.242 1 95.38 115 ASN B CA 1
ATOM 5607 C C . ASN B 1 115 ? 7.141 12.297 -7.789 1 95.38 115 ASN B C 1
ATOM 5609 O O . ASN B 1 115 ? 6.262 12.977 -7.266 1 95.38 115 ASN B O 1
ATOM 5613 N N . VAL B 1 116 ? 8.18 11.93 -7.152 1 96.56 116 VAL B N 1
ATOM 5614 C CA . VAL B 1 116 ? 8.391 12.242 -5.742 1 96.56 116 VAL B CA 1
ATOM 5615 C C . VAL B 1 116 ? 8.578 13.75 -5.57 1 96.56 116 VAL B C 1
ATOM 5617 O O . VAL B 1 116 ? 8.062 14.336 -4.621 1 96.56 116 VAL B O 1
ATOM 5620 N N . ILE B 1 117 ? 9.297 14.344 -6.5 1 95.31 117 ILE B N 1
ATOM 5621 C CA . ILE B 1 117 ? 9.523 15.781 -6.438 1 95.31 117 ILE B CA 1
ATOM 5622 C C . ILE B 1 117 ? 8.188 16.516 -6.543 1 95.31 117 ILE B C 1
ATOM 5624 O O . ILE B 1 117 ? 7.914 17.438 -5.77 1 95.31 117 ILE B O 1
ATOM 5628 N N . ILE B 1 118 ? 7.387 16.094 -7.402 1 94.69 118 ILE B N 1
ATOM 5629 C CA . ILE B 1 118 ? 6.09 16.734 -7.59 1 94.69 118 ILE B CA 1
ATOM 5630 C C . ILE B 1 118 ? 5.254 16.578 -6.32 1 94.69 118 ILE B C 1
ATOM 5632 O O . ILE B 1 118 ? 4.691 17.562 -5.824 1 94.69 118 ILE B O 1
ATOM 5636 N N . GLN B 1 119 ? 5.199 15.414 -5.773 1 9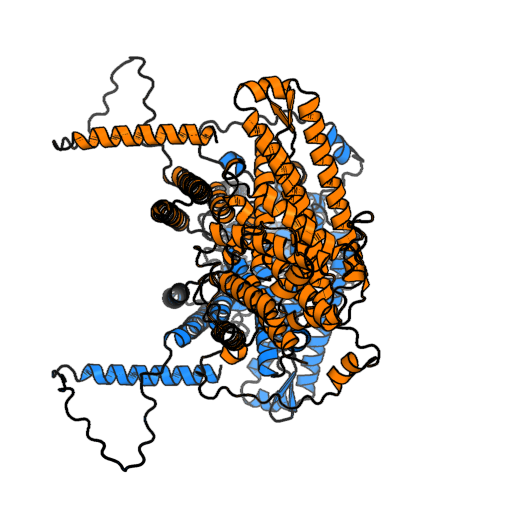3.62 119 GLN B N 1
ATOM 5637 C CA . GLN B 1 119 ? 4.391 15.164 -4.586 1 93.62 119 GLN B CA 1
ATOM 5638 C C . GLN B 1 119 ? 4.969 15.883 -3.367 1 93.62 119 GLN B C 1
ATOM 5640 O O . GLN B 1 119 ? 4.227 16.297 -2.479 1 93.62 119 GLN B O 1
ATOM 5645 N N . SER B 1 120 ? 6.238 16.047 -3.334 1 92.62 120 SER B N 1
ATOM 5646 C CA . SER B 1 120 ? 6.906 16.703 -2.213 1 92.62 120 SER B CA 1
ATOM 5647 C C . SER B 1 120 ? 6.57 18.188 -2.158 1 92.62 120 SER B C 1
ATOM 5649 O O . SER B 1 120 ? 6.676 18.812 -1.102 1 92.62 120 SER B O 1
ATOM 5651 N N . THR B 1 121 ? 6.215 18.703 -3.258 1 89 121 THR B N 1
ATOM 5652 C CA . THR B 1 121 ? 5.973 20.141 -3.295 1 89 121 THR B CA 1
ATOM 5653 C C . THR B 1 121 ? 4.477 20.438 -3.301 1 89 121 THR B C 1
ATOM 5655 O O . THR B 1 121 ? 4.066 21.594 -3.18 1 89 121 THR B O 1
ATOM 5658 N N . SER B 1 122 ? 3.686 19.375 -3.432 1 80.19 122 SER B N 1
ATOM 5659 C CA . SER B 1 122 ? 2.238 19.547 -3.363 1 80.19 122 SER B CA 1
ATOM 5660 C C . SER B 1 122 ? 1.774 19.766 -1.925 1 80.19 122 SER B C 1
ATOM 5662 O O . SER B 1 122 ? 2.299 19.141 -1 1 80.19 122 SER B O 1
ATOM 5664 N N . PRO B 1 123 ? 0.877 20.719 -1.792 1 72.81 123 PRO B N 1
ATOM 5665 C CA . PRO B 1 123 ? 0.349 20.891 -0.437 1 72.81 123 PRO B CA 1
ATOM 5666 C C . PRO B 1 123 ? -0.342 19.641 0.096 1 72.81 123 PRO B C 1
ATOM 5668 O O . PRO B 1 123 ? -0.28 19.359 1.296 1 72.81 123 PRO B O 1
ATOM 5671 N N . ASN B 1 124 ? -1.003 18.969 -0.828 1 78.38 124 ASN B N 1
ATOM 5672 C CA . ASN B 1 124 ? -1.678 17.719 -0.479 1 78.38 124 ASN B CA 1
ATOM 5673 C C . ASN B 1 124 ? -1.297 16.594 -1.431 1 78.38 124 ASN B C 1
ATOM 5675 O O . ASN B 1 124 ? -1.993 16.344 -2.416 1 78.38 124 ASN B O 1
ATOM 5679 N N . PRO B 1 125 ? -0.278 15.953 -1.029 1 87.12 125 PRO B N 1
ATOM 5680 C CA . PRO B 1 125 ? 0.096 14.828 -1.894 1 87.12 125 PRO B CA 1
ATOM 5681 C C . PRO B 1 125 ? -1.053 13.852 -2.115 1 87.12 125 PRO B C 1
ATOM 5683 O O . PRO B 1 125 ? -1.823 13.578 -1.19 1 87.12 125 PRO B O 1
ATOM 5686 N N . SER B 1 126 ? -1.209 13.383 -3.283 1 87.56 126 SER B N 1
ATOM 5687 C CA . SER B 1 126 ? -2.27 12.438 -3.633 1 87.56 126 SER B CA 1
ATOM 5688 C C . SER B 1 126 ? -2.049 11.086 -2.969 1 87.56 126 SER B C 1
ATOM 5690 O O . SER B 1 126 ? -1.003 10.461 -3.154 1 87.56 126 SER B O 1
ATOM 5692 N N . THR B 1 127 ? -3.053 10.703 -2.285 1 88.81 127 THR B N 1
ATOM 5693 C CA . THR B 1 127 ? -2.92 9.422 -1.595 1 88.81 127 THR B CA 1
ATOM 5694 C C . THR B 1 127 ? -2.883 8.266 -2.594 1 88.81 127 THR B C 1
ATOM 5696 O O . THR B 1 127 ? -2.201 7.266 -2.367 1 88.81 127 THR B O 1
ATOM 5699 N N . MET B 1 128 ? -3.615 8.398 -3.707 1 91.31 128 MET B N 1
ATOM 5700 C CA . MET B 1 128 ? -3.645 7.352 -4.727 1 91.31 128 MET B CA 1
ATOM 5701 C C . MET B 1 128 ? -2.307 7.262 -5.449 1 91.31 128 MET B C 1
ATOM 5703 O O . MET B 1 128 ? -1.807 6.164 -5.703 1 91.31 128 MET B O 1
ATOM 5707 N N . GLU B 1 129 ? -1.75 8.383 -5.734 1 91.44 129 GLU B N 1
ATOM 5708 C CA . GLU B 1 129 ? -0.45 8.391 -6.398 1 91.44 129 GLU B CA 1
ATOM 5709 C C . GLU B 1 129 ? 0.643 7.852 -5.48 1 91.44 129 GLU B C 1
ATOM 5711 O O . GLU B 1 129 ? 1.577 7.188 -5.938 1 91.44 129 GLU B O 1
ATOM 5716 N N . MET B 1 130 ? 0.47 8.203 -4.238 1 95 130 MET B N 1
ATOM 5717 C CA . MET B 1 130 ? 1.477 7.73 -3.293 1 95 130 MET B CA 1
ATOM 5718 C C . MET B 1 130 ? 1.474 6.207 -3.205 1 95 130 MET B C 1
ATOM 5720 O O . MET B 1 130 ? 2.525 5.59 -3.031 1 95 130 MET B O 1
ATOM 5724 N N . ALA B 1 131 ? 0.292 5.617 -3.285 1 95.19 131 ALA B N 1
ATOM 5725 C CA . ALA B 1 131 ? 0.225 4.16 -3.295 1 95.19 131 ALA B CA 1
ATOM 5726 C C . ALA B 1 131 ? 1.03 3.582 -4.457 1 95.19 131 ALA B C 1
ATOM 5728 O O . ALA B 1 131 ? 1.762 2.604 -4.285 1 95.19 131 ALA B O 1
ATOM 5729 N N . GLN B 1 132 ? 0.954 4.18 -5.539 1 94.5 132 GLN B N 1
ATOM 5730 C CA . GLN B 1 132 ? 1.687 3.732 -6.715 1 94.5 132 GLN B CA 1
ATOM 5731 C C . GLN B 1 132 ? 3.182 3.996 -6.57 1 94.5 132 GLN B C 1
ATOM 5733 O O . GLN B 1 132 ? 4.004 3.16 -6.945 1 94.5 132 GLN B O 1
ATOM 5738 N N . ILE B 1 133 ? 3.482 5.156 -6.09 1 96.25 133 ILE B N 1
ATOM 5739 C CA . ILE B 1 133 ? 4.879 5.547 -5.93 1 96.25 133 ILE B CA 1
ATOM 5740 C C . ILE B 1 133 ? 5.586 4.57 -4.992 1 96.25 133 ILE B C 1
ATOM 5742 O O . ILE B 1 133 ? 6.703 4.129 -5.27 1 96.25 133 ILE B O 1
ATOM 5746 N N . ILE B 1 134 ? 4.938 4.215 -3.934 1 96.31 134 ILE B N 1
ATOM 5747 C CA . ILE B 1 134 ? 5.539 3.305 -2.965 1 96.31 134 ILE B CA 1
ATOM 5748 C C . ILE B 1 134 ? 5.738 1.931 -3.602 1 96.31 134 ILE B C 1
ATOM 5750 O O . ILE B 1 134 ? 6.785 1.301 -3.42 1 96.31 134 ILE B O 1
ATOM 5754 N N . ARG B 1 135 ? 4.707 1.48 -4.309 1 94.81 135 ARG B N 1
ATOM 5755 C CA . ARG B 1 135 ? 4.82 0.189 -4.98 1 94.81 135 ARG B CA 1
ATOM 5756 C C . ARG B 1 135 ? 5.938 0.205 -6.02 1 94.81 135 ARG B C 1
ATOM 5758 O O . ARG B 1 135 ? 6.699 -0.757 -6.133 1 94.81 135 ARG B O 1
ATOM 5765 N N . TYR B 1 136 ? 6.02 1.287 -6.75 1 93.31 136 TYR B N 1
ATOM 5766 C CA . TYR B 1 136 ? 7.07 1.502 -7.738 1 93.31 136 TYR B CA 1
ATOM 5767 C C . TYR B 1 136 ? 8.445 1.479 -7.086 1 93.31 136 TYR B C 1
ATOM 5769 O O . TYR B 1 136 ? 9.375 0.843 -7.594 1 93.31 136 TYR B O 1
ATOM 5777 N N . ALA B 1 137 ? 8.57 2.145 -5.992 1 94.44 137 ALA B N 1
ATOM 5778 C CA . ALA B 1 137 ? 9.828 2.188 -5.258 1 94.44 137 ALA B CA 1
ATOM 5779 C C . ALA B 1 137 ? 10.227 0.797 -4.766 1 94.44 137 ALA B C 1
ATOM 5781 O O . ALA B 1 137 ? 11.398 0.422 -4.828 1 94.44 137 ALA B O 1
ATOM 5782 N N . LYS B 1 138 ? 9.258 0.013 -4.262 1 91.69 138 LYS B N 1
ATOM 5783 C CA . LYS B 1 138 ? 9.547 -1.344 -3.805 1 91.69 138 LYS B CA 1
ATOM 5784 C C . LYS B 1 138 ? 9.984 -2.234 -4.961 1 91.69 138 LYS B C 1
ATOM 5786 O O . LYS B 1 138 ? 10.844 -3.104 -4.793 1 91.69 138 LYS B O 1
ATOM 5791 N N . PHE B 1 139 ? 9.359 -1.991 -6.082 1 88.62 139 PHE B N 1
ATOM 5792 C CA . PHE B 1 139 ? 9.766 -2.74 -7.27 1 88.62 139 PHE B CA 1
ATOM 5793 C C . PHE B 1 139 ? 11.234 -2.498 -7.586 1 88.62 139 PHE B C 1
ATOM 5795 O O . PHE B 1 139 ? 11.945 -3.414 -8.008 1 88.62 139 PHE B O 1
ATOM 5802 N N . LEU B 1 140 ? 11.672 -1.3 -7.375 1 87.31 140 LEU B N 1
ATOM 5803 C CA . LEU B 1 140 ? 13.062 -0.932 -7.621 1 87.31 140 LEU B CA 1
ATOM 5804 C C . LEU B 1 140 ? 13.922 -1.213 -6.395 1 87.31 140 LEU B C 1
ATOM 5806 O O . LEU B 1 140 ? 15.062 -0.747 -6.309 1 87.31 140 LEU B O 1
ATOM 5810 N N . HIS B 1 141 ? 13.406 -1.807 -5.336 1 88.25 141 HIS B N 1
ATOM 5811 C CA . HIS B 1 141 ? 14.078 -2.334 -4.152 1 88.25 141 HIS B CA 1
ATOM 5812 C C . HIS B 1 141 ? 14.547 -1.208 -3.236 1 88.25 141 HIS B C 1
ATOM 5814 O O . HIS B 1 141 ? 15.57 -1.33 -2.57 1 88.25 141 HIS B O 1
ATOM 5820 N N . PHE B 1 142 ? 13.812 -0.136 -3.283 1 92.38 142 PHE B N 1
ATOM 5821 C CA . PHE B 1 142 ? 14.18 0.98 -2.418 1 92.38 142 PHE B CA 1
ATOM 5822 C C . PHE B 1 142 ? 13.844 0.669 -0.964 1 92.38 142 PHE B C 1
ATOM 5824 O O . PHE B 1 142 ? 14.328 1.342 -0.052 1 92.38 142 PHE B O 1
ATOM 5831 N N . HIS B 1 143 ? 13.016 -0.342 -0.691 1 92.06 143 HIS B N 1
ATOM 5832 C CA . HIS B 1 143 ? 12.633 -0.705 0.668 1 92.06 143 HIS B CA 1
ATOM 5833 C C . HIS B 1 143 ? 13.703 -1.566 1.332 1 92.06 143 HIS B C 1
ATOM 5835 O O . HIS B 1 143 ? 13.578 -1.924 2.506 1 92.06 143 HIS B O 1
ATOM 5841 N N . LYS B 1 144 ? 14.695 -1.858 0.599 1 88.88 144 LYS B N 1
ATOM 5842 C CA . LYS B 1 144 ? 15.859 -2.59 1.098 1 88.88 144 LYS B CA 1
ATOM 5843 C C . LYS B 1 144 ? 17.078 -1.676 1.222 1 88.88 144 LYS B C 1
ATOM 5845 O O . LYS B 1 144 ? 17.391 -0.921 0.299 1 88.88 144 LYS B O 1
ATOM 5850 N N . ASP B 1 145 ? 17.734 -1.795 2.348 1 90.44 145 ASP B N 1
ATOM 5851 C CA . ASP B 1 145 ? 18.891 -0.93 2.529 1 90.44 145 ASP B CA 1
ATOM 5852 C C . ASP B 1 145 ? 19.969 -1.224 1.483 1 90.44 145 ASP B C 1
ATOM 5854 O O . ASP B 1 145 ? 20.328 -2.383 1.263 1 90.44 145 ASP B O 1
ATOM 5858 N N . PRO B 1 146 ? 20.422 -0.219 0.859 1 87.75 146 PRO B N 1
ATOM 5859 C CA . PRO B 1 146 ? 21.359 -0.424 -0.24 1 87.75 146 PRO B CA 1
ATOM 5860 C C . PRO B 1 146 ? 22.672 -1.054 0.222 1 87.75 146 PRO B C 1
ATOM 5862 O O . PRO B 1 146 ? 23.281 -1.834 -0.516 1 87.75 146 PRO B O 1
ATOM 5865 N N . TRP B 1 147 ? 23.094 -0.756 1.4 1 85.06 147 TRP B N 1
ATOM 5866 C CA . TRP B 1 147 ? 24.359 -1.279 1.891 1 85.06 147 TRP B CA 1
ATOM 5867 C C . TRP B 1 147 ? 24.172 -2.639 2.553 1 85.06 147 TRP B C 1
ATOM 5869 O O . TRP B 1 147 ? 24.891 -3.592 2.246 1 85.06 147 TRP B O 1
ATOM 5879 N N . ILE B 1 148 ? 23.234 -2.762 3.385 1 80.94 148 ILE B N 1
ATOM 5880 C CA . ILE B 1 148 ? 23.062 -3.936 4.234 1 80.94 148 ILE B CA 1
ATOM 5881 C C . ILE B 1 148 ? 22.5 -5.09 3.408 1 80.94 148 ILE B C 1
ATOM 5883 O O . ILE B 1 148 ? 23.031 -6.199 3.434 1 80.94 148 ILE B O 1
ATOM 5887 N N . THR B 1 149 ? 21.484 -4.816 2.682 1 78.44 149 THR B N 1
ATOM 5888 C CA . THR B 1 149 ? 20.734 -5.879 2.01 1 78.44 149 THR B CA 1
ATOM 5889 C C . THR B 1 149 ? 21.188 -6.023 0.56 1 78.44 149 THR B C 1
ATOM 5891 O O . THR B 1 149 ? 21.422 -7.137 0.08 1 78.44 149 THR B O 1
ATOM 5894 N N . LEU B 1 150 ? 21.328 -4.879 -0.128 1 78.44 150 LEU B N 1
ATOM 5895 C CA . LEU B 1 150 ? 21.641 -4.938 -1.552 1 78.44 150 LEU B CA 1
ATOM 5896 C C . LEU B 1 150 ? 23.141 -4.984 -1.774 1 78.44 150 LEU B C 1
ATOM 5898 O O . LEU B 1 150 ? 23.609 -5.258 -2.887 1 78.44 150 LEU B O 1
ATOM 5902 N N . ARG B 1 151 ? 23.938 -4.578 -0.766 1 77.62 151 ARG B N 1
ATOM 5903 C CA . ARG B 1 151 ? 25.391 -4.668 -0.766 1 77.62 151 ARG B CA 1
ATOM 5904 C C . ARG B 1 151 ? 26 -3.713 -1.784 1 77.62 151 ARG B C 1
ATOM 5906 O O . ARG B 1 151 ? 26.953 -4.07 -2.496 1 77.62 151 ARG B O 1
ATOM 5913 N N . ILE B 1 152 ? 25.406 -2.615 -1.88 1 79.56 152 ILE B N 1
ATOM 5914 C CA . ILE B 1 152 ? 25.953 -1.526 -2.682 1 79.56 152 ILE B CA 1
ATOM 5915 C C . ILE B 1 152 ? 27.062 -0.833 -1.911 1 79.56 152 ILE B C 1
ATOM 5917 O O . ILE B 1 152 ? 26.953 -0.611 -0.703 1 79.56 152 ILE B O 1
ATOM 5921 N N . LYS B 1 153 ? 28.125 -0.502 -2.615 1 78.19 153 LYS B N 1
ATOM 5922 C CA . LYS B 1 153 ? 29.281 0.032 -1.918 1 78.19 153 LYS B CA 1
ATOM 5923 C C . LYS B 1 153 ? 29.453 1.521 -2.201 1 78.19 153 LYS B C 1
ATOM 5925 O O . LYS B 1 153 ? 30.094 2.238 -1.42 1 78.19 153 LYS B O 1
ATOM 5930 N N . ASP B 1 154 ? 28.984 1.988 -3.287 1 81.44 154 ASP B N 1
ATOM 5931 C CA . ASP B 1 154 ? 29.125 3.398 -3.635 1 81.44 154 ASP B CA 1
ATOM 5932 C C . ASP B 1 154 ? 28.359 4.289 -2.662 1 81.44 154 ASP B C 1
ATOM 5934 O O . ASP B 1 154 ? 27.125 4.258 -2.623 1 81.44 154 ASP B O 1
ATOM 5938 N N . PRO B 1 155 ? 29.047 5.098 -1.896 1 82.88 155 PRO B N 1
ATOM 5939 C CA . PRO B 1 155 ? 28.391 5.91 -0.867 1 82.88 155 PRO B CA 1
ATOM 5940 C C . PRO B 1 155 ? 27.375 6.887 -1.445 1 82.88 155 PRO B C 1
ATOM 5942 O O . PRO B 1 155 ? 26.375 7.207 -0.792 1 82.88 155 PRO B O 1
ATOM 5945 N N . GLU B 1 156 ? 27.641 7.387 -2.607 1 82.31 156 GLU B N 1
ATOM 5946 C CA . GLU B 1 156 ? 26.719 8.328 -3.225 1 82.31 156 GLU B CA 1
ATOM 5947 C C . GLU B 1 156 ? 25.391 7.648 -3.559 1 82.31 156 GLU B C 1
ATOM 5949 O O . GLU B 1 156 ? 24.312 8.234 -3.377 1 82.31 156 GLU B O 1
ATOM 5954 N N . ILE B 1 157 ? 25.516 6.418 -4.004 1 85.19 157 ILE B N 1
ATOM 5955 C CA . ILE B 1 157 ? 24.312 5.656 -4.332 1 85.19 157 ILE B CA 1
ATOM 5956 C C . ILE B 1 157 ? 23.562 5.301 -3.053 1 85.19 157 ILE B C 1
ATOM 5958 O O . ILE B 1 157 ? 22.328 5.379 -3.006 1 85.19 157 ILE B O 1
ATOM 5962 N N . ILE B 1 158 ? 24.312 4.922 -2.047 1 88.5 158 ILE B N 1
ATOM 5963 C CA . ILE B 1 158 ? 23.719 4.57 -0.762 1 88.5 158 ILE B CA 1
ATOM 5964 C C . ILE B 1 158 ? 22.938 5.762 -0.209 1 88.5 158 ILE B C 1
ATOM 5966 O O . ILE B 1 158 ? 21.766 5.629 0.17 1 88.5 158 ILE B O 1
ATOM 5970 N N . LYS B 1 159 ? 23.562 6.91 -0.259 1 89.81 159 LYS B N 1
ATOM 5971 C CA . LYS B 1 159 ? 22.938 8.125 0.263 1 89.81 159 LYS B CA 1
ATOM 5972 C C . LYS B 1 159 ? 21.703 8.492 -0.535 1 89.81 159 LYS B C 1
ATOM 5974 O O . LYS B 1 159 ? 20.656 8.828 0.042 1 89.81 159 LYS B O 1
ATOM 5979 N N . PHE B 1 160 ? 21.812 8.422 -1.785 1 90.06 160 PHE B N 1
ATOM 5980 C CA . PHE B 1 160 ? 20.703 8.773 -2.66 1 90.06 160 PHE B CA 1
ATOM 5981 C C . PHE B 1 160 ? 19.5 7.871 -2.408 1 90.06 160 PHE B C 1
ATOM 5983 O O . PHE B 1 160 ? 18.375 8.352 -2.254 1 90.06 160 PHE B O 1
ATOM 5990 N N . ARG B 1 161 ? 19.734 6.59 -2.385 1 92.69 161 ARG B N 1
ATOM 5991 C CA . ARG B 1 161 ? 18.656 5.621 -2.229 1 92.69 161 ARG B CA 1
ATOM 5992 C C . ARG B 1 161 ? 17.984 5.754 -0.86 1 92.69 161 ARG B C 1
ATOM 5994 O O . ARG B 1 161 ? 16.766 5.691 -0.748 1 92.69 161 ARG B O 1
ATOM 6001 N N . ARG B 1 162 ? 18.812 5.945 0.126 1 94.94 162 ARG B N 1
ATOM 6002 C CA . ARG B 1 162 ? 18.266 6.117 1.464 1 94.94 162 ARG B CA 1
ATOM 6003 C C . ARG B 1 162 ? 17.406 7.383 1.542 1 94.94 162 ARG B C 1
ATOM 6005 O O . ARG B 1 162 ? 16.281 7.352 2.057 1 94.94 162 ARG B O 1
ATOM 6012 N N . LEU B 1 163 ? 17.922 8.461 0.965 1 96.44 163 LEU B N 1
ATOM 6013 C CA . LEU B 1 163 ? 17.219 9.734 1.009 1 96.44 163 LEU B CA 1
ATOM 6014 C C . LEU B 1 163 ? 15.875 9.641 0.279 1 96.44 163 LEU B C 1
ATOM 6016 O O . LEU B 1 163 ? 14.852 10.07 0.802 1 96.44 163 LEU B O 1
ATOM 6020 N N . LEU B 1 164 ? 15.922 9.086 -0.829 1 95.81 164 LEU B N 1
ATOM 6021 C CA . LEU B 1 164 ? 14.703 9 -1.63 1 95.81 164 LEU B CA 1
ATOM 6022 C C . LEU B 1 164 ? 13.656 8.133 -0.937 1 95.81 164 LEU B C 1
ATOM 6024 O O . LEU B 1 164 ? 12.477 8.484 -0.899 1 95.81 164 LEU B O 1
ATOM 6028 N N . TRP B 1 165 ? 14.055 7.016 -0.408 1 96.81 165 TRP B N 1
ATOM 6029 C CA . TRP B 1 165 ? 13.117 6.133 0.274 1 96.81 165 TRP B CA 1
ATOM 6030 C C . TRP B 1 165 ? 12.453 6.844 1.449 1 96.81 165 TRP B C 1
ATOM 6032 O O . TRP B 1 165 ? 11.234 6.789 1.609 1 96.81 165 TRP B O 1
ATOM 6042 N N . TRP B 1 166 ? 13.234 7.48 2.215 1 97.94 166 TRP B N 1
ATOM 6043 C CA . TRP B 1 166 ? 12.703 8.117 3.416 1 97.94 166 TRP B CA 1
ATOM 6044 C C . TRP B 1 166 ? 11.773 9.266 3.057 1 97.94 166 TRP B C 1
ATOM 6046 O O . TRP B 1 166 ? 10.797 9.523 3.766 1 97.94 166 TRP B O 1
ATOM 6056 N N . VAL B 1 167 ? 12.078 9.984 1.981 1 97.5 167 VAL B N 1
ATOM 6057 C CA . VAL B 1 167 ? 11.156 11.023 1.515 1 97.5 167 VAL B CA 1
ATOM 6058 C C . VAL B 1 167 ? 9.828 10.391 1.109 1 97.5 167 VAL B C 1
ATOM 6060 O O . VAL B 1 167 ? 8.758 10.906 1.454 1 97.5 167 VAL B O 1
ATOM 6063 N N . ILE B 1 168 ? 9.898 9.297 0.446 1 98 168 ILE B N 1
ATOM 6064 C CA . ILE B 1 168 ? 8.695 8.594 0.013 1 98 168 ILE B CA 1
ATOM 6065 C C . ILE B 1 168 ? 7.898 8.141 1.232 1 98 168 ILE B C 1
ATOM 6067 O O . ILE B 1 168 ? 6.68 8.312 1.284 1 98 168 ILE B O 1
ATOM 6071 N N . PHE B 1 169 ? 8.633 7.594 2.234 1 97.62 169 PHE B N 1
ATOM 6072 C CA . PHE B 1 169 ? 7.992 7.141 3.463 1 97.62 169 PHE B CA 1
ATOM 6073 C C . PHE B 1 169 ? 7.293 8.297 4.172 1 97.62 169 PHE B C 1
ATOM 6075 O O . PHE B 1 169 ? 6.164 8.148 4.645 1 97.62 169 PHE B O 1
ATOM 6082 N N . GLY B 1 170 ? 7.93 9.383 4.172 1 96.5 170 GLY B N 1
ATOM 6083 C CA . GLY B 1 170 ? 7.348 10.555 4.801 1 96.5 170 GLY B CA 1
ATOM 6084 C C . GLY B 1 170 ? 6.117 11.07 4.078 1 96.5 170 GLY B C 1
ATOM 6085 O O . GLY B 1 170 ? 5.133 11.453 4.715 1 96.5 170 GLY B O 1
ATOM 6086 N N . LEU B 1 171 ? 6.176 11.109 2.816 1 96.44 171 LEU B N 1
ATOM 6087 C CA . LEU B 1 171 ? 5.035 11.547 2.023 1 96.44 171 LEU B CA 1
ATOM 6088 C C . LEU B 1 171 ? 3.844 10.617 2.217 1 96.44 171 LEU B C 1
ATOM 6090 O O . LEU B 1 171 ? 2.693 11.055 2.217 1 96.44 171 LEU B O 1
ATOM 6094 N N . ASP B 1 172 ? 4.121 9.367 2.371 1 96.44 172 ASP B N 1
ATOM 6095 C CA . ASP B 1 172 ? 3.061 8.398 2.627 1 96.44 172 ASP B CA 1
ATOM 6096 C C . ASP B 1 172 ? 2.371 8.672 3.959 1 96.44 172 ASP B C 1
ATOM 6098 O O . ASP B 1 172 ? 1.142 8.633 4.047 1 96.44 172 ASP B O 1
ATOM 6102 N N . ALA B 1 173 ? 3.152 8.883 4.953 1 95.06 173 ALA B N 1
ATOM 6103 C CA . ALA B 1 173 ? 2.596 9.188 6.266 1 95.06 173 ALA B CA 1
ATOM 6104 C C . ALA B 1 173 ? 1.739 10.453 6.215 1 95.06 173 ALA B C 1
ATOM 6106 O O . ALA B 1 173 ? 0.632 10.484 6.762 1 95.06 173 ALA B O 1
ATOM 6107 N N . LEU B 1 174 ? 2.254 11.414 5.523 1 93.88 174 LEU B N 1
ATOM 6108 C CA . LEU B 1 174 ? 1.562 12.688 5.422 1 93.88 174 LEU B CA 1
ATOM 6109 C C . LEU B 1 174 ? 0.249 12.539 4.66 1 93.88 174 LEU B C 1
ATOM 6111 O O . LEU B 1 174 ? -0.791 13.031 5.105 1 93.88 174 LEU B O 1
ATOM 6115 N N . SER B 1 175 ? 0.315 11.945 3.516 1 93.25 175 SER B N 1
ATOM 6116 C CA . SER B 1 175 ? -0.893 11.781 2.715 1 93.25 175 SER B CA 1
ATOM 6117 C C . SER B 1 175 ? -1.923 10.922 3.439 1 93.25 175 SER B C 1
ATOM 6119 O O . SER B 1 175 ? -3.127 11.172 3.344 1 93.25 175 SER B O 1
ATOM 6121 N N . SER B 1 176 ? -1.469 9.914 4.094 1 93.19 176 SER B N 1
ATOM 6122 C CA . SER B 1 176 ? -2.367 9.07 4.871 1 93.19 176 SER B CA 1
ATOM 6123 C C . SER B 1 176 ? -3.053 9.852 5.98 1 93.19 176 SER B C 1
ATOM 6125 O O . SER B 1 176 ? -4.25 9.688 6.227 1 93.19 176 SER B O 1
ATOM 6127 N N . HIS B 1 177 ? -2.346 10.664 6.645 1 91.31 177 HIS B N 1
ATOM 6128 C CA . HIS B 1 177 ? -2.928 11.531 7.656 1 91.31 177 HIS B CA 1
ATOM 6129 C C . HIS B 1 177 ? -3.977 12.461 7.051 1 91.31 177 HIS B C 1
ATOM 6131 O O . HIS B 1 177 ? -5.086 12.578 7.574 1 91.31 177 HIS B O 1
ATOM 6137 N N . ASN B 1 178 ? -3.584 13.094 5.957 1 89 178 ASN B N 1
ATOM 6138 C CA . ASN B 1 178 ? -4.445 14.086 5.324 1 89 178 ASN B CA 1
ATOM 6139 C C . ASN B 1 178 ? -5.754 13.469 4.836 1 89 178 ASN B C 1
ATOM 6141 O O . ASN B 1 178 ? -6.789 14.133 4.812 1 89 178 ASN B O 1
ATOM 6145 N N . PHE B 1 179 ? -5.699 12.25 4.551 1 88.75 179 PHE B N 1
ATOM 6146 C CA . PHE B 1 179 ? -6.895 11.625 3.996 1 88.75 179 PHE B CA 1
ATOM 6147 C C . PHE B 1 179 ? -7.492 10.625 4.98 1 88.75 179 PHE B C 1
ATOM 6149 O O . PHE B 1 179 ? -8.383 9.852 4.621 1 88.75 179 PHE B O 1
ATOM 6156 N N . CYS B 1 180 ? -6.988 10.609 6.137 1 88.31 180 CYS B N 1
ATOM 6157 C CA . CYS B 1 180 ? -7.496 9.781 7.223 1 88.31 180 CYS B CA 1
ATOM 6158 C C . CYS B 1 180 ? -7.5 8.312 6.832 1 88.31 180 CYS B C 1
ATOM 6160 O O . CYS B 1 180 ? -8.523 7.633 6.945 1 88.31 180 CYS B O 1
ATOM 6162 N N . LEU B 1 181 ? -6.398 7.883 6.363 1 90.44 181 LEU B N 1
ATOM 6163 C CA . LEU B 1 181 ? -6.203 6.5 5.941 1 90.44 181 LEU B CA 1
ATOM 6164 C C . LEU B 1 181 ? -4.992 5.887 6.637 1 90.44 181 LEU B C 1
ATOM 6166 O O . LEU B 1 181 ? -4.102 6.609 7.086 1 90.44 181 LEU B O 1
ATOM 6170 N N . PRO B 1 182 ? -4.996 4.57 6.824 1 91.44 182 PRO B N 1
ATOM 6171 C CA . PRO B 1 182 ? -3.76 3.959 7.312 1 91.44 182 PRO B CA 1
ATOM 6172 C C . PRO B 1 182 ? -2.604 4.098 6.324 1 91.44 182 PRO B C 1
ATOM 6174 O O . PRO B 1 182 ? -2.83 4.184 5.113 1 91.44 182 PRO B O 1
ATOM 6177 N N . PRO B 1 183 ? -1.42 4.141 6.812 1 94 183 PRO B N 1
ATOM 6178 C CA . PRO B 1 183 ? -0.28 4.238 5.898 1 94 183 PRO B CA 1
ATOM 6179 C C . PRO B 1 183 ? -0.14 3.016 4.996 1 94 183 PRO B C 1
ATOM 6181 O O . PRO B 1 183 ? -0.578 1.922 5.359 1 94 183 PRO B O 1
ATOM 6184 N N . ASN B 1 184 ? 0.444 3.217 3.805 1 93.12 184 ASN B N 1
ATOM 6185 C CA . ASN B 1 184 ? 0.725 2.119 2.885 1 93.12 184 ASN B CA 1
ATOM 6186 C C . ASN B 1 184 ? 1.933 1.304 3.336 1 93.12 184 ASN B C 1
ATOM 6188 O O . ASN B 1 184 ? 2.047 0.121 3.008 1 93.12 184 ASN B O 1
ATOM 6192 N N . CYS B 1 185 ? 2.812 1.955 3.941 1 93.44 185 CYS B N 1
ATOM 6193 C CA . CYS B 1 185 ? 4.055 1.333 4.395 1 93.44 185 CYS B CA 1
ATOM 6194 C C . CYS B 1 185 ? 4.32 1.649 5.859 1 93.44 185 CYS B C 1
ATOM 6196 O O . CYS B 1 185 ? 4.238 2.807 6.273 1 93.44 185 CYS B O 1
ATOM 6198 N N . ARG B 1 186 ? 4.648 0.609 6.641 1 89.81 186 ARG B N 1
ATOM 6199 C CA . ARG B 1 186 ? 4.996 0.784 8.047 1 89.81 186 ARG B CA 1
ATOM 6200 C C . ARG B 1 186 ? 6.5 0.652 8.258 1 89.81 186 ARG B C 1
ATOM 6202 O O . ARG B 1 186 ? 7.215 0.152 7.391 1 89.81 186 ARG B O 1
ATOM 6209 N N . SER B 1 187 ? 6.926 1.063 9.414 1 87.38 187 SER B N 1
ATOM 6210 C CA . SER B 1 187 ? 8.359 1.086 9.688 1 87.38 187 SER B CA 1
ATOM 6211 C C . SER B 1 187 ? 8.922 -0.326 9.781 1 87.38 187 SER B C 1
ATOM 6213 O O . SER B 1 187 ? 10.125 -0.531 9.578 1 87.38 187 SER B O 1
ATOM 6215 N N . ASP B 1 188 ? 8.102 -1.266 9.969 1 81.69 188 ASP B N 1
ATOM 6216 C CA . ASP B 1 188 ? 8.57 -2.645 10.078 1 81.69 188 ASP B CA 1
ATOM 6217 C C . ASP B 1 188 ? 8.562 -3.332 8.719 1 81.69 188 ASP B C 1
ATOM 6219 O O . ASP B 1 188 ? 8.898 -4.516 8.609 1 81.69 188 ASP B O 1
ATOM 6223 N N . ASP B 1 189 ? 8.289 -2.615 7.715 1 86.5 189 ASP B N 1
ATOM 6224 C CA . ASP B 1 189 ? 8.195 -3.197 6.379 1 86.5 189 ASP B CA 1
ATOM 6225 C C . ASP B 1 189 ? 9.516 -3.051 5.625 1 86.5 189 ASP B C 1
ATOM 6227 O O . ASP B 1 189 ? 9.68 -3.596 4.531 1 86.5 189 ASP B O 1
ATOM 6231 N N . PHE B 1 190 ? 10.43 -2.273 6.168 1 90.81 190 PHE B N 1
ATOM 6232 C CA . PHE B 1 190 ? 11.688 -2.033 5.469 1 90.81 190 PHE B CA 1
ATOM 6233 C C . PHE B 1 190 ? 12.844 -1.924 6.457 1 90.81 190 PHE B C 1
ATOM 6235 O O . PHE B 1 190 ? 12.625 -1.784 7.66 1 90.81 190 PHE B O 1
ATOM 6242 N N . ASN B 1 191 ? 14.039 -2.002 6.004 1 89.81 191 ASN B N 1
ATOM 6243 C CA . ASN B 1 191 ? 15.211 -1.924 6.875 1 89.81 191 ASN B CA 1
ATOM 6244 C C . ASN B 1 191 ? 16.172 -0.822 6.434 1 89.81 191 ASN B C 1
ATOM 6246 O O . ASN B 1 191 ? 17.359 -0.889 6.707 1 89.81 191 ASN B O 1
ATOM 6250 N N . VAL B 1 192 ? 15.703 0.115 5.695 1 94.56 192 VAL B N 1
ATOM 6251 C CA . VAL B 1 192 ? 16.531 1.188 5.16 1 94.56 192 VAL B CA 1
ATOM 6252 C C . VAL B 1 192 ? 16.938 2.143 6.285 1 94.56 192 VAL B C 1
ATOM 6254 O O . VAL B 1 192 ? 16.078 2.691 6.977 1 94.56 192 VAL B O 1
ATOM 6257 N N . LEU B 1 193 ? 18.188 2.322 6.438 1 94.31 193 LEU B N 1
ATOM 6258 C CA . LEU B 1 193 ? 18.672 3.248 7.453 1 94.31 193 LEU B CA 1
ATOM 6259 C C . LEU B 1 193 ? 18.531 4.695 6.992 1 94.31 193 LEU B C 1
ATOM 6261 O O . LEU B 1 193 ? 18.453 4.961 5.789 1 94.31 193 LEU B O 1
ATOM 6265 N N . MET B 1 194 ? 18.453 5.594 7.977 1 95.81 194 MET B N 1
ATOM 6266 C CA . MET B 1 194 ? 18.453 7.012 7.633 1 95.81 194 MET B CA 1
ATOM 6267 C C . MET B 1 194 ? 19.797 7.418 7.02 1 95.81 194 MET B C 1
ATOM 6269 O O . MET B 1 194 ? 20.828 6.809 7.309 1 95.81 194 MET B O 1
ATOM 6273 N N . PRO B 1 195 ? 19.75 8.398 6.141 1 94.62 195 PRO B N 1
ATOM 6274 C CA . PRO B 1 195 ? 21 8.844 5.531 1 94.62 195 PRO B CA 1
ATOM 6275 C C . PRO B 1 195 ? 21.984 9.406 6.547 1 94.62 195 PRO B C 1
ATOM 6277 O O . PRO B 1 195 ? 21.578 10.031 7.531 1 94.62 195 PRO B O 1
ATOM 6280 N N . ASP B 1 196 ? 23.234 9.203 6.195 1 91.31 196 ASP B N 1
ATOM 6281 C CA . ASP B 1 196 ? 24.297 9.734 7.051 1 91.31 196 ASP B CA 1
ATOM 6282 C C . ASP B 1 196 ? 24.406 11.25 6.914 1 91.31 196 ASP B C 1
ATOM 6284 O O . ASP B 1 196 ? 24.391 11.781 5.801 1 91.31 196 ASP B O 1
ATOM 6288 N N . GLU B 1 197 ? 24.5 11.898 8.031 1 91.31 197 GLU B N 1
ATOM 6289 C CA . GLU B 1 197 ? 24.531 13.359 8.039 1 91.31 197 GLU B CA 1
ATOM 6290 C C . GLU B 1 197 ? 25.938 13.891 7.852 1 91.31 197 GLU B C 1
ATOM 6292 O O . GLU B 1 197 ? 26.141 15.07 7.559 1 91.31 197 GLU B O 1
ATOM 6297 N N . GLU B 1 198 ? 26.875 12.992 8.008 1 88.12 198 GLU B N 1
ATOM 6298 C CA . GLU B 1 198 ? 28.25 13.422 7.816 1 88.12 198 GLU B CA 1
ATOM 6299 C C . GLU B 1 198 ? 28.781 12.984 6.453 1 88.12 198 GLU B C 1
ATOM 6301 O O . GLU B 1 198 ? 28.516 11.859 6.008 1 88.12 198 GLU B O 1
ATOM 6306 N N . GLU B 1 199 ? 29.344 13.922 5.797 1 80.38 199 GLU B N 1
ATOM 6307 C CA . GLU B 1 199 ? 29.906 13.656 4.48 1 80.38 199 GLU B CA 1
ATOM 6308 C C . GLU B 1 199 ? 31.406 13.945 4.461 1 80.38 199 GLU B C 1
ATOM 6310 O O . GLU B 1 199 ? 31.875 14.844 5.16 1 80.38 199 GLU B O 1
ATOM 6315 N N . PHE B 1 200 ? 32.031 13.086 3.73 1 76.75 200 PHE B N 1
ATOM 6316 C CA . PHE B 1 200 ? 33.469 13.328 3.562 1 76.75 200 PHE B CA 1
ATOM 6317 C C . PHE B 1 200 ? 33.719 14.234 2.361 1 76.75 200 PHE B C 1
ATOM 6319 O O . PHE B 1 200 ? 33.5 13.828 1.217 1 76.75 200 PHE B O 1
ATOM 6326 N N . ILE B 1 201 ? 33.938 15.383 2.604 1 67.12 201 ILE B N 1
ATOM 6327 C CA . ILE B 1 201 ? 34.312 16.328 1.554 1 67.12 201 ILE B CA 1
ATOM 6328 C C . ILE B 1 201 ? 35.75 16.766 1.71 1 67.12 201 ILE B C 1
ATOM 6330 O O . ILE B 1 201 ? 36.125 17.359 2.727 1 67.12 201 ILE B O 1
ATOM 6334 N N . GLY B 1 202 ? 36.594 16.578 0.674 1 65.44 202 GLY B N 1
ATOM 6335 C CA . GLY B 1 202 ? 38 17.016 0.689 1 65.44 202 GLY B CA 1
ATOM 6336 C C . GLY B 1 202 ? 38.781 16.406 1.83 1 65.44 202 GLY B C 1
ATOM 6337 O O . GLY B 1 202 ? 39.625 17.062 2.42 1 65.44 202 GLY B O 1
ATOM 6338 N N . GLY B 1 203 ? 38.344 15.227 2.209 1 69.62 203 GLY B N 1
ATOM 6339 C CA . GLY B 1 203 ? 39.125 14.539 3.236 1 69.62 203 GLY B CA 1
ATOM 6340 C C . GLY B 1 203 ? 38.625 14.836 4.645 1 69.62 203 GLY B C 1
ATOM 6341 O O . GLY B 1 203 ? 39.094 14.219 5.609 1 69.62 203 GLY B O 1
ATOM 6342 N N . GLU B 1 204 ? 37.781 15.828 4.785 1 75.81 204 GLU B N 1
ATOM 6343 C CA . GLU B 1 204 ? 37.281 16.188 6.109 1 75.81 204 GLU B CA 1
ATOM 6344 C C . GLU B 1 204 ? 35.812 15.812 6.258 1 75.81 204 GLU B C 1
ATOM 6346 O O . GLU B 1 204 ? 35.062 15.875 5.293 1 75.81 204 GLU B O 1
ATOM 6351 N N . LYS B 1 205 ? 35.562 15.469 7.445 1 80.62 205 LYS B N 1
ATOM 6352 C CA . LYS B 1 205 ? 34.156 15.156 7.766 1 80.62 205 LYS B CA 1
ATOM 6353 C C . LYS B 1 205 ? 33.344 16.422 8.031 1 80.62 205 LYS B C 1
ATOM 6355 O O . LYS B 1 205 ? 33.719 17.219 8.891 1 80.62 205 LYS B O 1
ATOM 6360 N N . LYS B 1 206 ? 32.438 16.688 7.203 1 84.06 206 LYS B N 1
ATOM 6361 C CA . LYS B 1 206 ? 31.594 17.875 7.348 1 84.06 206 LYS B CA 1
ATOM 6362 C C . LYS B 1 206 ? 30.141 17.469 7.613 1 84.06 206 LYS B C 1
ATOM 6364 O O . LYS B 1 206 ? 29.656 16.469 7.074 1 84.06 206 LYS B O 1
ATOM 6369 N N . LEU B 1 207 ? 29.547 18.328 8.461 1 88.69 207 LEU B N 1
ATOM 6370 C CA . LEU B 1 207 ? 28.141 18.078 8.789 1 88.69 207 LEU B CA 1
ATOM 6371 C C . LEU B 1 207 ? 27.219 18.703 7.746 1 88.69 207 LEU B C 1
ATOM 6373 O O . LEU B 1 207 ? 27.375 19.875 7.402 1 88.69 207 LEU B O 1
ATOM 6377 N N . ASN B 1 208 ? 26.375 17.938 7.172 1 89.06 208 ASN B N 1
ATOM 6378 C CA . ASN B 1 208 ? 25.359 18.438 6.246 1 89.06 208 ASN B CA 1
ATOM 6379 C C . ASN B 1 208 ? 24.062 18.797 6.969 1 89.06 208 ASN B C 1
ATOM 6381 O O . ASN B 1 208 ? 23.25 17.922 7.266 1 89.06 208 ASN B O 1
ATOM 6385 N N . VAL B 1 209 ? 23.797 20.047 7.129 1 87.44 209 VAL B N 1
ATOM 6386 C CA . VAL B 1 209 ? 22.688 20.547 7.922 1 87.44 209 VAL B CA 1
ATOM 6387 C C . VAL B 1 209 ? 21.359 20.156 7.266 1 87.44 209 VAL B C 1
ATOM 6389 O O . VAL B 1 209 ? 20.375 19.875 7.953 1 87.44 209 VAL B O 1
ATOM 6392 N N . SER B 1 210 ? 21.328 20.141 5.98 1 87.69 210 SER B N 1
ATOM 6393 C CA . SER B 1 210 ? 20.109 19.75 5.273 1 87.69 210 SER B CA 1
ATOM 6394 C C . SER B 1 210 ? 19.719 18.312 5.594 1 87.69 210 SER B C 1
ATOM 6396 O O . SER B 1 210 ? 18.547 18.016 5.773 1 87.69 210 SER B O 1
ATOM 6398 N N . ILE B 1 211 ? 20.703 17.469 5.699 1 92.69 211 ILE B N 1
ATOM 6399 C CA . ILE B 1 211 ? 20.422 16.062 5.992 1 92.69 211 ILE B CA 1
ATOM 6400 C C . ILE B 1 211 ? 20 15.922 7.453 1 92.69 211 ILE B C 1
ATOM 6402 O O . ILE B 1 211 ? 19.125 15.109 7.773 1 92.69 211 ILE B O 1
ATOM 6406 N N . VAL B 1 212 ? 20.656 16.719 8.266 1 93.69 212 VAL B N 1
ATOM 6407 C CA . VAL B 1 212 ? 20.25 16.703 9.664 1 93.69 212 VAL B CA 1
ATOM 6408 C C . VAL B 1 212 ? 18.781 17.109 9.789 1 93.69 212 VAL B C 1
ATOM 6410 O O . VAL B 1 212 ? 18.016 16.453 10.5 1 93.69 212 VAL B O 1
ATOM 6413 N N . SER B 1 213 ? 18.406 18.188 9.086 1 92.94 213 SER B N 1
ATOM 6414 C CA . SER B 1 213 ? 17.016 18.641 9.094 1 92.94 213 SER B CA 1
ATOM 6415 C C . SER B 1 213 ? 16.078 17.547 8.586 1 92.94 213 SER B C 1
ATOM 6417 O O . SER B 1 213 ? 15.016 17.328 9.164 1 92.94 213 SER B O 1
ATOM 6419 N N . MET B 1 214 ? 16.5 16.906 7.582 1 94.75 214 MET B N 1
ATOM 6420 C CA . MET B 1 214 ? 15.672 15.852 7.004 1 94.75 214 MET B CA 1
ATOM 6421 C C . MET B 1 214 ? 15.555 14.664 7.957 1 94.75 214 MET B C 1
ATOM 6423 O O . MET B 1 214 ? 14.492 14.062 8.086 1 94.75 214 MET B O 1
ATOM 6427 N N . ASN B 1 215 ? 16.625 14.312 8.57 1 96.44 215 ASN B N 1
ATOM 6428 C CA . ASN B 1 215 ? 16.594 13.195 9.516 1 96.44 215 ASN B CA 1
ATOM 6429 C C . ASN B 1 215 ? 15.648 13.484 10.68 1 96.44 215 ASN B C 1
ATOM 6431 O O . ASN B 1 215 ? 14.969 12.578 11.172 1 96.44 215 ASN B O 1
ATOM 6435 N N . ILE B 1 216 ? 15.648 14.719 11.117 1 95.88 216 ILE B N 1
ATOM 6436 C CA . ILE B 1 216 ? 14.703 15.109 12.156 1 95.88 216 ILE B CA 1
ATOM 6437 C C . ILE B 1 216 ? 13.273 14.922 11.648 1 95.88 216 ILE B C 1
ATOM 6439 O O . ILE B 1 216 ? 12.438 14.344 12.344 1 95.88 216 ILE B O 1
ATOM 6443 N N . LYS B 1 217 ? 13.07 15.391 10.484 1 95.62 217 LYS B N 1
ATOM 6444 C CA . LYS B 1 217 ? 11.75 15.227 9.875 1 95.62 217 LYS B CA 1
ATOM 6445 C C . LYS B 1 217 ? 11.406 13.75 9.703 1 95.62 217 LYS B C 1
ATOM 6447 O O . LYS B 1 217 ? 10.266 13.344 9.93 1 95.62 217 LYS B O 1
ATOM 6452 N N . PHE B 1 218 ? 12.391 12.945 9.305 1 97.12 218 PHE B N 1
ATOM 6453 C CA . PHE B 1 218 ? 12.156 11.516 9.133 1 97.12 218 PHE B CA 1
ATOM 6454 C C . PHE B 1 218 ? 11.773 10.859 10.453 1 97.12 218 PHE B C 1
ATOM 6456 O O . PHE B 1 218 ? 10.953 9.938 10.477 1 97.12 218 PHE B O 1
ATOM 6463 N N . GLY B 1 219 ? 12.391 11.312 11.523 1 96.5 219 GLY B N 1
ATOM 6464 C CA . GLY B 1 219 ? 11.977 10.836 12.828 1 96.5 219 GLY B CA 1
ATOM 6465 C C . GLY B 1 219 ? 10.516 11.117 13.133 1 96.5 219 GLY B C 1
ATOM 6466 O O . GLY B 1 219 ? 9.805 10.258 13.656 1 96.5 219 GLY B O 1
ATOM 6467 N N . TYR B 1 220 ? 10.109 12.297 12.789 1 96.31 220 TYR B N 1
ATOM 6468 C CA . TYR B 1 220 ? 8.703 12.648 12.953 1 96.31 220 TYR B CA 1
ATOM 6469 C C . TYR B 1 220 ? 7.816 11.789 12.062 1 96.31 220 TYR B C 1
ATOM 6471 O O . TYR B 1 220 ? 6.727 11.375 12.469 1 96.31 220 TYR B O 1
ATOM 6479 N N . ASP B 1 221 ? 8.289 11.578 10.844 1 96.38 221 ASP B N 1
ATOM 6480 C CA . ASP B 1 221 ? 7.512 10.789 9.891 1 96.38 221 ASP B CA 1
ATOM 6481 C C . ASP B 1 221 ? 7.262 9.383 10.422 1 96.38 221 ASP B C 1
ATOM 6483 O O . ASP B 1 221 ? 6.203 8.797 10.188 1 96.38 221 ASP B O 1
ATOM 6487 N N . ILE B 1 222 ? 8.188 8.805 11.109 1 97 222 ILE B N 1
ATOM 6488 C CA . ILE B 1 222 ? 8.023 7.488 11.727 1 97 222 ILE B CA 1
ATOM 6489 C C . ILE B 1 222 ? 6.902 7.543 12.766 1 97 222 ILE B C 1
ATOM 6491 O O . ILE B 1 222 ? 6.023 6.676 12.781 1 97 222 ILE B O 1
ATOM 6495 N N . LEU B 1 223 ? 6.914 8.531 13.531 1 95.62 223 LEU B N 1
ATOM 6496 C CA . LEU B 1 223 ? 5.898 8.703 14.562 1 95.62 223 LEU B CA 1
ATOM 6497 C C . LEU B 1 223 ? 4.523 8.922 13.938 1 95.62 223 LEU B C 1
ATOM 6499 O O . LEU B 1 223 ? 3.533 8.344 14.391 1 95.62 223 LEU B O 1
ATOM 6503 N N . LEU B 1 224 ? 4.574 9.812 13.008 1 95.81 224 LEU B N 1
ATOM 6504 C CA . LEU B 1 224 ? 3.318 10.117 12.328 1 95.81 224 LEU B CA 1
ATOM 6505 C C . LEU B 1 224 ? 2.705 8.859 11.719 1 95.81 224 LEU B C 1
ATOM 6507 O O . LEU B 1 224 ? 1.504 8.625 11.859 1 95.81 224 LEU B O 1
ATOM 6511 N N . SER B 1 225 ? 3.527 8.117 11.07 1 95.62 225 SER B N 1
ATOM 6512 C CA . SER B 1 225 ? 3.057 6.879 10.453 1 95.62 225 SER B CA 1
ATOM 6513 C C . SER B 1 225 ? 2.453 5.941 11.492 1 95.62 225 SER B C 1
ATOM 6515 O O . SER B 1 225 ? 1.4 5.344 11.258 1 95.62 225 SER B O 1
ATOM 6517 N N . GLU B 1 226 ? 3.027 5.824 12.594 1 93.56 226 GLU B N 1
ATOM 6518 C CA . GLU B 1 226 ? 2.551 4.941 13.656 1 93.56 226 GLU B CA 1
ATOM 6519 C C . GLU B 1 226 ? 1.233 5.445 14.234 1 93.56 226 GLU B C 1
ATOM 6521 O O . GLU B 1 226 ? 0.307 4.664 14.461 1 93.56 226 GLU B O 1
ATOM 6526 N N . ILE B 1 227 ? 1.181 6.684 14.508 1 92.88 227 ILE B N 1
ATOM 6527 C CA . ILE B 1 227 ? -0.019 7.258 15.109 1 92.88 227 ILE B CA 1
ATOM 6528 C C . ILE B 1 227 ? -1.188 7.148 14.133 1 92.88 227 ILE B C 1
ATOM 6530 O O . ILE B 1 227 ? -2.295 6.77 14.516 1 92.88 227 ILE B O 1
ATOM 6534 N N . VAL B 1 228 ? -0.899 7.52 12.891 1 91.62 228 VAL B N 1
ATOM 6535 C CA . VAL B 1 228 ? -1.935 7.477 11.867 1 91.62 228 VAL B CA 1
ATOM 6536 C C . VAL B 1 228 ? -2.426 6.039 11.688 1 91.62 228 VAL B C 1
ATOM 6538 O O . VAL B 1 228 ? -3.611 5.809 11.445 1 91.62 228 VAL B O 1
ATOM 6541 N N . TYR B 1 229 ? -1.507 5.098 11.805 1 91.06 229 TYR B N 1
ATOM 6542 C CA . TYR B 1 229 ? -1.891 3.693 11.75 1 91.06 229 TYR B CA 1
ATOM 6543 C C . TYR B 1 229 ? -2.914 3.369 12.836 1 91.06 229 TYR B C 1
ATOM 6545 O O . TYR B 1 229 ? -3.926 2.719 12.562 1 91.06 229 TYR B O 1
ATOM 6553 N N . HIS B 1 230 ? -2.75 3.828 13.984 1 86.25 230 HIS B N 1
ATOM 6554 C CA . HIS B 1 230 ? -3.652 3.547 15.094 1 86.25 230 HIS B CA 1
ATOM 6555 C C . HIS B 1 230 ? -4.957 4.32 14.961 1 86.25 230 HIS B C 1
ATOM 6557 O O . HIS B 1 230 ? -6 3.883 15.453 1 86.25 230 HIS B O 1
ATOM 6563 N N . LEU B 1 231 ? -4.848 5.398 14.305 1 82.88 231 LEU B N 1
ATOM 6564 C CA . LEU B 1 231 ? -6.027 6.238 14.133 1 82.88 231 LEU B CA 1
ATOM 6565 C C . LEU B 1 231 ? -6.984 5.637 13.109 1 82.88 231 LEU B C 1
ATOM 6567 O O . LEU B 1 231 ? -8.203 5.723 13.266 1 82.88 231 LEU B O 1
ATOM 6571 N N . HIS B 1 232 ? -6.422 4.98 12.125 1 80 232 HIS B N 1
ATOM 6572 C CA . HIS B 1 232 ? -7.293 4.75 10.977 1 80 232 HIS B CA 1
ATOM 6573 C C . HIS B 1 232 ? -7.301 3.281 10.578 1 80 232 HIS B C 1
ATOM 6575 O O . HIS B 1 232 ? -8.055 2.879 9.688 1 80 232 HIS B O 1
ATOM 6581 N N . ASN B 1 233 ? -6.496 2.523 11.305 1 80 233 ASN B N 1
ATOM 6582 C CA . ASN B 1 233 ? -6.543 1.094 11.016 1 80 233 ASN B CA 1
ATOM 6583 C C . ASN B 1 233 ? -7.852 0.467 11.492 1 80 233 ASN B C 1
ATOM 6585 O O . ASN B 1 233 ? -8.445 0.927 12.469 1 80 233 ASN B O 1
ATOM 6589 N N . GLY B 1 234 ? -8.359 -0.43 10.789 1 64.12 234 GLY B N 1
ATOM 6590 C CA . GLY B 1 234 ? -9.633 -1.06 11.094 1 64.12 234 GLY B CA 1
ATOM 6591 C C . GLY B 1 234 ? -9.641 -1.78 12.43 1 64.12 234 GLY B C 1
ATOM 6592 O O . GLY B 1 234 ? -10.711 -2.049 12.984 1 64.12 234 GLY B O 1
ATOM 6593 N N . LEU B 1 235 ? -8.547 -2.084 12.883 1 59.31 235 LEU B N 1
ATOM 6594 C CA . LEU B 1 235 ? -8.453 -2.922 14.07 1 59.31 235 LEU B CA 1
ATOM 6595 C C . LEU B 1 235 ? -8.75 -2.113 15.328 1 59.31 235 LEU B C 1
ATOM 6597 O O . LEU B 1 235 ? -9.164 -2.672 16.344 1 59.31 235 LEU B O 1
ATOM 6601 N N . CYS B 1 236 ? -8.516 -0.862 15.164 1 62.91 236 CYS B N 1
ATOM 6602 C CA . CYS B 1 236 ? -8.438 -0.211 16.469 1 62.91 236 CYS B CA 1
ATOM 6603 C C . CYS B 1 236 ? -9.523 0.854 16.609 1 62.91 236 CYS B C 1
ATOM 6605 O O . CYS B 1 236 ? -9.414 1.937 16.031 1 62.91 236 CYS B O 1
ATOM 6607 N N . VAL B 1 237 ? -10.586 0.371 17.109 1 63.22 237 VAL B N 1
ATOM 6608 C CA . VAL B 1 237 ? -11.555 1.41 17.469 1 63.22 237 VAL B CA 1
ATOM 6609 C C . VAL B 1 237 ? -11.023 2.229 18.641 1 63.22 237 VAL B C 1
ATOM 6611 O O . VAL B 1 237 ? -11.008 3.461 18.594 1 63.22 237 VAL B O 1
ATOM 6614 N N . ASN B 1 238 ? -10.484 1.465 19.625 1 71.62 238 ASN B N 1
ATOM 6615 C CA . ASN B 1 238 ? -9.906 2.131 20.797 1 71.62 238 ASN B CA 1
ATOM 6616 C C . ASN B 1 238 ? -8.43 1.772 20.969 1 71.62 238 ASN B C 1
ATOM 6618 O O . ASN B 1 238 ? -8.008 0.671 20.609 1 71.62 238 ASN B O 1
ATOM 6622 N N . ILE B 1 239 ? -7.742 2.783 21.375 1 81.75 239 ILE B N 1
ATOM 6623 C CA . ILE B 1 239 ? -6.332 2.561 21.656 1 81.75 239 ILE B CA 1
ATOM 6624 C C . ILE B 1 239 ? -6.168 2.084 23.094 1 81.75 239 ILE B C 1
ATOM 6626 O O . ILE B 1 239 ? -6.777 2.641 24.016 1 81.75 239 ILE B O 1
ATOM 6630 N N . ASN B 1 240 ? -5.465 1.025 23.266 1 83.38 240 ASN B N 1
ATOM 6631 C CA . ASN B 1 240 ? -5.293 0.494 24.625 1 83.38 240 ASN B CA 1
ATOM 6632 C C . ASN B 1 240 ? -4.141 1.177 25.344 1 83.38 240 ASN B C 1
ATOM 6634 O O . ASN B 1 240 ? -3.391 1.947 24.75 1 83.38 240 ASN B O 1
ATOM 6638 N N . CYS B 1 241 ? -4.098 0.945 26.625 1 86.69 241 CYS B N 1
ATOM 6639 C CA . CYS B 1 241 ? -3.117 1.601 27.484 1 86.69 241 CYS B CA 1
ATOM 6640 C C . CYS B 1 241 ? -1.698 1.222 27.078 1 86.69 241 CYS B C 1
ATOM 6642 O O . CYS B 1 241 ? -0.79 2.053 27.125 1 86.69 241 CYS B O 1
ATOM 6644 N N . HIS B 1 242 ? -1.545 0.022 26.688 1 89.5 242 HIS B N 1
ATOM 6645 C CA . HIS B 1 242 ? -0.219 -0.422 26.266 1 89.5 242 HIS B CA 1
ATOM 6646 C C . HIS B 1 242 ? 0.24 0.313 25.016 1 89.5 242 HIS B C 1
ATOM 6648 O O . HIS B 1 242 ? 1.393 0.742 24.922 1 89.5 242 HIS B O 1
ATOM 6654 N N . GLN B 1 243 ? -0.688 0.444 24.141 1 88.12 243 GLN B N 1
ATOM 6655 C CA . GLN B 1 243 ? -0.378 1.152 22.906 1 88.12 243 GLN B CA 1
ATOM 6656 C C . GLN B 1 243 ? -0.095 2.629 23.172 1 88.12 243 GLN B C 1
ATOM 6658 O O . GLN B 1 243 ? 0.788 3.219 22.547 1 88.12 243 GLN B O 1
ATOM 6663 N N . ILE B 1 244 ? -0.843 3.211 24.047 1 92 244 ILE B N 1
ATOM 6664 C CA . ILE B 1 244 ? -0.634 4.602 24.422 1 92 244 ILE B CA 1
ATOM 6665 C C . ILE B 1 244 ? 0.766 4.773 25.016 1 92 244 ILE B C 1
ATOM 6667 O O . ILE B 1 244 ? 1.481 5.715 24.656 1 92 244 ILE B O 1
ATOM 6671 N N . ASN B 1 245 ? 1.105 3.846 25.812 1 93.06 245 ASN B N 1
ATOM 6672 C CA . ASN B 1 245 ? 2.422 3.92 26.438 1 93.06 245 ASN B CA 1
ATOM 6673 C C . ASN B 1 245 ? 3.541 3.732 25.422 1 93.06 245 ASN B C 1
ATOM 6675 O O . ASN B 1 245 ? 4.594 4.367 25.516 1 93.06 245 ASN B O 1
ATOM 6679 N N . GLN B 1 246 ? 3.295 2.896 24.516 1 93.06 246 GLN B N 1
ATOM 6680 C CA . GLN B 1 246 ? 4.285 2.695 23.469 1 93.06 246 GLN B CA 1
ATOM 6681 C C . GLN B 1 246 ? 4.469 3.961 22.641 1 93.06 246 GLN B C 1
ATOM 6683 O O . GLN B 1 246 ? 5.598 4.336 22.312 1 93.06 246 GLN B O 1
ATOM 6688 N N . LEU B 1 247 ? 3.4 4.586 22.312 1 93.5 247 LEU B N 1
ATOM 6689 C CA . LEU B 1 247 ? 3.471 5.812 21.531 1 93.5 247 LEU B CA 1
ATOM 6690 C C . LEU B 1 247 ? 4.117 6.934 22.328 1 93.5 247 LEU B C 1
ATOM 6692 O O . LEU B 1 247 ? 4.895 7.723 21.797 1 93.5 247 LEU B O 1
ATOM 6696 N N . LYS B 1 248 ? 3.791 6.941 23.594 1 95.25 248 LYS B N 1
ATOM 6697 C CA . LYS B 1 248 ? 4.422 7.91 24.484 1 95.25 248 LYS B CA 1
ATOM 6698 C C . LYS B 1 248 ? 5.934 7.715 24.531 1 95.25 248 LYS B C 1
ATOM 6700 O O . LYS B 1 248 ? 6.695 8.68 24.438 1 95.25 248 LYS B O 1
ATOM 6705 N N . GLN B 1 249 ? 6.301 6.512 24.641 1 94.81 249 GLN B N 1
ATOM 6706 C CA . GLN B 1 249 ? 7.727 6.211 24.672 1 94.81 249 GLN B CA 1
ATOM 6707 C C . GLN B 1 249 ? 8.398 6.59 23.344 1 94.81 249 GLN B C 1
ATOM 6709 O O . GLN B 1 249 ? 9.531 7.066 23.328 1 94.81 249 GLN B O 1
ATOM 6714 N N . SER B 1 250 ? 7.73 6.344 22.281 1 95.81 250 SER B N 1
ATOM 6715 C CA . SER B 1 250 ? 8.266 6.723 20.984 1 95.81 250 SER B CA 1
ATOM 6716 C C . SER B 1 250 ? 8.43 8.234 20.859 1 95.81 250 SER B C 1
ATOM 6718 O O . SER B 1 250 ? 9.398 8.711 20.266 1 95.81 250 SER B O 1
ATOM 6720 N N . ILE B 1 251 ? 7.516 8.984 21.391 1 96.62 251 ILE B N 1
ATOM 6721 C CA . ILE B 1 251 ? 7.586 10.445 21.375 1 96.62 251 ILE B CA 1
ATOM 6722 C C . ILE B 1 251 ? 8.766 10.914 22.219 1 96.62 251 ILE B C 1
ATOM 6724 O O . ILE B 1 251 ? 9.516 11.805 21.812 1 96.62 251 ILE B O 1
ATOM 6728 N N . LEU B 1 252 ? 8.953 10.25 23.359 1 96.75 252 LEU B N 1
ATOM 6729 C CA . LEU B 1 252 ? 10.07 10.609 24.219 1 96.75 252 LEU B CA 1
ATOM 6730 C C . LEU B 1 252 ? 11.406 10.281 23.562 1 96.75 252 LEU B C 1
ATOM 6732 O O . LEU B 1 252 ? 12.367 11.047 23.672 1 96.75 252 LEU B O 1
ATOM 6736 N N . SER B 1 253 ? 11.422 9.148 22.938 1 96.62 253 SER B N 1
ATOM 6737 C CA . SER B 1 253 ? 12.633 8.781 22.203 1 96.62 253 SER B CA 1
ATOM 6738 C C . SER B 1 253 ? 12.922 9.781 21.094 1 96.62 253 SER B C 1
ATOM 6740 O O . SER B 1 253 ? 14.086 10.117 20.844 1 96.62 253 SER B O 1
ATOM 6742 N N . TYR B 1 254 ? 11.961 10.203 20.438 1 96.94 254 TYR B N 1
ATOM 6743 C CA . TYR B 1 254 ? 12.102 11.195 19.375 1 96.94 254 TYR B CA 1
ATOM 6744 C C . TYR B 1 254 ? 12.578 12.531 19.938 1 96.94 254 TYR B C 1
ATOM 6746 O O . TYR B 1 254 ? 13.398 13.219 19.312 1 96.94 254 TYR B O 1
ATOM 6754 N N . GLN B 1 255 ? 12.094 12.891 21.062 1 96.88 255 GLN B N 1
ATOM 6755 C CA . GLN B 1 255 ? 12.57 14.102 21.734 1 96.88 255 GLN B CA 1
ATOM 6756 C C . GLN B 1 255 ? 14.07 14.047 21.969 1 96.88 255 GLN B C 1
ATOM 6758 O O . GLN B 1 255 ? 14.781 15.023 21.734 1 96.88 255 GLN B O 1
ATOM 6763 N N . GLU B 1 256 ? 14.461 12.922 22.453 1 96.75 256 GLU B N 1
ATOM 6764 C CA . GLU B 1 256 ? 15.891 12.742 22.703 1 96.75 256 GLU B CA 1
ATOM 6765 C C . GLU B 1 256 ? 16.688 12.828 21.406 1 96.75 256 GLU B C 1
ATOM 6767 O O . GLU B 1 256 ? 17.797 13.359 21.391 1 96.75 256 GLU B O 1
ATOM 6772 N N . GLN B 1 257 ? 16.156 12.281 20.391 1 96.06 257 GLN B N 1
ATOM 6773 C CA . GLN B 1 257 ? 16.812 12.336 19.094 1 96.06 257 GLN B CA 1
ATOM 6774 C C . GLN B 1 257 ? 16.953 13.781 18.609 1 96.06 257 GLN B C 1
ATOM 6776 O O . GLN B 1 257 ? 17.984 14.164 18.062 1 96.06 257 GLN B O 1
ATOM 6781 N N . ILE B 1 258 ? 15.922 14.562 18.75 1 96.5 258 ILE B N 1
ATOM 6782 C CA . ILE B 1 258 ? 15.953 15.969 18.359 1 96.5 258 ILE B CA 1
ATOM 6783 C C . ILE B 1 258 ? 17.047 16.688 19.125 1 96.5 258 ILE B C 1
ATOM 6785 O O . ILE B 1 258 ? 17.844 17.438 18.547 1 96.5 258 ILE B O 1
ATOM 6789 N N . LYS B 1 259 ? 17.125 16.422 20.438 1 96.25 259 LYS B N 1
ATOM 6790 C CA . LYS B 1 259 ? 18.141 17.047 21.281 1 96.25 259 LYS B CA 1
ATOM 6791 C C . LYS B 1 259 ? 19.547 16.688 20.797 1 96.25 259 LYS B C 1
ATOM 6793 O O . LYS B 1 259 ? 20.438 17.547 20.766 1 96.25 259 LYS B O 1
ATOM 6798 N N . LYS B 1 260 ? 19.688 15.5 20.469 1 96 260 LYS B N 1
ATOM 6799 C CA . LYS B 1 260 ? 20.984 15.039 19.984 1 96 260 LYS B CA 1
ATOM 6800 C C . LYS B 1 260 ? 21.375 15.742 18.688 1 96 260 LYS B C 1
ATOM 6802 O O . LYS B 1 260 ? 22.516 16.156 18.531 1 96 260 LYS B O 1
ATOM 6807 N N . TYR B 1 261 ? 20.484 15.883 17.766 1 95 261 TYR B N 1
ATOM 6808 C CA . TYR B 1 261 ? 20.75 16.531 16.484 1 95 261 TYR B CA 1
ATOM 6809 C C . TYR B 1 261 ? 21.047 18.016 16.688 1 95 261 TYR B C 1
ATOM 6811 O O . TYR B 1 261 ? 21.938 18.578 16.047 1 95 261 TYR B O 1
ATOM 6819 N N . ILE B 1 262 ? 20.25 18.625 17.531 1 94.12 262 ILE B N 1
ATOM 6820 C CA . ILE B 1 262 ? 20.453 20.047 17.797 1 94.12 262 ILE B CA 1
ATOM 6821 C C . ILE B 1 262 ? 21.828 20.266 18.453 1 94.12 262 ILE B C 1
ATOM 6823 O O . ILE B 1 262 ? 22.547 21.188 18.078 1 94.12 262 ILE B O 1
ATOM 6827 N N . SER B 1 263 ? 22.141 19.375 19.406 1 93.5 263 SER B N 1
ATOM 6828 C CA . SER B 1 263 ? 23.453 19.453 20.062 1 93.5 263 SER B CA 1
ATOM 6829 C C . SER B 1 263 ? 24.578 19.25 19.047 1 93.5 263 SER B C 1
ATOM 6831 O O . SER B 1 263 ? 25.609 19.922 19.125 1 93.5 263 SER B O 1
ATOM 6833 N N . LYS B 1 264 ? 24.406 18.359 18.219 1 90.94 264 LYS B N 1
ATOM 6834 C CA . LYS B 1 264 ? 25.391 18.109 17.172 1 90.94 264 LYS B CA 1
ATOM 6835 C C . LYS B 1 264 ? 25.578 19.328 16.266 1 90.94 264 LYS B C 1
ATOM 6837 O O . LYS B 1 264 ? 26.703 19.672 15.906 1 90.94 264 LYS B O 1
ATOM 6842 N N . MET B 1 265 ? 24.5 19.953 15.898 1 89.44 265 MET B N 1
ATOM 6843 C CA . MET B 1 265 ? 24.547 21.156 15.07 1 89.44 265 MET B CA 1
ATOM 6844 C C . MET B 1 265 ? 25.234 22.297 15.812 1 89.44 265 MET B C 1
ATOM 6846 O O . MET B 1 265 ? 26.062 23 15.242 1 89.44 265 MET B O 1
ATOM 6850 N N . ASP B 1 266 ? 24.906 22.406 17.109 1 88.12 266 ASP B N 1
ATOM 6851 C CA . ASP B 1 266 ? 25.5 23.469 17.906 1 88.12 266 ASP B CA 1
ATOM 6852 C C . ASP B 1 266 ? 27 23.281 18.062 1 88.12 266 ASP B C 1
ATOM 6854 O O . ASP B 1 266 ? 27.781 24.219 17.938 1 88.12 266 ASP B O 1
ATOM 6858 N N . LYS B 1 267 ? 27.406 22.062 18.359 1 87.06 267 LYS B N 1
ATOM 6859 C CA . LYS B 1 267 ? 28.828 21.75 18.484 1 87.06 267 LYS B CA 1
ATOM 6860 C C . LYS B 1 267 ? 29.562 22 17.188 1 87.06 267 LYS B C 1
ATOM 6862 O O . LYS B 1 267 ? 30.688 22.5 17.188 1 87.06 267 LYS B O 1
ATOM 6867 N N . TYR B 1 268 ? 28.953 21.609 16.109 1 84.75 268 TYR B N 1
ATOM 6868 C CA . TYR B 1 268 ? 29.547 21.797 14.797 1 84.75 268 TYR B CA 1
ATOM 6869 C C . TYR B 1 268 ? 29.75 23.281 14.492 1 84.75 268 TYR B C 1
ATOM 6871 O O . TYR B 1 268 ? 30.812 23.672 13.992 1 84.75 268 TYR B O 1
ATOM 6879 N N . PHE B 1 269 ? 28.875 24.125 14.797 1 82 269 PHE B N 1
ATOM 6880 C CA . PHE B 1 269 ? 28.938 25.547 14.445 1 82 269 PHE B CA 1
ATOM 6881 C C . PHE B 1 269 ? 29.719 26.328 15.5 1 82 269 PHE B C 1
ATOM 6883 O O . PHE B 1 269 ? 30.219 27.422 15.227 1 82 269 PHE B O 1
ATOM 6890 N N . GLN B 1 270 ? 29.828 25.719 16.719 1 77.25 270 GLN B N 1
ATOM 6891 C CA . GLN B 1 270 ? 30.688 26.359 17.719 1 77.25 270 GLN B CA 1
ATOM 6892 C C . GLN B 1 270 ? 32.156 26.094 17.422 1 77.25 270 GLN B C 1
ATOM 6894 O O . GLN B 1 270 ? 33.031 26.953 17.688 1 77.25 270 GLN B O 1
ATOM 6899 N N . SER B 1 271 ? 32.438 24.828 17.312 1 66.62 271 SER B N 1
ATOM 6900 C CA . SER B 1 271 ? 33.844 24.469 17.094 1 66.62 271 SER B CA 1
ATOM 6901 C C . SER B 1 271 ? 34.344 25.062 15.781 1 66.62 271 SER B C 1
ATOM 6903 O O . SER B 1 271 ? 35.531 25.422 15.68 1 66.62 271 SER B O 1
ATOM 6905 N N . LYS B 1 272 ? 33.688 24.719 14.734 1 53.47 272 LYS B N 1
ATOM 6906 C CA . LYS B 1 272 ? 34.281 25.016 13.43 1 53.47 272 LYS B CA 1
ATOM 6907 C C . LYS B 1 272 ? 34.281 26.516 13.148 1 53.47 272 LYS B C 1
ATOM 6909 O O . LYS B 1 272 ? 33.281 27.203 13.461 1 53.47 272 LYS B O 1
ATOM 6914 N N . GLN B 1 273 ? 35.406 27.047 13.062 1 51.53 273 GLN B N 1
ATOM 6915 C CA . GLN B 1 273 ? 35.812 28.188 12.258 1 51.53 273 GLN B CA 1
ATOM 6916 C C . GLN B 1 273 ? 34.906 28.344 11.031 1 51.53 273 GLN B C 1
ATOM 6918 O O . GLN B 1 273 ? 35.125 29.25 10.219 1 51.53 273 GLN B O 1
ATOM 6923 N N . ILE B 1 274 ? 34.281 27.438 10.742 1 50.97 274 ILE B N 1
ATOM 6924 C CA . ILE B 1 274 ? 33.438 27.297 9.547 1 50.97 274 ILE B CA 1
ATOM 6925 C C . ILE B 1 274 ? 32.375 28.375 9.523 1 50.97 274 ILE B C 1
ATOM 6927 O O . ILE B 1 274 ? 31.984 28.859 8.453 1 50.97 274 ILE B O 1
ATOM 6931 N N . PHE B 1 275 ? 31.734 28.656 10.82 1 49.69 275 PHE B N 1
ATOM 6932 C CA . PHE B 1 275 ? 30.906 29.859 10.828 1 49.69 275 PHE B CA 1
ATOM 6933 C C . PHE B 1 275 ? 31.625 31.031 10.164 1 49.69 275 PHE B C 1
ATOM 6935 O O . PHE B 1 275 ? 31.016 31.781 9.406 1 49.69 275 PHE B O 1
ATOM 6942 N N . ALA B 1 276 ? 32.812 31.094 10.57 1 48.5 276 ALA B N 1
ATOM 6943 C CA . ALA B 1 276 ? 33.594 32.156 9.969 1 48.5 276 ALA B CA 1
ATOM 6944 C C . ALA B 1 276 ? 33.719 31.969 8.461 1 48.5 276 ALA B C 1
ATOM 6946 O O . ALA B 1 276 ? 33.594 32.938 7.695 1 48.5 276 ALA B O 1
ATOM 6947 N N . ASP B 1 277 ? 34.094 30.828 8.078 1 48.59 277 ASP B N 1
ATOM 6948 C CA . ASP B 1 277 ? 34.375 30.625 6.656 1 48.59 277 ASP B CA 1
ATOM 6949 C C . ASP B 1 277 ? 33.062 30.5 5.875 1 48.59 277 ASP B C 1
ATOM 6951 O O . ASP B 1 277 ? 32.938 31.031 4.762 1 48.59 277 ASP B O 1
ATOM 6955 N N . THR B 1 278 ? 32.125 29.703 6.324 1 50.34 278 THR B N 1
ATOM 6956 C CA . THR B 1 278 ? 30.828 29.594 5.684 1 50.34 278 THR B CA 1
ATOM 6957 C C . THR B 1 278 ? 30.047 30.891 5.84 1 50.34 278 THR B C 1
ATOM 6959 O O . THR B 1 278 ? 29.203 31.219 5 1 50.34 278 THR B O 1
ATOM 6962 N N . LEU B 1 279 ? 30.328 31.641 6.996 1 48.38 279 LEU B N 1
ATOM 6963 C CA . LEU B 1 279 ? 29.844 32.969 7.277 1 48.38 279 LEU B CA 1
ATOM 6964 C C . LEU B 1 279 ? 30.359 33.969 6.25 1 48.38 279 LEU B C 1
ATOM 6966 O O . LEU B 1 279 ? 29.828 35.062 6.117 1 48.38 279 LEU B O 1
ATOM 6970 N N . ASN B 1 280 ? 31.469 33.688 5.812 1 49.69 280 ASN B N 1
ATOM 6971 C CA . ASN B 1 280 ? 32 34.688 4.91 1 49.69 280 ASN B CA 1
ATOM 6972 C C . ASN B 1 280 ? 31.125 34.875 3.672 1 49.69 280 ASN B C 1
ATOM 6974 O O . ASN B 1 280 ? 31.156 35.906 3.02 1 49.69 280 ASN B O 1
ATOM 6978 N N . HIS B 1 281 ? 30.359 33.875 3.234 1 51.78 281 HIS B N 1
ATOM 6979 C CA . HIS B 1 281 ? 29.641 34.219 2.01 1 51.78 281 HIS B CA 1
ATOM 6980 C C . HIS B 1 281 ? 28.172 34.5 2.291 1 51.78 281 HIS B C 1
ATOM 6982 O O . HIS B 1 281 ? 27.594 35.406 1.718 1 51.78 281 HIS B O 1
ATOM 6988 N N . SER B 1 282 ? 27.453 33.812 3.18 1 60.88 282 SER B N 1
ATOM 6989 C CA . SER B 1 282 ? 26.078 34.156 3.52 1 60.88 282 SER B CA 1
ATOM 6990 C C . SER B 1 282 ? 25.688 33.656 4.898 1 60.88 282 SER B C 1
ATOM 6992 O O . SER B 1 282 ? 24.812 32.812 5.027 1 60.88 282 SER B O 1
ATOM 6994 N N . PRO B 1 283 ? 26.5 34.156 5.844 1 63.75 283 PRO B N 1
ATOM 6995 C CA . PRO B 1 283 ? 26.359 33.656 7.219 1 63.75 283 PRO B CA 1
ATOM 6996 C C . PRO B 1 283 ? 24.922 33.812 7.746 1 63.75 283 PRO B C 1
ATOM 6998 O O . PRO B 1 283 ? 24.422 32.938 8.445 1 63.75 283 PRO B O 1
ATOM 7001 N N . ILE B 1 284 ? 24.344 34.812 7.301 1 73.81 284 ILE B N 1
ATOM 7002 C CA . ILE B 1 284 ? 23.016 35.125 7.832 1 73.81 284 ILE B CA 1
ATOM 7003 C C . ILE B 1 284 ? 22.031 34.062 7.34 1 73.81 284 ILE B C 1
ATOM 7005 O O . ILE B 1 284 ? 21.156 33.625 8.094 1 73.81 284 ILE B O 1
ATOM 7009 N N . GLN B 1 285 ? 22.344 33.625 6.176 1 76.44 285 GLN B N 1
ATOM 7010 C CA . GLN B 1 285 ? 21.422 32.656 5.613 1 76.44 285 GLN B CA 1
ATOM 7011 C C . GLN B 1 285 ? 21.547 31.297 6.309 1 76.44 285 GLN B C 1
ATOM 7013 O O . GLN B 1 285 ? 20.531 30.641 6.586 1 76.44 285 GLN B O 1
ATOM 7018 N N . LEU B 1 286 ? 22.703 30.953 6.559 1 78 286 LEU B N 1
ATOM 7019 C CA . LEU B 1 286 ? 22.922 29.688 7.234 1 78 286 LEU B CA 1
ATOM 7020 C C . LEU B 1 286 ? 22.391 29.734 8.664 1 78 286 LEU B C 1
ATOM 7022 O O . LEU B 1 286 ? 21.812 28.75 9.141 1 78 286 LEU B O 1
ATOM 7026 N N . LEU B 1 287 ? 22.609 30.875 9.273 1 78.81 287 LEU B N 1
ATOM 7027 C CA . LEU B 1 287 ? 22.094 31.016 10.625 1 78.81 287 LEU B CA 1
ATOM 7028 C C . LEU B 1 287 ? 20.562 30.953 10.633 1 78.81 287 LEU B C 1
ATOM 7030 O O . LEU B 1 287 ? 19.969 30.391 11.555 1 78.81 287 LEU B O 1
ATOM 7034 N N . ASN B 1 288 ? 20 31.5 9.617 1 82.5 288 ASN B N 1
ATOM 7035 C CA . ASN B 1 288 ? 18.547 31.422 9.5 1 82.5 288 ASN B CA 1
ATOM 7036 C C . ASN B 1 288 ? 18.062 29.984 9.312 1 82.5 288 ASN B C 1
ATOM 7038 O O . ASN B 1 288 ? 17.047 29.594 9.867 1 82.5 288 ASN B O 1
ATOM 7042 N N . VAL B 1 289 ? 18.828 29.281 8.586 1 83.94 289 VAL B N 1
ATOM 7043 C CA . VAL B 1 289 ? 18.453 27.891 8.344 1 83.94 289 VAL B CA 1
ATOM 7044 C C . VAL B 1 289 ? 18.562 27.094 9.633 1 83.94 289 VAL B C 1
ATOM 7046 O O . VAL B 1 289 ? 17.672 26.297 9.953 1 83.94 289 VAL B O 1
ATOM 7049 N N . VAL B 1 290 ? 19.625 27.312 10.328 1 86.12 290 VAL B N 1
ATOM 7050 C CA . VAL B 1 290 ? 19.859 26.578 11.57 1 86.12 290 VAL B CA 1
ATOM 7051 C C . VAL B 1 290 ? 18.766 26.938 12.578 1 86.12 290 VAL B C 1
ATOM 7053 O O . VAL B 1 290 ? 18.219 26.047 13.242 1 86.12 290 VAL B O 1
ATOM 7056 N N . ASN B 1 291 ? 18.469 28.203 12.656 1 86.12 291 ASN B N 1
ATOM 7057 C CA . ASN B 1 291 ? 17.406 28.641 13.57 1 86.12 291 ASN B CA 1
ATOM 7058 C C . ASN B 1 291 ? 16.047 28.062 13.164 1 86.12 291 ASN B C 1
ATOM 7060 O O . ASN B 1 291 ? 15.258 27.672 14.016 1 86.12 291 ASN B O 1
ATOM 7064 N N . PHE B 1 292 ? 15.82 28.078 11.914 1 89.19 292 PHE B N 1
ATOM 7065 C CA . PHE B 1 292 ? 14.578 27.516 11.398 1 89.19 292 PHE B CA 1
ATOM 7066 C C . PHE B 1 292 ? 14.469 26.031 11.773 1 89.19 292 PHE B C 1
ATOM 7068 O O . PHE B 1 292 ? 13.422 25.594 12.234 1 89.19 292 PHE B O 1
ATOM 7075 N N . VAL B 1 293 ? 15.547 25.344 11.594 1 90 293 VAL B N 1
ATOM 7076 C CA . VAL B 1 293 ? 15.547 23.906 11.859 1 90 293 VAL B CA 1
ATOM 7077 C C . VAL B 1 293 ? 15.305 23.656 13.352 1 90 293 VAL B C 1
ATOM 7079 O O . VAL B 1 293 ? 14.531 22.766 13.719 1 90 293 VAL B O 1
ATOM 7082 N N . LYS B 1 294 ? 15.891 24.422 14.172 1 89.81 294 LYS B N 1
ATOM 7083 C CA . LYS B 1 294 ? 15.734 24.25 15.617 1 89.81 294 LYS B CA 1
ATOM 7084 C C . LYS B 1 294 ? 14.289 24.484 16.047 1 89.81 294 LYS B C 1
ATOM 7086 O O . LYS B 1 294 ? 13.711 23.641 16.734 1 89.81 294 LYS B O 1
ATOM 7091 N N . ILE B 1 295 ? 13.703 25.531 15.578 1 88.12 295 ILE B N 1
ATOM 7092 C CA . ILE B 1 295 ? 12.344 25.875 15.977 1 88.12 295 ILE B CA 1
ATOM 7093 C C . ILE B 1 295 ? 11.359 24.859 15.391 1 88.12 295 ILE B C 1
ATOM 7095 O O . ILE B 1 295 ? 10.469 24.375 16.094 1 88.12 295 ILE B O 1
ATOM 7099 N N . HIS B 1 296 ? 11.562 24.562 14.211 1 89.88 296 HIS B N 1
ATOM 7100 C CA . HIS B 1 296 ? 10.625 23.672 13.523 1 89.88 296 HIS B CA 1
ATOM 7101 C C . HIS B 1 296 ? 10.703 22.25 14.07 1 89.88 296 HIS B C 1
ATOM 7103 O O . HIS B 1 296 ? 9.711 21.516 14.062 1 89.88 296 HIS B O 1
ATOM 7109 N N . SER B 1 297 ? 11.836 21.828 14.562 1 92.25 297 SER B N 1
ATOM 7110 C CA . SER B 1 297 ? 12.016 20.5 15.125 1 92.25 297 SER B CA 1
ATOM 7111 C C . SER B 1 297 ? 11.102 20.281 16.328 1 92.25 297 SER B C 1
ATOM 7113 O O . SER B 1 297 ? 10.484 19.234 16.469 1 92.25 297 SER B O 1
ATOM 7115 N N . TRP B 1 298 ? 10.945 21.266 17.094 1 91.38 298 TRP B N 1
ATOM 7116 C CA . TRP B 1 298 ? 10.117 21.141 18.297 1 91.38 298 TRP B CA 1
ATOM 7117 C C . TRP B 1 298 ? 8.641 21.109 17.922 1 91.38 298 TRP B C 1
ATOM 7119 O O . TRP B 1 298 ? 7.84 20.453 18.609 1 91.38 298 TRP B O 1
ATOM 7129 N N . SER B 1 299 ? 8.328 21.797 16.906 1 92.38 299 SER B N 1
ATOM 7130 C CA . SER B 1 299 ? 6.934 21.812 16.469 1 92.38 299 SER B CA 1
ATOM 7131 C C . SER B 1 299 ? 6.469 20.406 16.062 1 92.38 299 SER B C 1
ATOM 7133 O O . SER B 1 299 ? 5.305 20.062 16.266 1 92.38 299 SER B O 1
ATOM 7135 N N . PHE B 1 300 ? 7.391 19.578 15.539 1 93.56 300 PHE B N 1
ATOM 7136 C CA . PHE B 1 300 ? 7.055 18.219 15.188 1 93.56 300 PHE B CA 1
ATOM 7137 C C . PHE B 1 300 ? 6.676 17.406 16.422 1 93.56 300 PHE B C 1
ATOM 7139 O O . PHE B 1 300 ? 5.762 16.578 16.375 1 93.56 300 PHE B O 1
ATOM 7146 N N . LEU B 1 301 ? 7.395 17.688 17.422 1 93.88 301 LEU B N 1
ATOM 7147 C CA . LEU B 1 301 ? 7.145 16.984 18.688 1 93.88 301 LEU B CA 1
ATOM 7148 C C . LEU B 1 301 ? 5.773 17.344 19.234 1 93.88 301 LEU B C 1
ATOM 7150 O O . LEU B 1 301 ? 5.023 16.469 19.672 1 93.88 301 LEU B O 1
ATOM 7154 N N . ASP B 1 302 ? 5.488 18.562 19.234 1 93.88 302 ASP B N 1
ATOM 7155 C CA . ASP B 1 302 ? 4.18 19.016 19.703 1 93.88 302 ASP B CA 1
ATOM 7156 C C . ASP B 1 302 ? 3.059 18.406 18.859 1 93.88 302 ASP B C 1
ATOM 7158 O O . ASP B 1 302 ? 2.031 18 19.391 1 93.88 302 ASP B O 1
ATOM 7162 N N . ARG B 1 303 ? 3.283 18.391 17.625 1 93.25 303 ARG B N 1
ATOM 7163 C CA . ARG B 1 303 ? 2.268 17.844 16.734 1 93.25 303 ARG B CA 1
ATOM 7164 C C . ARG B 1 303 ? 2.037 16.375 17 1 93.25 303 ARG B C 1
ATOM 7166 O O . ARG B 1 303 ? 0.895 15.906 17 1 93.25 303 ARG B O 1
ATOM 7173 N N . ALA B 1 304 ? 3.07 15.648 17.156 1 94.25 304 ALA B N 1
ATOM 7174 C CA . ALA B 1 304 ? 2.939 14.227 17.484 1 94.25 304 ALA B CA 1
ATOM 7175 C C . ALA B 1 304 ? 2.141 14.023 18.766 1 94.25 304 ALA B C 1
ATOM 7177 O O . ALA B 1 304 ? 1.281 13.141 18.828 1 94.25 304 ALA B O 1
ATOM 7178 N N . LEU B 1 305 ? 2.42 14.828 19.719 1 94.25 305 LEU B N 1
ATOM 7179 C CA . LEU B 1 305 ? 1.717 14.734 20.984 1 94.25 305 LEU B CA 1
ATOM 7180 C C . LEU B 1 305 ? 0.237 15.062 20.812 1 94.25 305 LEU B C 1
ATOM 7182 O O . LEU B 1 305 ? -0.623 14.383 21.375 1 94.25 305 LEU B O 1
ATOM 7186 N N . MET B 1 306 ? -0.037 16.047 20.109 1 91.81 306 MET B N 1
ATOM 7187 C CA . MET B 1 306 ? -1.422 16.453 19.875 1 91.81 306 MET B CA 1
ATOM 7188 C C . MET B 1 306 ? -2.191 15.344 19.141 1 91.81 306 MET B C 1
ATOM 7190 O O . MET B 1 306 ? -3.354 15.086 19.469 1 91.81 306 MET B O 1
ATOM 7194 N N . LEU B 1 307 ? -1.574 14.711 18.219 1 91.88 307 LEU B N 1
ATOM 7195 C CA . LEU B 1 307 ? -2.221 13.625 17.5 1 91.88 307 LEU B CA 1
ATOM 7196 C C . LEU B 1 307 ? -2.494 12.438 18.422 1 91.88 307 LEU B C 1
ATOM 7198 O O . LEU B 1 307 ? -3.516 11.766 18.281 1 91.88 307 LEU B O 1
ATOM 7202 N N . LEU B 1 308 ? -1.581 12.203 19.281 1 92.81 308 LEU B N 1
ATOM 7203 C CA . LEU B 1 308 ? -1.816 11.156 20.266 1 92.81 308 LEU B CA 1
ATOM 7204 C C . LEU B 1 308 ? -3.033 11.477 21.125 1 92.81 308 LEU B C 1
ATOM 7206 O O . LEU B 1 308 ? -3.895 10.625 21.328 1 92.81 308 LEU B O 1
ATOM 7210 N N . HIS B 1 309 ? -3.115 12.688 21.578 1 90.56 309 HIS B N 1
ATOM 7211 C CA . HIS B 1 309 ? -4.27 13.109 22.375 1 90.56 309 HIS B CA 1
ATOM 7212 C C . HIS B 1 309 ? -5.559 12.984 21.562 1 90.56 309 HIS B C 1
ATOM 7214 O O . HIS B 1 309 ? -6.59 12.57 22.094 1 90.56 309 HIS B O 1
ATOM 7220 N N . LYS B 1 310 ? -5.441 13.398 20.359 1 88.06 310 LYS B N 1
ATOM 7221 C CA . LYS B 1 310 ? -6.617 13.266 19.5 1 88.06 310 LYS B CA 1
ATOM 7222 C C . LYS B 1 310 ? -7.094 11.812 19.453 1 88.06 310 LYS B C 1
ATOM 7224 O O . LYS B 1 310 ? -8.297 11.555 19.516 1 88.06 310 LYS B O 1
ATOM 7229 N N . LYS B 1 311 ? -6.18 10.922 19.297 1 88.06 311 LYS B N 1
ATOM 7230 C CA . LYS B 1 311 ? -6.547 9.508 19.25 1 88.06 311 LYS B CA 1
ATOM 7231 C C . LYS B 1 311 ? -7.191 9.07 20.562 1 88.06 311 LYS B C 1
ATOM 7233 O O . LYS B 1 311 ? -8.18 8.336 20.562 1 88.06 311 LYS B O 1
ATOM 7238 N N . ILE B 1 312 ? -6.648 9.508 21.641 1 85.12 312 ILE B N 1
ATOM 7239 C CA . ILE B 1 312 ? -7.184 9.156 22.953 1 85.12 312 ILE B CA 1
ATOM 7240 C C . ILE B 1 312 ? -8.594 9.719 23.094 1 85.12 312 ILE B C 1
ATOM 7242 O O . ILE B 1 312 ? -9.508 9.008 23.531 1 85.12 312 ILE B O 1
ATOM 7246 N N . LEU B 1 313 ? -8.773 10.875 22.625 1 85.5 313 LEU B N 1
ATOM 7247 C CA . LEU B 1 313 ? -10.047 11.57 22.781 1 85.5 313 LEU B CA 1
ATOM 7248 C C . LEU B 1 313 ? -11.094 11.016 21.828 1 85.5 313 LEU B C 1
ATOM 7250 O O . LEU B 1 313 ? -12.297 11.164 22.078 1 85.5 313 LEU B O 1
ATOM 7254 N N . LEU B 1 314 ? -10.695 10.422 20.828 1 83.81 314 LEU B N 1
ATOM 7255 C CA . LEU B 1 314 ? -11.609 9.82 19.859 1 83.81 314 LEU B CA 1
ATOM 7256 C C . LEU B 1 314 ? -12.203 8.523 20.406 1 83.81 314 LEU B C 1
ATOM 7258 O O . LEU B 1 314 ? -13.203 8.031 19.891 1 83.81 314 LEU B O 1
ATOM 7262 N N . GLY B 1 315 ? -11.578 8.023 21.453 1 80.44 315 GLY B N 1
ATOM 7263 C CA . GLY B 1 315 ? -12.047 6.773 22.031 1 80.44 315 GLY B CA 1
ATOM 7264 C C . GLY B 1 315 ? -13.438 6.867 22.609 1 80.44 315 GLY B C 1
ATOM 7265 O O . GLY B 1 315 ? -13.914 7.965 22.922 1 80.44 315 GLY B O 1
ATOM 7266 N N . THR B 1 316 ? -14.062 5.781 22.781 1 77.75 316 THR B N 1
ATOM 7267 C CA . THR B 1 316 ? -15.398 5.727 23.359 1 77.75 316 THR B CA 1
ATOM 7268 C C . THR B 1 316 ? -15.375 6.164 24.812 1 77.75 316 THR B C 1
ATOM 7270 O O . THR B 1 316 ? -14.539 5.699 25.594 1 77.75 316 THR B O 1
ATOM 7273 N N . PRO B 1 317 ? -16.234 7.176 25.125 1 77.38 317 PRO B N 1
ATOM 7274 C CA . PRO B 1 317 ? -16.266 7.66 26.5 1 77.38 317 PRO B CA 1
ATOM 7275 C C . PRO B 1 317 ? -16.641 6.57 27.5 1 77.38 317 PRO B C 1
ATOM 7277 O O . PRO B 1 317 ? -17.484 5.715 27.203 1 77.38 317 PRO B O 1
ATOM 7280 N N . LYS B 1 318 ? -15.914 6.176 28.625 1 61.38 318 LYS B N 1
ATOM 7281 C CA . LYS B 1 318 ? -16.203 5.203 29.672 1 61.38 318 LYS B CA 1
ATOM 7282 C C . LYS B 1 318 ? -17.422 5.629 30.484 1 61.38 318 LYS B C 1
ATOM 7284 O O . LYS B 1 318 ? -17.453 6.727 31.047 1 61.38 318 LYS B O 1
ATOM 7289 N N . ASN B 1 319 ? -18.609 5.434 30.203 1 51.44 319 ASN B N 1
ATOM 7290 C CA . ASN B 1 319 ? -19.703 5.664 31.141 1 51.44 319 ASN B CA 1
ATOM 7291 C C . ASN B 1 319 ? -19.438 4.98 32.5 1 51.44 319 ASN B C 1
ATOM 7293 O O . ASN B 1 319 ? -19.156 3.781 32.531 1 51.44 319 ASN B O 1
ATOM 7297 N N . HIS B 1 320 ? -19.094 5.574 33.688 1 42.31 320 HIS B N 1
ATOM 7298 C CA . HIS B 1 320 ? -19.109 5 35.031 1 42.31 320 HIS B CA 1
ATOM 7299 C C . HIS B 1 320 ? -20.234 3.986 35.156 1 42.31 320 HIS B C 1
ATOM 7301 O O . HIS B 1 320 ? -20.234 3.176 36.094 1 42.31 320 HIS B O 1
ATOM 7307 N N . ASN B 1 321 ? -21.625 4.254 35.156 1 36.91 321 ASN B N 1
ATOM 7308 C CA . ASN B 1 321 ? -22.625 3.25 35.5 1 36.91 321 ASN B CA 1
ATOM 7309 C C . ASN B 1 321 ? -22.609 2.086 34.5 1 36.91 321 ASN B C 1
ATOM 7311 O O . ASN B 1 321 ? -23.328 1.109 34.688 1 36.91 321 ASN B O 1
ATOM 7315 N N . HIS B 1 322 ? -22.688 2.324 33.25 1 35.72 322 HIS B N 1
ATOM 7316 C CA . HIS B 1 322 ? -23.047 1.225 32.344 1 35.72 322 HIS B CA 1
ATOM 7317 C C . HIS B 1 322 ? -21.859 0.306 32.094 1 35.72 322 HIS B C 1
ATOM 7319 O O . HIS B 1 322 ? -20.844 0.732 31.531 1 35.72 322 HIS B O 1
ATOM 7325 N N . ASN B 1 323 ? -21.562 -0.691 33 1 33.09 323 ASN B N 1
ATOM 7326 C CA . ASN B 1 323 ? -20.797 -1.923 32.844 1 33.09 323 ASN B CA 1
ATOM 7327 C C . ASN B 1 323 ? -20.688 -2.328 31.359 1 33.09 323 ASN B C 1
ATOM 7329 O O . ASN B 1 323 ? -21.203 -1.642 30.484 1 33.09 323 ASN B O 1
ATOM 7333 N N . ASP B 1 324 ? -21 -3.902 31.125 1 34.69 324 ASP B N 1
ATOM 7334 C CA . ASP B 1 324 ? -20.969 -5.117 30.328 1 34.69 324 ASP B CA 1
ATOM 7335 C C . ASP B 1 324 ? -21.812 -4.957 29.062 1 34.69 324 ASP B C 1
ATOM 7337 O O . ASP B 1 324 ? -21.953 -5.902 28.281 1 34.69 324 ASP B O 1
ATOM 7341 N N . GLU B 1 325 ? -22.75 -4.039 28.984 1 32.62 325 GLU B N 1
ATOM 7342 C CA . GLU B 1 325 ? -23.859 -4.234 28.078 1 32.62 325 GLU B CA 1
ATOM 7343 C C . GLU B 1 325 ? -23.438 -4 26.625 1 32.62 325 GLU B C 1
ATOM 7345 O O . GLU B 1 325 ? -24.188 -4.316 25.703 1 32.62 325 GLU B O 1
ATOM 7350 N N . ILE B 1 326 ? -22.484 -3.295 26.453 1 35.47 326 ILE B N 1
ATOM 7351 C CA . ILE B 1 326 ? -22.25 -3.084 25.031 1 35.47 326 ILE B CA 1
ATOM 7352 C C . ILE B 1 326 ? -21.641 -4.348 24.422 1 35.47 326 ILE B C 1
ATOM 7354 O O . ILE B 1 326 ? -21.766 -4.582 23.219 1 35.47 326 ILE B O 1
ATOM 7358 N N . GLU B 1 327 ? -20.922 -5.109 25.234 1 36.03 327 GLU B N 1
ATOM 7359 C CA . GLU B 1 327 ? -20.641 -6.434 24.688 1 36.03 327 GLU B CA 1
ATOM 7360 C C . GLU B 1 327 ? -21.922 -7.23 24.5 1 36.03 327 GLU B C 1
ATOM 7362 O O . GLU B 1 327 ? -22.062 -7.977 23.516 1 36.03 327 GLU B O 1
ATOM 7367 N N . ASN B 1 328 ? -22.922 -7.227 25.5 1 33.44 328 ASN B N 1
ATOM 7368 C CA . ASN B 1 328 ? -24.203 -7.926 25.516 1 33.44 328 ASN B CA 1
ATOM 7369 C C . ASN B 1 328 ? -25.234 -7.215 24.641 1 33.44 328 ASN B C 1
ATOM 7371 O O . ASN B 1 328 ? -26.203 -7.828 24.203 1 33.44 328 ASN B O 1
ATOM 7375 N N . GLU B 1 329 ? -25.391 -5.934 24.734 1 32.72 329 GLU B N 1
ATOM 7376 C CA . GLU B 1 329 ? -26.375 -5.277 23.875 1 32.72 329 GLU B CA 1
ATOM 7377 C C . GLU B 1 329 ? -26 -5.406 22.406 1 32.72 329 GLU B C 1
ATOM 7379 O O . GLU B 1 329 ? -26.859 -5.293 21.531 1 32.72 329 GLU B O 1
ATOM 7384 N N . ILE B 1 330 ? -24.844 -5.535 22.094 1 33.16 330 ILE B N 1
ATOM 7385 C CA . ILE B 1 330 ? -24.578 -5.891 20.703 1 33.16 330 ILE B CA 1
ATOM 7386 C C . ILE B 1 330 ? -25.25 -7.219 20.375 1 33.16 330 ILE B C 1
ATOM 7388 O O . ILE B 1 330 ? -25.75 -7.406 19.266 1 33.16 330 ILE B O 1
ATOM 7392 N N . VAL B 1 331 ? -25.359 -8.219 21.312 1 31.12 331 VAL B N 1
ATOM 7393 C CA . VAL B 1 331 ? -26.172 -9.414 21.125 1 31.12 331 VAL B CA 1
ATOM 7394 C C . VAL B 1 331 ? -27.656 -9.039 21.219 1 31.12 331 VAL B C 1
ATOM 7396 O O . VAL B 1 331 ? -28.469 -9.547 20.453 1 31.12 331 VAL B O 1
ATOM 7399 N N . GLN B 1 332 ? -28.203 -8.477 22.422 1 29.2 332 GLN B N 1
ATOM 7400 C CA . GLN B 1 332 ? -29.625 -8.328 22.656 1 29.2 332 GLN B CA 1
ATOM 7401 C C . GLN B 1 332 ? -30.188 -7.133 21.891 1 29.2 332 GLN B C 1
ATOM 7403 O O . GLN B 1 332 ? -31.391 -6.852 21.969 1 29.2 332 GLN B O 1
ATOM 7408 N N . LEU B 1 333 ? -29.562 -5.98 21.922 1 27.14 333 LEU B N 1
ATOM 7409 C CA . LEU B 1 333 ? -30.391 -5.051 21.172 1 27.14 333 LEU B CA 1
ATOM 7410 C C . LEU B 1 333 ? -30.797 -5.66 19.828 1 27.14 333 LEU B C 1
ATOM 7412 O O . LEU B 1 333 ? -29.953 -6.125 19.062 1 27.14 333 LEU B O 1
ATOM 7416 N N . GLY B 1 334 ? -31.844 -6.395 19.812 1 26.2 334 GLY B N 1
ATOM 7417 C CA . GLY B 1 334 ? -32.844 -6.5 18.766 1 26.2 334 GLY B CA 1
ATOM 7418 C C . GLY B 1 334 ? -32.844 -5.332 17.797 1 26.2 334 GLY B C 1
ATOM 7419 O O . GLY B 1 334 ? -33.656 -4.43 17.875 1 26.2 334 GLY B O 1
ATOM 7420 N N . LEU B 1 335 ? -31.781 -4.754 17.812 1 25.86 335 LEU B N 1
ATOM 7421 C CA . LEU B 1 335 ? -31.781 -3.568 16.953 1 25.86 335 LEU B CA 1
ATOM 7422 C C . LEU B 1 335 ? -32.844 -3.686 15.875 1 25.86 335 LEU B C 1
ATOM 7424 O O . LEU B 1 335 ? -32.875 -4.676 15.141 1 25.86 335 LEU B O 1
ATOM 7428 N N . LYS B 1 336 ? -33.938 -3.025 16.156 1 26.64 336 LYS B N 1
ATOM 7429 C CA . LYS B 1 336 ? -34.938 -2.717 15.141 1 26.64 336 LYS B CA 1
ATOM 7430 C C . LYS B 1 336 ? -34.281 -2.48 13.781 1 26.64 336 LYS B C 1
ATOM 7432 O O . LYS B 1 336 ? -33.125 -2.07 13.703 1 26.64 336 LYS B O 1
ATOM 7437 N N . GLU B 1 337 ? -34.906 -2.965 12.828 1 25.78 337 GLU B N 1
ATOM 7438 C CA . GLU B 1 337 ? -34.719 -2.91 11.383 1 25.78 337 GLU B CA 1
ATOM 7439 C C . GLU B 1 337 ? -34.219 -1.538 10.945 1 25.78 337 GLU B C 1
ATOM 7441 O O . GLU B 1 337 ? -34.844 -0.517 11.242 1 25.78 337 GLU B O 1
ATOM 7446 N N . PRO B 1 338 ? -33 -1.219 11.312 1 29.41 338 PRO B N 1
ATOM 7447 C CA . PRO B 1 338 ? -32.875 0.146 10.805 1 29.41 338 PRO B CA 1
ATOM 7448 C C . PRO B 1 338 ? -33.781 0.428 9.609 1 29.41 338 PRO B C 1
ATOM 7450 O O . PRO B 1 338 ? -34 -0.462 8.789 1 29.41 338 PRO B O 1
ATOM 7453 N N . VAL B 1 339 ? -34.625 1.256 9.828 1 25.94 339 VAL B N 1
ATOM 7454 C CA . VAL B 1 339 ? -35.469 1.693 8.727 1 25.94 339 VAL B CA 1
ATOM 7455 C C . VAL B 1 339 ? -34.625 1.897 7.469 1 25.94 339 VAL B C 1
ATOM 7457 O O . VAL B 1 339 ? -33.656 2.658 7.484 1 25.94 339 VAL B O 1
ATOM 7460 N N . MET B 1 340 ? -34.531 0.882 6.773 1 28.92 340 MET B N 1
ATOM 7461 C CA . MET B 1 340 ? -34.188 0.921 5.355 1 28.92 340 MET B CA 1
ATOM 7462 C C . MET B 1 340 ? -34.594 2.256 4.734 1 28.92 340 MET B C 1
ATOM 7464 O O . MET B 1 340 ? -35.75 2.504 4.484 1 28.92 340 MET B O 1
ATOM 7468 N N . GLN B 1 341 ? -34.219 3.309 5.34 1 28.55 341 GLN B N 1
ATOM 7469 C CA . GLN B 1 341 ? -34.656 4.332 4.398 1 28.55 341 GLN B CA 1
ATOM 7470 C C . GLN B 1 341 ? -34.25 3.982 2.973 1 28.55 341 GLN B C 1
ATOM 7472 O O . GLN B 1 341 ? -33.062 3.973 2.66 1 28.55 341 GLN B O 1
ATOM 7477 N N . ILE B 1 342 ? -34.906 3.131 2.498 1 29.48 342 ILE B N 1
ATOM 7478 C CA . ILE B 1 342 ? -34.969 2.932 1.055 1 29.48 342 ILE B CA 1
ATOM 7479 C C . ILE B 1 342 ? -34.844 4.273 0.34 1 29.48 342 ILE B C 1
ATOM 7481 O O . ILE B 1 342 ? -35.719 5.133 0.46 1 29.48 342 ILE B O 1
ATOM 7485 N N . ARG B 1 343 ? -33.781 4.871 0.389 1 33.69 343 ARG B N 1
ATOM 7486 C CA . ARG B 1 343 ? -33.812 5.934 -0.613 1 33.69 343 ARG B CA 1
ATOM 7487 C C . ARG B 1 343 ? -34.562 5.469 -1.86 1 33.69 343 ARG B C 1
ATOM 7489 O O . ARG B 1 343 ? -34.188 4.488 -2.496 1 33.69 343 ARG B O 1
ATOM 7496 N N . ALA B 1 344 ? -35.688 5.648 -1.983 1 33.69 344 ALA B N 1
ATOM 7497 C CA . ALA B 1 344 ? -36.719 5.438 -2.99 1 33.69 344 ALA B CA 1
ATOM 7498 C C . ALA B 1 344 ? -36.125 5.344 -4.387 1 33.69 344 ALA B C 1
ATOM 7500 O O . ALA B 1 344 ? -36.531 4.492 -5.188 1 33.69 344 ALA B O 1
ATOM 7501 N N . ASN B 1 345 ? -35.562 6.461 -4.855 1 35.97 345 ASN B N 1
ATOM 7502 C CA . ASN B 1 345 ? -35.406 6.602 -6.301 1 35.97 345 ASN B CA 1
ATOM 7503 C C . ASN B 1 345 ? -34.094 6.02 -6.785 1 35.97 345 ASN B C 1
ATOM 7505 O O . ASN B 1 345 ? -33.25 6.742 -7.332 1 35.97 345 ASN B O 1
ATOM 7509 N N . GLU B 1 346 ? -33.531 5.102 -6.02 1 43.47 346 GLU B N 1
ATOM 7510 C CA . GLU B 1 346 ? -32.156 4.68 -6.211 1 43.47 346 GLU B CA 1
ATOM 7511 C C . GLU B 1 346 ? -31.984 3.902 -7.512 1 43.47 346 GLU B C 1
ATOM 7513 O O . GLU B 1 346 ? -32.781 2.998 -7.809 1 43.47 346 GLU B O 1
ATOM 7518 N N . ASN B 1 347 ? -31.344 4.527 -8.391 1 47.75 347 ASN B N 1
ATOM 7519 C CA . ASN B 1 347 ? -30.938 3.85 -9.625 1 47.75 347 ASN B CA 1
ATOM 7520 C C . ASN B 1 347 ? -30.359 2.469 -9.336 1 47.75 347 ASN B C 1
ATOM 7522 O O . ASN B 1 347 ? -29.516 2.32 -8.453 1 47.75 347 ASN B O 1
ATOM 7526 N N . PRO B 1 348 ? -31.203 1.465 -9.602 1 48.78 348 PRO B N 1
ATOM 7527 C CA . PRO B 1 348 ? -30.828 0.07 -9.359 1 48.78 348 PRO B CA 1
ATOM 7528 C C . PRO B 1 348 ? -29.344 -0.19 -9.625 1 48.78 348 PRO B C 1
ATOM 7530 O O . PRO B 1 348 ? -28.781 -1.149 -9.094 1 48.78 348 PRO B O 1
ATOM 7533 N N . LEU B 1 349 ? -28.875 0.74 -10.422 1 51.09 349 LEU B N 1
ATOM 7534 C CA . LEU B 1 349 ? -27.469 0.543 -10.727 1 51.09 349 LEU B CA 1
ATOM 7535 C C . LEU B 1 349 ? -26.578 1.188 -9.664 1 51.09 349 LEU B C 1
ATOM 7537 O O . LEU B 1 349 ? -25.391 0.901 -9.586 1 51.09 349 LEU B O 1
ATOM 7541 N N . SER B 1 350 ? -27.344 1.97 -8.883 1 54.88 350 SER B N 1
ATOM 7542 C CA . SER B 1 350 ? -26.578 2.719 -7.891 1 54.88 350 SER B CA 1
ATOM 7543 C C . SER B 1 350 ? -26.172 1.834 -6.711 1 54.88 350 SER B C 1
ATOM 7545 O O . SER B 1 350 ? -27.016 1.097 -6.18 1 54.88 350 SER B O 1
ATOM 7547 N N . LEU B 1 351 ? -25.078 1.31 -6.766 1 56.09 351 LEU B N 1
ATOM 7548 C CA . LEU B 1 351 ? -24.609 0.602 -5.586 1 56.09 351 LEU B CA 1
ATOM 7549 C C . LEU B 1 351 ? -24.469 1.551 -4.402 1 56.09 351 LEU B C 1
ATOM 7551 O O . LEU B 1 351 ? -23.656 1.321 -3.506 1 56.09 351 LEU B O 1
ATOM 7555 N N . CYS B 1 352 ? -25.281 2.627 -4.488 1 56 352 CYS B N 1
ATOM 7556 C CA . CYS B 1 352 ? -25.234 3.691 -3.492 1 56 352 CYS B CA 1
ATOM 7557 C C . CYS B 1 352 ? -25.484 3.141 -2.092 1 56 352 CYS B C 1
ATOM 7559 O O . CYS B 1 352 ? -24.906 3.637 -1.118 1 56 352 CYS B O 1
ATOM 7561 N N . LYS B 1 353 ? -26.391 2.131 -2.123 1 59.75 353 LYS B N 1
ATOM 7562 C CA . LYS B 1 353 ? -26.688 1.558 -0.815 1 59.75 353 LYS B CA 1
ATOM 7563 C C . LYS B 1 353 ? -25.438 1 -0.153 1 59.75 353 LYS B C 1
ATOM 7565 O O . LYS B 1 353 ? -25.375 0.894 1.073 1 59.75 353 LYS B O 1
ATOM 7570 N N . PHE B 1 354 ? -24.562 0.699 -1.035 1 57.84 354 PHE B N 1
ATOM 7571 C CA . PHE B 1 354 ? -23.344 0.107 -0.514 1 57.84 354 PHE B CA 1
ATOM 7572 C C . PHE B 1 354 ? -22.312 1.185 -0.193 1 57.84 354 PHE B C 1
ATOM 7574 O O . PHE B 1 354 ? -21.25 0.891 0.353 1 57.84 354 PHE B O 1
ATOM 7581 N N . GLU B 1 355 ? -22.641 2.457 -0.601 1 55.53 355 GLU B N 1
ATOM 7582 C CA . GLU B 1 355 ? -21.703 3.564 -0.45 1 55.53 355 GLU B CA 1
ATOM 7583 C C . GLU B 1 355 ? -21.734 4.133 0.966 1 55.53 355 GLU B C 1
ATOM 7585 O O . GLU B 1 355 ? -20.75 4.703 1.44 1 55.53 355 GLU B O 1
ATOM 7590 N N . ASP B 1 356 ? -22.844 4.219 1.68 1 51.75 356 ASP B N 1
ATOM 7591 C CA . ASP B 1 356 ? -22.922 4.918 2.961 1 51.75 356 ASP B CA 1
ATOM 7592 C C . ASP B 1 356 ? -21.859 4.398 3.928 1 51.75 356 ASP B C 1
ATOM 7594 O O . ASP B 1 356 ? -22.141 3.541 4.766 1 51.75 356 ASP B O 1
ATOM 7598 N N . THR B 1 357 ? -20.703 4.605 3.5 1 51.97 357 THR B N 1
ATOM 7599 C CA . THR B 1 357 ? -19.516 3.951 4.062 1 51.97 357 THR B CA 1
ATOM 7600 C C . THR B 1 357 ? -19.125 4.59 5.391 1 51.97 357 THR B C 1
ATOM 7602 O O . THR B 1 357 ? -18.281 4.066 6.109 1 51.97 357 THR B O 1
ATOM 7605 N N . TYR B 1 358 ? -19.531 5.879 5.637 1 51.31 358 TYR B N 1
ATOM 7606 C CA . TYR B 1 358 ? -18.734 6.492 6.691 1 51.31 358 TYR B CA 1
ATOM 7607 C C . TYR B 1 358 ? -19.297 6.172 8.07 1 51.31 358 TYR B C 1
ATOM 7609 O O . TYR B 1 358 ? -18.688 6.477 9.094 1 51.31 358 TYR B O 1
ATOM 7617 N N . GLY B 1 359 ? -20.078 5.211 8.188 1 51.69 359 GLY B N 1
ATOM 7618 C CA . GLY B 1 359 ? -20.547 4.785 9.5 1 51.69 359 GLY B CA 1
ATOM 7619 C C . GLY B 1 359 ? -20.719 5.934 10.477 1 51.69 359 GLY B C 1
ATOM 7620 O O . GLY B 1 359 ? -21.094 7.039 10.078 1 51.69 359 GLY B O 1
ATOM 7621 N N . GLN B 1 360 ? -20.484 5.742 11.812 1 57.41 360 GLN B N 1
ATOM 7622 C CA . GLN B 1 360 ? -20.641 6.66 12.938 1 57.41 360 GLN B CA 1
ATOM 7623 C C . GLN B 1 360 ? -19.484 7.672 12.984 1 57.41 360 GLN B C 1
ATOM 7625 O O . GLN B 1 360 ? -18.344 7.324 12.727 1 57.41 360 GLN B O 1
ATOM 7630 N N . ILE B 1 361 ? -19.875 8.93 13.141 1 62.91 361 ILE B N 1
ATOM 7631 C CA . ILE B 1 361 ? -18.953 10.039 13.297 1 62.91 361 ILE B CA 1
ATOM 7632 C C . ILE B 1 361 ? -18.281 9.953 14.664 1 62.91 361 ILE B C 1
ATOM 7634 O O . ILE B 1 361 ? -18.922 10.18 15.695 1 62.91 361 ILE B O 1
ATOM 7638 N N . LEU B 1 362 ? -17.047 9.68 14.727 1 73.19 362 LEU B N 1
ATOM 7639 C CA . LEU B 1 362 ? -16.328 9.477 15.969 1 73.19 362 LEU B CA 1
ATOM 7640 C C . LEU B 1 362 ? -15.859 10.805 16.547 1 73.19 362 LEU B C 1
ATOM 7642 O O . LEU B 1 362 ? -15.492 10.883 17.719 1 73.19 362 LEU B O 1
ATOM 7646 N N . GLU B 1 363 ? -16.047 11.844 15.82 1 80.25 363 GLU B N 1
ATOM 7647 C CA . GLU B 1 363 ? -15.531 13.133 16.25 1 80.25 363 GLU B CA 1
ATOM 7648 C C . GLU B 1 363 ? -16.359 13.695 17.406 1 80.25 363 GLU B C 1
ATOM 7650 O O . GLU B 1 363 ? -15.875 14.531 18.188 1 80.25 363 GLU B O 1
ATOM 7655 N N . ALA B 1 364 ? -17.5 13.211 17.531 1 79.81 364 ALA B N 1
ATOM 7656 C CA . ALA B 1 364 ? -18.344 13.633 18.641 1 79.81 364 ALA B CA 1
ATOM 7657 C C . ALA B 1 364 ? -17.75 13.18 19.969 1 79.81 364 ALA B C 1
ATOM 7659 O O . ALA B 1 364 ? -17.938 13.844 21 1 79.81 364 ALA B O 1
ATOM 7660 N N . ASN B 1 365 ? -17 12.172 19.938 1 84.69 365 ASN B N 1
ATOM 7661 C CA . ASN B 1 365 ? -16.391 11.641 21.156 1 84.69 365 ASN B CA 1
ATOM 7662 C C . ASN B 1 365 ? -15.344 12.594 21.719 1 84.69 365 ASN B C 1
ATOM 7664 O O . ASN B 1 365 ? -15.117 12.625 22.938 1 84.69 365 ASN B O 1
ATOM 7668 N N . ILE B 1 366 ? -14.781 13.336 20.891 1 86.75 366 ILE B N 1
ATOM 7669 C CA . ILE B 1 366 ? -13.742 14.258 21.344 1 86.75 366 ILE B CA 1
ATOM 7670 C C . ILE B 1 366 ? -14.344 15.281 22.297 1 86.75 366 ILE B C 1
ATOM 7672 O O . ILE B 1 366 ? -13.805 15.508 23.391 1 86.75 366 ILE B O 1
ATOM 7676 N N . ILE B 1 367 ? -15.406 15.773 21.953 1 87.56 367 ILE B N 1
ATOM 7677 C CA . ILE B 1 367 ? -16.047 16.797 22.781 1 87.56 367 ILE B CA 1
ATOM 7678 C C . ILE B 1 367 ? -16.578 16.156 24.062 1 87.56 367 ILE B C 1
ATOM 7680 O O . ILE B 1 367 ? -16.391 16.719 25.156 1 87.56 367 ILE B O 1
ATOM 7684 N N . THR B 1 368 ? -17.125 14.992 23.906 1 86.56 368 THR B N 1
ATOM 7685 C CA . THR B 1 368 ? -17.656 14.305 25.078 1 86.56 368 THR B CA 1
ATOM 7686 C C . THR B 1 368 ? -16.531 13.953 26.047 1 86.56 368 THR B C 1
ATOM 7688 O O . THR B 1 368 ? -16.703 14.094 27.266 1 86.56 368 THR B O 1
ATOM 7691 N N . ASN B 1 369 ? -15.516 13.57 25.547 1 87.44 369 ASN B N 1
ATOM 7692 C CA . ASN B 1 369 ? -14.391 13.188 26.391 1 87.44 369 ASN B CA 1
ATOM 7693 C C . ASN B 1 369 ? -13.734 14.398 27.047 1 87.44 369 ASN B C 1
ATOM 7695 O O . ASN B 1 369 ? -13.25 14.312 28.172 1 87.44 369 ASN B O 1
ATOM 7699 N N . PHE B 1 370 ? -13.711 15.484 26.406 1 86.69 370 PHE B N 1
ATOM 7700 C CA . PHE B 1 370 ? -13.234 16.719 27.031 1 86.69 370 PHE B CA 1
ATOM 7701 C C . PHE B 1 370 ? -14.18 17.156 28.141 1 86.69 370 PHE B C 1
ATOM 7703 O O . PHE B 1 370 ? -13.734 17.594 29.203 1 86.69 370 PHE B O 1
ATOM 7710 N N . ASN B 1 371 ? -15.391 16.984 27.812 1 82.5 371 ASN B N 1
ATOM 7711 C CA . ASN B 1 371 ? -16.406 17.344 28.797 1 82.5 371 ASN B CA 1
ATOM 7712 C C . ASN B 1 371 ? -16.297 16.5 30.062 1 82.5 371 ASN B C 1
ATOM 7714 O O . ASN B 1 371 ? -16.516 17 31.172 1 82.5 371 ASN B O 1
ATOM 7718 N N . ASN B 1 372 ? -15.891 15.266 29.812 1 80.88 372 ASN B N 1
ATOM 7719 C CA . ASN B 1 372 ? -15.812 14.344 30.938 1 80.88 372 ASN B CA 1
ATOM 7720 C C . ASN B 1 372 ? -14.422 14.344 31.562 1 80.88 372 ASN B C 1
ATOM 7722 O O . ASN B 1 372 ? -14.195 13.695 32.594 1 80.88 372 ASN B O 1
ATOM 7726 N N . SER B 1 373 ? -13.562 14.984 30.953 1 76 373 SER B N 1
ATOM 7727 C CA . SER B 1 373 ? -12.172 14.938 31.391 1 76 373 SER B CA 1
ATOM 7728 C C . SER B 1 373 ? -11.992 15.672 32.719 1 76 373 SER B C 1
ATOM 7730 O O . SER B 1 373 ? -12.82 16.5 33.094 1 76 373 SER B O 1
ATOM 7732 N N . SER B 1 374 ? -11.008 15.148 33.312 1 65.88 374 SER B N 1
ATOM 7733 C CA . SER B 1 374 ? -10.625 15.797 34.562 1 65.88 374 SER B CA 1
ATOM 7734 C C . SER B 1 374 ? -10.102 17.203 34.312 1 65.88 374 SER B C 1
ATOM 7736 O O . SER B 1 374 ? -9.562 17.5 33.25 1 65.88 374 SER B O 1
ATOM 7738 N N . ILE B 1 375 ? -10.312 17.969 35.188 1 66.06 375 ILE B N 1
ATOM 7739 C CA . ILE B 1 375 ? -9.898 19.359 35.188 1 66.06 375 ILE B CA 1
ATOM 7740 C C . ILE B 1 375 ? -8.391 19.453 34.969 1 66.06 375 ILE B C 1
ATOM 7742 O O . ILE B 1 375 ? -7.91 20.422 34.375 1 66.06 375 ILE B O 1
ATOM 7746 N N . SER B 1 376 ? -7.762 18.391 35.25 1 65.69 376 SER B N 1
ATOM 7747 C CA . SER B 1 376 ? -6.305 18.438 35.156 1 65.69 376 SER B CA 1
ATOM 7748 C C . SER B 1 376 ? -5.848 18.5 33.719 1 65.69 376 SER B C 1
ATOM 7750 O O . SER B 1 376 ? -4.859 19.172 33.406 1 65.69 376 SER B O 1
ATOM 7752 N N . LEU B 1 377 ? -6.508 18.031 32.781 1 76.44 377 LEU B N 1
ATOM 7753 C CA . LEU B 1 377 ? -6.16 18.031 31.359 1 76.44 377 LEU B CA 1
ATOM 7754 C C . LEU B 1 377 ? -6.316 19.438 30.766 1 76.44 377 LEU B C 1
ATOM 7756 O O . LEU B 1 377 ? -5.656 19.781 29.781 1 76.44 377 LEU B O 1
ATOM 7760 N N . LEU B 1 378 ? -7.066 20.203 31.531 1 78.69 378 LEU B N 1
ATOM 7761 C CA . LEU B 1 378 ? -7.434 21.5 30.969 1 78.69 378 LEU B CA 1
ATOM 7762 C C . LEU B 1 378 ? -6.805 22.625 31.766 1 78.69 378 LEU B C 1
ATOM 7764 O O . LEU B 1 378 ? -7.16 23.797 31.594 1 78.69 378 LEU B O 1
ATOM 7768 N N . LYS B 1 379 ? -5.883 22.234 32.594 1 77.12 379 LYS B N 1
ATOM 7769 C CA . LYS B 1 379 ? -5.281 23.219 33.469 1 77.12 379 LYS B CA 1
ATOM 7770 C C . LYS B 1 379 ? -4.344 24.156 32.719 1 77.12 379 LYS B C 1
ATOM 7772 O O . LYS B 1 379 ? -3.537 23.688 31.891 1 77.12 379 LYS B O 1
ATOM 7777 N N . PHE B 1 380 ? -4.59 25.516 32.969 1 78.69 380 PHE B N 1
ATOM 7778 C CA . PHE B 1 380 ? -3.727 26.562 32.438 1 78.69 380 PHE B CA 1
ATOM 7779 C C . PHE B 1 380 ? -2.615 26.891 33.438 1 78.69 380 PHE B C 1
ATOM 7781 O O . PHE B 1 380 ? -2.865 27.047 34.625 1 78.69 380 PHE B O 1
ATOM 7788 N N . GLY B 1 381 ? -1.335 26.969 33.281 1 66.12 381 GLY B N 1
ATOM 7789 C CA . GLY B 1 381 ? -0.348 27.609 34.125 1 66.12 381 GLY B CA 1
ATOM 7790 C C . GLY B 1 381 ? 0.706 26.656 34.656 1 66.12 381 GLY B C 1
ATOM 7791 O O . GLY B 1 381 ? 1.652 27.078 35.312 1 66.12 381 GLY B O 1
ATOM 7792 N N . ASP B 1 382 ? 0.558 25.453 34.469 1 64.94 382 ASP B N 1
ATOM 7793 C CA . ASP B 1 382 ? 1.602 24.594 35 1 64.94 382 ASP B CA 1
ATOM 7794 C C . ASP B 1 382 ? 2.648 24.25 33.969 1 64.94 382 ASP B C 1
ATOM 7796 O O . ASP B 1 382 ? 2.914 23.078 33.688 1 64.94 382 ASP B O 1
ATOM 7800 N N . PHE B 1 383 ? 3.295 25.453 33.562 1 70.94 383 PHE B N 1
ATOM 7801 C CA . PHE B 1 383 ? 4.199 25.328 32.438 1 70.94 383 PHE B CA 1
ATOM 7802 C C . PHE B 1 383 ? 5.586 24.891 32.906 1 70.94 383 PHE B C 1
ATOM 7804 O O . PHE B 1 383 ? 6.359 24.328 32.125 1 70.94 383 PHE B O 1
ATOM 7811 N N . GLU B 1 384 ? 5.832 25.141 34.188 1 68.94 384 GLU B N 1
ATOM 7812 C CA . GLU B 1 384 ? 7.145 24.812 34.75 1 68.94 384 GLU B CA 1
ATOM 7813 C C . GLU B 1 384 ? 7.332 23.297 34.844 1 68.94 384 GLU B C 1
ATOM 7815 O O . GLU B 1 384 ? 8.445 22.797 34.688 1 68.94 384 GLU B O 1
ATOM 7820 N N . ASN B 1 385 ? 6.305 22.688 34.969 1 76.25 385 ASN B N 1
ATOM 7821 C CA . ASN B 1 385 ? 6.41 21.234 35.125 1 76.25 385 ASN B CA 1
ATOM 7822 C C . ASN B 1 385 ? 5.984 20.5 33.844 1 76.25 385 ASN B C 1
ATOM 7824 O O . ASN B 1 385 ? 5.453 19.391 33.938 1 76.25 385 ASN B O 1
ATOM 7828 N N . PHE B 1 386 ? 6.367 21.094 32.781 1 84.5 386 PHE B N 1
ATOM 7829 C CA . PHE B 1 386 ? 5.957 20.5 31.531 1 84.5 386 PHE B CA 1
ATOM 7830 C C . PHE B 1 386 ? 6.875 19.344 31.141 1 84.5 386 PHE B C 1
ATOM 7832 O O . PHE B 1 386 ? 8.094 19.438 31.281 1 84.5 386 PHE B O 1
ATOM 7839 N N . SER B 1 387 ? 6.27 18.234 30.891 1 87.5 387 SER B N 1
ATOM 7840 C CA . SER B 1 387 ? 6.969 17.094 30.328 1 87.5 387 SER B CA 1
ATOM 7841 C C . SER B 1 387 ? 6.148 16.438 29.219 1 87.5 387 SER B C 1
ATOM 7843 O O . SER B 1 387 ? 4.926 16.328 29.328 1 87.5 387 SER B O 1
ATOM 7845 N N . TYR B 1 388 ? 6.84 16.047 28.172 1 90.31 388 TYR B N 1
ATOM 7846 C CA . TYR B 1 388 ? 6.148 15.391 27.078 1 90.31 388 TYR B CA 1
ATOM 7847 C C . TYR B 1 388 ? 5.641 14.016 27.5 1 90.31 388 TYR B C 1
ATOM 7849 O O . TYR B 1 388 ? 4.766 13.438 26.844 1 90.31 388 TYR B O 1
ATOM 7857 N N . GLY B 1 389 ? 6.141 13.508 28.625 1 89 389 GLY B N 1
ATOM 7858 C CA . GLY B 1 389 ? 5.75 12.188 29.094 1 89 389 GLY B CA 1
ATOM 7859 C C . GLY B 1 389 ? 4.523 12.211 29.984 1 89 389 GLY B C 1
ATOM 7860 O O . GLY B 1 389 ? 3.918 11.164 30.234 1 89 389 GLY B O 1
ATOM 7861 N N . ASP B 1 390 ? 4.109 13.375 30.359 1 88.81 390 ASP B N 1
ATOM 7862 C CA . ASP B 1 390 ? 2.953 13.484 31.25 1 88.81 390 ASP B CA 1
ATOM 7863 C C . ASP B 1 390 ? 1.69 13.828 30.453 1 88.81 390 ASP B C 1
ATOM 7865 O O . ASP B 1 390 ? 1.352 15 30.297 1 88.81 390 ASP B O 1
ATOM 7869 N 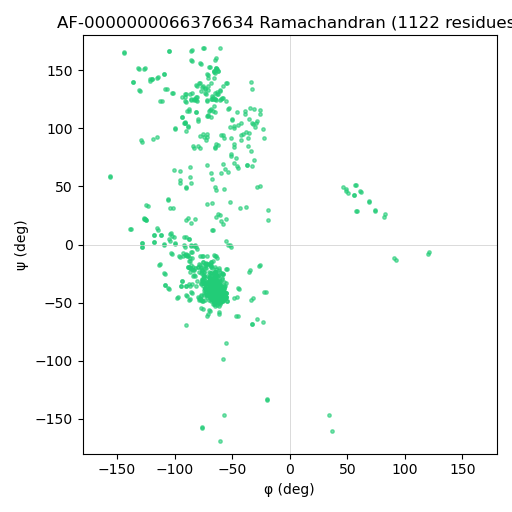N . LEU B 1 391 ? 0.919 12.883 30.172 1 89.12 391 LEU B N 1
ATOM 7870 C CA . LEU B 1 391 ? -0.244 13.047 29.297 1 89.12 391 LEU B CA 1
ATOM 7871 C C . LEU B 1 391 ? -1.375 13.758 30.031 1 89.12 391 LEU B C 1
ATOM 7873 O O . LEU B 1 391 ? -2.334 14.219 29.406 1 89.12 391 LEU B O 1
ATOM 7877 N N . ALA B 1 392 ? -1.244 13.922 31.266 1 83.69 392 ALA B N 1
ATOM 7878 C CA . ALA B 1 392 ? -2.311 14.547 32.031 1 83.69 392 ALA B CA 1
ATOM 7879 C C . ALA B 1 392 ? -2.217 16.062 31.969 1 83.69 392 ALA B C 1
ATOM 7881 O O . ALA B 1 392 ? -3.215 16.766 32.156 1 83.69 392 ALA B O 1
ATOM 7882 N N . ASN B 1 393 ? -1.026 16.547 31.609 1 85.81 393 ASN B N 1
ATOM 7883 C CA . ASN B 1 393 ? -0.867 17.984 31.734 1 85.81 393 ASN B CA 1
ATOM 7884 C C . ASN B 1 393 ? -0.138 18.578 30.531 1 85.81 393 ASN B C 1
ATOM 7886 O O . ASN B 1 393 ? 0.257 19.734 30.531 1 85.81 393 ASN B O 1
ATOM 7890 N N . ASN B 1 394 ? -0.013 17.875 29.547 1 89.25 394 ASN B N 1
ATOM 7891 C CA . ASN B 1 394 ? 0.877 18.375 28.5 1 89.25 394 ASN B CA 1
ATOM 7892 C C . ASN B 1 394 ? 0.101 18.812 27.266 1 89.25 394 ASN B C 1
ATOM 7894 O O . ASN B 1 394 ? 0.686 19.328 26.312 1 89.25 394 ASN B O 1
ATOM 7898 N N . LEU B 1 395 ? -1.194 18.703 27.266 1 89.12 395 LEU B N 1
ATOM 7899 C CA . LEU B 1 395 ? -1.961 19.016 26.062 1 89.12 395 LEU B CA 1
ATOM 7900 C C . LEU B 1 395 ? -1.944 20.516 25.781 1 89.12 395 LEU B C 1
ATOM 7902 O O . LEU B 1 395 ? -1.517 20.953 24.703 1 89.12 395 LEU B O 1
ATOM 7906 N N . ILE B 1 396 ? -2.367 21.344 26.734 1 89.81 396 ILE B N 1
ATOM 7907 C CA . ILE B 1 396 ? -2.508 22.781 26.516 1 89.81 396 ILE B CA 1
ATOM 7908 C C . ILE B 1 396 ? -1.131 23.406 26.312 1 89.81 396 ILE B C 1
ATOM 7910 O O . ILE B 1 396 ? -0.922 24.141 25.344 1 89.81 396 ILE B O 1
ATOM 7914 N N . PRO B 1 397 ? -0.189 23.031 27.188 1 90.38 397 PRO B N 1
ATOM 7915 C CA . PRO B 1 397 ? 1.139 23.594 26.922 1 90.38 397 PRO B CA 1
ATOM 7916 C C . PRO B 1 397 ? 1.673 23.25 25.547 1 90.38 397 PRO B C 1
ATOM 7918 O O . PRO B 1 397 ? 2.33 24.078 24.906 1 90.38 397 PRO B O 1
ATOM 7921 N N . SER B 1 398 ? 1.441 22.109 25.094 1 91.62 398 SER B N 1
ATOM 7922 C CA . SER B 1 398 ? 1.924 21.703 23.781 1 91.62 398 SER B CA 1
ATOM 7923 C C . SER B 1 398 ? 1.226 22.484 22.672 1 91.62 398 SER B C 1
ATOM 7925 O O . SER B 1 398 ? 1.846 22.844 21.672 1 91.62 398 SER B O 1
ATOM 7927 N N . ILE B 1 399 ? -0.032 22.734 22.812 1 92.38 399 ILE B N 1
ATOM 7928 C CA . ILE B 1 399 ? -0.775 23.531 21.828 1 92.38 399 ILE B CA 1
ATOM 7929 C C . ILE B 1 399 ? -0.212 24.953 21.781 1 92.38 399 ILE B C 1
ATOM 7931 O O . ILE B 1 399 ? 0.029 25.484 20.703 1 92.38 399 ILE B O 1
ATOM 7935 N N . LEU B 1 400 ? 0.021 25.484 22.953 1 92.56 400 LEU B N 1
ATOM 7936 C CA . LEU B 1 400 ? 0.525 26.859 23.031 1 92.56 400 LEU B CA 1
ATOM 7937 C C . LEU B 1 400 ? 1.935 26.938 22.453 1 92.56 400 LEU B C 1
ATOM 7939 O O . LEU B 1 400 ? 2.254 27.891 21.719 1 92.56 400 LEU B O 1
ATOM 7943 N N . HIS B 1 401 ? 2.686 25.984 22.812 1 91.81 401 HIS B N 1
ATOM 7944 C CA . HIS B 1 401 ? 4.039 25.938 22.266 1 91.81 401 HIS B CA 1
ATOM 7945 C C . HIS B 1 401 ? 4.016 25.781 20.75 1 91.81 401 HIS B C 1
ATOM 7947 O O . HIS B 1 401 ? 4.809 26.422 20.047 1 91.81 401 HIS B O 1
ATOM 7953 N N . ASN B 1 402 ? 3.184 24.969 20.25 1 92.56 402 ASN B N 1
ATOM 7954 C CA . ASN B 1 402 ? 3.037 24.781 18.812 1 92.56 402 ASN B CA 1
ATOM 7955 C C . ASN B 1 402 ? 2.643 26.078 18.125 1 92.56 402 ASN B C 1
ATOM 7957 O O . ASN B 1 402 ? 3.156 26.391 17.047 1 92.56 402 ASN B O 1
ATOM 7961 N N . PHE B 1 403 ? 1.74 26.828 18.719 1 94 403 PHE B N 1
ATOM 7962 C CA . PHE B 1 403 ? 1.321 28.109 18.172 1 94 403 PHE B CA 1
ATOM 7963 C C . PHE B 1 403 ? 2.48 29.094 18.156 1 94 403 PHE B C 1
ATOM 7965 O O . PHE B 1 403 ? 2.695 29.797 17.172 1 94 403 PHE B O 1
ATOM 7972 N N . ASN B 1 404 ? 3.141 29.078 19.25 1 91.5 404 ASN B N 1
ATOM 7973 C CA . ASN B 1 404 ? 4.281 29.984 19.328 1 91.5 404 ASN B CA 1
ATOM 7974 C C . ASN B 1 404 ? 5.328 29.672 18.266 1 91.5 404 ASN B C 1
ATOM 7976 O O . ASN B 1 404 ? 5.848 30.578 17.625 1 91.5 404 ASN B O 1
ATOM 7980 N N . ASP B 1 405 ? 5.656 28.453 18.156 1 90.94 405 ASP B N 1
ATOM 7981 C CA . ASP B 1 405 ? 6.637 28.062 17.141 1 90.94 405 ASP B CA 1
ATOM 7982 C C . ASP B 1 405 ? 6.148 28.391 15.742 1 90.94 405 ASP B C 1
ATOM 7984 O O . ASP B 1 405 ? 6.926 28.844 14.898 1 90.94 405 ASP B O 1
ATOM 7988 N N . PHE B 1 406 ? 4.922 28.141 15.508 1 91.56 406 PHE B N 1
ATOM 7989 C CA . PHE B 1 406 ? 4.336 28.453 14.211 1 91.56 406 PHE B CA 1
ATOM 7990 C C . PHE B 1 406 ? 4.508 29.938 13.891 1 91.56 406 PHE B C 1
ATOM 7992 O O . PHE B 1 406 ? 4.84 30.297 12.758 1 91.56 406 PHE B O 1
ATOM 7999 N N . LEU B 1 407 ? 4.285 30.781 14.844 1 90 407 LEU B N 1
ATOM 8000 C CA . LEU B 1 407 ? 4.422 32.219 14.641 1 90 407 LEU B CA 1
ATOM 8001 C C . LEU B 1 407 ? 5.883 32.594 14.406 1 90 407 LEU B C 1
ATOM 8003 O O . LEU B 1 407 ? 6.172 33.5 13.609 1 90 407 LEU B O 1
ATOM 8007 N N . LEU B 1 408 ? 6.754 31.875 15.016 1 88 408 LEU B N 1
ATOM 8008 C CA . LEU B 1 408 ? 8.18 32.188 14.906 1 88 408 LEU B CA 1
ATOM 8009 C C . LEU B 1 408 ? 8.711 31.812 13.531 1 88 408 LEU B C 1
ATOM 8011 O O . LEU B 1 408 ? 9.453 32.562 12.922 1 88 408 LEU B O 1
ATOM 8015 N N . TYR B 1 409 ? 8.32 30.656 13.039 1 84.31 409 TYR B N 1
ATOM 8016 C CA . TYR B 1 409 ? 8.945 30.234 11.789 1 84.31 409 TYR B CA 1
ATOM 8017 C C . TYR B 1 409 ? 8.141 30.719 10.586 1 84.31 409 TYR B C 1
ATOM 8019 O O . TYR B 1 409 ? 8.5 30.438 9.445 1 84.31 409 TYR B O 1
ATOM 8027 N N . ASN B 1 410 ? 7.105 31.328 10.773 1 82.12 410 ASN B N 1
ATOM 8028 C CA . ASN B 1 410 ? 6.363 31.922 9.656 1 82.12 410 ASN B CA 1
ATOM 8029 C C . ASN B 1 410 ? 6.605 33.406 9.547 1 82.12 410 ASN B C 1
ATOM 8031 O O . ASN B 1 410 ? 5.719 34.156 9.133 1 82.12 410 ASN B O 1
ATOM 8035 N N . ASP B 1 411 ? 7.766 33.75 9.93 1 77.38 411 ASP B N 1
ATOM 8036 C CA . ASP B 1 411 ? 8.242 35.094 9.641 1 77.38 411 ASP B CA 1
ATOM 8037 C C . ASP B 1 411 ? 8.484 35.281 8.141 1 77.38 411 ASP B C 1
ATOM 8039 O O . ASP B 1 411 ? 9.375 34.625 7.57 1 77.38 411 ASP B O 1
ATOM 8043 N N . PHE B 1 412 ? 7.793 36.125 7.508 1 70.62 412 PHE B N 1
ATOM 8044 C CA . PHE B 1 412 ? 7.758 36.281 6.059 1 70.62 412 PHE B CA 1
ATOM 8045 C C . PHE B 1 412 ? 9.117 36.688 5.527 1 70.62 412 PHE B C 1
ATOM 8047 O O . PHE B 1 412 ? 9.508 36.312 4.422 1 70.62 412 PHE B O 1
ATOM 8054 N N . ILE B 1 413 ? 9.812 37.406 6.246 1 73.62 413 ILE B N 1
ATOM 8055 C CA . ILE B 1 413 ? 11.062 37.969 5.773 1 73.62 413 ILE B CA 1
ATOM 8056 C C . ILE B 1 413 ? 12.203 36.969 5.984 1 73.62 413 ILE B C 1
ATOM 8058 O O . ILE B 1 413 ? 12.969 36.688 5.059 1 73.62 413 ILE B O 1
ATOM 8062 N N . LYS B 1 414 ? 12.164 36.375 7.031 1 76.5 414 LYS B N 1
ATOM 8063 C CA . LYS B 1 414 ? 13.32 35.562 7.391 1 76.5 414 LYS B CA 1
ATOM 8064 C C . LYS B 1 414 ? 13.195 34.156 6.805 1 76.5 414 LYS B C 1
ATOM 8066 O O . LYS B 1 414 ? 14.195 33.562 6.375 1 76.5 414 LYS B O 1
ATOM 8071 N N . PHE B 1 415 ? 11.961 33.688 6.742 1 80.5 415 PHE B N 1
ATOM 8072 C CA . PHE B 1 415 ? 11.852 32.25 6.453 1 80.5 415 PHE B CA 1
ATOM 8073 C C . PHE B 1 415 ? 10.945 32 5.25 1 80.5 415 PHE B C 1
ATOM 8075 O O . PHE B 1 415 ? 10.438 30.906 5.059 1 80.5 415 PHE B O 1
ATOM 8082 N N . GLY B 1 416 ? 10.75 32.969 4.402 1 77.19 416 GLY B N 1
ATOM 8083 C CA . GLY B 1 416 ? 9.875 32.844 3.25 1 77.19 416 GLY B CA 1
ATOM 8084 C C . GLY B 1 416 ? 10.266 31.719 2.303 1 77.19 416 GLY B C 1
ATOM 8085 O O . GLY B 1 416 ? 9.406 31.094 1.688 1 77.19 416 GLY B O 1
ATOM 8086 N N . LYS B 1 417 ? 11.547 31.438 2.27 1 79.31 417 LYS B N 1
ATOM 8087 C CA . LYS B 1 417 ? 12.07 30.438 1.357 1 79.31 417 LYS B CA 1
ATOM 8088 C C . LYS B 1 417 ? 11.609 29.031 1.764 1 79.31 417 LYS B C 1
ATOM 8090 O O . LYS B 1 417 ? 11.633 28.109 0.954 1 79.31 417 LYS B O 1
ATOM 8095 N N . PHE B 1 418 ? 11.148 28.906 2.969 1 82.19 418 PHE B N 1
ATOM 8096 C CA . PHE B 1 418 ? 10.773 27.594 3.471 1 82.19 418 PHE B CA 1
ATOM 8097 C C . PHE B 1 418 ? 9.258 27.422 3.496 1 82.19 418 PHE B C 1
ATOM 8099 O O . PHE B 1 418 ? 8.742 26.391 3.934 1 82.19 418 PHE B O 1
ATOM 8106 N N . ASN B 1 419 ? 8.539 28.359 2.914 1 78.69 419 ASN B N 1
ATOM 8107 C CA . ASN B 1 419 ? 7.082 28.359 2.973 1 78.69 419 ASN B CA 1
ATOM 8108 C C . ASN B 1 419 ? 6.504 27.141 2.254 1 78.69 419 ASN B C 1
ATOM 8110 O O . ASN B 1 419 ? 5.457 26.625 2.646 1 78.69 419 ASN B O 1
ATOM 8114 N N . TRP B 1 420 ? 7.199 26.703 1.271 1 80.38 420 TRP B N 1
ATOM 8115 C CA . TRP B 1 420 ? 6.703 25.547 0.529 1 80.38 420 TRP B CA 1
ATOM 8116 C C . TRP B 1 420 ? 6.68 24.312 1.409 1 80.38 420 TRP B C 1
ATOM 8118 O O . TRP B 1 420 ? 5.871 23.406 1.191 1 80.38 420 TRP B O 1
ATOM 8128 N N . PHE B 1 421 ? 7.438 24.297 2.373 1 80.25 421 PHE B N 1
ATOM 8129 C CA . PHE B 1 421 ? 7.582 23.141 3.254 1 80.25 421 PHE B CA 1
ATOM 8130 C C . PHE B 1 421 ? 6.656 23.25 4.457 1 80.25 421 PHE B C 1
ATOM 8132 O O . PHE B 1 421 ? 6.094 22.25 4.914 1 80.25 421 PHE B O 1
ATOM 8139 N N . ILE B 1 422 ? 6.383 24.422 4.91 1 80.44 422 ILE B N 1
ATOM 8140 C CA . ILE B 1 422 ? 5.668 24.672 6.156 1 80.44 422 ILE B CA 1
ATOM 8141 C C . ILE B 1 422 ? 4.168 24.5 5.938 1 80.44 422 ILE B C 1
ATOM 8143 O O . ILE B 1 422 ? 3.416 24.266 6.891 1 80.44 422 ILE B O 1
ATOM 8147 N N . LYS B 1 423 ? 3.701 24.547 4.766 1 77.12 423 LYS B N 1
ATOM 8148 C CA . LYS B 1 423 ? 2.275 24.453 4.473 1 77.12 423 LYS B CA 1
ATOM 8149 C C . LYS B 1 423 ? 1.721 23.094 4.895 1 77.12 423 LYS B C 1
ATOM 8151 O O . LYS B 1 423 ? 0.511 22.938 5.074 1 77.12 423 LYS B O 1
ATOM 8156 N N . ARG B 1 424 ? 2.518 22.203 5.199 1 77.12 424 ARG B N 1
ATOM 8157 C CA . ARG B 1 424 ? 2.117 20.844 5.555 1 77.12 424 ARG B CA 1
ATOM 8158 C C . ARG B 1 424 ? 1.873 20.719 7.055 1 77.12 424 ARG B C 1
ATOM 8160 O O . ARG B 1 424 ? 1.341 19.719 7.52 1 77.12 424 ARG B O 1
ATOM 8167 N N . THR B 1 425 ? 2.215 21.734 7.797 1 76.62 425 THR B N 1
ATOM 8168 C CA . THR B 1 425 ? 2.121 21.656 9.25 1 76.62 425 THR B CA 1
ATOM 8169 C C . THR B 1 425 ? 1.258 22.797 9.797 1 76.62 425 THR B C 1
ATOM 8171 O O . THR B 1 425 ? 1.52 23.328 10.875 1 76.62 425 THR B O 1
ATOM 8174 N N . ILE B 1 426 ? 0.232 23.156 8.977 1 84.31 426 ILE B N 1
ATOM 8175 C CA . ILE B 1 426 ? -0.679 24.188 9.445 1 84.31 426 ILE B CA 1
ATOM 8176 C C . ILE B 1 426 ? -1.479 23.672 10.641 1 84.31 426 ILE B C 1
ATOM 8178 O O . ILE B 1 426 ? -2.1 22.609 10.562 1 84.31 426 ILE B O 1
ATOM 8182 N N . PRO B 1 427 ? -1.479 24.375 11.703 1 91.38 427 PRO B N 1
ATOM 8183 C CA . PRO B 1 427 ? -2.086 23.828 12.922 1 91.38 427 PRO B CA 1
ATOM 8184 C C . PRO B 1 427 ? -3.57 24.172 13.039 1 91.38 427 PRO B C 1
ATOM 8186 O O . PRO B 1 427 ? -4.031 24.578 14.109 1 91.38 427 PRO B O 1
ATOM 8189 N N . ILE B 1 428 ? -4.355 23.969 12.07 1 91.38 428 ILE B N 1
ATOM 8190 C CA . ILE B 1 428 ? -5.785 24.266 12.109 1 91.38 428 ILE B CA 1
ATOM 8191 C C . ILE B 1 428 ? -6.473 23.328 13.109 1 91.38 428 ILE B C 1
ATOM 8193 O O . ILE B 1 428 ? -7.422 23.734 13.789 1 91.38 428 ILE B O 1
ATOM 8197 N N . ASP B 1 429 ? -6.047 22.188 13.188 1 91.81 429 ASP B N 1
ATOM 8198 C CA . ASP B 1 429 ? -6.617 21.234 14.125 1 91.81 429 ASP B CA 1
ATOM 8199 C C . ASP B 1 429 ? -6.395 21.672 15.57 1 91.81 429 ASP B C 1
ATOM 8201 O O . ASP B 1 429 ? -7.293 21.562 16.406 1 91.81 429 ASP B O 1
ATOM 8205 N N . SER B 1 430 ? -5.246 22.234 15.828 1 93 430 SER B N 1
ATOM 8206 C CA . SER B 1 430 ? -4.953 22.719 17.172 1 93 430 SER B CA 1
ATOM 8207 C C . SER B 1 430 ? -5.824 23.922 17.516 1 93 430 SER B C 1
ATOM 8209 O O . SER B 1 430 ? -6.223 24.094 18.672 1 93 430 SER B O 1
ATOM 8211 N N . VAL B 1 431 ? -6.066 24.688 16.547 1 95.69 431 VAL B N 1
ATOM 8212 C CA . VAL B 1 431 ? -6.945 25.844 16.75 1 95.69 431 VAL B CA 1
ATOM 8213 C C . VAL B 1 431 ? -8.344 25.359 17.141 1 95.69 431 VAL B C 1
ATOM 8215 O O . VAL B 1 431 ? -8.922 25.844 18.109 1 95.69 431 VAL B O 1
ATOM 8218 N N . ILE B 1 432 ? -8.781 24.438 16.438 1 94.88 432 ILE B N 1
ATOM 8219 C CA . ILE B 1 432 ? -10.125 23.922 16.688 1 94.88 432 ILE B CA 1
ATOM 8220 C C . ILE B 1 432 ? -10.164 23.219 18.047 1 94.88 432 ILE B C 1
ATOM 8222 O O . ILE B 1 432 ? -11.141 23.344 18.781 1 94.88 432 ILE B O 1
ATOM 8226 N N . LEU B 1 433 ? -9.156 22.547 18.359 1 93 433 LEU B N 1
ATOM 8227 C CA . LEU B 1 433 ? -9.078 21.906 19.656 1 93 433 LEU B CA 1
ATOM 8228 C C . LEU B 1 433 ? -9.117 22.938 20.781 1 93 433 LEU B C 1
ATOM 8230 O O . LEU B 1 433 ? -9.758 22.719 21.812 1 93 433 LEU B O 1
ATOM 8234 N N . LEU B 1 434 ? -8.398 23.969 20.594 1 94.19 434 LEU B N 1
ATOM 8235 C CA . LEU B 1 434 ? -8.398 25.031 21.609 1 94.19 434 LEU B CA 1
ATOM 8236 C C . LEU B 1 434 ? -9.773 25.672 21.719 1 94.19 434 LEU B C 1
ATOM 8238 O O . LEU B 1 434 ? -10.203 26.047 22.812 1 94.19 434 LEU B O 1
ATOM 8242 N N . MET B 1 435 ? -10.508 25.766 20.625 1 94.94 435 MET B N 1
ATOM 8243 C CA . MET B 1 435 ? -11.883 26.266 20.656 1 94.94 435 MET B CA 1
ATOM 8244 C C . MET B 1 435 ? -12.773 25.359 21.5 1 94.94 435 MET B C 1
ATOM 8246 O O . MET B 1 435 ? -13.625 25.844 22.25 1 94.94 435 MET B O 1
ATOM 8250 N N . ILE B 1 436 ? -12.555 24.109 21.328 1 93.25 436 ILE B N 1
ATOM 8251 C CA . ILE B 1 436 ? -13.32 23.141 22.109 1 93.25 436 ILE B CA 1
ATOM 8252 C C . ILE B 1 436 ? -13 23.281 23.594 1 93.25 436 ILE B C 1
ATOM 8254 O O . ILE B 1 436 ? -13.906 23.312 24.422 1 93.25 436 ILE B O 1
ATOM 8258 N N . ILE B 1 437 ? -11.758 23.406 23.906 1 92.25 437 ILE B N 1
ATOM 8259 C CA . ILE B 1 437 ? -11.32 23.547 25.297 1 92.25 437 ILE B CA 1
ATOM 8260 C C . ILE B 1 437 ? -11.922 24.812 25.906 1 92.25 437 ILE B C 1
ATOM 8262 O O . ILE B 1 437 ? -12.43 24.781 27.016 1 92.25 437 ILE B O 1
ATOM 8266 N N . ILE B 1 438 ? -11.922 25.859 25.156 1 93.12 438 ILE B N 1
ATOM 8267 C CA . ILE B 1 438 ? -12.492 27.125 25.609 1 93.12 438 ILE B CA 1
ATOM 8268 C C . ILE B 1 438 ? -13.984 26.953 25.875 1 93.12 438 ILE B C 1
ATOM 8270 O O . ILE B 1 438 ? -14.484 27.375 26.922 1 93.12 438 ILE B O 1
ATOM 8274 N N . SER B 1 439 ? -14.672 26.297 25.016 1 92.75 439 SER B N 1
ATOM 8275 C CA . SER B 1 439 ? -16.109 26.094 25.156 1 92.75 439 SER B CA 1
ATOM 8276 C C . SER B 1 439 ? -16.422 25.25 26.391 1 92.75 439 SER B C 1
ATOM 8278 O O . SER B 1 439 ? -17.391 25.531 27.109 1 92.75 439 SER B O 1
ATOM 8280 N N . VAL B 1 440 ? -15.625 24.266 26.594 1 90.69 440 VAL B N 1
ATOM 8281 C CA . VAL B 1 440 ? -15.836 23.406 27.75 1 90.69 440 VAL B CA 1
ATOM 8282 C C . VAL B 1 440 ? -15.562 24.188 29.031 1 90.69 440 VAL B C 1
ATOM 8284 O O . VAL B 1 440 ? -16.312 24.078 30.016 1 90.69 440 VAL B O 1
ATOM 8287 N N . LYS B 1 441 ? -14.555 24.953 29.031 1 90.06 441 LYS B N 1
ATOM 8288 C CA . LYS B 1 441 ? -14.203 25.719 30.219 1 90.06 441 LYS B CA 1
ATOM 8289 C C . LYS B 1 441 ? -15.25 26.797 30.516 1 90.06 441 LYS B C 1
ATOM 8291 O O . LYS B 1 441 ? -15.516 27.109 31.672 1 90.06 441 LYS B O 1
ATOM 8296 N N . PHE B 1 442 ? -15.828 27.375 29.562 1 89.94 442 PHE B N 1
ATOM 8297 C CA . PHE B 1 442 ? -16.906 28.328 29.75 1 89.94 442 PHE B CA 1
ATOM 8298 C C . PHE B 1 442 ? -18.141 27.656 30.344 1 89.94 442 PHE B C 1
ATOM 8300 O O . PHE B 1 442 ? -18.828 28.219 31.188 1 89.94 442 PHE B O 1
ATOM 8307 N N . LYS B 1 443 ? -18.375 26.484 29.828 1 86.69 443 LYS B N 1
ATOM 8308 C CA . LYS B 1 443 ? -19.531 25.766 30.328 1 86.69 443 LYS B CA 1
ATOM 8309 C C . LYS B 1 443 ? -19.406 25.484 31.828 1 86.69 443 LYS B C 1
ATOM 8311 O O . LYS B 1 443 ? -20.391 25.562 32.562 1 86.69 443 LYS B O 1
ATOM 8316 N N . TYR B 1 444 ? -18.172 25.219 32.312 1 86.19 444 TYR B N 1
ATOM 8317 C CA . TYR B 1 444 ? -17.969 24.891 33.719 1 86.19 444 TYR B CA 1
ATOM 8318 C C . TYR B 1 444 ? -17.484 26.109 34.469 1 86.19 444 TYR B C 1
ATOM 8320 O O . TYR B 1 444 ? -17.203 26.016 35.688 1 86.19 444 TYR B O 1
ATOM 8328 N N . GLN B 1 445 ? -17.312 27.25 33.906 1 85.19 445 GLN B N 1
ATOM 8329 C CA . GLN B 1 445 ? -17 28.547 34.5 1 85.19 445 GLN B CA 1
ATOM 8330 C C . GLN B 1 445 ? -15.664 28.516 35.219 1 85.19 445 GLN B C 1
ATOM 8332 O O . GLN B 1 445 ? -15.555 28.984 36.375 1 85.19 445 GLN B O 1
ATOM 8337 N N . PHE B 1 446 ? -14.625 27.938 34.594 1 83.56 446 PHE B N 1
ATOM 8338 C CA . PHE B 1 446 ? -13.328 27.922 35.281 1 83.56 446 PHE B CA 1
ATOM 8339 C C . PHE B 1 446 ? -12.258 28.516 34.375 1 83.56 446 PHE B C 1
ATOM 8341 O O . PHE B 1 446 ? -11.062 28.266 34.562 1 83.56 446 PHE B O 1
ATOM 8348 N N . ILE B 1 447 ? -12.633 29.328 33.406 1 89 447 ILE B N 1
ATOM 8349 C CA . ILE B 1 447 ? -11.664 30 32.562 1 89 447 ILE B CA 1
ATOM 8350 C C . ILE B 1 447 ? -11.344 31.375 33.125 1 89 447 ILE B C 1
ATOM 8352 O O . ILE B 1 447 ? -12.258 32.125 33.531 1 89 447 ILE B O 1
ATOM 8356 N N . THR B 1 448 ? -10.07 31.656 33.312 1 87.62 448 THR B N 1
ATOM 8357 C CA . THR B 1 448 ? -9.648 32.969 33.844 1 87.62 448 THR B CA 1
ATOM 8358 C C . THR B 1 448 ? -9.516 33.969 32.719 1 87.62 448 THR B C 1
ATOM 8360 O O . THR B 1 448 ? -9.352 33.594 31.547 1 87.62 448 THR B O 1
ATOM 8363 N N . THR B 1 449 ? -9.578 35.188 33.062 1 88.38 449 THR B N 1
ATOM 8364 C CA . THR B 1 449 ? -9.477 36.281 32.062 1 88.38 449 THR B CA 1
ATOM 8365 C C . THR B 1 449 ? -8.094 36.281 31.422 1 88.38 449 THR B C 1
ATOM 8367 O O . THR B 1 449 ? -7.973 36.562 30.234 1 88.38 449 THR B O 1
ATOM 8370 N N . GLU B 1 450 ? -7.074 36.031 32.219 1 87.19 450 GLU B N 1
ATOM 8371 C CA . GLU B 1 450 ? -5.719 35.969 31.672 1 87.19 450 GLU B CA 1
ATOM 8372 C C . GLU B 1 450 ? -5.57 34.844 30.656 1 87.19 450 GLU B C 1
ATOM 8374 O O . GLU B 1 450 ? -4.977 35.031 29.594 1 87.19 450 GLU B O 1
ATOM 8379 N N . GLU B 1 451 ? -6.109 33.781 31.062 1 90.25 451 GLU B N 1
ATOM 8380 C CA . GLU B 1 451 ? -6.082 32.594 30.172 1 90.25 451 GLU B CA 1
ATOM 8381 C C . GLU B 1 451 ? -6.828 32.875 28.875 1 90.25 451 GLU B C 1
ATOM 8383 O O . GLU B 1 451 ? -6.324 32.594 27.797 1 90.25 451 GLU B O 1
ATOM 8388 N N . LEU B 1 452 ? -7.957 33.406 29 1 91.81 452 LEU B N 1
ATOM 8389 C CA . LEU B 1 452 ? -8.789 33.688 27.828 1 91.81 452 LEU B CA 1
ATOM 8390 C C . LEU B 1 452 ? -8.125 34.719 26.922 1 91.81 452 LEU B C 1
ATOM 8392 O O . LEU B 1 452 ? -8.195 34.594 25.688 1 91.81 452 LEU B O 1
ATOM 8396 N N . SER B 1 453 ? -7.516 35.688 27.531 1 91.5 453 SER B N 1
ATOM 8397 C CA . SER B 1 453 ? -6.812 36.719 26.734 1 91.5 453 SER B CA 1
ATOM 8398 C C . SER B 1 453 ? -5.648 36.094 25.969 1 91.5 453 SER B C 1
ATOM 8400 O O . SER B 1 453 ? -5.438 36.406 24.797 1 91.5 453 SER B O 1
ATOM 8402 N N . THR B 1 454 ? -4.922 35.219 26.609 1 91.44 454 THR B N 1
ATOM 8403 C CA . THR B 1 454 ? -3.799 34.531 25.953 1 91.44 454 THR B CA 1
ATOM 8404 C C . THR B 1 454 ? -4.281 33.688 24.797 1 91.44 454 THR B C 1
ATOM 8406 O O . THR B 1 454 ? -3.713 33.719 23.703 1 91.44 454 THR B O 1
ATOM 8409 N N . TYR B 1 455 ? -5.352 32.875 25.062 1 93.69 455 TYR B N 1
ATOM 8410 C CA . TYR B 1 455 ? -5.902 32.031 24.016 1 93.69 455 TYR B CA 1
ATOM 8411 C C . TYR B 1 455 ? -6.367 32.844 22.828 1 93.69 455 TYR B C 1
ATOM 8413 O O . TYR B 1 455 ? -6.047 32.531 21.688 1 93.69 455 TYR B O 1
ATOM 8421 N N . LYS B 1 456 ? -7.078 33.844 23.094 1 93.94 456 LYS B N 1
ATOM 8422 C CA . LYS B 1 456 ? -7.625 34.688 22.031 1 93.94 456 LYS B CA 1
ATOM 8423 C C . LYS B 1 456 ? -6.516 35.312 21.188 1 93.94 456 LYS B C 1
ATOM 8425 O O . LYS B 1 456 ? -6.574 35.25 19.953 1 93.94 456 LYS B O 1
ATOM 8430 N N . ASN B 1 457 ? -5.516 35.875 21.859 1 92.81 457 ASN B N 1
ATOM 8431 C CA . ASN B 1 457 ? -4.418 36.5 21.141 1 92.81 457 ASN B CA 1
ATOM 8432 C C . ASN B 1 457 ? -3.666 35.5 20.266 1 92.81 457 ASN B C 1
ATOM 8434 O O . ASN B 1 457 ? -3.305 35.812 19.125 1 92.81 457 ASN B O 1
ATOM 8438 N N . LEU B 1 458 ? -3.475 34.406 20.797 1 93.38 458 LEU B N 1
ATOM 8439 C CA . LEU B 1 458 ? -2.736 33.375 20.047 1 93.38 458 LEU B CA 1
ATOM 8440 C C . LEU B 1 458 ? -3.549 32.875 18.859 1 93.38 458 LEU B C 1
ATOM 8442 O O . LEU B 1 458 ? -3.02 32.719 17.75 1 93.38 458 LEU B O 1
ATOM 8446 N N . ILE B 1 459 ? -4.801 32.531 19.047 1 94.94 459 ILE B N 1
ATOM 8447 C CA . ILE B 1 459 ? -5.652 32.062 17.969 1 94.94 459 ILE B CA 1
ATOM 8448 C C . ILE B 1 459 ? -5.727 33.125 16.875 1 94.94 459 ILE B C 1
ATOM 8450 O O . ILE B 1 459 ? -5.59 32.844 15.688 1 94.94 459 ILE B O 1
ATOM 8454 N N . ASN B 1 460 ? -5.891 34.375 17.297 1 94.75 460 ASN B N 1
ATOM 8455 C CA . ASN B 1 460 ? -5.98 35.469 16.328 1 94.75 460 ASN B CA 1
ATOM 8456 C C . ASN B 1 460 ? -4.695 35.594 15.516 1 94.75 460 ASN B C 1
ATOM 8458 O O . ASN B 1 460 ? -4.738 35.781 14.305 1 94.75 460 ASN B O 1
ATOM 8462 N N . SER B 1 461 ? -3.607 35.562 16.25 1 94.19 461 SER B N 1
ATOM 8463 C CA . SER B 1 461 ? -2.326 35.688 15.562 1 94.19 461 SER B CA 1
ATOM 8464 C C . SER B 1 461 ? -2.09 34.531 14.594 1 94.19 461 SER B C 1
ATOM 8466 O O . SER B 1 461 ? -1.636 34.75 13.469 1 94.19 461 SER B O 1
ATOM 8468 N N . VAL B 1 462 ? -2.379 33.344 15.008 1 94.25 462 VAL B N 1
ATOM 8469 C CA . VAL B 1 462 ? -2.186 32.156 14.18 1 94.25 462 VAL B CA 1
ATOM 8470 C C . VAL B 1 462 ? -3.127 32.219 12.977 1 94.25 462 VAL B C 1
ATOM 8472 O O . VAL B 1 462 ? -2.703 31.984 11.836 1 94.25 462 VAL B O 1
ATOM 8475 N N . MET B 1 463 ? -4.367 32.469 13.188 1 94.62 463 MET B N 1
ATOM 8476 C CA . MET B 1 463 ? -5.352 32.531 12.109 1 94.62 463 MET B CA 1
ATOM 8477 C C . MET B 1 463 ? -5.027 33.625 11.117 1 94.62 463 MET B C 1
ATOM 8479 O O . MET B 1 463 ? -5.273 33.5 9.922 1 94.62 463 MET B O 1
ATOM 8483 N N . TYR B 1 464 ? -4.473 34.688 11.648 1 92.81 464 TYR B N 1
ATOM 8484 C CA . TYR B 1 464 ? -4.062 35.781 10.766 1 92.81 464 TYR B CA 1
ATOM 8485 C C . TYR B 1 464 ? -3.035 35.312 9.75 1 92.81 464 TYR B C 1
ATOM 8487 O O . TYR B 1 464 ? -3.172 35.562 8.547 1 92.81 464 TYR B O 1
ATOM 8495 N N . ILE B 1 465 ? -2.051 34.656 10.242 1 89.56 465 ILE B N 1
ATOM 8496 C CA . ILE B 1 465 ? -0.986 34.156 9.375 1 89.56 465 ILE B CA 1
ATOM 8497 C C . ILE B 1 465 ? -1.549 33.094 8.414 1 89.56 465 ILE B C 1
ATOM 8499 O O . ILE B 1 465 ? -1.254 33.125 7.215 1 89.56 465 ILE B O 1
ATOM 8503 N N . ILE B 1 466 ? -2.379 32.188 8.867 1 90.38 466 ILE B N 1
ATOM 8504 C CA . ILE B 1 466 ? -2.932 31.125 8.055 1 90.38 466 ILE B CA 1
ATOM 8505 C C . ILE B 1 466 ? -3.803 31.719 6.945 1 90.38 466 ILE B C 1
ATOM 8507 O O . ILE B 1 466 ? -3.699 31.312 5.785 1 90.38 466 ILE B O 1
ATOM 8511 N N . ASN B 1 467 ? -4.605 32.656 7.301 1 90.19 467 ASN B N 1
ATOM 8512 C CA . ASN B 1 467 ? -5.5 33.25 6.32 1 90.19 467 ASN B CA 1
ATOM 8513 C C . ASN B 1 467 ? -4.727 34.062 5.277 1 90.19 467 ASN B C 1
ATOM 8515 O O . ASN B 1 467 ? -5.066 34.031 4.094 1 90.19 467 ASN B O 1
ATOM 8519 N N . ARG B 1 468 ? -3.766 34.719 5.723 1 85.38 468 ARG B N 1
ATOM 8520 C CA . ARG B 1 468 ? -2.971 35.531 4.805 1 85.38 468 ARG B CA 1
ATOM 8521 C C . ARG B 1 468 ? -2.254 34.656 3.783 1 85.38 468 ARG B C 1
ATOM 8523 O O . ARG B 1 468 ? -2.191 34.969 2.602 1 85.38 468 ARG B O 1
ATOM 8530 N N . LYS B 1 469 ? -1.822 33.625 4.207 1 81.88 469 LYS B N 1
ATOM 8531 C CA . LYS B 1 469 ? -0.968 32.812 3.352 1 81.88 469 LYS B CA 1
ATOM 8532 C C . LYS B 1 469 ? -1.794 31.812 2.539 1 81.88 469 LYS B C 1
ATOM 8534 O O . LYS B 1 469 ? -1.474 31.531 1.382 1 81.88 469 LYS B O 1
ATOM 8539 N N . TRP B 1 470 ? -2.887 31.25 3.096 1 81.69 470 TRP B N 1
ATOM 8540 C CA . TRP B 1 470 ? -3.432 30.047 2.467 1 81.69 470 TRP B CA 1
ATOM 8541 C C . TRP B 1 470 ? -4.926 30.203 2.197 1 81.69 470 TRP B C 1
ATOM 8543 O O . TRP B 1 470 ? -5.547 29.344 1.585 1 81.69 470 TRP B O 1
ATOM 8553 N N . PHE B 1 471 ? -5.516 31.266 2.479 1 84.56 471 PHE B N 1
ATOM 8554 C CA . PHE B 1 471 ? -6.945 31.438 2.27 1 84.56 471 PHE B CA 1
ATOM 8555 C C . PHE B 1 471 ? -7.273 31.5 0.781 1 84.56 471 PHE B C 1
ATOM 8557 O O . PHE B 1 471 ? -8.383 31.156 0.371 1 84.56 471 PHE B O 1
ATOM 8564 N N . LYS B 1 472 ? -6.34 31.859 0.017 1 76.75 472 LYS B N 1
ATOM 8565 C CA . LYS B 1 472 ? -6.586 32 -1.416 1 76.75 472 LYS B CA 1
ATOM 8566 C C . LYS B 1 472 ? -6.586 30.641 -2.109 1 76.75 472 LYS B C 1
ATOM 8568 O O . LYS B 1 472 ? -7.082 30.516 -3.232 1 76.75 472 LYS B O 1
ATOM 8573 N N . ASN B 1 473 ? -6.059 29.688 -1.456 1 76.25 473 ASN B N 1
ATOM 8574 C CA . ASN B 1 473 ? -6.016 28.344 -2.02 1 76.25 473 ASN B CA 1
ATOM 8575 C C . ASN B 1 473 ? -7.344 27.609 -1.824 1 76.25 473 ASN B C 1
ATOM 8577 O O . ASN B 1 473 ? -7.82 27.484 -0.697 1 76.25 473 ASN B O 1
ATOM 8581 N N . GLU B 1 474 ? -7.895 27.156 -2.906 1 73.75 474 GLU B N 1
ATOM 8582 C CA . GLU B 1 474 ? -9.219 26.547 -2.904 1 73.75 474 GLU B CA 1
ATOM 8583 C C . GLU B 1 474 ? -9.25 25.312 -2.018 1 73.75 474 GLU B C 1
ATOM 8585 O O . GLU B 1 474 ? -10.289 24.984 -1.429 1 73.75 474 GLU B O 1
ATOM 8590 N N . LYS B 1 475 ? -8.203 24.766 -1.818 1 75.31 475 LYS B N 1
ATOM 8591 C CA . LYS B 1 475 ? -8.148 23.516 -1.046 1 75.31 475 LYS B CA 1
ATOM 8592 C C . LYS B 1 475 ? -8.289 23.797 0.448 1 75.31 475 LYS B C 1
ATOM 8594 O O . LYS B 1 475 ? -8.656 22.906 1.22 1 75.31 475 LYS B O 1
ATOM 8599 N N . TYR B 1 476 ? -8.031 25.062 0.86 1 81.31 476 TYR B N 1
ATOM 8600 C CA . TYR B 1 476 ? -8.07 25.406 2.277 1 81.31 476 TYR B CA 1
ATOM 8601 C C . TYR B 1 476 ? -9.219 26.375 2.57 1 81.31 476 TYR B C 1
ATOM 8603 O O . TYR B 1 476 ? -9.617 26.531 3.725 1 81.31 476 TYR B O 1
ATOM 8611 N N . LYS B 1 477 ? -9.688 26.953 1.579 1 84.69 477 LYS B N 1
ATOM 8612 C CA . LYS B 1 477 ? -10.602 28.078 1.727 1 84.69 477 LYS B CA 1
ATOM 8613 C C . LYS B 1 477 ? -11.836 27.688 2.527 1 84.69 477 LYS B C 1
ATOM 8615 O O . LYS B 1 477 ? -12.266 28.422 3.422 1 84.69 477 LYS B O 1
ATOM 8620 N N . ARG B 1 478 ? -12.352 26.625 2.234 1 87.19 478 ARG B N 1
ATOM 8621 C CA . ARG B 1 478 ? -13.57 26.219 2.918 1 87.19 478 ARG B CA 1
ATOM 8622 C C . ARG B 1 478 ? -13.32 25.984 4.402 1 87.19 478 ARG B C 1
ATOM 8624 O O . ARG B 1 478 ? -14.031 26.531 5.254 1 87.19 478 ARG B O 1
ATOM 8631 N N . MET B 1 479 ? -12.375 25.203 4.68 1 89.19 479 MET B N 1
ATOM 8632 C CA . MET B 1 479 ? -12.07 24.891 6.07 1 89.19 479 MET B CA 1
ATOM 8633 C C . MET B 1 479 ? -11.672 26.141 6.848 1 89.19 479 MET B C 1
ATOM 8635 O O . MET B 1 479 ? -12.07 26.297 8 1 89.19 479 MET B O 1
ATOM 8639 N N . LEU B 1 480 ? -10.953 26.984 6.207 1 91.38 480 LEU B N 1
ATOM 8640 C CA . LEU B 1 480 ? -10.523 28.219 6.875 1 91.38 480 LEU B CA 1
ATOM 8641 C C . LEU B 1 480 ? -11.703 29.156 7.094 1 91.38 480 LEU B C 1
ATOM 8643 O O . LEU B 1 480 ? -11.805 29.797 8.141 1 91.38 480 LEU B O 1
ATOM 8647 N N . SER B 1 481 ? -12.555 29.188 6.133 1 91.62 481 SER B N 1
ATOM 8648 C CA . SER B 1 481 ? -13.75 30.016 6.281 1 91.62 481 SER B CA 1
ATOM 8649 C C . SER B 1 481 ? -14.617 29.516 7.434 1 91.62 481 SER B C 1
ATOM 8651 O O . SER B 1 481 ? -15.078 30.328 8.25 1 91.62 481 SER B O 1
ATOM 8653 N N . LEU B 1 482 ? -14.812 28.266 7.465 1 92.62 482 LEU B N 1
ATOM 8654 C CA . LEU B 1 482 ? -15.625 27.672 8.531 1 92.62 482 LEU B CA 1
ATOM 8655 C C . LEU B 1 482 ? -14.969 27.906 9.891 1 92.62 482 LEU B C 1
ATOM 8657 O O . LEU B 1 482 ? -15.656 28.203 10.875 1 92.62 482 LEU B O 1
ATOM 8661 N N . THR B 1 483 ? -13.695 27.75 9.953 1 94.88 483 THR B N 1
ATOM 8662 C CA . THR B 1 483 ? -12.977 27.938 11.203 1 94.88 483 THR B CA 1
ATOM 8663 C C . THR B 1 483 ? -13.055 29.406 11.656 1 94.88 483 THR B C 1
ATOM 8665 O O . THR B 1 483 ? -13.273 29.672 12.836 1 94.88 483 THR B O 1
ATOM 8668 N N . ASN B 1 484 ? -12.883 30.281 10.727 1 95 484 ASN B N 1
ATOM 8669 C CA . ASN B 1 484 ? -12.984 31.703 11.031 1 95 484 ASN B CA 1
ATOM 8670 C C . ASN B 1 484 ? -14.375 32.062 11.547 1 95 484 ASN B C 1
ATOM 8672 O O . ASN B 1 484 ? -14.5 32.781 12.547 1 95 484 ASN B O 1
ATOM 8676 N N . MET B 1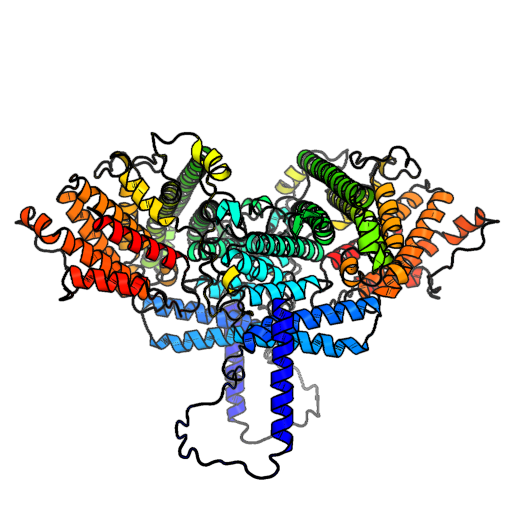 485 ? -15.352 31.609 10.891 1 94.69 485 MET B N 1
ATOM 8677 C CA . MET B 1 485 ? -16.719 31.906 11.289 1 94.69 485 MET B CA 1
ATOM 8678 C C . MET B 1 485 ? -17.031 31.312 12.656 1 94.69 485 MET B C 1
ATOM 8680 O O . MET B 1 485 ? -17.719 31.922 13.477 1 94.69 485 MET B O 1
ATOM 8684 N N . THR B 1 486 ? -16.594 30.156 12.836 1 95.94 486 THR B N 1
ATOM 8685 C CA . THR B 1 486 ? -16.828 29.5 14.125 1 95.94 486 THR B CA 1
ATOM 8686 C C . THR B 1 486 ? -16.141 30.281 15.25 1 95.94 486 THR B C 1
ATOM 8688 O O . THR B 1 486 ? -16.688 30.422 16.344 1 95.94 486 THR B O 1
ATOM 8691 N N . TRP B 1 487 ? -14.945 30.703 15.008 1 95.5 487 TRP B N 1
ATOM 8692 C CA . TRP B 1 487 ? -14.219 31.484 16 1 95.5 487 TRP B CA 1
ATOM 8693 C C . TRP B 1 487 ? -14.945 32.781 16.297 1 95.5 487 TRP B C 1
ATOM 8695 O O . TRP B 1 487 ? -15.086 33.188 17.469 1 95.5 487 TRP B O 1
ATOM 8705 N N . GLU B 1 488 ? -15.414 33.438 15.289 1 94.62 488 GLU B N 1
ATOM 8706 C CA . GLU B 1 488 ? -16.203 34.625 15.477 1 94.62 488 GLU B CA 1
ATOM 8707 C C . GLU B 1 488 ? -17.469 34.344 16.281 1 94.62 488 GLU B C 1
ATOM 8709 O O . GLU B 1 488 ? -17.844 35.156 17.156 1 94.62 488 GLU B O 1
ATOM 8714 N N . TYR B 1 489 ? -18.062 33.344 15.969 1 94.38 489 TYR B N 1
ATOM 8715 C CA . TYR B 1 489 ? -19.266 32.906 16.703 1 94.38 489 TYR B CA 1
ATOM 8716 C C . TYR B 1 489 ? -18.953 32.719 18.188 1 94.38 489 TYR B C 1
ATOM 8718 O O . TYR B 1 489 ? -19.719 33.188 19.047 1 94.38 489 TYR B O 1
ATOM 8726 N N . LEU B 1 490 ? -17.859 32.094 18.469 1 94.12 490 LEU B N 1
ATOM 8727 C CA . LEU B 1 490 ? -17.469 31.828 19.859 1 94.12 490 LEU B CA 1
ATOM 8728 C C . LEU B 1 490 ? -17.188 33.125 20.594 1 94.12 490 LEU B C 1
ATOM 8730 O O . LEU B 1 490 ? -17.562 33.281 21.75 1 94.12 490 LEU B O 1
ATOM 8734 N N . LEU B 1 491 ? -16.547 34.062 19.922 1 93.12 491 LEU B N 1
ATOM 8735 C CA . LEU B 1 491 ? -16.219 35.344 20.531 1 93.12 491 LEU B CA 1
ATOM 8736 C C . LEU B 1 491 ? -17.484 36.125 20.891 1 93.12 491 LEU B C 1
ATOM 8738 O O . LEU B 1 491 ? -17.562 36.75 21.953 1 93.12 491 LEU B O 1
ATOM 8742 N N . LYS B 1 492 ? -18.453 36.031 20.031 1 90.81 492 LYS B N 1
ATOM 8743 C CA . LYS B 1 492 ? -19.703 36.719 20.25 1 90.81 492 LYS B CA 1
ATOM 8744 C C . LYS B 1 492 ? -20.578 36 21.281 1 90.81 492 LYS B C 1
ATOM 8746 O O . LYS B 1 492 ? -21.188 36.656 22.141 1 90.81 492 LYS B O 1
ATOM 8751 N N . LYS B 1 493 ? -20.625 34.719 21.141 1 90.56 493 LYS B N 1
ATOM 8752 C CA . LYS B 1 493 ? -21.484 33.938 22 1 90.56 493 LYS B CA 1
ATOM 8753 C C . LYS B 1 493 ? -21.062 34.062 23.469 1 90.56 493 LYS B C 1
ATOM 8755 O O . LYS B 1 493 ? -21.922 34.156 24.359 1 90.56 493 LYS B O 1
ATOM 8760 N N . PHE B 1 494 ? -19.797 34.125 23.734 1 89 494 PHE B N 1
ATOM 8761 C CA . PHE B 1 494 ? -19.297 34.156 25.109 1 89 494 PHE B CA 1
ATOM 8762 C C . PHE B 1 494 ? -18.891 35.562 25.5 1 89 494 PHE B C 1
ATOM 8764 O O . PHE B 1 494 ? -18.312 35.781 26.578 1 89 494 PHE B O 1
ATOM 8771 N N . ASP B 1 495 ? -19.188 36.531 24.641 1 85.38 495 ASP B N 1
ATOM 8772 C CA . ASP B 1 495 ? -18.844 37.938 24.875 1 85.38 495 ASP B CA 1
ATOM 8773 C C . ASP B 1 495 ? -17.406 38.062 25.344 1 85.38 495 ASP B C 1
ATOM 8775 O O . ASP B 1 495 ? -17.141 38.688 26.375 1 85.38 495 ASP B O 1
ATOM 8779 N N . VAL B 1 496 ? -16.562 37.469 24.688 1 82.81 496 VAL B N 1
ATOM 8780 C CA . VAL B 1 496 ? -15.164 37.344 25.078 1 82.81 496 VAL B CA 1
ATOM 8781 C C . VAL B 1 496 ? -14.531 38.719 25.156 1 82.81 496 VAL B C 1
ATOM 8783 O O . VAL B 1 496 ? -13.734 39 26.047 1 82.81 496 VAL B O 1
ATOM 8786 N N . ASN B 1 497 ? -14.844 39.656 24.234 1 79.56 497 ASN B N 1
ATOM 8787 C CA . ASN B 1 497 ? -14.273 41 24.266 1 79.56 497 ASN B CA 1
ATOM 8788 C C . ASN B 1 497 ? -14.695 41.75 25.5 1 79.56 497 ASN B C 1
ATOM 8790 O O . ASN B 1 497 ? -13.898 42.5 26.094 1 79.56 497 ASN B O 1
ATOM 8794 N N . ASP B 1 498 ? -15.844 41.469 25.875 1 72.94 498 ASP B N 1
ATOM 8795 C CA . ASP B 1 498 ? -16.359 42.156 27.062 1 72.94 498 ASP B CA 1
ATOM 8796 C C . ASP B 1 498 ? -15.773 41.562 28.344 1 72.94 498 ASP B C 1
ATOM 8798 O O . ASP B 1 498 ? -15.469 42.281 29.297 1 72.94 498 ASP B O 1
ATOM 8802 N N . VAL B 1 499 ? -15.555 40.344 28.25 1 72.44 499 VAL B N 1
ATOM 8803 C CA . VAL B 1 499 ? -15.008 39.656 29.406 1 72.44 499 VAL B CA 1
ATOM 8804 C C . VAL B 1 499 ? -13.57 40.094 29.641 1 72.44 499 VAL B C 1
ATOM 8806 O O . VAL B 1 499 ? -13.156 40.312 30.781 1 72.44 499 VAL B O 1
ATOM 8809 N N . ILE B 1 500 ? -12.859 40.312 28.578 1 75.44 500 ILE B N 1
ATOM 8810 C CA . ILE B 1 500 ? -11.453 40.688 28.672 1 75.44 500 ILE B CA 1
ATOM 8811 C C . ILE B 1 500 ? -11.352 42.188 29.016 1 75.44 500 ILE B C 1
ATOM 8813 O O . ILE B 1 500 ? -10.508 42.594 29.812 1 75.44 500 ILE B O 1
ATOM 8817 N N . ALA B 1 501 ? -12.117 43.062 28.281 1 66.38 501 ALA B N 1
ATOM 8818 C CA . ALA B 1 501 ? -12.109 44.5 28.531 1 66.38 501 ALA B CA 1
ATOM 8819 C C . ALA B 1 501 ? -12.484 44.812 29.984 1 66.38 501 ALA B C 1
ATOM 8821 O O . ALA B 1 501 ? -11.953 45.75 30.578 1 66.38 501 ALA B O 1
ATOM 8822 N N . PHE B 1 502 ? -13.352 44.094 30.453 1 52.53 502 PHE B N 1
ATOM 8823 C CA . PHE B 1 502 ? -13.766 44.344 31.828 1 52.53 502 PHE B CA 1
ATOM 8824 C C . PHE B 1 502 ? -12.594 44.156 32.781 1 52.53 502 PHE B C 1
ATOM 8826 O O . PHE B 1 502 ? -12.484 44.875 33.781 1 52.53 502 PHE B O 1
ATOM 8833 N N . ASP B 1 503 ? -11.734 43.219 32.312 1 51.31 503 ASP B N 1
ATOM 8834 C CA . ASP B 1 503 ? -10.602 43.031 33.188 1 51.31 503 ASP B CA 1
ATOM 8835 C C . ASP B 1 503 ? -9.414 43.875 32.781 1 51.31 503 ASP B C 1
ATOM 8837 O O . ASP B 1 503 ? -8.477 44.094 33.531 1 51.31 503 ASP B O 1
ATOM 8841 N N . VAL B 1 504 ? -9.266 44.031 31.359 1 48.19 504 VAL B N 1
ATOM 8842 C CA . VAL B 1 504 ? -8.133 44.812 30.891 1 48.19 504 VAL B CA 1
ATOM 8843 C C . VAL B 1 504 ? -8.508 46.312 30.844 1 48.19 504 VAL B C 1
ATOM 8845 O O . VAL B 1 504 ? -9.219 46.75 29.938 1 48.19 504 VAL B O 1
ATOM 8848 N N . LYS B 1 505 ? -8.906 47.156 31.625 1 45.38 505 LYS B N 1
ATOM 8849 C CA . LYS B 1 505 ? -8.805 48.625 31.5 1 45.38 505 LYS B CA 1
ATOM 8850 C C . LYS B 1 505 ? -7.52 49.031 30.797 1 45.38 505 LYS B C 1
ATOM 8852 O O . LYS B 1 505 ? -7.434 50.125 30.234 1 45.38 505 LYS B O 1
ATOM 8857 N N . ASN B 1 506 ? -6.305 48.594 31.047 1 34 506 ASN B N 1
ATOM 8858 C CA . ASN B 1 506 ? -5.121 49.312 30.594 1 34 506 ASN B CA 1
ATOM 8859 C C . ASN B 1 506 ? -4.676 48.844 29.203 1 34 506 ASN B C 1
ATOM 8861 O O . ASN B 1 506 ? -3.664 49.312 28.688 1 34 506 ASN B O 1
ATOM 8865 N N . SER B 1 507 ? -4.586 47.531 28.703 1 34.19 507 SER B N 1
ATOM 8866 C CA . SER B 1 507 ? -3.613 47.281 27.656 1 34.19 507 SER B CA 1
ATOM 8867 C C . SER B 1 507 ? -4.25 47.406 26.266 1 34.19 507 SER B C 1
ATOM 8869 O O . SER B 1 507 ? -5.32 46.844 26.016 1 34.19 507 SER B O 1
ATOM 8871 N N . GLU B 1 508 ? -4.004 48.438 25.328 1 35.75 508 GLU B N 1
ATOM 8872 C CA . GLU B 1 508 ? -4.359 48.969 24.016 1 35.75 508 GLU B CA 1
ATOM 8873 C C . GLU B 1 508 ? -4.418 47.875 22.953 1 35.75 508 GLU B C 1
ATOM 8875 O O . GLU B 1 508 ? -5.168 47.969 21.984 1 35.75 508 GLU B O 1
ATOM 8880 N N . GLY B 1 509 ? -3.299 47.062 22.562 1 35.69 509 GLY B N 1
ATOM 8881 C CA . GLY B 1 509 ? -2.76 46.844 21.234 1 35.69 509 GLY B CA 1
ATOM 8882 C C . GLY B 1 509 ? -3.467 45.719 20.484 1 35.69 509 GLY B C 1
ATOM 8883 O O . GLY B 1 509 ? -2.961 45.219 19.469 1 35.69 509 GLY B O 1
ATOM 8884 N N . ALA B 1 510 ? -4.238 44.75 20.906 1 40.03 510 ALA B N 1
ATOM 8885 C CA . ALA B 1 510 ? -4.297 43.562 20.047 1 40.03 510 ALA B CA 1
ATOM 8886 C C . ALA B 1 510 ? -5.234 43.781 18.859 1 40.03 510 ALA B C 1
ATOM 8888 O O . ALA B 1 510 ? -6.371 44.25 19.031 1 40.03 510 ALA B O 1
ATOM 8889 N N . LYS B 1 511 ? -4.777 43.969 17.578 1 43.41 511 LYS B N 1
ATOM 8890 C CA . LYS B 1 511 ? -5.438 44.125 16.297 1 43.41 511 LYS B CA 1
ATOM 8891 C C . LYS B 1 511 ? -6.488 43.062 16.078 1 43.41 511 LYS B C 1
ATOM 8893 O O . LYS B 1 511 ? -6.18 41.875 16.125 1 43.41 511 LYS B O 1
ATOM 8898 N N . ASP B 1 512 ? -7.727 43.219 16.234 1 45.84 512 ASP B N 1
ATOM 8899 C CA . ASP B 1 512 ? -8.891 42.344 16.031 1 45.84 512 ASP B CA 1
ATOM 8900 C C . ASP B 1 512 ? -9.047 41.969 14.562 1 45.84 512 ASP B C 1
ATOM 8902 O O . ASP B 1 512 ? -9.133 42.844 13.695 1 45.84 512 ASP B O 1
ATOM 8906 N N . LEU B 1 513 ? -8.383 40.938 14.164 1 40.75 513 LEU B N 1
ATOM 8907 C CA . LEU B 1 513 ? -8.453 40.406 12.812 1 40.75 513 LEU B CA 1
ATOM 8908 C C . LEU B 1 513 ? -9.891 40.344 12.312 1 40.75 513 LEU B C 1
ATOM 8910 O O . LEU B 1 513 ? -10.141 40.062 11.133 1 40.75 513 LEU B O 1
ATOM 8914 N N . VAL B 1 514 ? -10.906 40 13.109 1 43.97 514 VAL B N 1
ATOM 8915 C CA . VAL B 1 514 ? -12.164 39.531 12.531 1 43.97 514 VAL B CA 1
ATOM 8916 C C . VAL B 1 514 ? -12.93 40.719 11.938 1 43.97 514 VAL B C 1
ATOM 8918 O O . VAL B 1 514 ? -13.203 41.688 12.625 1 43.97 514 VAL B O 1
ATOM 8921 N N . SER B 1 515 ? -12.742 40.938 10.805 1 42.5 515 SER B N 1
ATOM 8922 C CA . SER B 1 515 ? -13.781 41.719 10.172 1 42.5 515 SER B CA 1
ATOM 8923 C C . SER B 1 515 ? -15.141 41.469 10.812 1 42.5 515 SER B C 1
ATOM 8925 O O . SER B 1 515 ? -15.555 40.344 10.977 1 42.5 515 SER B O 1
ATOM 8927 N N . VAL B 1 516 ? -15.594 42.344 11.641 1 44.31 516 VAL B N 1
ATOM 8928 C CA . VAL B 1 516 ? -16.891 42.344 12.305 1 44.31 516 VAL B CA 1
ATOM 8929 C C . VAL B 1 516 ? -17.984 42.031 11.305 1 44.31 516 VAL B C 1
ATOM 8931 O O . VAL B 1 516 ? -18.297 42.812 10.406 1 44.31 516 VAL B O 1
ATOM 8934 N N . ASN B 1 517 ? -17.969 40.812 10.82 1 53.03 517 ASN B N 1
ATOM 8935 C CA . ASN B 1 517 ? -19.203 40.406 10.164 1 53.03 517 ASN B CA 1
ATOM 8936 C C . ASN B 1 517 ? -20.422 40.938 10.914 1 53.03 517 ASN B C 1
ATOM 8938 O O . ASN B 1 517 ? -20.516 40.781 12.141 1 53.03 517 ASN B O 1
ATOM 8942 N N . ILE B 1 518 ? -21.016 41.781 10.273 1 67 518 ILE B N 1
ATOM 8943 C CA . ILE B 1 518 ? -22.25 42.469 10.688 1 67 518 ILE B CA 1
ATOM 8944 C C . ILE B 1 518 ? -23.297 41.406 11.102 1 67 518 ILE B C 1
ATOM 8946 O O . ILE B 1 518 ? -24.312 41.75 11.711 1 67 518 ILE B O 1
ATOM 8950 N N . MET B 1 519 ? -22.828 40.156 10.969 1 73.62 519 MET B N 1
ATOM 8951 C CA . MET B 1 519 ? -23.828 39.125 11.289 1 73.62 519 MET B CA 1
ATOM 8952 C C . MET B 1 519 ? -23.953 38.906 12.797 1 73.62 519 MET B C 1
ATOM 8954 O O . MET B 1 519 ? -22.938 38.938 13.508 1 73.62 519 MET B O 1
ATOM 8958 N N . ASP B 1 520 ? -25.141 38.812 13.172 1 85.25 520 ASP B N 1
ATOM 8959 C CA . ASP B 1 520 ? -25.391 38.5 14.57 1 85.25 520 ASP B CA 1
ATOM 8960 C C . ASP B 1 520 ? -25.125 37.031 14.859 1 85.25 520 ASP B C 1
ATOM 8962 O O . ASP B 1 520 ? -24.797 36.25 13.953 1 85.25 520 ASP B O 1
ATOM 8966 N N . THR B 1 521 ? -25.109 36.688 16.047 1 89.12 521 THR B N 1
ATOM 8967 C CA . THR B 1 521 ? -24.766 35.344 16.516 1 89.12 521 THR B CA 1
ATOM 8968 C C . THR B 1 521 ? -25.672 34.281 15.875 1 89.12 521 THR B C 1
ATOM 8970 O O . THR B 1 521 ? -25.203 33.219 15.469 1 89.12 521 THR B O 1
ATOM 8973 N N . SER B 1 522 ? -26.891 34.625 15.781 1 89 522 SER B N 1
ATOM 8974 C CA . SER B 1 522 ? -27.844 33.688 15.211 1 89 522 SER B CA 1
ATOM 8975 C C . SER B 1 522 ? -27.594 33.469 13.719 1 89 522 SER B C 1
ATOM 8977 O O . SER B 1 522 ? -27.688 32.375 13.203 1 89 522 SER B O 1
ATOM 8979 N N . GLN B 1 523 ? -27.281 34.562 13.086 1 89.56 523 GLN B N 1
ATOM 8980 C CA . GLN B 1 523 ? -27 34.5 11.656 1 89.56 523 GLN B CA 1
ATOM 8981 C C . GLN B 1 523 ? -25.734 33.688 11.383 1 89.56 523 GLN B C 1
ATOM 8983 O O . GLN B 1 523 ? -25.672 32.906 10.422 1 89.56 523 GLN B O 1
ATOM 8988 N N . LEU B 1 524 ? -24.781 33.875 12.242 1 91.25 524 LEU B N 1
ATOM 8989 C CA . LEU B 1 524 ? -23.516 33.156 12.094 1 91.25 524 LEU B CA 1
ATOM 8990 C C . LEU B 1 524 ? -23.734 31.656 12.273 1 91.25 524 LEU B C 1
ATOM 8992 O O . LEU B 1 524 ? -23.203 30.859 11.5 1 91.25 524 LEU B O 1
ATOM 8996 N N . LYS B 1 525 ? -24.453 31.359 13.258 1 91.94 525 LYS B N 1
ATOM 8997 C CA . LYS B 1 525 ? -24.75 29.953 13.523 1 91.94 525 LYS B CA 1
ATOM 8998 C C . LYS B 1 525 ? -25.453 29.312 12.328 1 91.94 525 LYS B C 1
ATOM 9000 O O . LYS B 1 525 ? -25.078 28.219 11.891 1 91.94 525 LYS B O 1
ATOM 9005 N N . GLU B 1 526 ? -26.422 29.984 11.773 1 89.62 526 GLU B N 1
ATOM 9006 C CA . GLU B 1 526 ? -27.172 29.438 10.648 1 89.62 526 GLU B CA 1
ATOM 9007 C C . GLU B 1 526 ? -26.281 29.297 9.414 1 89.62 526 GLU B C 1
ATOM 9009 O O . GLU B 1 526 ? -26.406 28.328 8.664 1 89.62 526 GLU B O 1
ATOM 9014 N N . LYS B 1 527 ? -25.484 30.219 9.305 1 90 527 LYS B N 1
ATOM 9015 C CA . LYS B 1 527 ? -24.594 30.172 8.148 1 90 527 LYS B CA 1
ATOM 9016 C C . LYS B 1 527 ? -23.609 29.016 8.266 1 90 527 LYS B C 1
ATOM 9018 O O . LYS B 1 527 ? -23.359 28.297 7.293 1 90 527 LYS B O 1
ATOM 9023 N N . ILE B 1 528 ? -23 28.844 9.422 1 91 528 ILE B N 1
ATOM 9024 C CA . ILE B 1 528 ? -22.062 27.766 9.656 1 91 528 ILE B CA 1
ATOM 9025 C C . ILE B 1 528 ? -22.734 26.422 9.406 1 91 528 ILE B C 1
ATOM 9027 O O . ILE B 1 528 ? -22.203 25.562 8.688 1 91 528 ILE B O 1
ATOM 9031 N N . LEU B 1 529 ? -23.922 26.297 9.992 1 87.94 529 LEU B N 1
ATOM 9032 C CA . LEU B 1 529 ? -24.641 25.031 9.859 1 87.94 529 LEU B CA 1
ATOM 9033 C C . LEU B 1 529 ? -25.047 24.781 8.406 1 87.94 529 LEU B C 1
ATOM 9035 O O . LEU B 1 529 ? -25.016 23.641 7.934 1 87.94 529 LEU B O 1
ATOM 9039 N N . TYR B 1 530 ? -25.375 25.859 7.73 1 85 530 TYR B N 1
ATOM 9040 C CA . TYR B 1 530 ? -25.703 25.734 6.316 1 85 530 TYR B CA 1
ATOM 9041 C C . TYR B 1 530 ? -24.5 25.281 5.508 1 85 530 TYR B C 1
ATOM 9043 O O . TYR B 1 530 ? -24.625 24.375 4.676 1 85 530 TYR B O 1
ATOM 9051 N N . ASP B 1 531 ? -23.391 25.812 5.766 1 84.75 531 ASP B N 1
ATOM 9052 C CA . ASP B 1 531 ? -22.188 25.484 5.035 1 84.75 531 ASP B CA 1
ATOM 9053 C C . ASP B 1 531 ? -21.719 24.062 5.359 1 84.75 531 ASP B C 1
ATOM 9055 O O . ASP B 1 531 ? -21.172 23.375 4.504 1 84.75 531 ASP B O 1
ATOM 9059 N N . LEU B 1 532 ? -21.953 23.672 6.531 1 83.44 532 LEU B N 1
ATOM 9060 C CA . LEU B 1 532 ? -21.562 22.328 6.941 1 83.44 532 LEU B CA 1
ATOM 9061 C C . LEU B 1 532 ? -22.469 21.281 6.297 1 83.44 532 LEU B C 1
ATOM 9063 O O . LEU B 1 532 ? -22.031 20.172 6.004 1 83.44 532 LEU B O 1
ATOM 9067 N N . ARG B 1 533 ? -23.766 21.562 6.148 1 74.12 533 ARG B N 1
ATOM 9068 C CA . ARG B 1 533 ? -24.719 20.625 5.547 1 74.12 533 ARG B CA 1
ATOM 9069 C C . ARG B 1 533 ? -24.516 20.531 4.039 1 74.12 533 ARG B C 1
ATOM 9071 O O . ARG B 1 533 ? -24.75 19.484 3.443 1 74.12 533 ARG B O 1
ATOM 9078 N N . HIS B 1 534 ? -24.219 21.562 3.451 1 62.84 534 HIS B N 1
ATOM 9079 C CA . HIS B 1 534 ? -24.094 21.578 1.999 1 62.84 534 HIS B CA 1
ATOM 9080 C C . HIS B 1 534 ? -22.641 21.391 1.571 1 62.84 534 HIS B C 1
ATOM 9082 O O . HIS B 1 534 ? -21.969 22.359 1.224 1 62.84 534 HIS B O 1
ATOM 9088 N N . ASN B 1 535 ? -22.172 20.328 2.137 1 56.25 535 ASN B N 1
ATOM 9089 C CA . ASN B 1 535 ? -20.781 19.906 1.931 1 56.25 535 ASN B CA 1
ATOM 9090 C C . ASN B 1 535 ? -20.531 19.516 0.479 1 56.25 535 ASN B C 1
ATOM 9092 O O . ASN B 1 535 ? -20.547 18.328 0.141 1 56.25 535 ASN B O 1
ATOM 9096 N N . PHE B 1 536 ? -20.906 20.328 -0.605 1 50.38 536 PHE B N 1
ATOM 9097 C CA . PHE B 1 536 ? -20.594 19.875 -1.957 1 50.38 536 PHE B CA 1
ATOM 9098 C C . PHE B 1 536 ? -19.078 19.906 -2.197 1 50.38 536 PHE B C 1
ATOM 9100 O O . PHE B 1 536 ? -18.5 20.953 -2.438 1 50.38 536 PHE B O 1
ATOM 9107 N N . ILE B 1 537 ? -18.312 19.172 -1.479 1 52.53 537 ILE B N 1
ATOM 9108 C CA . ILE B 1 537 ? -16.875 19.141 -1.729 1 52.53 537 ILE B CA 1
ATOM 9109 C C . ILE B 1 537 ? -16.625 18.75 -3.182 1 52.53 537 ILE B C 1
ATOM 9111 O O . ILE B 1 537 ? -16.656 17.562 -3.533 1 52.53 537 ILE B O 1
ATOM 9115 N N . ASP B 1 538 ? -17.047 19.578 -4.098 1 50.78 538 ASP B N 1
ATOM 9116 C CA . ASP B 1 538 ? -16.656 19.344 -5.484 1 50.78 538 ASP B CA 1
ATOM 9117 C C . ASP B 1 538 ? -15.156 19.562 -5.676 1 50.78 538 ASP B C 1
ATOM 9119 O O . ASP B 1 538 ? -14.711 19.906 -6.77 1 50.78 538 ASP B O 1
ATOM 9123 N N . VAL B 1 539 ? -14.406 19.672 -4.621 1 55.41 539 VAL B N 1
ATOM 9124 C CA . VAL B 1 539 ? -12.977 19.922 -4.801 1 55.41 539 VAL B CA 1
ATOM 9125 C C . VAL B 1 539 ? -12.234 18.594 -4.918 1 55.41 539 VAL B C 1
ATOM 9127 O O . VAL B 1 539 ? -12.352 17.734 -4.047 1 55.41 539 VAL B O 1
ATOM 9130 N N . VAL B 1 540 ? -11.75 18.516 -6.074 1 58.09 540 VAL B N 1
ATOM 9131 C CA . VAL B 1 540 ? -10.867 17.391 -6.328 1 58.09 540 VAL B CA 1
ATOM 9132 C C . VAL B 1 540 ? -9.758 17.344 -5.277 1 58.09 540 VAL B C 1
ATOM 9134 O O . VAL B 1 540 ? -9.133 18.359 -4.988 1 58.09 540 VAL B O 1
ATOM 9137 N N . ASP B 1 541 ? -9.664 16.312 -4.473 1 60.22 541 ASP B N 1
ATOM 9138 C CA . ASP B 1 541 ? -8.594 16.031 -3.52 1 60.22 541 ASP B CA 1
ATOM 9139 C C . ASP B 1 541 ? -8.797 16.797 -2.221 1 60.22 541 ASP B C 1
ATOM 9141 O O . ASP B 1 541 ? -7.824 17.25 -1.608 1 60.22 541 ASP B O 1
ATOM 9145 N N . TYR B 1 542 ? -10.031 17.141 -1.978 1 69.19 542 TYR B N 1
ATOM 9146 C CA . TYR B 1 542 ? -10.281 17.703 -0.654 1 69.19 542 TYR B CA 1
ATOM 9147 C C . TYR B 1 542 ? -9.875 16.719 0.439 1 69.19 542 TYR B C 1
ATOM 9149 O O . TYR B 1 542 ? -10.25 15.547 0.401 1 69.19 542 TYR B O 1
ATOM 9157 N N . CYS B 1 543 ? -9.047 17.219 1.327 1 79.06 543 CYS B N 1
ATOM 9158 C CA . CYS B 1 543 ? -8.477 16.359 2.363 1 79.06 543 CYS B CA 1
ATOM 9159 C C . CYS B 1 543 ? -9.562 15.844 3.299 1 79.06 543 CYS B C 1
ATOM 9161 O O . CYS B 1 543 ? -10.391 16.625 3.789 1 79.06 543 CYS B O 1
ATOM 9163 N N . SER B 1 544 ? -9.648 14.555 3.465 1 78.94 544 SER B N 1
ATOM 9164 C CA . SER B 1 544 ? -10.578 13.938 4.402 1 78.94 544 SER B CA 1
ATOM 9165 C C . SER B 1 544 ? -10.352 14.445 5.82 1 78.94 544 SER B C 1
ATOM 9167 O O . SER B 1 544 ? -11.289 14.523 6.617 1 78.94 544 SER B O 1
ATOM 9169 N N . PHE B 1 545 ? -9.234 14.859 6.094 1 85 545 PHE B N 1
ATOM 9170 C CA . PHE B 1 545 ? -8.891 15.414 7.398 1 85 545 PHE B CA 1
ATOM 9171 C C . PHE B 1 545 ? -9.68 16.688 7.66 1 85 545 PHE B C 1
ATOM 9173 O O . PHE B 1 545 ? -10.156 16.922 8.773 1 85 545 PHE B O 1
ATOM 9180 N N . TYR B 1 546 ? -9.812 17.422 6.656 1 84.94 546 TYR B N 1
ATOM 9181 C CA . TYR B 1 546 ? -10.594 18.641 6.801 1 84.94 546 TYR B CA 1
ATOM 9182 C C . TYR B 1 546 ? -12.07 18.328 6.98 1 84.94 546 TYR B C 1
ATOM 9184 O O . TYR B 1 546 ? -12.773 19.016 7.734 1 84.94 546 TYR B O 1
ATOM 9192 N N . SER B 1 547 ? -12.484 17.344 6.328 1 83.06 547 SER B N 1
ATOM 9193 C CA . SER B 1 547 ? -13.859 16.906 6.555 1 83.06 547 SER B CA 1
ATOM 9194 C C . SER B 1 547 ? -14.062 16.469 8 1 83.06 547 SER B C 1
ATOM 9196 O O . SER B 1 547 ? -15.125 16.719 8.586 1 83.06 547 SER B O 1
ATOM 9198 N N . SER B 1 548 ? -13.102 15.812 8.5 1 85.5 548 SER B N 1
ATOM 9199 C CA . SER B 1 548 ? -13.156 15.414 9.898 1 85.5 548 SER B CA 1
ATOM 9200 C C . SER B 1 548 ? -13.211 16.625 10.82 1 85.5 548 SER B C 1
ATOM 9202 O O . SER B 1 548 ? -13.938 16.625 11.812 1 85.5 548 SER B O 1
ATOM 9204 N N . LEU B 1 549 ? -12.484 17.625 10.477 1 88.81 549 LEU B N 1
ATOM 9205 C CA . LEU B 1 549 ? -12.484 18.844 11.273 1 88.81 549 LEU B CA 1
ATOM 9206 C C . LEU B 1 549 ? -13.828 19.562 11.156 1 88.81 549 LEU B C 1
ATOM 9208 O O . LEU B 1 549 ? -14.305 20.172 12.125 1 88.81 549 LEU B O 1
ATOM 9212 N N . GLU B 1 550 ? -14.383 19.453 9.992 1 88.44 550 GLU B N 1
ATOM 9213 C CA . GLU B 1 550 ? -15.711 20.031 9.805 1 88.44 550 GLU B CA 1
ATOM 9214 C C . GLU B 1 550 ? -16.75 19.328 10.672 1 88.44 550 GLU B C 1
ATOM 9216 O O . GLU B 1 550 ? -17.641 19.969 11.242 1 88.44 550 GLU B O 1
ATOM 9221 N N . ASN B 1 551 ? -16.625 18.094 10.719 1 86.19 551 ASN B N 1
ATOM 9222 C CA . ASN B 1 551 ? -17.516 17.344 11.609 1 86.19 551 ASN B CA 1
ATOM 9223 C C . ASN B 1 551 ? -17.328 17.766 13.062 1 86.19 551 ASN B C 1
ATOM 9225 O O . ASN B 1 551 ? -18.297 17.828 13.82 1 86.19 551 ASN B O 1
ATOM 9229 N N . LEU B 1 552 ? -16.172 18.031 13.414 1 90.5 552 LEU B N 1
ATOM 9230 C CA . LEU B 1 552 ? -15.875 18.469 14.773 1 90.5 552 LEU B CA 1
ATOM 9231 C C . LEU B 1 552 ? -16.5 19.844 15.039 1 90.5 552 LEU B C 1
ATOM 9233 O O . LEU B 1 552 ? -17.047 20.078 16.125 1 90.5 552 LEU B O 1
ATOM 9237 N N . LEU B 1 553 ? -16.391 20.672 14.078 1 92.31 553 LEU B N 1
ATOM 9238 C CA . LEU B 1 553 ? -17 21.984 14.211 1 92.31 553 LEU B CA 1
ATOM 9239 C C . LEU B 1 553 ? -18.516 21.875 14.344 1 92.31 553 LEU B C 1
ATOM 9241 O O . LEU B 1 553 ? -19.141 22.594 15.125 1 92.31 553 LEU B O 1
ATOM 9245 N N . ASN B 1 554 ? -19.047 20.984 13.586 1 89.88 554 ASN B N 1
ATOM 9246 C CA . ASN B 1 554 ? -20.484 20.734 13.688 1 89.88 554 ASN B CA 1
ATOM 9247 C C . ASN B 1 554 ? -20.875 20.281 15.094 1 89.88 554 ASN B C 1
ATOM 9249 O O . ASN B 1 554 ? -21.859 20.766 15.656 1 89.88 554 ASN B O 1
ATOM 9253 N N . GLU B 1 555 ? -20.156 19.422 15.617 1 90.12 555 GLU B N 1
ATOM 9254 C CA . GLU B 1 555 ? -20.422 18.922 16.953 1 90.12 555 GLU B CA 1
ATOM 9255 C C . GLU B 1 555 ? -20.188 19.984 18.016 1 90.12 555 GLU B C 1
ATOM 9257 O O . GLU B 1 555 ? -20.875 20.031 19.047 1 90.12 555 GLU B O 1
ATOM 9262 N N . LEU B 1 556 ? -19.219 20.781 17.781 1 93.25 556 LEU B N 1
ATOM 9263 C CA . LEU B 1 556 ? -18.922 21.859 18.719 1 93.25 556 LEU B CA 1
ATOM 9264 C C . LEU B 1 556 ? -20.094 22.844 18.797 1 93.25 556 LEU B C 1
ATOM 9266 O O . LEU B 1 556 ? -20.484 23.25 19.891 1 93.25 556 LEU B O 1
ATOM 9270 N N . ILE B 1 557 ? -20.656 23.172 17.672 1 92.69 557 ILE B N 1
ATOM 9271 C CA . ILE B 1 557 ? -21.781 24.094 17.656 1 92.69 557 ILE B CA 1
ATOM 9272 C C . ILE B 1 557 ? -22.969 23.469 18.391 1 92.69 557 ILE B C 1
ATOM 9274 O O . ILE B 1 557 ? -23.656 24.141 19.172 1 92.69 557 ILE B O 1
ATOM 9278 N N . LYS B 1 558 ? -23.172 22.234 18.141 1 89.06 558 LYS B N 1
ATOM 9279 C CA . LYS B 1 558 ? -24.25 21.531 18.828 1 89.06 558 LYS B CA 1
ATOM 9280 C C . LYS B 1 558 ? -24.016 21.516 20.328 1 89.06 558 LYS B C 1
ATOM 9282 O O . LYS B 1 558 ? -24.953 21.656 21.109 1 89.06 558 LYS B O 1
ATOM 9287 N N . TYR B 1 559 ? -22.812 21.328 20.672 1 91.19 559 TYR B N 1
ATOM 9288 C CA . TYR B 1 559 ? -22.453 21.297 22.078 1 91.19 559 TYR B CA 1
ATOM 9289 C C . TYR B 1 559 ? -22.703 22.641 22.75 1 91.19 559 TYR B C 1
ATOM 9291 O O . TYR B 1 559 ? -23.219 22.703 23.859 1 91.19 559 TYR B O 1
ATOM 9299 N N . ILE B 1 560 ? -22.344 23.688 22.094 1 91.94 560 ILE B N 1
ATOM 9300 C CA . ILE B 1 560 ? -22.484 25.031 22.641 1 91.94 560 ILE B CA 1
ATOM 9301 C C . ILE B 1 560 ? -23.969 25.391 22.766 1 91.94 560 ILE B C 1
ATOM 9303 O O . ILE B 1 560 ? -24.359 26.047 23.734 1 91.94 560 ILE B O 1
ATOM 9307 N N . GLU B 1 561 ? -24.719 24.844 21.844 1 89.31 561 GLU B N 1
ATOM 9308 C CA . GLU B 1 561 ? -26.141 25.156 21.859 1 89.31 561 GLU B CA 1
ATOM 9309 C C . GLU B 1 561 ? -26.891 24.266 22.844 1 89.31 561 GLU B C 1
ATOM 9311 O O . GLU B 1 561 ? -28 24.594 23.281 1 89.31 561 GLU B O 1
ATOM 9316 N N . SER B 1 562 ? -26.281 23.047 23.062 1 82.5 562 SER B N 1
ATOM 9317 C CA . SER B 1 562 ? -26.922 22.156 24 1 82.5 562 SER B CA 1
ATOM 9318 C C . SER B 1 562 ? -26.766 22.641 25.438 1 82.5 562 SER B C 1
ATOM 9320 O O . SER B 1 562 ? -25.688 23.094 25.828 1 82.5 562 SER B O 1
ATOM 9322 N N . LYS B 1 563 ? -27.703 23.406 26.125 1 60.28 563 LYS B N 1
ATOM 9323 C CA . LYS B 1 563 ? -27.734 23.922 27.484 1 60.28 563 LYS B CA 1
ATOM 9324 C C . LYS B 1 563 ? -27.234 22.891 28.484 1 60.28 563 LYS B C 1
ATOM 9326 O O . LYS B 1 563 ? -27.625 21.719 28.422 1 60.28 563 LYS B O 1
#

InterPro domains:
  IPR007219 Xylanolytic transcriptional activator, regulatory domain [PF04082] (130-201)
  IPR007219 Xylanolytic transcriptional activator, regulatory domain [SM00906] (126-201)